Protein 1PXY (pdb70)

Structure (mmCIF, N/CA/C/O backbone):
data_1PXY
#
_entry.id   1PXY
#
_cell.length_a   62.688
_cell.length_b   104.981
_cell.length_c   104.411
_cell.angle_alpha   90.00
_cell.angle_beta   103.93
_cell.angle_gamma   90.00
#
_symmetry.space_group_name_H-M   'P 1 21 1'
#
loop_
_entity.id
_entity.type
_entity.pdbx_description
1 polymer 'fimbrin-like protein'
2 water water
#
loop_
_atom_site.group_PDB
_atom_site.id
_atom_site.type_symbol
_atom_site.label_atom_id
_atom_site.label_alt_id
_atom_site.label_comp_id
_atom_site.label_asym_id
_atom_site.label_entity_id
_atom_site.label_seq_id
_atom_site.pdbx_PDB_ins_code
_atom_site.Cartn_x
_atom_site.Cartn_y
_atom_site.Cartn_z
_atom_site.occupancy
_atom_site.B_iso_or_equiv
_atom_site.auth_seq_id
_atom_site.auth_comp_id
_atom_site.auth_asym_id
_atom_site.auth_atom_id
_atom_site.pdbx_PDB_model_num
ATOM 1 N N . SER A 1 7 ? 46.914 -3.923 21.181 1.00 58.59 124 SER A N 1
ATOM 2 C CA . SER A 1 7 ? 48.127 -3.085 21.407 1.00 58.96 124 SER A CA 1
ATOM 3 C C . SER A 1 7 ? 48.361 -2.887 22.902 1.00 58.77 124 SER A C 1
ATOM 4 O O . SER A 1 7 ? 49.440 -2.469 23.322 1.00 58.47 124 SER A O 1
ATOM 7 N N . GLU A 1 8 ? 47.343 -3.195 23.700 1.00 58.20 125 GLU A N 1
ATOM 8 C CA . GLU A 1 8 ? 47.434 -3.056 25.149 1.00 57.08 125 GLU A CA 1
ATOM 9 C C . GLU A 1 8 ? 48.047 -4.292 25.794 1.00 54.75 125 GLU A C 1
ATOM 10 O O . GLU A 1 8 ? 48.173 -4.366 27.014 1.00 54.98 125 GLU A O 1
ATOM 16 N N . LYS A 1 9 ? 48.425 -5.262 24.969 1.00 51.25 126 LYS A N 1
ATOM 17 C CA . LYS A 1 9 ? 49.023 -6.498 25.458 1.00 48.37 126 LYS A CA 1
ATOM 18 C C . LYS A 1 9 ? 50.284 -6.231 26.280 1.00 46.10 126 LYS A C 1
ATOM 19 O O . LYS A 1 9 ? 50.503 -6.856 27.319 1.00 45.40 126 LYS A O 1
ATOM 25 N N . GLY A 1 10 ? 51.107 -5.298 25.811 1.00 43.49 127 GLY A N 1
ATOM 26 C CA . GLY A 1 10 ? 52.339 -4.975 26.508 1.00 40.95 127 GLY A CA 1
ATOM 27 C C . GLY A 1 10 ? 52.135 -4.488 27.931 1.00 40.48 127 GLY A C 1
ATOM 28 O O . GLY A 1 10 ? 52.629 -5.108 28.875 1.00 40.49 127 GLY A O 1
ATOM 29 N N . PRO A 1 11 ? 51.417 -3.371 28.122 1.00 38.39 128 PRO A N 1
ATOM 30 C CA . PRO A 1 11 ? 51.190 -2.858 29.476 1.00 37.75 128 PRO A CA 1
ATOM 31 C C . PRO A 1 11 ? 50.457 -3.859 30.363 1.00 37.12 128 PRO A C 1
ATOM 32 O O . PRO A 1 11 ? 50.689 -3.915 31.570 1.00 36.98 128 PRO A O 1
ATOM 36 N N . PHE A 1 12 ? 49.578 -4.650 29.754 1.00 36.41 129 PHE A N 1
ATOM 37 C CA . PHE A 1 12 ? 48.808 -5.658 30.480 1.00 36.03 129 PHE A CA 1
ATOM 38 C C . PHE A 1 12 ? 49.723 -6.726 31.069 1.00 34.89 129 PHE A C 1
ATOM 39 O O . PHE A 1 12 ? 49.468 -7.249 32.157 1.00 32.93 129 PHE A O 1
ATOM 47 N N . VAL A 1 13 ? 50.791 -7.042 30.345 1.00 34.41 130 VAL A N 1
ATOM 48 C CA . VAL A 1 13 ? 51.751 -8.038 30.794 1.00 34.22 130 VAL A CA 1
ATOM 49 C C . VAL A 1 13 ? 52.604 -7.442 31.901 1.00 34.91 130 VAL A C 1
ATOM 50 O O . VAL A 1 13 ? 52.748 -8.033 32.973 1.00 36.22 130 VAL A O 1
ATOM 54 N N . GLN A 1 14 ? 53.163 -6.266 31.640 1.00 35.27 131 GLN A N 1
ATOM 55 C CA . GLN A 1 14 ? 53.996 -5.584 32.624 1.00 35.52 131 GLN A CA 1
ATOM 56 C C . GLN A 1 14 ? 53.235 -5.453 33.940 1.00 33.97 131 GLN A C 1
ATOM 57 O O . GLN A 1 14 ? 53.807 -5.604 35.018 1.00 30.37 131 GLN A O 1
ATOM 63 N N . HIS A 1 15 ? 51.937 -5.178 33.837 1.00 33.75 132 HIS A N 1
ATOM 64 C CA . HIS A 1 15 ? 51.085 -5.030 35.009 1.00 32.99 132 HIS A CA 1
ATOM 65 C C . HIS A 1 15 ? 51.065 -6.329 35.818 1.00 32.93 132 HIS A C 1
ATOM 66 O O . HIS A 1 15 ? 51.203 -6.308 37.041 1.00 33.68 132 HIS A O 1
ATOM 73 N N . ILE A 1 16 ? 50.902 -7.454 35.126 1.00 31.96 133 ILE A N 1
ATOM 74 C CA . ILE A 1 16 ? 50.873 -8.764 35.771 1.00 31.87 133 ILE A CA 1
ATOM 75 C C . ILE A 1 16 ? 52.223 -9.113 36.399 1.00 31.50 133 ILE A C 1
ATOM 76 O O . ILE A 1 16 ? 52.288 -9.595 37.531 1.00 30.44 133 ILE A O 1
ATOM 81 N N . ASN A 1 17 ? 53.297 -8.864 35.657 1.00 31.96 134 ASN A N 1
ATOM 82 C CA . ASN A 1 17 ? 54.645 -9.145 36.132 1.00 32.80 134 ASN A CA 1
ATOM 83 C C . ASN A 1 17 ? 54.986 -8.354 37.391 1.00 34.14 134 ASN A C 1
ATOM 84 O O . ASN A 1 17 ? 55.674 -8.856 38.278 1.00 36.64 134 ASN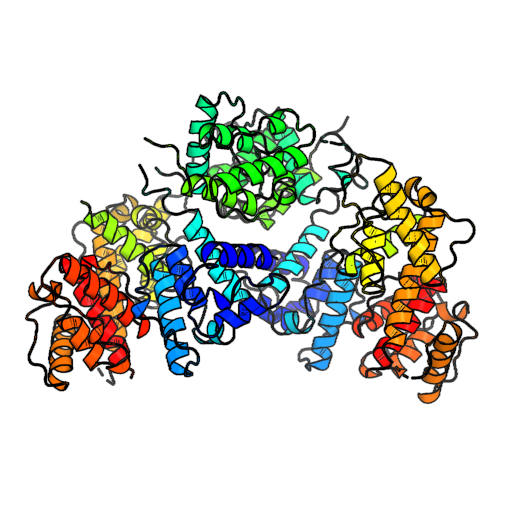 A O 1
ATOM 89 N N . ARG A 1 18 ? 54.501 -7.120 37.471 1.00 34.01 135 ARG A N 1
ATOM 90 C CA . ARG A 1 18 ? 54.774 -6.266 38.622 1.00 34.02 135 ARG A CA 1
ATOM 91 C C . ARG A 1 18 ? 53.959 -6.604 39.865 1.00 33.62 135 ARG A C 1
ATOM 92 O O . ARG A 1 18 ? 54.487 -6.583 40.978 1.00 34.76 135 ARG A O 1
ATOM 100 N N . TYR A 1 19 ? 52.681 -6.919 39.687 1.00 31.55 136 TYR A N 1
ATOM 101 C CA . TYR A 1 19 ? 51.830 -7.228 40.831 1.00 31.44 136 TYR A CA 1
ATOM 102 C C . TYR A 1 19 ? 51.788 -8.695 41.242 1.00 31.40 136 TYR A C 1
ATOM 103 O O . TYR A 1 19 ? 51.370 -9.011 42.352 1.00 30.02 136 TYR A O 1
ATOM 112 N N . LEU A 1 20 ? 52.218 -9.589 40.358 1.00 33.35 137 LEU A N 1
ATOM 113 C CA . LEU A 1 20 ? 52.204 -11.016 40.664 1.00 34.27 137 LEU A CA 1
ATOM 114 C C . LEU A 1 20 ? 53.586 -11.658 40.583 1.00 36.41 137 LEU A C 1
ATOM 115 O O . LEU A 1 20 ? 53.730 -12.860 40.805 1.00 36.64 137 LEU A O 1
ATOM 120 N N . GLY A 1 21 ? 54.597 -10.848 40.277 1.00 38.84 138 GLY A N 1
ATOM 121 C CA . GLY A 1 21 ? 55.959 -11.345 40.154 1.00 40.15 138 GLY A CA 1
ATOM 122 C C . GLY A 1 21 ? 56.556 -12.011 41.381 1.00 42.54 138 GLY A C 1
ATOM 123 O O . GLY A 1 21 ? 57.563 -12.714 41.278 1.00 42.26 138 GLY A O 1
ATOM 124 N N . ASP A 1 22 ? 55.950 -11.790 42.544 1.00 43.14 139 ASP A N 1
ATOM 125 C CA . ASP A 1 22 ? 56.444 -12.389 43.779 1.00 44.54 139 ASP A CA 1
ATOM 126 C C . ASP A 1 22 ? 55.495 -13.449 44.332 1.00 43.43 139 ASP A C 1
ATOM 127 O O . ASP A 1 22 ? 55.756 -14.031 45.386 1.00 42.79 139 ASP A O 1
ATOM 132 N N . ASP A 1 23 ? 54.397 -13.697 43.624 1.00 41.99 140 ASP A N 1
ATOM 133 C CA . ASP A 1 23 ? 53.422 -14.692 44.057 1.00 41.52 140 ASP A CA 1
ATOM 134 C C . ASP A 1 23 ? 54.113 -16.037 44.240 1.00 42.39 140 ASP A C 1
ATOM 135 O O . ASP A 1 23 ? 54.791 -16.518 43.336 1.00 43.33 140 ASP A O 1
ATOM 140 N N . PRO A 1 24 ? 53.943 -16.665 45.415 1.00 42.99 141 PRO A N 1
ATOM 141 C CA . PRO A 1 24 ? 54.546 -17.962 45.740 1.00 44.16 141 PRO A CA 1
ATOM 142 C C . PRO A 1 24 ? 54.441 -19.000 44.623 1.00 45.03 141 PRO A C 1
ATOM 143 O O . PRO A 1 24 ? 55.384 -19.749 44.367 1.00 45.88 141 PRO A O 1
ATOM 147 N N . PHE A 1 25 ? 53.292 -19.034 43.960 1.00 45.08 142 PHE A N 1
ATOM 148 C CA . PHE A 1 25 ? 53.054 -19.985 42.881 1.00 45.26 142 PHE A CA 1
ATOM 149 C C . PHE A 1 25 ? 53.568 -19.495 41.530 1.00 46.35 142 PHE A C 1
ATOM 150 O O . PHE A 1 25 ? 54.335 -20.186 40.860 1.00 46.57 142 PHE A O 1
ATOM 158 N N . LEU A 1 26 ? 53.141 -18.300 41.135 1.00 47.20 143 LEU A N 1
ATOM 159 C CA . LEU A 1 26 ? 53.534 -17.724 39.853 1.00 46.78 143 LEU A CA 1
ATOM 160 C C . LEU A 1 26 ? 54.931 -17.114 39.875 1.00 46.97 143 LEU A C 1
ATOM 161 O O . LEU A 1 26 ? 55.410 -16.609 38.861 1.00 46.51 143 LEU A O 1
ATOM 166 N N . LYS A 1 27 ? 55.585 -17.173 41.029 1.00 48.69 144 LYS A N 1
ATOM 167 C CA . LYS A 1 27 ? 56.923 -16.612 41.183 1.00 50.64 144 LYS A CA 1
ATOM 168 C C . LYS A 1 27 ? 57.911 -17.146 40.156 1.00 50.52 144 LYS A C 1
ATOM 169 O O . LYS A 1 27 ? 58.808 -16.425 39.723 1.00 50.56 144 LYS A O 1
ATOM 175 N N . GLN A 1 28 ? 57.741 -18.406 39.765 1.00 50.51 145 GLN A N 1
ATOM 176 C CA . GLN A 1 28 ? 58.639 -19.038 38.804 1.00 51.37 145 GLN A CA 1
ATOM 177 C C . GLN A 1 28 ? 58.314 -18.759 37.337 1.00 51.22 145 GLN A C 1
ATOM 178 O O . GLN A 1 28 ? 59.214 -18.727 36.499 1.00 52.56 145 GLN A O 1
ATOM 184 N N . PHE A 1 29 ? 57.039 -18.554 37.024 1.00 51.08 146 PHE A N 1
ATOM 185 C CA . PHE A 1 29 ? 56.634 -18.302 35.643 1.00 51.29 146 PHE A CA 1
ATOM 186 C C . PHE A 1 29 ? 56.791 -16.849 35.212 1.00 49.89 146 PHE A C 1
ATOM 187 O O . PHE A 1 29 ? 56.621 -16.523 34.038 1.00 50.18 146 PHE A O 1
ATOM 195 N N . LEU A 1 30 ? 57.118 -15.978 36.158 1.00 48.46 147 LEU A N 1
ATOM 196 C CA . LEU A 1 30 ? 57.285 -14.564 35.851 1.00 47.50 147 LEU A CA 1
ATOM 197 C C . LEU A 1 30 ? 58.746 -14.137 35.996 1.00 46.81 147 LEU A C 1
ATOM 198 O O . LEU A 1 30 ? 59.520 -14.774 36.712 1.00 45.75 147 LEU A O 1
ATOM 203 N N . PRO A 1 31 ? 59.141 -13.050 35.313 1.00 46.49 148 PRO A N 1
ATOM 204 C CA . PRO A 1 31 ? 58.295 -12.231 34.437 1.00 45.84 148 PRO A CA 1
ATOM 205 C C . PRO A 1 31 ? 57.989 -12.869 33.084 1.00 45.30 148 PRO A C 1
ATOM 206 O O . PRO A 1 31 ? 58.640 -13.829 32.676 1.00 44.18 148 PRO A O 1
ATOM 210 N N . LEU A 1 32 ? 56.991 -12.317 32.400 1.00 46.09 149 LEU A N 1
ATOM 211 C CA . LEU A 1 32 ? 56.576 -12.795 31.086 1.00 48.19 149 LEU A CA 1
ATOM 212 C C . LEU A 1 32 ? 56.972 -11.788 30.010 1.00 50.18 149 LEU A C 1
ATOM 213 O O . LEU A 1 32 ? 56.918 -10.580 30.233 1.00 49.45 149 LEU A O 1
ATOM 218 N N . ASP A 1 33 ? 57.367 -12.289 28.844 1.00 53.24 150 ASP A N 1
ATOM 219 C CA . ASP A 1 33 ? 57.754 -11.421 27.739 1.00 56.69 150 ASP A CA 1
ATOM 220 C C . ASP A 1 33 ? 56.510 -10.862 27.055 1.00 57.98 150 ASP A C 1
ATOM 221 O O . ASP A 1 33 ? 55.757 -11.597 26.417 1.00 57.98 150 ASP A O 1
ATOM 226 N N . PRO A 1 34 ? 56.285 -9.544 27.175 1.00 60.02 151 PRO A N 1
ATOM 227 C CA . PRO A 1 34 ? 55.130 -8.866 26.577 1.00 61.58 151 PRO A CA 1
ATOM 228 C C . PRO A 1 34 ? 55.108 -8.916 25.053 1.00 63.09 151 PRO A C 1
ATOM 229 O O . PRO A 1 34 ? 54.148 -8.473 24.425 1.00 64.01 151 PRO A O 1
ATOM 233 N N . HIS A 1 35 ? 56.170 -9.453 24.462 1.00 64.94 152 HIS A N 1
ATOM 234 C CA . HIS A 1 35 ? 56.262 -9.554 23.012 1.00 66.18 152 HIS A CA 1
ATOM 235 C C . HIS A 1 35 ? 55.890 -10.956 22.546 1.00 66.18 152 HIS A C 1
ATOM 236 O O . HIS A 1 35 ? 55.492 -11.155 21.398 1.00 65.90 152 HIS A O 1
ATOM 243 N N . SER A 1 36 ? 56.021 -11.925 23.447 1.00 65.79 153 SER A N 1
ATOM 244 C CA . SER A 1 36 ? 55.693 -13.311 23.138 1.00 66.22 153 SER A CA 1
ATOM 245 C C . SER A 1 36 ? 54.247 -13.594 23.525 1.00 66.65 153 SER A C 1
ATOM 246 O O . SER A 1 36 ? 53.540 -12.705 24.001 1.00 67.45 153 SER A O 1
ATOM 249 N N . ASN A 1 37 ? 53.810 -14.834 23.324 1.00 66.38 154 ASN A N 1
ATOM 250 C CA . ASN A 1 37 ? 52.444 -15.226 23.654 1.00 65.84 154 ASN A CA 1
ATOM 251 C C . ASN A 1 37 ? 52.370 -16.058 24.930 1.00 65.64 154 ASN A C 1
ATOM 252 O O . ASN A 1 37 ? 51.444 -16.850 25.108 1.00 66.89 154 ASN A O 1
ATOM 257 N N . GLN A 1 38 ? 53.344 -15.877 25.815 1.00 63.86 155 GLN A N 1
ATOM 258 C CA . GLN A 1 38 ? 53.371 -16.615 27.072 1.00 62.88 155 GLN A CA 1
ATOM 259 C C . GLN A 1 38 ? 52.149 -16.281 27.925 1.00 62.55 155 GLN A C 1
ATOM 260 O O . GLN A 1 38 ? 51.746 -17.066 28.783 1.00 63.08 155 GLN A O 1
ATOM 266 N N . LEU A 1 39 ? 51.568 -15.109 27.688 1.00 61.06 156 LEU A N 1
ATOM 267 C CA . LEU A 1 39 ? 50.398 -14.667 28.437 1.00 59.89 156 LEU A CA 1
ATOM 268 C C . LEU A 1 39 ? 49.209 -15.596 28.226 1.00 59.70 156 LEU A C 1
ATOM 269 O O . LEU A 1 39 ? 48.613 -16.088 29.185 1.00 59.47 156 LEU A O 1
ATOM 274 N N . TYR A 1 40 ? 48.872 -15.831 26.963 1.00 59.58 157 TYR A N 1
ATOM 275 C CA . TYR A 1 40 ? 47.746 -16.685 26.609 1.00 58.96 157 TYR A CA 1
ATOM 276 C C . TYR A 1 40 ? 47.967 -18.145 26.984 1.00 57.91 157 TYR A C 1
ATOM 277 O O . TYR A 1 40 ? 47.050 -18.959 26.894 1.00 58.77 157 TYR A O 1
ATOM 286 N N . GLU A 1 41 ? 49.183 -18.476 27.399 1.00 56.53 158 GLU A N 1
ATOM 287 C CA . GLU A 1 41 ? 49.498 -19.843 27.789 1.00 56.49 158 GLU A CA 1
ATOM 288 C C . GLU A 1 41 ? 49.408 -20.011 29.303 1.00 54.75 158 GLU A C 1
ATOM 289 O O . GLU A 1 41 ? 49.011 -21.068 29.795 1.00 53.15 158 GLU A O 1
ATOM 295 N N . LEU A 1 42 ? 49.771 -18.962 30.035 1.00 53.40 159 LEU A N 1
ATOM 296 C CA . LEU A 1 42 ? 49.737 -18.995 31.494 1.00 52.33 159 LEU A CA 1
ATOM 297 C C . LEU A 1 42 ? 48.316 -18.807 32.022 1.00 52.35 159 LEU A C 1
ATOM 298 O O . LEU A 1 42 ? 48.077 -18.900 33.226 1.00 52.67 159 LEU A O 1
ATOM 303 N N . VAL A 1 43 ? 47.377 -18.552 31.117 1.00 51.78 160 VAL A N 1
ATOM 304 C CA . VAL A 1 43 ? 45.984 -18.340 31.494 1.00 51.26 160 VAL A CA 1
ATOM 305 C C . VAL A 1 43 ? 45.148 -19.613 31.373 1.00 51.31 160 VAL A C 1
ATOM 306 O O . VAL A 1 43 ? 44.106 -19.751 32.018 1.00 51.58 160 VAL A O 1
ATOM 310 N N . LYS A 1 44 ? 45.620 -20.543 30.550 1.00 50.97 161 LYS A N 1
ATOM 311 C CA . LYS A 1 44 ? 44.919 -21.798 30.305 1.00 49.88 161 LYS A CA 1
ATOM 312 C C . LYS A 1 44 ? 44.505 -22.618 31.528 1.00 48.50 161 LYS A C 1
ATOM 313 O O . LYS A 1 44 ? 43.419 -23.196 31.541 1.00 48.06 161 LYS A O 1
ATOM 319 N N . ASP A 1 45 ? 45.350 -22.674 32.554 1.00 47.50 162 ASP A N 1
ATOM 320 C CA . ASP A 1 45 ? 45.021 -23.453 33.750 1.00 46.12 162 ASP A CA 1
ATOM 321 C C . ASP A 1 45 ? 44.033 -22.793 34.708 1.00 44.06 162 ASP A C 1
ATOM 322 O O . ASP A 1 45 ? 43.377 -23.482 35.490 1.00 45.20 162 ASP A O 1
ATOM 327 N N . GLY A 1 46 ? 43.930 -21.468 34.655 1.00 40.75 163 GLY A N 1
ATOM 328 C CA . GLY A 1 46 ? 42.985 -20.770 35.510 1.00 35.61 163 GLY A CA 1
ATOM 329 C C . GLY A 1 46 ? 43.490 -20.261 36.848 1.00 34.43 163 GLY A C 1
ATOM 330 O O . GLY A 1 46 ? 42.699 -19.782 37.662 1.00 32.81 163 GLY A O 1
ATOM 331 N N . VAL A 1 47 ? 44.794 -20.358 37.090 1.00 32.97 164 VAL A N 1
ATOM 332 C CA . VAL A 1 47 ? 45.357 -19.886 38.354 1.00 33.29 164 VAL A CA 1
ATOM 333 C C . VAL A 1 47 ? 45.723 -18.408 38.256 1.00 32.08 164 VAL A C 1
ATOM 334 O O . VAL A 1 47 ? 45.524 -17.638 39.197 1.00 30.90 164 VAL A O 1
ATOM 338 N N . LEU A 1 48 ? 46.253 -18.025 37.100 1.00 32.55 165 LEU A N 1
ATOM 339 C CA . LEU A 1 48 ? 46.670 -16.653 36.846 1.00 32.53 165 LEU A CA 1
ATOM 340 C C . LEU A 1 48 ? 45.538 -15.641 37.043 1.00 32.85 165 LEU A C 1
ATOM 341 O O . LEU A 1 48 ? 45.637 -14.743 37.884 1.00 32.71 165 LEU A O 1
ATOM 346 N N . LEU A 1 49 ? 44.461 -15.793 36.279 1.00 30.78 166 LEU A N 1
ATOM 347 C CA . LEU A 1 49 ? 43.335 -14.877 36.368 1.00 29.85 166 LEU A CA 1
ATOM 348 C C . LEU A 1 49 ? 42.694 -14.831 37.750 1.00 30.77 166 LEU A C 1
ATOM 349 O O . LEU A 1 49 ? 42.314 -13.758 38.223 1.00 29.64 166 LEU A O 1
ATOM 354 N N . CYS A 1 50 ? 42.567 -15.987 38.398 1.00 30.80 167 CYS A N 1
ATOM 355 C CA . CYS A 1 50 ? 41.978 -16.033 39.732 1.00 28.72 167 CYS A CA 1
ATOM 356 C C . CYS A 1 50 ? 42.785 -15.160 40.687 1.00 28.03 167 CYS A C 1
ATOM 357 O O . CYS A 1 50 ? 42.224 -14.441 41.511 1.00 26.10 167 CYS A O 1
ATOM 360 N N . LYS A 1 51 ? 44.105 -15.224 40.569 1.00 28.90 168 LYS A N 1
ATOM 361 C CA . LYS A 1 51 ? 44.974 -14.424 41.417 1.00 30.27 168 LYS A CA 1
ATOM 362 C C . LYS A 1 51 ? 44.950 -12.950 41.023 1.00 28.98 168 LYS A C 1
ATOM 363 O O . LYS A 1 51 ? 45.085 -12.078 41.879 1.00 28.62 168 LYS A O 1
ATOM 369 N N . LEU A 1 52 ? 44.769 -12.672 39.733 1.00 28.05 169 LEU A N 1
ATOM 370 C CA . LEU A 1 52 ? 44.721 -11.289 39.260 1.00 28.57 169 LEU A CA 1
ATOM 371 C C . LEU A 1 52 ? 43.515 -10.608 39.898 1.00 27.73 169 LEU A C 1
ATOM 372 O O . LEU A 1 52 ? 43.581 -9.441 40.291 1.00 25.32 169 LEU A O 1
ATOM 377 N N . ILE A 1 53 ? 42.416 -11.351 40.002 1.00 26.05 170 ILE A N 1
ATOM 378 C CA . ILE A 1 53 ? 41.190 -10.832 40.590 1.00 25.23 170 ILE A CA 1
ATOM 379 C C . ILE A 1 53 ? 41.382 -10.378 42.033 1.00 26.27 170 ILE A C 1
ATOM 380 O O . ILE A 1 53 ? 40.801 -9.374 42.450 1.00 24.73 170 ILE A O 1
ATOM 385 N N . ASN A 1 54 ? 42.189 -11.109 42.801 1.00 28.12 171 ASN A N 1
ATOM 386 C CA . ASN A 1 54 ? 42.438 -10.722 44.189 1.00 28.39 171 ASN A CA 1
ATOM 387 C C . ASN A 1 54 ? 43.372 -9.518 44.226 1.00 28.64 171 ASN A C 1
ATOM 388 O O . ASN A 1 54 ? 43.443 -8.805 45.226 1.00 29.36 171 ASN A O 1
ATOM 393 N N . VAL A 1 55 ? 44.085 -9.299 43.126 1.00 29.60 172 VAL A N 1
ATOM 394 C CA . VAL A 1 55 ? 44.990 -8.161 43.003 1.00 30.61 172 VAL A CA 1
ATOM 395 C C . VAL A 1 55 ? 44.122 -6.926 42.779 1.00 31.59 172 VAL A C 1
ATOM 396 O O . VAL A 1 55 ? 44.409 -5.844 43.297 1.00 33.70 172 VAL A O 1
ATOM 400 N N . ALA A 1 56 ? 43.056 -7.105 42.002 1.00 30.13 173 ALA A N 1
ATOM 401 C CA . ALA A 1 56 ? 42.121 -6.029 41.703 1.00 28.20 173 ALA A CA 1
ATOM 402 C C . ALA A 1 56 ? 41.277 -5.722 42.937 1.00 29.60 173 ALA A C 1
ATOM 403 O O . ALA A 1 56 ? 41.124 -4.564 43.323 1.00 31.54 173 ALA A O 1
ATOM 405 N N . VAL A 1 57 ? 40.727 -6.766 43.549 1.00 29.14 174 VAL A N 1
ATOM 406 C CA . VAL A 1 57 ? 39.909 -6.611 44.746 1.00 27.93 174 VAL A CA 1
ATOM 407 C C . VAL A 1 57 ? 40.280 -7.691 45.756 1.00 29.03 174 VAL A C 1
ATOM 408 O O . VAL A 1 57 ? 39.718 -8.782 45.752 1.00 30.46 174 VAL A O 1
ATOM 412 N N . PRO A 1 58 ? 41.241 -7.390 46.638 1.00 29.35 175 PRO A N 1
ATOM 413 C CA . PRO A 1 58 ? 41.712 -8.321 47.667 1.00 30.05 175 PRO A CA 1
ATOM 414 C C . PRO A 1 58 ? 40.585 -9.008 48.435 1.00 30.26 175 PRO A C 1
ATOM 415 O O . PRO A 1 58 ? 39.550 -8.404 48.707 1.00 30.42 175 PRO A O 1
ATOM 419 N N . GLY A 1 59 ? 40.796 -10.277 48.771 1.00 30.97 176 GLY A N 1
ATOM 420 C CA . GLY A 1 59 ? 39.810 -11.031 49.523 1.00 31.17 176 GLY A CA 1
ATOM 421 C C . GLY A 1 59 ? 38.591 -11.494 48.751 1.00 31.14 176 GLY A C 1
ATOM 422 O O . GLY A 1 59 ? 37.606 -11.918 49.356 1.00 33.45 176 GLY A O 1
ATOM 423 N N . THR A 1 60 ? 38.644 -11.425 47.425 1.00 29.58 177 THR A N 1
ATOM 424 C CA . THR A 1 60 ? 37.509 -11.847 46.611 1.00 28.14 177 THR A CA 1
ATOM 425 C C . THR A 1 60 ? 37.420 -13.364 46.540 1.00 27.89 177 THR A C 1
ATOM 426 O O . THR A 1 60 ? 36.359 -13.945 46.763 1.00 25.61 177 THR A O 1
ATOM 430 N N . ILE A 1 61 ? 38.544 -13.995 46.223 1.00 27.75 178 ILE A N 1
ATOM 431 C CA . ILE A 1 61 ? 38.612 -15.444 46.104 1.00 28.69 178 ILE A CA 1
ATOM 432 C C . ILE A 1 61 ? 39.498 -16.038 47.190 1.00 29.66 178 ILE A C 1
ATOM 433 O O . ILE A 1 61 ? 40.601 -15.549 47.432 1.00 28.72 178 ILE A O 1
ATOM 438 N N . ASP A 1 62 ? 39.013 -17.085 47.849 1.00 32.38 179 ASP A N 1
ATOM 439 C CA . ASP A 1 62 ? 39.810 -17.758 48.867 1.00 34.16 179 ASP A CA 1
ATOM 440 C C . ASP A 1 62 ? 40.739 -18.645 48.049 1.00 35.32 179 ASP A C 1
ATOM 441 O O . ASP A 1 62 ? 40.327 -19.686 47.539 1.00 36.26 179 ASP A O 1
ATOM 446 N N . GLU A 1 63 ? 41.988 -18.213 47.910 1.00 37.63 180 GLU A N 1
ATOM 447 C CA . GLU A 1 63 ? 42.972 -18.940 47.116 1.00 39.82 180 GLU A CA 1
ATOM 448 C C . GLU A 1 63 ? 43.064 -20.427 47.434 1.00 39.97 180 GLU A C 1
ATOM 449 O O . GLU A 1 63 ? 43.543 -21.209 46.612 1.00 41.12 180 GLU A O 1
ATOM 455 N N . ARG A 1 64 ? 42.607 -20.822 48.618 1.00 40.50 181 ARG A N 1
ATOM 456 C CA . ARG A 1 64 ? 42.649 -22.228 49.011 1.00 39.70 181 ARG A CA 1
ATOM 457 C C . ARG A 1 64 ? 41.708 -23.073 48.153 1.00 38.81 181 ARG A C 1
ATOM 458 O O . ARG A 1 64 ? 41.886 -24.286 48.034 1.00 38.89 181 ARG A O 1
ATOM 466 N N . ALA A 1 65 ? 40.715 -22.424 47.551 1.00 37.09 182 ALA A N 1
ATOM 467 C CA . ALA A 1 65 ? 39.743 -23.111 46.708 1.00 36.11 182 ALA A CA 1
ATOM 468 C C . ALA A 1 65 ? 40.203 -23.235 45.257 1.00 36.07 182 ALA A C 1
ATOM 469 O O . ALA A 1 65 ? 39.487 -23.786 44.419 1.00 35.73 182 ALA A O 1
ATOM 471 N N . ILE A 1 66 ? 41.396 -22.725 44.967 1.00 36.03 183 ILE A N 1
ATOM 472 C CA . ILE A 1 66 ? 41.954 -22.776 43.619 1.00 38.12 183 ILE A CA 1
ATOM 473 C C . ILE A 1 66 ? 42.837 -24.012 43.437 1.00 39.96 183 ILE A C 1
ATOM 474 O O . ILE A 1 66 ? 43.735 -24.259 44.241 1.00 40.27 183 ILE A O 1
ATOM 479 N N . ASN A 1 67 ? 42.585 -24.781 42.382 1.00 41.21 184 ASN A N 1
ATOM 480 C CA . ASN A 1 67 ? 43.376 -25.978 42.112 1.00 44.01 184 ASN A CA 1
ATOM 481 C C . ASN A 1 67 ? 44.778 -25.569 41.660 1.00 47.37 184 ASN A C 1
ATOM 482 O O . ASN A 1 67 ? 45.017 -25.335 40.475 1.00 47.43 184 ASN A O 1
ATOM 487 N N . THR A 1 68 ? 45.703 -25.492 42.615 1.00 51.64 185 THR A N 1
ATOM 488 C CA . THR A 1 68 ? 47.077 -25.080 42.339 1.00 56.35 185 THR A CA 1
ATOM 489 C C . THR A 1 68 ? 48.102 -26.212 42.297 1.00 60.44 185 THR A C 1
ATOM 490 O O . THR A 1 68 ? 49.021 -26.255 43.116 1.00 60.99 185 THR A O 1
ATOM 494 N N . LYS A 1 69 ? 47.953 -27.120 41.339 1.00 64.73 186 LYS A N 1
ATOM 495 C CA . LYS A 1 69 ? 48.884 -28.235 41.198 1.00 68.50 186 LYS A CA 1
ATOM 496 C C . LYS A 1 69 ? 49.796 -28.009 39.997 1.00 70.70 186 LYS A C 1
ATOM 497 O O . LYS A 1 69 ? 49.538 -27.133 39.171 1.00 71.34 186 LYS A O 1
ATOM 503 N N . ARG A 1 70 ? 50.867 -28.792 39.907 1.00 72.35 187 ARG A N 1
ATOM 504 C CA . ARG A 1 70 ? 51.790 -28.674 38.785 1.00 74.08 187 ARG A CA 1
ATOM 505 C C . ARG A 1 70 ? 51.026 -29.036 37.518 1.00 73.41 187 ARG A C 1
ATOM 506 O O . ARG A 1 70 ? 51.022 -28.287 36.541 1.00 73.30 187 ARG A O 1
ATOM 514 N N . VAL A 1 71 ? 50.380 -30.196 37.552 1.00 72.60 188 VAL A N 1
ATOM 515 C CA . VAL A 1 71 ? 49.593 -30.678 36.427 1.00 72.45 188 VAL A CA 1
ATOM 516 C C . VAL A 1 71 ? 48.126 -30.697 36.838 1.00 72.56 188 VAL A C 1
ATOM 517 O O . VAL A 1 71 ? 47.799 -31.050 37.972 1.00 72.78 188 VAL A O 1
ATOM 521 N N . LEU A 1 72 ? 47.247 -30.310 35.919 1.00 72.37 189 LEU A N 1
ATOM 522 C CA . LEU A 1 72 ? 45.818 -30.275 36.204 1.00 71.71 189 LEU A CA 1
ATOM 523 C C . LEU A 1 72 ? 44.998 -31.083 35.211 1.00 71.67 189 LEU A C 1
ATOM 524 O O . LEU A 1 72 ? 45.301 -31.121 34.019 1.00 71.09 189 LEU A O 1
ATOM 529 N N . ASN A 1 73 ? 43.953 -31.728 35.718 1.00 72.45 190 ASN A N 1
ATOM 530 C CA . ASN A 1 73 ? 43.064 -32.525 34.887 1.00 73.17 190 ASN A CA 1
ATOM 531 C C . ASN A 1 73 ? 42.182 -31.552 34.109 1.00 73.20 190 ASN A C 1
ATOM 532 O O . ASN A 1 73 ? 42.146 -30.361 34.414 1.00 73.54 190 ASN A O 1
ATOM 537 N N . PRO A 1 74 ? 41.460 -32.043 33.092 1.00 73.03 191 PRO A N 1
ATOM 538 C CA . PRO A 1 74 ? 40.597 -31.148 32.317 1.00 72.57 191 PRO A CA 1
ATOM 539 C C . PRO A 1 74 ? 39.462 -30.588 33.173 1.00 72.28 191 PRO A C 1
ATOM 540 O O . PRO A 1 74 ? 38.772 -29.649 32.771 1.00 72.31 191 PRO A O 1
ATOM 544 N N . TRP A 1 75 ? 39.279 -31.169 34.356 1.00 71.37 192 TRP A N 1
ATOM 545 C CA . TRP A 1 75 ? 38.228 -30.732 35.264 1.00 70.59 192 TRP A CA 1
ATOM 546 C C . TRP A 1 75 ? 38.752 -29.795 36.341 1.00 67.44 192 TRP A C 1
ATOM 547 O O . TRP A 1 75 ? 38.096 -28.813 36.689 1.00 67.28 192 TRP A O 1
ATOM 558 N N . GLU A 1 76 ? 39.929 -30.100 36.877 1.00 64.04 193 GLU A N 1
ATOM 559 C CA . GLU A 1 76 ? 40.532 -29.245 37.892 1.00 61.30 193 GLU A CA 1
ATOM 560 C C . GLU A 1 76 ? 40.765 -27.899 37.219 1.00 59.53 193 GLU A C 1
ATOM 561 O O . GLU A 1 76 ? 40.749 -26.848 37.859 1.00 58.74 193 GLU A O 1
ATOM 567 N N . ARG A 1 77 ? 40.976 -27.958 35.908 1.00 57.60 194 ARG A N 1
ATOM 568 C CA . ARG A 1 77 ? 41.214 -26.780 35.087 1.00 56.93 194 ARG A CA 1
ATOM 569 C C . ARG A 1 77 ? 39.911 -26.015 34.867 1.00 55.68 194 ARG A C 1
ATOM 570 O O . ARG A 1 77 ? 39.885 -24.785 34.929 1.00 56.13 194 ARG A O 1
ATOM 578 N N . ASN A 1 78 ? 38.832 -26.752 34.616 1.00 53.53 195 ASN A N 1
ATOM 579 C CA . ASN A 1 78 ? 37.526 -26.149 34.374 1.00 50.90 195 ASN A CA 1
ATOM 580 C C . ASN A 1 78 ? 36.967 -25.487 35.626 1.00 48.68 195 ASN A C 1
ATOM 581 O O . ASN A 1 78 ? 36.160 -24.561 35.538 1.00 48.04 195 ASN A O 1
ATOM 586 N N . GLU A 1 79 ? 37.386 -25.969 36.791 1.00 45.28 196 GLU A N 1
ATOM 587 C CA . GLU A 1 79 ? 36.913 -25.398 38.044 1.00 43.32 196 GLU A CA 1
ATOM 588 C C . GLU A 1 79 ? 37.500 -24.007 38.254 1.00 40.96 196 GLU A C 1
ATOM 589 O O . GLU A 1 79 ? 36.786 -23.075 38.627 1.00 39.36 196 GLU A O 1
ATOM 595 N N . ASN A 1 80 ? 38.801 -23.866 38.009 1.00 39.31 197 ASN A N 1
ATOM 596 C CA . ASN A 1 80 ? 39.462 -22.577 38.171 1.00 40.00 197 ASN A CA 1
ATOM 597 C C . ASN A 1 80 ? 38.782 -21.509 37.318 1.00 39.36 197 ASN A C 1
ATOM 598 O O . ASN A 1 80 ? 38.516 -20.406 37.793 1.00 39.15 197 ASN A O 1
ATOM 603 N N . HIS A 1 81 ? 38.500 -21.842 36.062 1.00 38.06 198 HIS A N 1
ATOM 604 C CA . HIS A 1 81 ? 37.851 -20.906 35.150 1.00 38.76 198 HIS A CA 1
ATOM 605 C C . HIS A 1 81 ? 36.432 -20.589 35.595 1.00 37.76 198 HIS A C 1
ATOM 606 O O . HIS A 1 81 ? 35.937 -19.483 35.379 1.00 37.90 198 HIS A O 1
ATOM 613 N N . THR A 1 82 ? 35.779 -21.567 36.213 1.00 37.14 199 THR A N 1
ATOM 614 C CA . THR A 1 82 ? 34.420 -21.380 36.700 1.00 35.63 199 THR A CA 1
ATOM 615 C C . THR A 1 82 ? 34.487 -20.436 37.891 1.00 34.39 199 THR A C 1
ATOM 616 O O . THR A 1 82 ? 33.739 -19.462 37.976 1.00 34.67 199 THR A O 1
ATOM 620 N N . LEU A 1 83 ? 35.397 -20.737 38.810 1.00 32.37 200 LEU A N 1
ATOM 621 C CA . LEU A 1 83 ? 35.592 -19.915 39.993 1.00 30.03 200 LEU A CA 1
ATOM 622 C C . LEU A 1 83 ? 36.020 -18.515 39.562 1.00 29.93 200 LEU A C 1
ATOM 623 O O . LEU A 1 83 ? 35.635 -17.524 40.176 1.00 29.02 200 LEU A O 1
ATOM 628 N N . CYS A 1 84 ? 36.818 -18.451 38.501 1.00 30.52 201 CYS A N 1
ATOM 629 C CA . CYS A 1 84 ? 37.316 -17.186 37.969 1.00 32.63 201 CYS A CA 1
ATOM 630 C C . CYS A 1 84 ? 36.194 -16.305 37.427 1.00 32.58 201 CYS A C 1
ATOM 631 O O . CYS A 1 84 ? 35.994 -15.182 37.889 1.00 32.69 201 CYS A O 1
ATOM 634 N N . LEU A 1 85 ? 35.465 -16.824 36.446 1.00 32.60 202 LEU A N 1
ATOM 635 C CA . LEU A 1 85 ? 34.371 -16.089 35.824 1.00 33.06 202 LEU A CA 1
ATOM 636 C C . LEU A 1 85 ? 33.277 -15.649 36.795 1.00 31.90 202 LEU A C 1
ATOM 637 O O . LEU A 1 85 ? 32.708 -14.566 36.645 1.00 30.70 202 LEU A O 1
ATOM 642 N N . ASN A 1 86 ? 32.978 -16.479 37.789 1.00 30.05 203 ASN A N 1
ATOM 643 C CA . ASN A 1 86 ? 31.951 -16.123 38.761 1.00 27.64 203 ASN A CA 1
ATOM 644 C C . ASN A 1 86 ? 32.476 -15.095 39.756 1.00 25.82 203 ASN A C 1
ATOM 645 O O . ASN A 1 86 ? 31.708 -14.337 40.346 1.00 25.66 203 ASN A O 1
ATOM 650 N N . SER A 1 87 ? 33.789 -15.072 39.943 1.00 24.16 204 SER A N 1
ATOM 651 C CA . SER A 1 87 ? 34.389 -14.117 40.858 1.00 23.71 204 SER A CA 1
ATOM 652 C C . SER A 1 87 ? 34.477 -12.769 40.148 1.00 25.27 204 SER A C 1
ATOM 653 O O . SER A 1 87 ? 34.315 -11.717 40.765 1.00 25.11 204 SER A O 1
ATOM 656 N N . ALA A 1 88 ? 34.723 -12.815 38.841 1.00 25.10 205 ALA A N 1
ATOM 657 C CA . ALA A 1 88 ? 34.828 -11.605 38.034 1.00 25.32 205 ALA A CA 1
ATOM 658 C C . ALA A 1 88 ? 33.539 -10.795 38.125 1.00 25.96 205 ALA A C 1
ATOM 659 O O . ALA A 1 88 ? 33.572 -9.568 38.221 1.00 24.47 205 ALA A O 1
ATOM 661 N N . LYS A 1 89 ? 32.404 -11.487 38.099 1.00 26.72 206 LYS A N 1
ATOM 662 C CA . LYS A 1 89 ? 31.108 -10.826 38.186 1.00 28.21 206 LYS A CA 1
ATOM 663 C C . LYS A 1 89 ? 30.964 -10.182 39.558 1.00 29.02 206 LYS A C 1
ATOM 664 O O . LYS A 1 89 ? 30.436 -9.077 39.685 1.00 31.66 206 LYS A O 1
ATOM 670 N N . ALA A 1 90 ? 31.440 -10.883 40.583 1.00 27.04 207 ALA A N 1
ATOM 671 C CA . ALA A 1 90 ? 31.352 -10.397 41.954 1.00 23.78 207 ALA A CA 1
ATOM 672 C C . ALA A 1 90 ? 32.119 -9.097 42.177 1.00 22.69 207 ALA A C 1
ATOM 673 O O . ALA A 1 90 ? 31.910 -8.417 43.182 1.00 22.25 207 ALA A O 1
ATOM 675 N N . VAL A 1 91 ? 33.008 -8.749 41.251 1.00 22.61 208 VAL A N 1
ATOM 676 C CA . VAL A 1 91 ? 33.765 -7.511 41.392 1.00 27.54 208 VAL A CA 1
ATOM 677 C C . VAL A 1 91 ? 33.341 -6.453 40.370 1.00 31.11 208 VAL A C 1
ATOM 678 O O . VAL A 1 91 ? 33.910 -5.364 40.318 1.00 31.70 208 VAL A O 1
ATOM 682 N N . GLY A 1 92 ? 32.337 -6.779 39.559 1.00 34.34 209 GLY A N 1
ATOM 683 C CA . GLY A 1 92 ? 31.847 -5.826 38.580 1.00 33.98 209 GLY A CA 1
ATOM 684 C C . GLY A 1 92 ? 32.265 -6.025 37.138 1.00 34.52 209 GLY A C 1
ATOM 685 O O . GLY A 1 92 ? 32.089 -5.124 36.321 1.00 36.93 209 GLY A O 1
ATOM 686 N N . CYS A 1 93 ? 32.811 -7.191 36.809 1.00 34.82 210 CYS A N 1
ATOM 687 C CA . CYS A 1 93 ? 33.239 -7.457 35.440 1.00 35.44 210 CYS A CA 1
ATOM 688 C C . CYS A 1 93 ? 32.098 -7.936 34.556 1.00 38.97 210 CYS A C 1
ATOM 689 O O . CYS A 1 93 ? 31.171 -8.604 35.019 1.00 40.08 210 CYS A O 1
ATOM 692 N N . SER A 1 94 ? 32.178 -7.587 33.276 1.00 40.27 211 SER A N 1
ATOM 693 C CA . SER A 1 94 ? 31.174 -7.984 32.301 1.00 41.88 211 SER A CA 1
ATOM 694 C C . SER A 1 94 ? 31.755 -9.161 31.529 1.00 42.99 211 SER A C 1
ATOM 695 O O . SER A 1 94 ? 32.529 -8.983 30.590 1.00 42.42 211 SER A O 1
ATOM 698 N N . VAL A 1 95 ? 31.376 -10.365 31.944 1.00 45.52 212 VAL A N 1
ATOM 699 C CA . VAL A 1 95 ? 31.862 -11.596 31.334 1.00 47.94 212 VAL A CA 1
ATOM 700 C C . VAL A 1 95 ? 30.699 -12.436 30.792 1.00 50.33 212 VAL A C 1
ATOM 701 O O . VAL A 1 95 ? 30.827 -13.647 30.602 1.00 51.03 212 VAL A O 1
ATOM 705 N N . VAL A 1 96 ? 29.571 -11.785 30.528 1.00 52.48 213 VAL A N 1
ATOM 706 C CA . VAL A 1 96 ? 28.384 -12.478 30.033 1.00 54.71 213 VAL A CA 1
ATOM 707 C C . VAL A 1 96 ? 28.593 -13.225 28.712 1.00 56.50 213 VAL A C 1
ATOM 708 O O . VAL A 1 96 ? 27.808 -14.108 28.362 1.00 56.68 213 VAL A O 1
ATOM 712 N N . ASN A 1 97 ? 29.651 -12.884 27.983 1.00 58.15 214 ASN A N 1
ATOM 713 C CA . ASN A 1 97 ? 29.923 -13.532 26.704 1.00 59.47 214 ASN A CA 1
ATOM 714 C C . ASN A 1 97 ? 31.166 -14.421 26.714 1.00 59.48 214 ASN A C 1
ATOM 715 O O . ASN A 1 97 ? 31.474 -15.075 25.717 1.00 60.20 214 ASN A O 1
ATOM 720 N N . ILE A 1 98 ? 31.874 -14.451 27.840 1.00 58.73 215 ILE A N 1
ATOM 721 C CA . ILE A 1 98 ? 33.082 -15.265 27.955 1.00 57.75 215 ILE A CA 1
ATOM 722 C C . ILE A 1 98 ? 32.771 -16.623 28.579 1.00 57.11 215 ILE A C 1
ATOM 723 O O . ILE A 1 98 ? 32.263 -16.701 29.698 1.00 57.21 215 ILE A O 1
ATOM 728 N N . GLY A 1 99 ? 33.080 -17.688 27.845 1.00 56.29 216 GLY A N 1
ATOM 729 C CA . GLY A 1 99 ? 32.820 -19.030 28.335 1.00 55.17 216 GLY A CA 1
ATOM 730 C C . GLY A 1 99 ? 34.040 -19.692 28.943 1.00 55.24 216 GLY A C 1
ATOM 731 O O . GLY A 1 99 ? 35.173 -19.345 28.615 1.00 55.29 216 GLY A O 1
ATOM 732 N N . THR A 1 100 ? 33.802 -20.656 29.827 1.00 56.01 217 THR A N 1
ATOM 733 C CA . THR A 1 100 ? 34.877 -21.375 30.504 1.00 56.75 217 THR A CA 1
ATOM 734 C C . THR A 1 100 ? 35.924 -21.953 29.553 1.00 56.39 217 THR A C 1
ATOM 735 O O . THR A 1 100 ? 37.101 -22.043 29.899 1.00 56.38 217 THR A O 1
ATOM 739 N N . GLN A 1 101 ? 35.496 -22.342 28.357 1.00 56.93 218 GLN A N 1
ATOM 740 C CA . GLN A 1 101 ? 36.410 -22.917 27.377 1.00 57.60 218 GLN A CA 1
ATOM 741 C C . GLN A 1 101 ? 37.232 -21.860 26.647 1.00 57.06 218 GLN A C 1
ATOM 742 O O . GLN A 1 101 ? 38.296 -22.161 26.103 1.00 56.44 218 GLN A O 1
ATOM 748 N N . ASP A 1 102 ? 36.740 -20.625 26.632 1.00 56.58 219 ASP A N 1
ATOM 749 C CA . ASP A 1 102 ? 37.456 -19.540 25.971 1.00 56.72 219 ASP A CA 1
ATOM 750 C C . ASP A 1 102 ? 38.715 -19.178 26.753 1.00 57.24 219 ASP A C 1
ATOM 751 O O . ASP A 1 102 ? 39.686 -18.678 26.185 1.00 57.12 219 ASP A O 1
ATOM 756 N N . LEU A 1 103 ? 38.692 -19.430 28.060 1.00 57.65 220 LEU A N 1
ATOM 757 C CA . LEU A 1 103 ? 39.841 -19.147 28.914 1.00 58.38 220 LEU A CA 1
ATOM 758 C C . LEU A 1 103 ? 40.848 -20.283 28.782 1.00 59.20 220 LEU A C 1
ATOM 759 O O . LEU A 1 103 ? 42.058 -20.056 28.730 1.00 59.43 220 LEU A O 1
ATOM 764 N N . ALA A 1 104 ? 40.337 -21.509 28.728 1.00 60.58 221 ALA A N 1
ATOM 765 C CA . ALA A 1 104 ? 41.178 -22.693 28.601 1.00 61.40 221 ALA A CA 1
ATOM 766 C C . ALA A 1 104 ? 41.977 -22.642 27.303 1.00 61.68 221 ALA A C 1
ATOM 767 O O . ALA A 1 104 ? 43.160 -22.983 27.275 1.00 60.94 221 ALA A O 1
ATOM 769 N N . GLU A 1 105 ? 41.321 -22.218 26.228 1.00 62.65 222 GLU A N 1
ATOM 770 C CA . GLU A 1 105 ? 41.974 -22.109 24.932 1.00 64.12 222 GLU A CA 1
ATOM 771 C C . GLU A 1 105 ? 42.842 -20.855 24.936 1.00 64.92 222 GLU A C 1
ATOM 772 O O . GLU A 1 105 ? 43.941 -20.845 24.380 1.00 65.87 222 GLU A O 1
ATOM 778 N N . GLY A 1 106 ? 42.341 -19.802 25.576 1.00 65.01 223 GLY A N 1
ATOM 779 C CA . GLY A 1 106 ? 43.084 -18.557 25.663 1.00 64.75 223 GLY A CA 1
ATOM 780 C C . GLY A 1 106 ? 42.832 -17.569 24.542 1.00 64.39 223 GLY A C 1
ATOM 781 O O . GLY A 1 106 ? 43.776 -17.073 23.930 1.00 64.08 223 GLY A O 1
ATOM 782 N N . ARG A 1 107 ? 41.565 -17.275 24.270 1.00 65.38 224 ARG A N 1
ATOM 783 C CA . ARG A 1 107 ? 41.225 -16.331 23.213 1.00 67.12 224 ARG A CA 1
ATOM 784 C C . ARG A 1 107 ? 41.590 -14.909 23.634 1.00 66.34 224 ARG A C 1
ATOM 785 O O . ARG A 1 107 ? 41.016 -14.359 24.574 1.00 66.28 224 ARG A O 1
ATOM 793 N N . PRO A 1 108 ? 42.553 -14.297 22.927 1.00 65.50 225 PRO A N 1
ATOM 794 C CA . PRO A 1 108 ? 43.053 -12.941 23.174 1.00 64.58 225 PRO A CA 1
ATOM 795 C C . PRO A 1 108 ? 42.019 -11.827 23.330 1.00 63.79 225 PRO A C 1
ATOM 796 O O . PRO A 1 108 ? 42.035 -11.100 24.324 1.00 63.65 225 PRO A O 1
ATOM 800 N N . HIS A 1 109 ? 41.124 -11.690 22.357 1.00 62.19 226 HIS A N 1
ATOM 801 C CA . HIS A 1 109 ? 40.115 -10.637 22.409 1.00 60.81 226 HIS A CA 1
ATOM 802 C C . HIS A 1 109 ? 39.188 -10.767 23.618 1.00 59.55 226 HIS A C 1
ATOM 803 O O . HIS A 1 109 ? 38.448 -9.837 23.943 1.00 60.54 226 HIS A O 1
ATOM 810 N N . LEU A 1 110 ? 39.230 -11.920 24.281 1.00 56.07 227 LEU A N 1
ATOM 811 C CA . LEU A 1 110 ? 38.404 -12.149 25.463 1.00 50.91 227 LEU A CA 1
ATOM 812 C C . LEU A 1 110 ? 39.258 -12.068 26.721 1.00 48.36 227 LEU A C 1
ATOM 813 O O . LEU A 1 110 ? 38.800 -11.611 27.768 1.00 48.40 227 LEU A O 1
ATOM 818 N N . VAL A 1 111 ? 40.506 -12.511 26.604 1.00 45.86 228 VAL A N 1
ATOM 819 C CA . VAL A 1 111 ? 41.441 -12.494 27.720 1.00 44.22 228 VAL A CA 1
ATOM 820 C C . VAL A 1 111 ? 41.879 -11.067 28.033 1.00 45.32 228 VAL A C 1
ATOM 821 O O . VAL A 1 111 ? 41.879 -10.647 29.191 1.00 43.15 228 VAL A O 1
ATOM 825 N N . LEU A 1 112 ? 42.253 -10.326 26.993 1.00 46.09 229 LEU A N 1
ATOM 826 C CA . LEU A 1 112 ? 42.681 -8.943 27.159 1.00 45.47 229 LEU A CA 1
ATOM 827 C C . LEU A 1 112 ? 41.492 -8.094 27.601 1.00 44.75 229 LEU A C 1
ATOM 828 O O . LEU A 1 112 ? 41.633 -7.189 28.427 1.00 44.67 229 LEU A O 1
ATOM 833 N N . GLY A 1 113 ? 40.322 -8.397 27.047 1.00 43.30 230 GLY A N 1
ATOM 834 C CA . GLY A 1 113 ? 39.125 -7.657 27.400 1.00 41.94 230 GLY A CA 1
ATOM 835 C C . GLY A 1 113 ? 38.751 -7.858 28.856 1.00 43.23 230 GLY A C 1
ATOM 836 O O . GLY A 1 113 ? 38.219 -6.952 29.498 1.00 45.09 230 GLY A O 1
ATOM 837 N N . LEU A 1 114 ? 39.026 -9.050 29.378 1.00 42.21 231 LEU A N 1
ATOM 838 C CA . LEU A 1 114 ? 38.721 -9.362 30.770 1.00 39.92 231 LEU A CA 1
ATOM 839 C C . LEU A 1 114 ? 39.750 -8.709 31.687 1.00 39.37 231 LEU A C 1
ATOM 840 O O . LEU A 1 114 ? 39.391 -8.083 32.687 1.00 38.86 231 LEU A O 1
ATOM 845 N N . ILE A 1 115 ? 41.028 -8.858 31.345 1.00 36.55 232 ILE A N 1
ATOM 846 C CA . ILE A 1 115 ? 42.101 -8.264 32.136 1.00 36.99 232 ILE A CA 1
ATOM 847 C C . ILE A 1 115 ? 41.947 -6.741 32.150 1.00 38.54 232 ILE A C 1
ATOM 848 O O . ILE A 1 115 ? 42.226 -6.087 33.156 1.00 39.32 232 ILE A O 1
ATOM 853 N N . SER A 1 116 ? 41.498 -6.185 31.028 1.00 37.66 233 SER A N 1
ATOM 854 C CA . SER A 1 116 ? 41.307 -4.744 30.912 1.00 37.43 233 SER A CA 1
ATOM 855 C C . SER A 1 116 ? 40.329 -4.228 31.964 1.00 36.27 233 SER A C 1
ATOM 856 O O . SER A 1 116 ? 40.544 -3.172 32.554 1.00 36.50 233 SER A O 1
ATOM 859 N N . GLN A 1 117 ? 39.256 -4.979 32.198 1.00 34.38 234 GLN A N 1
ATOM 860 C CA . GLN A 1 117 ? 38.251 -4.589 33.183 1.00 32.28 234 GLN A CA 1
ATOM 861 C C . GLN A 1 117 ? 38.788 -4.714 34.605 1.00 31.33 234 GLN A C 1
ATOM 862 O O . GLN A 1 117 ? 38.464 -3.905 35.475 1.00 31.61 234 GLN A O 1
ATOM 868 N N . LEU A 1 118 ? 39.607 -5.735 34.838 1.00 30.12 235 LEU A N 1
ATOM 869 C CA . LEU A 1 118 ? 40.187 -5.962 36.155 1.00 29.67 235 LEU A CA 1
ATOM 870 C C . LEU A 1 118 ? 41.174 -4.863 36.536 1.00 29.50 235 LEU A C 1
ATOM 871 O O . LEU A 1 118 ? 41.174 -4.392 37.675 1.00 27.35 235 LEU A O 1
ATOM 876 N N . ILE A 1 119 ? 42.011 -4.456 35.585 1.00 30.00 236 ILE A N 1
ATOM 877 C CA . ILE A 1 119 ? 42.981 -3.394 35.833 1.00 31.64 236 ILE A CA 1
ATOM 878 C C . ILE A 1 119 ? 42.210 -2.132 36.202 1.00 32.31 236 ILE A C 1
ATOM 879 O O . ILE A 1 119 ? 42.560 -1.426 37.148 1.00 32.32 236 ILE A O 1
ATOM 884 N N . LYS A 1 120 ? 41.155 -1.865 35.439 1.00 34.03 237 LYS A N 1
ATOM 885 C CA . LYS A 1 120 ? 40.297 -0.704 35.648 1.00 34.86 237 LYS A CA 1
ATOM 886 C C . LYS A 1 120 ? 39.724 -0.730 37.064 1.00 34.40 237 LYS A C 1
ATOM 887 O O . LYS A 1 120 ? 39.750 0.275 37.775 1.00 33.17 237 LYS A O 1
ATOM 893 N N . ILE A 1 121 ? 39.204 -1.889 37.459 1.00 33.32 238 ILE A N 1
ATOM 894 C CA . ILE A 1 121 ? 38.625 -2.065 38.785 1.00 32.75 238 ILE A CA 1
ATOM 895 C C . ILE A 1 121 ? 39.698 -1.882 39.852 1.00 32.70 238 ILE A C 1
ATOM 896 O O . ILE A 1 121 ? 39.469 -1.239 40.876 1.00 31.26 238 ILE A O 1
ATOM 901 N N . GLN A 1 122 ? 40.870 -2.458 39.603 1.00 33.38 239 GLN A N 1
ATOM 902 C CA . GLN A 1 122 ? 41.994 -2.381 40.533 1.00 34.77 239 GLN A CA 1
ATOM 903 C C . GLN A 1 122 ? 42.469 -0.953 40.784 1.00 35.37 239 GLN A C 1
ATOM 904 O O . GLN A 1 122 ? 42.634 -0.531 41.930 1.00 34.68 239 GLN A O 1
ATOM 910 N N . LEU A 1 123 ? 42.690 -0.217 39.702 1.00 35.95 240 LEU A N 1
ATOM 911 C CA . LEU A 1 123 ? 43.170 1.153 39.789 1.00 39.20 240 LEU A CA 1
ATOM 912 C C . LEU A 1 123 ? 42.138 2.209 40.171 1.00 41.19 240 LEU A C 1
ATOM 913 O O . LEU A 1 123 ? 42.465 3.153 40.887 1.00 41.05 240 LEU A O 1
ATOM 918 N N . LEU A 1 124 ? 40.896 2.056 39.719 1.00 42.85 241 LEU A N 1
ATOM 919 C CA . LEU A 1 124 ? 39.885 3.063 40.020 1.00 45.25 241 LEU A CA 1
ATOM 920 C C . LEU A 1 124 ? 38.899 2.797 41.156 1.00 48.05 241 LEU A C 1
ATOM 921 O O . LEU A 1 124 ? 38.025 3.622 41.417 1.00 47.76 241 LEU A O 1
ATOM 926 N N . ALA A 1 125 ? 39.026 1.663 41.835 1.00 51.44 242 ALA A N 1
ATOM 927 C CA . ALA A 1 125 ? 38.129 1.375 42.950 1.00 54.52 242 ALA A CA 1
ATOM 928 C C . ALA A 1 125 ? 38.687 2.074 44.189 1.00 56.78 242 ALA A C 1
ATOM 929 O O . ALA A 1 125 ? 39.706 2.758 44.109 1.00 58.69 242 ALA A O 1
ATOM 931 N N . ASP A 1 126 ? 38.026 1.906 45.330 1.00 58.25 243 ASP A N 1
ATOM 932 C CA . ASP A 1 126 ? 38.484 2.532 46.570 1.00 59.52 243 ASP A CA 1
ATOM 933 C C . ASP A 1 126 ? 38.487 4.059 46.494 1.00 59.99 243 ASP A C 1
ATOM 934 O O . ASP A 1 126 ? 38.997 4.736 47.388 1.00 58.79 243 ASP A O 1
ATOM 939 N N . LEU A 1 127 ? 37.913 4.597 45.423 1.00 61.68 244 LEU A N 1
ATOM 940 C CA . LEU A 1 127 ? 37.839 6.043 45.251 1.00 63.83 244 LEU A CA 1
ATOM 941 C C . LEU A 1 127 ? 36.470 6.583 45.659 1.00 65.83 244 LEU A C 1
ATOM 942 O O . LEU A 1 127 ? 36.191 7.771 45.506 1.00 66.44 244 LEU A O 1
ATOM 947 N N . ASN A 1 128 ? 35.624 5.701 46.185 1.00 68.79 245 ASN A N 1
ATOM 948 C CA . ASN A 1 128 ? 34.283 6.072 46.632 1.00 71.48 245 ASN A CA 1
ATOM 949 C C . ASN A 1 128 ? 34.057 5.496 48.029 1.00 73.08 245 ASN A C 1
ATOM 950 O O . ASN A 1 128 ? 32.962 5.598 48.590 1.00 73.27 245 ASN A O 1
ATOM 955 N N . LEU A 1 129 ? 35.102 4.885 48.581 1.00 74.34 246 LEU A N 1
ATOM 956 C CA . LEU A 1 129 ? 35.028 4.270 49.903 1.00 74.51 246 LEU A CA 1
ATOM 957 C C . LEU A 1 129 ? 36.129 4.787 50.808 1.00 74.24 246 LEU A C 1
ATOM 958 O O . LEU A 1 129 ? 36.326 4.283 51.915 1.00 75.29 246 LEU A O 1
ATOM 963 N N . LYS A 1 130 ? 36.865 5.784 50.339 1.00 74.40 247 LYS A N 1
ATOM 964 C CA . LYS A 1 130 ? 37.944 6.330 51.146 1.00 72.48 247 LYS A CA 1
ATOM 965 C C . LYS A 1 130 ? 37.421 7.199 52.283 1.00 71.37 247 LYS A C 1
ATOM 966 O O . LYS A 1 130 ? 36.292 7.038 52.749 1.00 73.09 247 LYS A O 1
ATOM 972 N N . LYS A 1 131 ? 38.273 8.114 52.726 1.00 71.77 248 LYS A N 1
ATOM 973 C CA . LYS A 1 131 ? 37.979 9.038 53.822 1.00 68.29 248 LYS A CA 1
ATOM 974 C C . LYS A 1 131 ? 38.187 10.471 53.332 1.00 66.67 248 LYS A C 1
ATOM 975 O O . LYS A 1 131 ? 39.362 10.852 53.120 1.00 64.75 248 LYS A O 1
ATOM 981 N N . LEU A 1 149 ? 30.045 13.859 45.908 1.00 61.97 266 LEU A N 1
ATOM 982 C CA . LEU A 1 149 ? 30.099 12.371 45.949 1.00 62.44 266 LEU A CA 1
ATOM 983 C C . LEU A 1 149 ? 29.515 11.769 44.674 1.00 62.07 266 LEU A C 1
ATOM 984 O O . LEU A 1 149 ? 29.412 10.551 44.536 1.00 60.36 266 LEU A O 1
ATOM 989 N N . ARG A 1 150 ? 29.134 12.632 43.740 1.00 63.21 267 ARG A N 1
ATOM 990 C CA . ARG A 1 150 ? 28.565 12.177 42.480 1.00 63.87 267 ARG A CA 1
ATOM 991 C C . ARG A 1 150 ? 29.601 12.244 41.366 1.00 61.99 267 ARG A C 1
ATOM 992 O O . ARG A 1 150 ? 29.254 12.228 40.185 1.00 61.42 267 ARG A O 1
ATOM 1000 N N . LEU A 1 151 ? 30.873 12.322 41.744 1.00 60.67 268 LEU A N 1
ATOM 1001 C CA . LEU A 1 151 ? 31.957 12.388 40.768 1.00 59.61 268 LEU A CA 1
ATOM 1002 C C . LEU A 1 151 ? 32.500 11.014 40.401 1.00 58.54 268 LEU A C 1
ATOM 1003 O O . LEU A 1 151 ? 32.656 10.142 41.258 1.00 58.14 268 LEU A O 1
ATOM 1008 N N . PRO A 1 152 ? 32.786 10.798 39.109 1.00 57.64 269 PRO A N 1
ATOM 1009 C CA . PRO A 1 152 ? 33.322 9.508 38.673 1.00 57.52 269 PRO A CA 1
ATOM 1010 C C . PRO A 1 152 ? 34.689 9.313 39.332 1.00 57.59 269 PRO A C 1
ATOM 1011 O O . PRO A 1 152 ? 35.318 10.284 39.757 1.00 56.95 269 PRO A O 1
ATOM 1015 N N . PRO A 1 153 ? 35.165 8.061 39.426 1.00 57.29 270 PRO A N 1
ATOM 1016 C CA . PRO A 1 153 ? 36.465 7.775 40.041 1.00 55.71 270 PRO A CA 1
ATOM 1017 C C . PRO A 1 153 ? 37.588 8.654 39.489 1.00 54.62 270 PRO A C 1
ATOM 1018 O O . PRO A 1 153 ? 38.406 9.181 40.242 1.00 54.09 270 PRO A O 1
ATOM 1022 N N . GLU A 1 154 ? 37.613 8.806 38.170 1.00 53.51 271 GLU A N 1
ATOM 1023 C CA . GLU A 1 154 ? 38.627 9.607 37.499 1.00 54.29 271 GLU A CA 1
ATOM 1024 C C . GLU A 1 154 ? 38.668 11.055 37.979 1.00 53.70 271 GLU A C 1
ATOM 1025 O O . GLU A 1 154 ? 39.743 11.626 38.172 1.00 53.89 271 GLU A O 1
ATOM 1031 N N . LYS A 1 155 ? 37.496 11.648 38.166 1.00 52.00 272 LYS A N 1
ATOM 1032 C CA . LYS A 1 155 ? 37.415 13.029 38.615 1.00 49.76 272 LYS A CA 1
ATOM 1033 C C . LYS A 1 155 ? 37.756 13.137 40.097 1.00 48.54 272 LYS A C 1
ATOM 1034 O O . LYS A 1 155 ? 38.242 14.174 40.557 1.00 49.39 272 LYS A O 1
ATOM 1040 N N . VAL A 1 156 ? 37.508 12.063 40.841 1.00 44.56 273 VAL A N 1
ATOM 1041 C CA . VAL A 1 156 ? 37.816 12.042 42.265 1.00 43.23 273 VAL A CA 1
ATOM 1042 C C . VAL A 1 156 ? 39.333 12.034 42.426 1.00 44.09 273 VAL A C 1
ATOM 1043 O O . VAL A 1 156 ? 39.879 12.644 43.345 1.00 43.32 273 VAL A O 1
ATOM 1047 N N . LEU A 1 157 ? 40.005 11.333 41.519 1.00 43.30 274 LEU A N 1
ATOM 1048 C CA . LEU A 1 157 ? 41.455 11.246 41.549 1.00 41.57 274 LEU A CA 1
ATOM 1049 C C . LEU A 1 157 ? 42.036 12.621 41.230 1.00 42.10 274 LEU A C 1
ATOM 1050 O O . LEU A 1 157 ? 43.066 13.010 41.781 1.00 42.37 274 LEU A O 1
ATOM 1055 N N . LEU A 1 158 ? 41.368 13.355 40.343 1.00 41.57 275 LEU A N 1
ATOM 1056 C CA . LEU A 1 158 ? 41.823 14.689 39.965 1.00 41.13 275 LEU A CA 1
ATOM 1057 C C . LEU A 1 158 ? 41.736 15.654 41.145 1.00 42.01 275 LEU A C 1
ATOM 1058 O O . LEU A 1 158 ? 42.594 16.520 41.314 1.00 42.68 275 LEU A O 1
ATOM 1063 N N . LYS A 1 159 ? 40.696 15.505 41.958 1.00 42.16 276 LYS A N 1
ATOM 1064 C CA . LYS A 1 159 ? 40.526 16.357 43.125 1.00 42.57 276 LYS A CA 1
ATOM 1065 C C . LYS A 1 159 ? 41.632 16.057 44.129 1.00 41.13 276 LYS A C 1
ATOM 1066 O O . LYS A 1 159 ? 42.218 16.969 44.710 1.00 42.24 276 LYS A O 1
ATOM 1072 N N . TRP A 1 160 ? 41.915 14.773 44.322 1.00 39.17 277 TRP A N 1
ATOM 1073 C CA . TRP A 1 160 ? 42.955 14.341 45.248 1.00 36.52 277 TRP A CA 1
ATOM 1074 C C . TRP A 1 160 ? 44.306 14.934 44.858 1.00 36.14 277 TRP A C 1
ATOM 1075 O O . TRP A 1 160 ? 45.035 15.462 45.698 1.00 36.42 277 TRP A O 1
ATOM 1086 N N . MET A 1 161 ? 44.631 14.833 43.574 1.00 34.48 278 MET A N 1
ATOM 1087 C CA . MET A 1 161 ? 45.886 15.347 43.052 1.00 34.36 278 MET A CA 1
ATOM 1088 C C . MET A 1 161 ? 45.996 16.858 43.265 1.00 36.74 278 MET A C 1
ATOM 1089 O O . MET A 1 161 ? 46.957 17.338 43.870 1.00 36.99 278 MET A O 1
ATOM 1094 N N . ASN A 1 162 ? 45.009 17.602 42.770 1.00 36.54 279 ASN A N 1
ATOM 1095 C CA . ASN A 1 162 ? 44.997 19.055 42.911 1.00 37.56 279 ASN A CA 1
ATOM 1096 C C . ASN A 1 162 ? 45.086 19.468 44.378 1.00 37.28 279 ASN A C 1
ATOM 1097 O O . ASN A 1 162 ? 45.685 20.491 44.706 1.00 35.66 279 ASN A O 1
ATOM 1102 N N . PHE A 1 163 ? 44.493 18.667 45.256 1.00 36.60 280 PHE A N 1
ATOM 1103 C CA . PHE A 1 163 ? 44.521 18.950 46.688 1.00 38.24 280 PHE A CA 1
ATOM 1104 C C . PHE A 1 163 ? 45.959 19.140 47.171 1.00 39.64 280 PHE A C 1
ATOM 1105 O O . PHE A 1 163 ? 46.294 20.157 47.779 1.00 38.99 280 PHE A O 1
ATOM 1113 N N . HIS A 1 164 ? 46.803 18.153 46.888 1.00 41.01 281 HIS A N 1
ATOM 1114 C CA . HIS A 1 164 ? 48.203 18.189 47.293 1.00 40.89 281 HIS A CA 1
ATOM 1115 C C . HIS A 1 164 ? 48.998 19.230 46.516 1.00 42.24 281 HIS A C 1
ATOM 1116 O O . HIS A 1 164 ? 49.909 19.855 47.058 1.00 41.69 281 HIS A O 1
ATOM 1123 N N . LEU A 1 165 ? 48.648 19.417 45.248 1.00 43.64 282 LEU A N 1
ATOM 1124 C CA . LEU A 1 165 ? 49.333 20.387 44.405 1.00 46.07 282 LEU A CA 1
ATOM 1125 C C . LEU A 1 165 ? 49.159 21.811 44.929 1.00 48.48 282 LEU A C 1
ATOM 1126 O O . LEU A 1 165 ? 50.078 22.626 44.837 1.00 48.31 282 LEU A O 1
ATOM 1131 N N . LYS A 1 166 ? 47.979 22.102 45.473 1.00 50.91 283 LYS A N 1
ATOM 1132 C CA . LYS A 1 166 ? 47.677 23.424 46.022 1.00 53.72 283 LYS A CA 1
ATOM 1133 C C . LYS A 1 166 ? 48.691 23.773 47.103 1.00 54.89 283 LYS A C 1
ATOM 1134 O O . LYS A 1 166 ? 49.335 24.822 47.060 1.00 54.37 283 LYS A O 1
ATOM 1140 N N . LYS A 1 167 ? 48.813 22.881 48.079 1.00 56.07 284 LYS A N 1
ATOM 1141 C CA . LYS A 1 167 ? 49.737 23.065 49.186 1.00 56.57 284 LYS A CA 1
ATOM 1142 C C . LYS A 1 167 ? 51.179 22.982 48.692 1.00 56.01 284 LYS A C 1
ATOM 1143 O O . LYS A 1 167 ? 52.103 23.449 49.357 1.00 56.85 284 LYS A O 1
ATOM 1149 N N . GLY A 1 168 ? 51.362 22.386 47.519 1.00 55.23 285 GLY A N 1
ATOM 1150 C CA . GLY A 1 168 ? 52.692 22.263 46.952 1.00 52.67 285 GLY A CA 1
ATOM 1151 C C . GLY A 1 168 ? 53.065 23.493 46.148 1.00 51.69 285 GLY A C 1
ATOM 1152 O O . GLY A 1 168 ? 54.057 23.495 45.416 1.00 51.12 285 GLY A O 1
ATOM 1153 N N . GLY A 1 169 ? 52.257 24.542 46.280 1.00 50.34 286 GLY A N 1
ATOM 1154 C CA . GLY A 1 169 ? 52.518 25.779 45.567 1.00 48.19 286 GLY A CA 1
ATOM 1155 C C . GLY A 1 169 ? 52.431 25.668 44.056 1.00 47.79 286 GLY A C 1
ATOM 1156 O O . GLY A 1 169 ? 52.981 26.505 43.338 1.00 47.54 286 GLY A O 1
ATOM 1157 N N . TYR A 1 170 ? 51.748 24.638 43.566 1.00 46.40 287 TYR A N 1
ATOM 1158 C CA . TYR A 1 170 ? 51.598 24.453 42.126 1.00 44.89 287 TYR A CA 1
ATOM 1159 C C . TYR A 1 170 ? 50.528 25.426 41.627 1.00 45.47 287 TYR A C 1
ATOM 1160 O O . TYR A 1 170 ? 49.412 25.454 42.147 1.00 44.22 287 TYR A O 1
ATOM 1169 N N . LYS A 1 171 ? 50.878 26.230 40.626 1.00 46.68 288 LYS A N 1
ATOM 1170 C CA . LYS A 1 171 ? 49.954 27.217 40.072 1.00 48.53 288 LYS A CA 1
ATOM 1171 C C . LYS A 1 171 ? 48.818 26.625 39.242 1.00 49.16 288 LYS A C 1
ATOM 1172 O O . LYS A 1 171 ? 47.644 26.774 39.587 1.00 50.69 288 LYS A O 1
ATOM 1178 N N . LYS A 1 172 ? 49.172 25.962 38.146 1.00 48.09 289 LYS A N 1
ATOM 1179 C CA . LYS A 1 172 ? 48.185 25.364 37.254 1.00 47.05 289 LYS A CA 1
ATOM 1180 C C . LYS A 1 172 ? 47.225 24.398 37.944 1.00 47.33 289 LYS A C 1
ATOM 1181 O O . LYS A 1 172 ? 47.466 23.947 39.064 1.00 48.34 289 LYS A O 1
ATOM 1187 N N . THR A 1 173 ? 46.126 24.097 37.262 1.00 46.67 290 THR A N 1
ATOM 1188 C CA . THR A 1 173 ? 45.123 23.176 37.774 1.00 46.46 290 THR A CA 1
ATOM 1189 C C . THR A 1 173 ? 45.067 21.991 36.817 1.00 46.11 290 THR A C 1
ATOM 1190 O O . THR A 1 173 ? 45.179 22.163 35.602 1.00 46.02 290 THR A O 1
ATOM 1194 N N . VAL A 1 174 ? 44.913 20.789 37.361 1.00 45.96 291 VAL A N 1
ATOM 1195 C CA . VAL A 1 174 ? 44.841 19.592 36.528 1.00 46.84 291 VAL A CA 1
ATOM 1196 C C . VAL A 1 174 ? 43.380 19.239 36.269 1.00 44.96 291 VAL A C 1
ATOM 1197 O O . VAL A 1 174 ? 42.579 19.171 37.201 1.00 43.86 291 VAL A O 1
ATOM 1201 N N . SER A 1 175 ? 43.039 19.019 35.002 1.00 44.38 292 SER A N 1
ATOM 1202 C CA . SER A 1 175 ? 41.670 18.680 34.628 1.00 45.39 292 SER A CA 1
ATOM 1203 C C . SER A 1 175 ? 41.600 17.501 33.657 1.00 44.77 292 SER A C 1
ATOM 1204 O O . SER A 1 175 ? 40.513 17.055 33.293 1.00 44.98 292 SER A O 1
ATOM 1207 N N . ASN A 1 176 ? 42.760 17.008 33.235 1.00 44.50 293 ASN A N 1
ATOM 1208 C CA . ASN A 1 176 ? 42.833 15.872 32.317 1.00 44.24 293 ASN A CA 1
ATOM 1209 C C . ASN A 1 176 ? 44.122 15.087 32.565 1.00 44.76 293 ASN A C 1
ATOM 1210 O O . ASN A 1 176 ? 44.998 15.543 33.304 1.00 45.06 293 ASN A O 1
ATOM 1215 N N . PHE A 1 177 ? 44.237 13.909 31.956 1.00 42.93 294 PHE A N 1
ATOM 1216 C CA . PHE A 1 177 ? 45.421 13.075 32.144 1.00 41.15 294 PHE A CA 1
ATOM 1217 C C . PHE A 1 177 ? 46.289 12.961 30.899 1.00 42.13 294 PHE A C 1
ATOM 1218 O O . PHE A 1 177 ? 47.029 11.988 30.740 1.00 41.92 294 PHE A O 1
ATOM 1226 N N . SER A 1 178 ? 46.205 13.951 30.017 1.00 43.53 295 SER A N 1
ATOM 1227 C CA . SER A 1 178 ? 47.000 13.933 28.796 1.00 44.48 295 SER A CA 1
ATOM 1228 C C . SER A 1 178 ? 47.874 15.174 28.647 1.00 44.92 295 SER A C 1
ATOM 1229 O O . SER A 1 178 ? 49.086 15.105 28.843 1.00 45.07 295 SER A O 1
ATOM 1232 N N . ALA A 1 179 ? 47.261 16.306 28.308 1.00 44.68 296 ALA A N 1
ATOM 1233 C CA . ALA A 1 179 ? 48.003 17.552 28.118 1.00 42.18 296 ALA A CA 1
ATOM 1234 C C . ALA A 1 179 ? 48.449 18.188 29.431 1.00 40.52 296 ALA A C 1
ATOM 1235 O O . ALA A 1 179 ? 49.495 18.832 29.491 1.00 39.67 296 ALA A O 1
ATOM 1237 N N . ASP A 1 180 ? 47.655 18.005 30.480 1.00 39.50 297 ASP A N 1
ATOM 1238 C CA . ASP A 1 180 ? 47.978 18.566 31.786 1.00 40.45 297 ASP A CA 1
ATOM 1239 C C . ASP A 1 180 ? 49.089 17.804 32.506 1.00 39.10 297 ASP A C 1
ATOM 1240 O O . ASP A 1 180 ? 49.449 18.148 33.634 1.00 40.15 297 ASP A O 1
ATOM 1245 N N . LEU A 1 181 ? 49.634 16.777 31.860 1.00 35.92 298 LEU A N 1
ATOM 1246 C CA . LEU A 1 181 ? 50.697 15.980 32.468 1.00 34.27 298 LEU A CA 1
ATOM 1247 C C . LEU A 1 181 ? 51.899 15.778 31.552 1.00 34.73 298 LEU A C 1
ATOM 1248 O O . LEU A 1 181 ? 52.966 15.360 32.005 1.00 35.68 298 LEU A O 1
ATOM 1253 N N . LYS A 1 182 ? 51.723 16.079 30.269 1.00 34.45 299 LYS A N 1
ATOM 1254 C CA . LYS A 1 182 ? 52.782 15.914 29.273 1.00 35.30 299 LYS A CA 1
ATOM 1255 C C . LYS A 1 182 ? 54.179 16.362 29.693 1.00 33.39 299 LYS A C 1
ATOM 1256 O O . LYS A 1 182 ? 55.163 15.716 29.334 1.00 33.16 299 LYS A O 1
ATOM 1262 N N . ASP A 1 183 ? 54.273 17.466 30.433 1.00 31.28 300 ASP A N 1
ATOM 1263 C CA . ASP A 1 183 ? 55.578 17.987 30.832 1.00 31.51 300 ASP A CA 1
ATOM 1264 C C . ASP A 1 183 ? 56.147 17.475 32.154 1.00 30.99 300 ASP A C 1
ATOM 1265 O O . ASP A 1 183 ? 57.204 17.929 32.589 1.00 32.20 300 ASP A O 1
ATOM 1270 N N . ALA A 1 184 ? 55.452 16.535 32.788 1.00 31.05 301 ALA A N 1
ATOM 1271 C CA . ALA A 1 184 ? 55.908 15.944 34.049 1.00 30.71 301 ALA A CA 1
ATOM 1272 C C . ALA A 1 184 ? 56.015 16.916 35.229 1.00 31.18 301 ALA A C 1
ATOM 1273 O O . ALA A 1 184 ? 56.404 16.518 36.329 1.00 32.01 301 ALA A O 1
ATOM 1275 N N . GLN A 1 185 ? 55.668 18.180 35.007 1.00 30.70 302 GLN A N 1
ATOM 1276 C CA . GLN A 1 185 ? 55.727 19.189 36.064 1.00 30.42 302 GLN A CA 1
ATOM 1277 C C . GLN A 1 185 ? 54.827 18.840 37.249 1.00 29.64 302 GLN A C 1
ATOM 1278 O O . GLN A 1 185 ? 55.266 18.856 38.400 1.00 29.73 302 GLN A O 1
ATOM 1284 N N . ALA A 1 186 ? 53.565 18.532 36.963 1.00 27.33 303 ALA A N 1
ATOM 1285 C CA . ALA A 1 186 ? 52.602 18.192 38.003 1.00 25.47 303 ALA A CA 1
ATOM 1286 C C . ALA A 1 186 ? 53.007 16.919 38.749 1.00 24.08 303 ALA A C 1
ATOM 1287 O O . ALA A 1 186 ? 52.731 16.770 39.944 1.00 21.37 303 ALA A O 1
ATOM 1289 N N . TYR A 1 187 ? 53.652 16.001 38.036 1.00 22.37 304 TYR A N 1
ATOM 1290 C CA . TYR A 1 187 ? 54.104 14.753 38.637 1.00 22.58 304 TYR A CA 1
ATOM 1291 C C . TYR A 1 187 ? 55.203 15.032 39.657 1.00 21.54 304 TYR A C 1
ATOM 1292 O O . TYR A 1 187 ? 55.173 14.518 40.777 1.00 20.36 304 TYR A O 1
ATOM 1301 N N . ALA A 1 188 ? 56.175 15.845 39.255 1.00 20.52 305 ALA A N 1
ATOM 1302 C CA . ALA A 1 188 ? 57.296 16.192 40.119 1.00 20.65 305 ALA A CA 1
ATOM 1303 C C . ALA A 1 188 ? 56.843 16.882 41.407 1.00 20.92 305 ALA A C 1
ATOM 1304 O O . ALA A 1 188 ? 57.338 16.567 42.492 1.00 19.26 305 ALA A O 1
ATOM 1306 N N . PHE A 1 189 ? 55.901 17.816 41.294 1.00 21.21 306 PHE A N 1
ATOM 1307 C CA . PHE A 1 189 ? 55.399 18.517 42.472 1.00 21.43 306 PHE A CA 1
ATOM 1308 C C . PHE A 1 189 ? 54.699 17.534 43.403 1.00 23.09 306 PHE A C 1
ATOM 1309 O O . PHE A 1 189 ? 55.014 17.450 44.594 1.00 23.93 306 PHE A O 1
ATOM 1317 N N . LEU A 1 190 ? 53.746 16.792 42.846 1.00 22.23 307 LEU A N 1
ATOM 1318 C CA . LEU A 1 190 ? 52.979 15.814 43.608 1.00 21.26 307 LEU A CA 1
ATOM 1319 C C . LEU A 1 190 ? 53.892 14.886 44.398 1.00 21.78 307 LEU A C 1
ATOM 1320 O O . LEU A 1 190 ? 53.766 14.763 45.617 1.00 21.49 307 LEU A O 1
ATOM 1325 N N . LEU A 1 191 ? 54.811 14.237 43.693 1.00 20.53 308 LEU A N 1
ATOM 1326 C CA . LEU A 1 191 ? 55.742 13.314 44.323 1.00 21.15 308 LEU A CA 1
ATOM 1327 C C . LEU A 1 191 ? 56.555 13.980 45.436 1.00 20.85 308 LEU A C 1
ATOM 1328 O O . LEU A 1 191 ? 56.814 13.359 46.470 1.00 17.07 308 LEU A O 1
ATOM 1333 N N . ASN A 1 192 ? 56.953 15.236 45.234 1.00 21.18 309 ASN A N 1
ATOM 1334 C CA . ASN A 1 192 ? 57.719 15.946 46.259 1.00 21.76 309 ASN A CA 1
ATOM 1335 C C . ASN A 1 192 ? 56.855 16.193 47.483 1.00 23.09 309 ASN A C 1
ATOM 1336 O O . ASN A 1 192 ? 57.362 16.275 48.599 1.00 24.47 309 ASN A O 1
ATOM 1341 N N . VAL A 1 193 ? 55.548 16.308 47.267 1.00 23.36 310 VAL A N 1
ATOM 1342 C CA . VAL A 1 193 ? 54.605 16.530 48.356 1.00 23.30 310 VAL A CA 1
ATOM 1343 C C . VAL A 1 193 ? 54.371 15.246 49.147 1.00 24.26 310 VAL A C 1
ATOM 1344 O O . VAL A 1 193 ? 54.393 15.254 50.375 1.00 27.32 310 VAL A O 1
ATOM 1348 N N . LEU A 1 194 ? 54.154 14.143 48.436 1.00 24.88 311 LEU A N 1
ATOM 1349 C CA . LEU A 1 194 ? 53.889 12.852 49.069 1.00 23.20 311 LEU A CA 1
ATOM 1350 C C . LEU A 1 194 ? 55.132 12.122 49.581 1.00 23.50 311 LEU A C 1
ATOM 1351 O O . LEU A 1 194 ? 55.081 11.464 50.623 1.00 24.38 311 LEU A O 1
ATOM 1356 N N . ALA A 1 195 ? 56.241 12.230 48.853 1.00 21.85 312 ALA A N 1
ATOM 1357 C CA . ALA A 1 195 ? 57.478 11.562 49.246 1.00 23.18 312 ALA A CA 1
ATOM 1358 C C . ALA A 1 195 ? 58.695 12.483 49.124 1.00 24.63 312 ALA A C 1
ATOM 1359 O O . ALA A 1 195 ? 59.578 12.262 48.290 1.00 23.58 312 ALA A O 1
ATOM 1361 N N . PRO A 1 196 ? 58.767 13.518 49.973 1.00 24.90 313 PRO A N 1
ATOM 1362 C CA . PRO A 1 196 ? 59.884 14.466 49.943 1.00 24.07 313 PRO A CA 1
ATOM 1363 C C . PRO A 1 196 ? 61.240 13.851 50.269 1.00 24.42 313 PRO A C 1
ATOM 1364 O O . PRO A 1 196 ? 62.273 14.345 49.813 1.00 24.60 313 PRO A O 1
ATOM 1368 N N . GLU A 1 197 ? 61.241 12.774 51.048 1.00 23.91 314 GLU A N 1
ATOM 1369 C CA . GLU A 1 197 ? 62.493 12.123 51.422 1.00 25.06 314 GLU A CA 1
ATOM 1370 C C . GLU A 1 197 ? 63.148 11.402 50.246 1.00 25.87 314 GLU A C 1
ATOM 1371 O O . GLU A 1 197 ? 64.242 10.858 50.377 1.00 27.85 314 GLU A O 1
ATOM 1377 N N . HIS A 1 198 ? 62.477 11.406 49.099 1.00 25.74 315 HIS A N 1
ATOM 1378 C CA . HIS A 1 198 ? 62.991 10.753 47.899 1.00 24.23 315 HIS A CA 1
ATOM 1379 C C . HIS A 1 198 ? 63.166 11.767 46.772 1.00 25.03 315 HIS A C 1
ATOM 1380 O O . HIS A 1 198 ? 63.263 11.407 45.596 1.00 24.90 315 HIS A O 1
ATOM 1387 N N . CYS A 1 199 ? 63.217 13.040 47.148 1.00 24.16 316 CYS A N 1
ATOM 1388 C CA . CYS A 1 199 ? 63.375 14.124 46.193 1.00 23.78 316 CYS A CA 1
ATOM 1389 C C . CYS A 1 199 ? 64.753 14.127 45.541 1.00 24.92 316 CYS A C 1
ATOM 1390 O O . CYS A 1 199 ? 65.751 13.806 46.179 1.00 26.24 316 CYS A O 1
ATOM 1393 N N . ASP A 1 200 ? 64.796 14.486 44.262 1.00 26.16 317 ASP A N 1
ATOM 1394 C CA . ASP A 1 200 ? 66.050 14.559 43.518 1.00 27.27 317 ASP A CA 1
ATOM 1395 C C . ASP A 1 200 ? 66.104 15.956 42.911 1.00 27.91 317 ASP A C 1
ATOM 1396 O O . ASP A 1 200 ? 65.384 16.258 41.961 1.00 26.47 317 ASP A O 1
ATOM 1401 N N . PRO A 1 201 ? 66.956 16.830 43.462 1.00 29.78 318 PRO A N 1
ATOM 1402 C CA . PRO A 1 201 ? 67.097 18.204 42.972 1.00 30.32 318 PRO A CA 1
ATOM 1403 C C . PRO A 1 201 ? 67.430 18.292 41.485 1.00 32.25 318 PRO A C 1
ATOM 1404 O O . PRO A 1 201 ? 67.348 19.363 40.885 1.00 34.10 318 PRO A O 1
ATOM 1408 N N . ALA A 1 202 ? 67.800 17.163 40.891 1.00 32.29 319 ALA A N 1
ATOM 1409 C CA . ALA A 1 202 ? 68.153 17.138 39.480 1.00 32.41 319 ALA A CA 1
ATOM 1410 C C . ALA A 1 202 ? 66.977 17.474 38.572 1.00 33.55 319 ALA A C 1
ATOM 1411 O O . ALA A 1 202 ? 67.173 17.979 37.467 1.00 31.44 319 ALA A O 1
ATOM 1413 N N . THR A 1 203 ? 65.758 17.198 39.031 1.00 36.09 320 THR A N 1
ATOM 1414 C CA . THR A 1 203 ? 64.571 17.479 38.227 1.00 40.10 320 THR A CA 1
ATOM 1415 C C . THR A 1 203 ? 64.481 18.969 37.919 1.00 41.33 320 THR A C 1
ATOM 1416 O O . THR A 1 203 ? 63.952 19.373 36.882 1.00 40.99 320 THR A O 1
ATOM 1420 N N . LEU A 1 204 ? 65.011 19.778 38.829 1.00 42.85 321 LEU A N 1
ATOM 1421 C CA . LEU A 1 204 ? 64.995 21.225 38.680 1.00 43.20 321 LEU A CA 1
ATOM 1422 C C . LEU A 1 204 ? 65.910 21.675 37.548 1.00 44.23 321 LEU A C 1
ATOM 1423 O O . LEU A 1 204 ? 65.711 22.739 36.963 1.00 44.89 321 LEU A O 1
ATOM 1428 N N . ASP A 1 205 ? 66.915 20.861 37.243 1.00 45.64 322 ASP A N 1
ATOM 1429 C CA . ASP A 1 205 ? 67.855 21.175 36.173 1.00 46.03 322 ASP A CA 1
ATOM 1430 C C . ASP A 1 205 ? 67.423 20.507 34.873 1.00 45.30 322 ASP A C 1
ATOM 1431 O O . ASP A 1 205 ? 68.132 20.569 33.870 1.00 45.00 322 ASP A O 1
ATOM 1436 N N . ALA A 1 206 ? 66.259 19.864 34.897 1.00 45.81 323 ALA A N 1
ATOM 1437 C CA . ALA A 1 206 ? 65.736 19.185 33.716 1.00 46.80 323 ALA A CA 1
ATOM 1438 C C . ALA A 1 206 ? 65.172 20.207 32.738 1.00 48.06 323 ALA A C 1
ATOM 1439 O O . ALA A 1 206 ? 64.173 20.867 33.019 1.00 48.14 323 ALA A O 1
ATOM 1441 N N . LYS A 1 207 ? 65.823 20.330 31.587 1.00 49.96 324 LYS A N 1
ATOM 1442 C CA . LYS A 1 207 ? 65.403 21.274 30.560 1.00 52.16 324 LYS A CA 1
ATOM 1443 C C . LYS A 1 207 ? 64.314 20.667 29.688 1.00 52.47 324 LYS A C 1
ATOM 1444 O O . LYS A 1 207 ? 63.283 21.289 29.426 1.00 53.46 324 LYS A O 1
ATOM 1450 N N . ASP A 1 208 ? 64.560 19.438 29.250 1.00 52.57 325 ASP A N 1
ATOM 1451 C CA . ASP A 1 208 ? 63.638 18.706 28.393 1.00 49.85 325 ASP A CA 1
ATOM 1452 C C . ASP A 1 208 ? 62.572 17.997 29.232 1.00 46.63 325 ASP A C 1
ATOM 1453 O O . ASP A 1 208 ? 62.856 17.502 30.324 1.00 45.28 325 ASP A O 1
ATOM 1458 N N . PRO A 1 209 ? 61.325 17.950 28.736 1.00 43.36 326 PRO A N 1
ATOM 1459 C CA . PRO A 1 209 ? 60.235 17.291 29.463 1.00 39.75 326 PRO A CA 1
ATOM 1460 C C . PRO A 1 209 ? 60.445 15.779 29.601 1.00 36.63 326 PRO A C 1
ATOM 1461 O O . PRO A 1 209 ? 59.923 15.148 30.521 1.00 32.82 326 PRO A O 1
ATOM 1465 N N . LEU A 1 210 ? 61.214 15.206 28.681 1.00 33.97 327 LEU A N 1
ATOM 1466 C CA . LEU A 1 210 ? 61.500 13.781 28.712 1.00 31.96 327 LEU A CA 1
ATOM 1467 C C . LEU A 1 210 ? 62.422 13.490 29.891 1.00 31.72 327 LEU A C 1
ATOM 1468 O O . LEU A 1 210 ? 62.236 12.509 30.616 1.00 32.46 327 LEU A O 1
ATOM 1473 N N . GLU A 1 211 ? 63.420 14.351 30.073 1.00 28.61 328 GLU A N 1
ATOM 1474 C CA . GLU A 1 211 ? 64.375 14.200 31.160 1.00 26.42 328 GLU A CA 1
ATOM 1475 C C . GLU A 1 211 ? 63.657 14.318 32.496 1.00 25.83 328 GLU A C 1
ATOM 1476 O O . GLU A 1 211 ? 63.972 13.598 33.447 1.00 25.43 328 GLU A O 1
ATOM 1482 N N . ARG A 1 212 ? 62.684 15.221 32.561 1.00 24.48 329 ARG A N 1
ATOM 1483 C CA . ARG A 1 212 ? 61.924 15.421 33.789 1.00 23.56 329 ARG A CA 1
ATOM 1484 C C . ARG A 1 212 ? 61.076 14.188 34.080 1.00 23.43 329 ARG A C 1
ATOM 1485 O O . ARG A 1 212 ? 60.904 13.801 35.236 1.00 22.36 329 ARG A O 1
ATOM 1493 N N . ALA A 1 213 ? 60.559 13.569 33.021 1.00 24.16 330 ALA A N 1
ATOM 1494 C CA . ALA A 1 213 ? 59.721 12.381 33.147 1.00 22.69 330 ALA A CA 1
ATOM 1495 C C . ALA A 1 213 ? 60.505 11.179 33.673 1.00 21.06 330 ALA A C 1
ATOM 1496 O O . ALA A 1 213 ? 60.028 10.455 34.546 1.00 18.78 330 ALA A O 1
ATOM 1498 N N . GLU A 1 214 ? 61.704 10.971 33.135 1.00 21.36 331 GLU A N 1
ATOM 1499 C CA . GLU A 1 214 ? 62.554 9.859 33.558 1.00 20.20 331 GLU A CA 1
ATOM 1500 C C . GLU A 1 214 ? 62.791 9.976 35.063 1.00 19.65 331 GLU A C 1
ATOM 1501 O O . GLU A 1 214 ? 62.640 8.996 35.790 1.00 18.21 331 GLU A O 1
ATOM 1507 N N . LEU A 1 215 ? 63.143 11.181 35.520 1.00 18.49 332 LEU A N 1
ATOM 1508 C CA . LEU A 1 215 ? 63.378 11.445 36.944 1.00 16.94 332 LEU A CA 1
ATOM 1509 C C . LEU A 1 215 ? 62.110 11.245 37.772 1.00 16.55 332 LEU A C 1
ATOM 1510 O O . LEU A 1 215 ? 62.168 10.767 38.906 1.00 18.91 332 LEU A O 1
ATOM 1515 N N . VAL A 1 216 ? 60.965 11.620 37.211 1.00 16.69 333 VAL A N 1
ATOM 1516 C CA . VAL A 1 216 ? 59.688 11.439 37.896 1.00 16.36 333 VAL A CA 1
ATOM 1517 C C . VAL A 1 216 ? 59.447 9.943 38.119 1.00 18.06 333 VAL A C 1
ATOM 1518 O O . VAL A 1 216 ? 59.029 9.520 39.196 1.00 17.82 333 VAL A O 1
ATOM 1522 N N . LEU A 1 217 ? 59.715 9.150 37.088 1.00 18.17 334 LEU A N 1
ATOM 1523 C CA . LEU A 1 217 ? 59.535 7.709 37.161 1.00 19.11 334 LEU A CA 1
ATOM 1524 C C . LEU A 1 217 ? 60.440 7.121 38.238 1.00 19.50 334 LEU A C 1
ATOM 1525 O O . LEU A 1 217 ? 60.057 6.183 38.936 1.00 16.87 334 LEU A O 1
ATOM 1530 N N . SER A 1 218 ? 61.643 7.673 38.368 1.00 19.21 335 SER A N 1
ATOM 1531 C CA . SER A 1 218 ? 62.583 7.207 39.379 1.00 18.93 335 SER A CA 1
ATOM 1532 C C . SER A 1 218 ? 62.015 7.506 40.764 1.00 19.22 335 SER A C 1
ATOM 1533 O O . SER A 1 218 ? 61.910 6.618 41.615 1.00 20.13 335 SER A O 1
ATOM 1536 N N . HIS A 1 219 ? 61.641 8.762 40.982 1.00 17.54 336 HIS A N 1
ATOM 1537 C CA . HIS A 1 219 ? 61.090 9.170 42.266 1.00 17.56 336 HIS A CA 1
ATOM 1538 C C . HIS A 1 219 ? 59.962 8.225 42.674 1.00 17.84 336 HIS A C 1
ATOM 1539 O O . HIS A 1 219 ? 59.884 7.805 43.824 1.00 16.67 336 HIS A O 1
ATOM 1546 N N . ALA A 1 220 ? 59.100 7.883 41.722 1.00 17.56 337 ALA A N 1
ATOM 1547 C CA . ALA A 1 220 ? 57.991 6.980 41.986 1.00 18.03 337 ALA A CA 1
ATOM 1548 C C . ALA A 1 220 ? 58.505 5.583 42.340 1.00 20.11 337 ALA A C 1
ATOM 1549 O O . ALA A 1 220 ? 57.950 4.906 43.205 1.00 21.96 337 ALA A O 1
ATOM 1551 N N . GLU A 1 221 ? 59.566 5.156 41.665 1.00 20.64 338 GLU A N 1
ATOM 1552 C CA . GLU A 1 221 ? 60.161 3.843 41.908 1.00 22.55 338 GLU A CA 1
ATOM 1553 C C . GLU A 1 221 ? 60.700 3.780 43.338 1.00 23.43 338 GLU A C 1
ATOM 1554 O O . GLU A 1 221 ? 60.557 2.766 44.019 1.00 24.55 338 GLU A O 1
ATOM 1560 N N . ARG A 1 222 ? 61.313 4.872 43.789 1.00 23.58 339 ARG A N 1
ATOM 1561 C CA . ARG A 1 222 ? 61.857 4.936 45.140 1.00 24.09 339 ARG A CA 1
ATOM 1562 C C . ARG A 1 222 ? 60.784 4.718 46.198 1.00 26.16 339 ARG A C 1
ATOM 1563 O O . ARG A 1 222 ? 61.011 4.005 47.175 1.00 27.12 339 ARG A O 1
ATOM 1571 N N . MET A 1 223 ? 59.615 5.327 46.016 1.00 29.10 340 MET A N 1
ATOM 1572 C CA . MET A 1 223 ? 58.548 5.158 46.995 1.00 32.56 340 MET A CA 1
ATOM 1573 C C . MET A 1 223 ? 57.771 3.861 46.785 1.00 33.90 340 MET A C 1
ATOM 1574 O O . MET A 1 223 ? 56.669 3.681 47.306 1.00 35.40 340 MET A O 1
ATOM 1579 N N . ASN A 1 224 ? 58.376 2.960 46.017 1.00 33.95 341 ASN A N 1
ATOM 1580 C CA . ASN A 1 224 ? 57.829 1.640 45.730 1.00 34.85 341 ASN A CA 1
ATOM 1581 C C . ASN A 1 224 ? 56.478 1.543 45.026 1.00 36.40 341 ASN A C 1
ATOM 1582 O O . ASN A 1 224 ? 55.619 0.751 45.417 1.00 35.78 341 ASN A O 1
ATOM 1587 N N . CYS A 1 225 ? 56.282 2.349 43.989 1.00 38.09 342 CYS A N 1
ATOM 1588 C CA . CYS A 1 225 ? 55.050 2.269 43.217 1.00 39.28 342 CYS A CA 1
ATOM 1589 C C . CYS A 1 225 ? 55.370 1.195 42.194 1.00 38.32 342 CYS A C 1
ATOM 1590 O O . CYS A 1 225 ? 56.507 1.107 41.732 1.00 38.07 342 CYS A O 1
ATOM 1593 N N . LYS A 1 226 ? 54.395 0.370 41.842 1.00 38.44 343 LYS A N 1
ATOM 1594 C CA . LYS A 1 226 ? 54.661 -0.665 40.856 1.00 39.70 343 LYS A CA 1
ATOM 1595 C C . LYS A 1 226 ? 54.402 -0.103 39.462 1.00 37.71 343 LYS A C 1
ATOM 1596 O O . LYS A 1 226 ? 53.745 -0.715 38.624 1.00 37.83 343 LYS A O 1
ATOM 1602 N N . ARG A 1 227 ? 54.947 1.088 39.245 1.00 34.90 344 ARG A N 1
ATOM 1603 C CA . ARG A 1 227 ? 54.835 1.815 37.992 1.00 33.27 344 ARG A CA 1
ATOM 1604 C C . ARG A 1 227 ? 55.561 1.084 36.864 1.00 29.87 344 ARG A C 1
ATOM 1605 O O . ARG A 1 227 ? 56.655 0.557 37.062 1.00 30.33 344 ARG A O 1
ATOM 1613 N N . TYR A 1 228 ? 54.947 1.046 35.684 1.00 27.28 345 TYR A N 1
ATOM 1614 C CA . TYR A 1 228 ? 55.560 0.370 34.546 1.00 26.39 345 TYR A CA 1
ATOM 1615 C C . TYR A 1 228 ? 55.514 1.124 33.214 1.00 26.63 345 TYR A C 1
ATOM 1616 O O . TYR A 1 228 ? 55.940 0.592 32.189 1.00 27.06 345 TYR A O 1
ATOM 1625 N N . LEU A 1 229 ? 55.018 2.359 33.219 1.00 27.48 346 LEU A N 1
ATOM 1626 C CA . LEU A 1 229 ? 54.977 3.145 31.986 1.00 29.14 346 LEU A CA 1
ATOM 1627 C C . LEU A 1 229 ? 56.351 3.779 31.773 1.00 30.22 346 LEU A C 1
ATOM 1628 O O . LEU A 1 229 ? 57.128 3.916 32.718 1.00 31.32 346 LEU A O 1
ATOM 1633 N N . THR A 1 230 ? 56.642 4.173 30.537 1.00 29.86 347 THR A N 1
ATOM 1634 C CA . THR A 1 230 ? 57.931 4.776 30.210 1.00 28.80 347 THR A CA 1
ATOM 1635 C C . THR A 1 230 ? 57.884 6.300 30.177 1.00 29.01 347 THR A C 1
ATOM 1636 O O . THR A 1 230 ? 56.811 6.902 30.215 1.00 27.65 347 THR A O 1
ATOM 1640 N N . ALA A 1 231 ? 59.063 6.914 30.098 1.00 28.36 348 ALA A N 1
ATOM 1641 C CA . ALA A 1 231 ? 59.178 8.365 30.046 1.00 29.99 348 ALA A CA 1
ATOM 1642 C C . ALA A 1 231 ? 58.518 8.908 28.784 1.00 30.80 348 ALA A C 1
ATOM 1643 O O . ALA A 1 231 ? 57.973 10.012 28.781 1.00 30.28 348 ALA A O 1
ATOM 1645 N N . GLU A 1 232 ? 58.570 8.127 27.711 1.00 32.61 349 GLU A N 1
ATOM 1646 C CA . GLU A 1 232 ? 57.976 8.543 26.450 1.00 34.09 349 GLU A CA 1
ATOM 1647 C C . GLU A 1 232 ? 56.452 8.530 26.527 1.00 32.91 349 GLU A C 1
ATOM 1648 O O . GLU A 1 232 ? 55.785 9.365 25.916 1.00 34.34 349 GLU A O 1
ATOM 1654 N N . GLU A 1 233 ? 55.905 7.587 27.286 1.00 31.70 350 GLU A N 1
ATOM 1655 C CA . GLU A 1 233 ? 54.461 7.471 27.435 1.00 31.62 350 GLU A CA 1
ATOM 1656 C C . GLU A 1 233 ? 53.877 8.599 28.283 1.00 33.23 350 GLU A C 1
ATOM 1657 O O . GLU A 1 233 ? 52.660 8.797 28.322 1.00 33.57 350 GLU A O 1
ATOM 1663 N N . ILE A 1 234 ? 54.748 9.339 28.961 1.00 34.24 351 ILE A N 1
ATOM 1664 C CA . ILE A 1 234 ? 54.314 10.456 29.790 1.00 36.14 351 ILE A CA 1
ATOM 1665 C C . ILE A 1 234 ? 54.302 11.749 28.980 1.00 37.84 351 ILE A C 1
ATOM 1666 O O . ILE A 1 234 ? 53.373 12.551 29.089 1.00 37.06 351 ILE A O 1
ATOM 1671 N N . VAL A 1 235 ? 55.336 11.942 28.167 1.00 38.77 352 VAL A N 1
ATOM 1672 C CA . VAL A 1 235 ? 55.451 13.140 27.345 1.00 41.84 352 VAL A CA 1
ATOM 1673 C C . VAL A 1 235 ? 54.460 13.127 26.186 1.00 43.78 352 VAL A C 1
ATOM 1674 O O . VAL A 1 235 ? 53.967 14.178 25.773 1.00 44.70 352 VAL A O 1
ATOM 1678 N N . GLU A 1 236 ? 54.167 11.937 25.667 1.00 45.70 353 GLU A N 1
ATOM 1679 C CA . GLU A 1 236 ? 53.226 11.801 24.562 1.00 47.50 353 GLU A CA 1
ATOM 1680 C C . GLU A 1 236 ? 51.788 11.983 25.043 1.00 47.71 353 GLU A C 1
ATOM 1681 O O . GLU A 1 236 ? 50.843 11.903 24.259 1.00 47.78 353 GLU A O 1
ATOM 1687 N N . GLY A 1 237 ? 51.638 12.226 26.342 1.00 46.95 354 GLY A N 1
ATOM 1688 C CA . GLY A 1 237 ? 50.325 12.450 26.923 1.00 46.00 354 GLY A CA 1
ATOM 1689 C C . GLY A 1 237 ? 49.318 11.319 26.839 1.00 45.43 354 GLY A C 1
ATOM 1690 O O . GLY A 1 237 ? 48.114 11.572 26.800 1.00 45.92 354 GLY A O 1
ATOM 1691 N N . SER A 1 238 ? 49.792 10.077 26.816 1.00 45.27 355 SER A N 1
ATOM 1692 C CA . SER A 1 238 ? 48.889 8.931 26.747 1.00 45.01 355 SER A CA 1
ATOM 1693 C C . SER A 1 238 ? 47.918 8.967 27.923 1.00 43.41 355 SER A C 1
ATOM 1694 O O . SER A 1 238 ? 48.294 8.696 29.063 1.00 43.62 355 SER A O 1
ATOM 1697 N N . SER A 1 239 ? 46.666 9.302 27.630 1.00 43.02 356 SER A N 1
ATOM 1698 C CA . SER A 1 239 ? 45.615 9.409 28.639 1.00 41.23 356 SER A CA 1
ATOM 1699 C C . SER A 1 239 ? 45.376 8.165 29.490 1.00 39.34 356 SER A C 1
ATOM 1700 O O . SER A 1 239 ? 45.248 8.256 30.712 1.00 38.59 356 SER A O 1
ATOM 1703 N N . THR A 1 240 ? 45.309 7.005 28.849 1.00 38.26 357 THR A N 1
ATOM 1704 C CA . THR A 1 240 ? 45.060 5.759 29.567 1.00 37.36 357 THR A CA 1
ATOM 1705 C C . THR A 1 240 ? 46.223 5.336 30.466 1.00 34.92 357 THR A C 1
ATOM 1706 O O . THR A 1 240 ? 46.015 4.914 31.605 1.00 33.20 357 THR A O 1
ATOM 1710 N N . LEU A 1 241 ? 47.444 5.458 29.957 1.00 32.66 358 LEU A N 1
ATOM 1711 C CA . LEU A 1 241 ? 48.628 5.080 30.720 1.00 31.29 358 LEU A CA 1
ATOM 1712 C C . LEU A 1 241 ? 48.929 6.026 31.880 1.00 30.14 358 LEU A C 1
ATOM 1713 O O . LEU A 1 241 ? 49.331 5.583 32.955 1.00 29.99 358 LEU A O 1
ATOM 1718 N N . ASN A 1 242 ? 48.740 7.326 31.666 1.00 29.92 359 ASN A N 1
ATOM 1719 C CA . ASN A 1 242 ? 49.002 8.302 32.720 1.00 29.97 359 ASN A CA 1
ATOM 1720 C C . ASN A 1 242 ? 47.980 8.223 33.843 1.00 29.04 359 ASN A C 1
ATOM 1721 O O . ASN A 1 242 ? 48.326 8.375 35.014 1.00 28.48 359 ASN A O 1
ATOM 1726 N N . LEU A 1 243 ? 46.721 7.990 33.481 1.00 28.86 360 LEU A N 1
ATOM 1727 C CA . LEU A 1 243 ? 45.650 7.870 34.465 1.00 28.71 360 LEU A CA 1
ATOM 1728 C C . LEU A 1 243 ? 45.998 6.762 35.455 1.00 27.50 360 LEU A C 1
ATOM 1729 O O . LEU A 1 243 ? 45.820 6.914 36.665 1.00 26.75 360 LEU A O 1
ATOM 1734 N N . ALA A 1 244 ? 46.492 5.648 34.922 1.00 24.54 361 ALA A N 1
ATOM 1735 C CA . ALA A 1 244 ? 46.879 4.504 35.737 1.00 24.82 361 ALA A CA 1
ATOM 1736 C C . ALA A 1 244 ? 48.003 4.885 36.701 1.00 25.39 361 ALA A C 1
ATOM 1737 O O . ALA A 1 244 ? 47.964 4.539 37.881 1.00 24.78 361 ALA A O 1
ATOM 1739 N N . PHE A 1 245 ? 49.001 5.603 36.191 1.00 25.54 362 PHE A N 1
ATOM 1740 C CA . PHE A 1 245 ? 50.134 6.025 37.005 1.00 24.55 362 PHE A CA 1
ATOM 1741 C C . PHE A 1 245 ? 49.692 6.904 38.174 1.00 24.62 362 PHE A C 1
ATOM 1742 O O . PHE A 1 245 ? 50.149 6.717 39.303 1.00 24.63 362 PHE A O 1
ATOM 1750 N N . VAL A 1 246 ? 48.796 7.852 37.916 1.00 23.08 363 VAL A N 1
ATOM 1751 C CA . VAL A 1 246 ? 48.319 8.726 38.981 1.00 23.04 363 VAL A CA 1
ATOM 1752 C C . VAL A 1 246 ? 47.596 7.896 40.038 1.00 22.98 363 VAL A C 1
ATOM 1753 O O . VAL A 1 246 ? 47.723 8.152 41.233 1.00 22.95 363 VAL A O 1
ATOM 1757 N N . ALA A 1 247 ? 46.840 6.898 39.595 1.00 23.43 364 ALA A N 1
ATOM 1758 C CA . ALA A 1 247 ? 46.119 6.028 40.517 1.00 22.53 364 ALA A CA 1
ATOM 1759 C C . ALA A 1 247 ? 47.124 5.229 41.346 1.00 22.47 364 ALA A C 1
ATOM 1760 O O . ALA A 1 247 ? 46.947 5.054 42.556 1.00 20.74 364 ALA A O 1
ATOM 1762 N N . GLN A 1 248 ? 48.178 4.749 40.691 1.00 21.41 365 GLN A N 1
ATOM 1763 C CA . GLN A 1 248 ? 49.212 3.973 41.373 1.00 23.94 365 GLN A CA 1
ATOM 1764 C C . GLN A 1 248 ? 49.898 4.804 42.452 1.00 24.96 365 GLN A C 1
ATOM 1765 O O . GLN A 1 248 ? 50.276 4.278 43.497 1.00 23.38 365 GLN A O 1
ATOM 1771 N N . ILE A 1 249 ? 50.074 6.097 42.189 1.00 26.44 366 ILE A N 1
ATOM 1772 C CA . ILE A 1 249 ? 50.701 6.981 43.167 1.00 27.40 366 ILE A CA 1
ATOM 1773 C C . ILE A 1 249 ? 49.765 7.023 44.367 1.00 29.64 366 ILE A C 1
ATOM 1774 O O . ILE A 1 249 ? 50.186 6.831 45.511 1.00 31.08 366 ILE A O 1
ATOM 1779 N N . PHE A 1 250 ? 48.489 7.277 44.087 1.00 30.28 367 PHE A N 1
ATOM 1780 C CA . PHE A 1 250 ? 47.461 7.358 45.118 1.00 31.08 367 PHE A CA 1
ATOM 1781 C C . PHE A 1 250 ? 47.444 6.132 46.019 1.00 32.21 367 PHE A C 1
ATOM 1782 O O . PHE A 1 250 ? 47.528 6.252 47.243 1.00 33.38 367 PHE A O 1
ATOM 1790 N N . HIS A 1 251 ? 47.333 4.955 45.410 1.00 31.86 368 HIS A N 1
ATOM 1791 C CA . HIS A 1 251 ? 47.287 3.706 46.158 1.00 32.72 368 HIS A CA 1
ATOM 1792 C C . HIS A 1 251 ? 48.510 3.472 47.035 1.00 33.46 368 HIS A C 1
ATOM 1793 O O . HIS A 1 251 ? 48.420 2.797 48.062 1.00 33.94 368 HIS A O 1
ATOM 1800 N N . GLU A 1 252 ? 49.648 4.033 46.639 1.00 32.72 369 GLU A N 1
ATOM 1801 C CA . GLU A 1 252 ? 50.871 3.864 47.411 1.00 31.92 369 GLU A CA 1
ATOM 1802 C C . GLU A 1 252 ? 50.961 4.881 48.547 1.00 32.04 369 GLU A C 1
ATOM 1803 O O . GLU A 1 252 ? 51.485 4.578 49.616 1.00 32.62 369 GLU A O 1
ATOM 1809 N N . ARG A 1 253 ? 50.453 6.087 48.307 1.00 32.75 370 ARG A N 1
ATOM 1810 C CA . ARG A 1 253 ? 50.459 7.149 49.313 1.00 33.20 370 ARG A CA 1
ATOM 1811 C C . ARG A 1 253 ? 49.418 8.209 48.996 1.00 33.35 370 ARG A C 1
ATOM 1812 O O . ARG A 1 253 ? 49.650 9.078 48.156 1.00 33.27 370 ARG A O 1
ATOM 1820 N N . ASN A 1 254 ? 48.275 8.146 49.672 1.00 34.34 371 ASN A N 1
ATOM 1821 C CA . ASN A 1 254 ? 47.217 9.124 49.453 1.00 35.33 371 ASN A CA 1
ATOM 1822 C C . ASN A 1 254 ? 47.543 10.450 50.140 1.00 36.68 371 ASN A C 1
ATOM 1823 O O . ASN A 1 254 ? 46.961 11.488 49.821 1.00 36.61 371 ASN A O 1
ATOM 1828 N N . GLY A 1 255 ? 48.479 10.410 51.082 1.00 37.19 372 GLY A N 1
ATOM 1829 C CA . GLY A 1 255 ? 48.866 11.618 51.787 1.00 39.57 372 GLY A CA 1
ATOM 1830 C C . GLY A 1 255 ? 47.727 12.254 52.560 1.00 41.42 372 GLY A C 1
ATOM 1831 O O . GLY A 1 255 ? 47.613 13.479 52.625 1.00 39.65 372 GLY A O 1
ATOM 1832 N N . LEU A 1 256 ? 46.877 11.420 53.146 1.00 43.13 373 LEU A N 1
ATOM 1833 C CA . LEU A 1 256 ? 45.749 11.909 53.925 1.00 45.98 373 LEU A CA 1
ATOM 1834 C C . LEU A 1 256 ? 45.945 11.527 55.383 1.00 49.19 373 LEU A C 1
ATOM 1835 O O . LEU A 1 256 ? 46.391 10.418 55.686 1.00 48.92 373 LEU A O 1
ATOM 1840 N N . ASN A 1 257 ? 45.611 12.451 56.280 1.00 52.95 374 ASN A N 1
ATOM 1841 C CA . ASN A 1 257 ? 45.755 12.221 57.712 1.00 56.43 374 ASN A CA 1
ATOM 1842 C C . ASN A 1 257 ? 45.173 10.866 58.113 1.00 56.96 374 ASN A C 1
ATOM 1843 O O . ASN A 1 257 ? 44.431 10.276 57.298 1.00 58.07 374 ASN A O 1
ATOM 1848 N N . ASP A 1 271 ? 21.222 1.290 58.790 1.00 72.90 388 ASP A N 1
ATOM 1849 C CA . ASP A 1 271 ? 21.156 1.899 57.428 1.00 73.20 388 ASP A CA 1
ATOM 1850 C C . ASP A 1 271 ? 22.338 1.451 56.576 1.00 71.75 388 ASP A C 1
ATOM 1851 O O . ASP A 1 271 ? 22.505 1.903 55.444 1.00 71.42 388 ASP A O 1
ATOM 1856 N N . VAL A 1 272 ? 23.161 0.567 57.132 1.00 70.13 389 VAL A N 1
ATOM 1857 C CA . VAL A 1 272 ? 24.326 0.055 56.421 1.00 67.04 389 VAL A CA 1
ATOM 1858 C C . VAL A 1 272 ? 23.917 -1.107 55.518 1.00 65.41 389 VAL A C 1
ATOM 1859 O O . VAL A 1 272 ? 24.663 -1.500 54.621 1.00 64.43 389 VAL A O 1
ATOM 1863 N N . GLU A 1 273 ? 22.727 -1.652 55.762 1.00 63.74 390 GLU A N 1
ATOM 1864 C CA . GLU A 1 273 ? 22.219 -2.761 54.961 1.00 62.23 390 GLU A CA 1
ATOM 1865 C C . GLU A 1 273 ? 21.819 -2.246 53.585 1.00 59.28 390 GLU A C 1
ATOM 1866 O O . GLU A 1 273 ? 21.797 -2.996 52.609 1.00 59.51 390 GLU A O 1
ATOM 1872 N N . THR A 1 274 ? 21.503 -0.956 53.519 1.00 55.98 391 THR A N 1
ATOM 1873 C CA . THR A 1 274 ? 21.108 -0.319 52.269 1.00 52.06 391 THR A CA 1
ATOM 1874 C C . THR A 1 274 ? 22.299 -0.286 51.313 1.00 49.10 391 THR A C 1
ATOM 1875 O O . THR A 1 274 ? 22.148 -0.464 50.106 1.00 50.36 391 THR A O 1
ATOM 1879 N N . CYS A 1 275 ? 23.485 -0.067 51.864 1.00 45.12 392 CYS A N 1
ATOM 1880 C CA . CYS A 1 275 ? 24.700 -0.023 51.066 1.00 42.64 392 CYS A CA 1
ATOM 1881 C C . CYS A 1 275 ? 25.045 -1.416 50.542 1.00 40.47 392 CYS A C 1
ATOM 1882 O O . CYS A 1 275 ? 25.531 -1.564 49.420 1.00 38.73 392 CYS A O 1
ATOM 1885 N N . ARG A 1 276 ? 24.797 -2.434 51.361 1.00 37.45 393 ARG A N 1
ATOM 1886 C CA . ARG A 1 276 ? 25.079 -3.811 50.971 1.00 36.28 393 ARG A CA 1
ATOM 1887 C C . ARG A 1 276 ? 24.109 -4.277 49.888 1.00 33.95 393 ARG A C 1
ATOM 1888 O O . ARG A 1 276 ? 24.514 -4.910 48.910 1.00 31.46 393 ARG A O 1
ATOM 1896 N N . ASP A 1 277 ? 22.828 -3.968 50.062 1.00 32.91 394 ASP A N 1
ATOM 1897 C CA . ASP A 1 277 ? 21.833 -4.352 49.068 1.00 33.79 394 ASP A CA 1
ATOM 1898 C C . ASP A 1 277 ? 22.124 -3.629 47.756 1.00 32.47 394 ASP A C 1
ATOM 1899 O O . ASP A 1 277 ? 21.947 -4.192 46.675 1.00 30.49 394 ASP A O 1
ATOM 1904 N N . GLU A 1 278 ? 22.578 -2.382 47.854 1.00 30.67 395 GLU A N 1
ATOM 1905 C CA . GLU A 1 278 ? 22.888 -1.616 46.657 1.00 30.13 395 GLU A CA 1
ATOM 1906 C C . GLU A 1 278 ? 23.930 -2.369 45.842 1.00 29.93 395 GLU A C 1
ATOM 1907 O O . GLU A 1 278 ? 23.793 -2.504 44.626 1.00 29.67 395 GLU A O 1
ATOM 1913 N N . ARG A 1 279 ? 24.968 -2.867 46.511 1.00 29.16 396 ARG A N 1
ATOM 1914 C CA . ARG A 1 279 ? 26.021 -3.613 45.823 1.00 29.04 396 ARG A CA 1
ATOM 1915 C C . ARG A 1 279 ? 25.478 -4.925 45.261 1.00 28.42 396 ARG A C 1
ATOM 1916 O O . ARG A 1 279 ? 25.685 -5.246 44.090 1.00 27.56 396 ARG A O 1
ATOM 1924 N N . CYS A 1 280 ? 24.784 -5.673 46.112 1.00 26.65 397 CYS A N 1
ATOM 1925 C CA . CYS A 1 280 ? 24.218 -6.966 45.743 1.00 28.15 397 CYS A CA 1
ATOM 1926 C C . CYS A 1 280 ? 23.383 -6.971 44.464 1.00 27.36 397 CYS A C 1
ATOM 1927 O O . CYS A 1 280 ? 23.694 -7.691 43.516 1.00 27.66 397 CYS A O 1
ATOM 1930 N N . TYR A 1 281 ? 22.319 -6.175 44.440 1.00 26.46 398 TYR A N 1
ATOM 1931 C CA . TYR A 1 281 ? 21.448 -6.120 43.272 1.00 25.14 398 TYR A CA 1
ATOM 1932 C C . TYR A 1 281 ? 22.128 -5.501 42.061 1.00 24.48 398 TYR A C 1
ATOM 1933 O O . TYR A 1 281 ? 21.776 -5.804 40.923 1.00 26.41 398 TYR A O 1
ATOM 1942 N N . ARG A 1 282 ? 23.110 -4.643 42.306 1.00 23.47 399 ARG A N 1
ATOM 1943 C CA . ARG A 1 282 ? 23.836 -4.009 41.221 1.00 23.18 399 ARG A CA 1
ATOM 1944 C C . ARG A 1 282 ? 24.626 -5.083 40.487 1.00 23.00 399 ARG A C 1
ATOM 1945 O O . ARG A 1 282 ? 24.627 -5.142 39.258 1.00 21.80 399 ARG A O 1
ATOM 1953 N N . LEU A 1 283 ? 25.298 -5.933 41.257 1.00 22.86 400 LEU A N 1
ATOM 1954 C CA . LEU A 1 283 ? 26.106 -7.008 40.698 1.00 22.86 400 LEU A CA 1
ATOM 1955 C C . LEU A 1 283 ? 25.228 -8.054 40.014 1.00 22.99 400 LEU A C 1
ATOM 1956 O O . LEU A 1 283 ? 25.588 -8.586 38.964 1.00 24.46 400 LEU A O 1
ATOM 1961 N N . TRP A 1 284 ? 24.075 -8.338 40.612 1.00 21.69 401 TRP A N 1
ATOM 1962 C CA . TRP A 1 284 ? 23.137 -9.305 40.055 1.00 22.53 401 TRP A CA 1
ATOM 1963 C C . TRP A 1 284 ? 22.611 -8.837 38.695 1.00 23.31 401 TRP A C 1
ATOM 1964 O O . TRP A 1 284 ? 22.626 -9.589 37.720 1.00 23.37 401 TRP A O 1
ATOM 1975 N N . ILE A 1 285 ? 22.150 -7.590 38.637 1.00 24.00 402 ILE A N 1
ATOM 1976 C CA . ILE A 1 285 ? 21.610 -7.026 37.401 1.00 23.11 402 ILE A CA 1
ATOM 1977 C C . ILE A 1 285 ? 22.628 -7.025 36.265 1.00 22.93 402 ILE A C 1
ATOM 1978 O O . ILE A 1 285 ? 22.277 -7.280 35.114 1.00 24.20 402 ILE A O 1
ATOM 1983 N N . ASN A 1 286 ? 23.885 -6.741 36.593 1.00 22.19 403 ASN A N 1
ATOM 1984 C CA . ASN A 1 286 ? 24.950 -6.689 35.595 1.00 22.62 403 ASN A CA 1
ATOM 1985 C C . ASN A 1 286 ? 25.400 -8.054 35.071 1.00 23.14 403 ASN A C 1
ATOM 1986 O O . ASN A 1 286 ? 26.197 -8.130 34.137 1.00 22.15 403 ASN A O 1
ATOM 1991 N N . SER A 1 287 ? 24.887 -9.128 35.661 1.00 25.85 404 SER A N 1
ATOM 1992 C CA . SER A 1 287 ? 25.256 -10.477 35.231 1.00 29.97 404 SER A CA 1
ATOM 1993 C C . SER A 1 287 ? 24.097 -11.186 34.532 1.00 31.34 404 SER A C 1
ATOM 1994 O O . SER A 1 287 ? 24.229 -12.333 34.105 1.00 31.46 404 SER A O 1
ATOM 1997 N N . LEU A 1 288 ? 22.968 -10.494 34.411 1.00 32.27 405 LEU A N 1
ATOM 1998 C CA . LEU A 1 288 ? 21.781 -11.065 33.781 1.00 33.30 405 LEU A CA 1
ATOM 1999 C C . LEU A 1 288 ? 21.806 -11.069 32.253 1.00 31.82 405 LEU A C 1
ATOM 2000 O O . LEU A 1 288 ? 20.966 -11.707 31.619 1.00 30.61 405 LEU A O 1
ATOM 2005 N N . GLY A 1 289 ? 22.769 -10.369 31.663 1.00 31.75 406 GLY A N 1
ATOM 2006 C CA . GLY A 1 289 ? 22.845 -10.314 30.213 1.00 33.48 406 GLY A CA 1
ATOM 2007 C C . GLY A 1 289 ? 22.088 -9.111 29.684 1.00 33.64 406 GLY A C 1
ATOM 2008 O O . GLY A 1 289 ? 21.754 -9.032 28.504 1.00 32.33 406 GLY A O 1
ATOM 2009 N N . ILE A 1 290 ? 21.818 -8.172 30.584 1.00 35.14 407 ILE A N 1
ATOM 2010 C CA . ILE A 1 290 ? 21.108 -6.935 30.273 1.00 37.57 407 ILE A CA 1
ATOM 2011 C C . ILE A 1 290 ? 21.979 -6.051 29.367 1.00 36.93 407 ILE A C 1
ATOM 2012 O O . ILE A 1 290 ? 23.205 -6.148 29.391 1.00 36.33 407 ILE A O 1
ATOM 2017 N N . ASP A 1 291 ? 21.347 -5.196 28.567 1.00 37.68 408 ASP A N 1
ATOM 2018 C CA . ASP A 1 291 ? 22.091 -4.314 27.667 1.00 37.41 408 ASP A CA 1
ATOM 2019 C C . ASP A 1 291 ? 22.621 -3.053 28.340 1.00 37.33 408 ASP A C 1
ATOM 2020 O O . ASP A 1 291 ? 23.510 -2.390 27.810 1.00 38.23 408 ASP A O 1
ATOM 2025 N N . SER A 1 292 ? 22.071 -2.717 29.500 1.00 37.24 409 SER A N 1
ATOM 2026 C CA . SER A 1 292 ? 22.512 -1.534 30.230 1.00 36.21 409 SER A CA 1
ATOM 2027 C C . SER A 1 292 ? 23.417 -1.953 31.380 1.00 35.35 409 SER A C 1
ATOM 2028 O O . SER A 1 292 ? 23.310 -3.070 31.885 1.00 36.28 409 SER A O 1
ATOM 2031 N N . TYR A 1 293 ? 24.311 -1.059 31.788 1.00 31.81 410 TYR A N 1
ATOM 2032 C CA . TYR A 1 293 ? 25.216 -1.351 32.888 1.00 30.99 410 TYR A CA 1
ATOM 2033 C C . TYR A 1 293 ? 24.840 -0.487 34.084 1.00 28.38 410 TYR A C 1
ATOM 2034 O O . TYR A 1 293 ? 24.583 0.701 33.937 1.00 26.56 410 TYR A O 1
ATOM 2043 N N . VAL A 1 294 ? 24.806 -1.095 35.265 1.00 28.37 411 VAL A N 1
ATOM 2044 C CA . VAL A 1 294 ? 24.449 -0.385 36.487 1.00 27.81 411 VAL A CA 1
ATOM 2045 C C . VAL A 1 294 ? 25.664 0.001 37.335 1.00 29.75 411 VAL A C 1
ATOM 2046 O O . VAL A 1 294 ? 26.442 -0.857 37.759 1.00 27.79 411 VAL A O 1
ATOM 2050 N N . ASN A 1 295 ? 25.816 1.302 37.572 1.00 29.89 412 ASN A N 1
ATOM 2051 C CA . ASN A 1 295 ? 26.909 1.816 38.386 1.00 30.08 412 ASN A CA 1
ATOM 2052 C C . ASN A 1 295 ? 26.363 2.111 39.782 1.00 29.41 412 ASN A C 1
ATOM 2053 O O . ASN A 1 295 ? 27.098 2.089 40.769 1.00 29.61 412 ASN A O 1
ATOM 2058 N N . ASN A 1 296 ? 25.061 2.379 39.846 1.00 28.91 413 ASN A N 1
ATOM 2059 C CA . ASN A 1 296 ? 24.369 2.670 41.102 1.00 29.05 413 ASN A CA 1
ATOM 2060 C C . ASN A 1 296 ? 22.880 2.387 40.918 1.00 29.05 413 ASN A C 1
ATOM 2061 O O . ASN A 1 296 ? 22.170 3.157 40.271 1.00 29.24 413 ASN A O 1
ATOM 2066 N N . VAL A 1 297 ? 22.409 1.288 41.500 1.00 28.53 414 VAL A N 1
ATOM 2067 C CA . VAL A 1 297 ? 21.010 0.890 41.366 1.00 29.17 414 VAL A CA 1
ATOM 2068 C C . VAL A 1 297 ? 19.981 1.948 41.743 1.00 28.62 414 VAL A C 1
ATOM 2069 O O . VAL A 1 297 ? 18.960 2.081 41.076 1.00 29.07 414 VAL A O 1
ATOM 2073 N N . PHE A 1 298 ? 20.247 2.693 42.810 1.00 28.33 415 PHE A N 1
ATOM 2074 C CA . PHE A 1 298 ? 19.318 3.716 43.270 1.00 27.42 415 PHE A CA 1
ATOM 2075 C C . PHE A 1 298 ? 19.152 4.870 42.289 1.00 28.78 415 PHE A C 1
ATOM 2076 O O . PHE A 1 298 ? 18.079 5.469 42.208 1.00 31.38 415 PHE A O 1
ATOM 2084 N N . GLU A 1 299 ? 20.208 5.183 41.545 1.00 26.43 416 GLU A N 1
ATOM 2085 C CA . GLU A 1 299 ? 20.155 6.270 40.574 1.00 25.73 416 GLU A CA 1
ATOM 2086 C C . GLU A 1 299 ? 19.805 5.806 39.167 1.00 24.40 416 GLU A C 1
ATOM 2087 O O . GLU A 1 299 ? 18.878 6.322 38.548 1.00 22.20 416 GLU A O 1
ATOM 2093 N N . ASP A 1 300 ? 20.550 4.824 38.674 1.00 22.99 417 ASP A N 1
ATOM 2094 C CA . ASP A 1 300 ? 20.366 4.306 37.324 1.00 24.55 417 ASP A CA 1
ATOM 2095 C C . ASP A 1 300 ? 19.047 3.597 37.036 1.00 23.56 417 ASP A C 1
ATOM 2096 O O . ASP A 1 300 ? 18.776 3.231 35.893 1.00 25.34 417 ASP A O 1
ATOM 2101 N N . VAL A 1 301 ? 18.220 3.424 38.058 1.00 21.64 418 VAL A N 1
ATOM 2102 C CA . VAL A 1 301 ? 16.951 2.727 37.894 1.00 20.11 418 VAL A CA 1
ATOM 2103 C C . VAL A 1 301 ? 15.738 3.671 37.818 1.00 22.01 418 VAL A C 1
ATOM 2104 O O . VAL A 1 301 ? 14.622 3.249 37.500 1.00 22.03 418 VAL A O 1
ATOM 2108 N N . ARG A 1 302 ? 15.974 4.951 38.087 1.00 20.77 419 ARG A N 1
ATOM 2109 C CA . ARG A 1 302 ? 14.920 5.961 38.109 1.00 22.63 419 ARG A CA 1
ATOM 2110 C C . ARG A 1 302 ? 14.161 6.301 36.817 1.00 22.08 419 ARG A C 1
ATOM 2111 O O . ARG A 1 302 ? 13.062 6.850 36.884 1.00 21.47 419 ARG A O 1
ATOM 2119 N N . ASN A 1 303 ? 14.716 5.999 35.646 1.00 20.31 420 ASN A N 1
ATOM 2120 C CA . ASN A 1 303 ? 13.975 6.307 34.428 1.00 20.66 420 ASN A CA 1
ATOM 2121 C C . ASN A 1 303 ? 13.202 5.086 33.936 1.00 19.89 420 ASN A C 1
ATOM 2122 O O . ASN A 1 303 ? 12.631 5.094 32.845 1.00 18.46 420 ASN A O 1
ATOM 2127 N N . GLY A 1 304 ? 13.201 4.038 34.755 1.00 20.34 421 GLY A N 1
ATOM 2128 C CA . GLY A 1 304 ? 12.463 2.822 34.447 1.00 20.02 421 GLY A CA 1
ATOM 2129 C C . GLY A 1 304 ? 12.942 1.846 33.387 1.00 20.29 421 GLY A C 1
ATOM 2130 O O . GLY A 1 304 ? 12.471 0.708 33.350 1.00 22.21 421 GLY A O 1
ATOM 2131 N N . TRP A 1 305 ? 13.873 2.258 32.535 1.00 19.94 422 TRP A N 1
ATOM 2132 C CA . TRP A 1 305 ? 14.350 1.380 31.474 1.00 18.92 422 TRP A CA 1
ATOM 2133 C C . TRP A 1 305 ? 15.004 0.088 31.957 1.00 20.98 422 TRP A C 1
ATOM 2134 O O . TRP A 1 305 ? 14.571 -1.003 31.590 1.00 23.61 422 TRP A O 1
ATOM 2145 N N . ILE A 1 306 ? 16.043 0.203 32.776 1.00 21.52 423 ILE A N 1
ATOM 2146 C CA . ILE A 1 306 ? 16.737 -0.978 33.282 1.00 23.26 423 ILE A CA 1
ATOM 2147 C C . ILE A 1 306 ? 15.784 -1.995 33.908 1.00 23.21 423 ILE A C 1
ATOM 2148 O O . ILE A 1 306 ? 15.884 -3.191 33.640 1.00 24.19 423 ILE A O 1
ATOM 2153 N N . LEU A 1 307 ? 14.861 -1.522 34.739 1.00 22.79 424 LEU A N 1
ATOM 2154 C CA . LEU A 1 307 ? 13.909 -2.420 35.379 1.00 21.19 424 LEU A CA 1
ATOM 2155 C C . LEU A 1 307 ? 13.048 -3.154 34.363 1.00 20.43 424 LEU A C 1
ATOM 2156 O O . LEU A 1 307 ? 12.624 -4.281 34.606 1.00 21.42 424 LEU A O 1
ATOM 2161 N N . LEU A 1 308 ? 12.778 -2.520 33.228 1.00 19.82 425 LEU A N 1
ATOM 2162 C CA . LEU A 1 308 ? 11.983 -3.182 32.205 1.00 18.43 425 LEU A CA 1
ATOM 2163 C C . LEU A 1 308 ? 12.824 -4.297 31.596 1.00 19.89 425 LEU A C 1
ATOM 2164 O O . LEU A 1 308 ? 12.309 -5.376 31.304 1.00 18.49 425 LEU A O 1
ATOM 2169 N N . GLU A 1 309 ? 14.120 -4.035 31.422 1.00 20.17 426 GLU A N 1
ATOM 2170 C CA . GLU A 1 309 ? 15.034 -5.023 30.858 1.00 22.07 426 GLU A CA 1
ATOM 2171 C C . GLU A 1 309 ? 15.113 -6.253 31.756 1.00 24.96 426 GLU A C 1
ATOM 2172 O O . GLU A 1 309 ? 15.036 -7.387 31.284 1.00 26.92 426 GLU A O 1
ATOM 2178 N N . VAL A 1 310 ? 15.276 -6.028 33.053 1.00 25.32 427 VAL A N 1
ATOM 2179 C CA . VAL A 1 310 ? 15.355 -7.133 33.998 1.00 25.08 427 VAL A CA 1
ATOM 2180 C C . VAL A 1 310 ? 14.060 -7.943 33.951 1.00 25.68 427 VAL A C 1
ATOM 2181 O O . VAL A 1 310 ? 14.084 -9.166 34.033 1.00 26.25 427 VAL A O 1
ATOM 2185 N N . LEU A 1 311 ? 12.930 -7.256 33.808 1.00 24.34 428 LEU A N 1
ATOM 2186 C CA . LEU A 1 311 ? 11.641 -7.931 33.747 1.00 22.72 428 LEU A CA 1
ATOM 2187 C C . LEU A 1 311 ? 11.531 -8.798 32.499 1.00 23.91 428 LEU A C 1
ATOM 2188 O O . LEU A 1 311 ? 11.013 -9.910 32.559 1.00 25.67 428 LEU A O 1
ATOM 2193 N N . ASP A 1 312 ? 12.026 -8.290 31.375 1.00 24.67 429 ASP A N 1
ATOM 2194 C CA . ASP A 1 312 ? 11.963 -9.022 30.116 1.00 25.98 429 ASP A CA 1
ATOM 2195 C C . ASP A 1 312 ? 12.849 -10.271 30.154 1.00 28.31 429 ASP A C 1
ATOM 2196 O O . ASP A 1 312 ? 12.568 -11.259 29.476 1.00 28.69 429 ASP A O 1
ATOM 2201 N N . LYS A 1 313 ? 13.915 -10.223 30.949 1.00 30.37 430 LYS A N 1
ATOM 2202 C CA . LYS A 1 313 ? 14.836 -11.352 31.080 1.00 32.47 430 LYS A CA 1
ATOM 2203 C C . LYS A 1 313 ? 14.289 -12.416 32.023 1.00 32.22 430 LYS A C 1
ATOM 2204 O O . LYS A 1 313 ? 14.302 -13.604 31.707 1.00 32.87 430 LYS A O 1
ATOM 2210 N N . VAL A 1 314 ? 13.818 -11.980 33.186 1.00 31.55 431 VAL A N 1
ATOM 2211 C CA . VAL A 1 314 ? 13.279 -12.886 34.192 1.00 33.47 431 VAL A CA 1
ATOM 2212 C C . VAL A 1 314 ? 11.907 -13.444 33.808 1.00 34.34 431 VAL A C 1
ATOM 2213 O O . VAL A 1 314 ? 11.521 -14.525 34.256 1.00 36.25 431 VAL A O 1
ATOM 2217 N N . SER A 1 315 ? 11.176 -12.704 32.980 1.00 34.04 432 SER A N 1
ATOM 2218 C CA . SER A 1 315 ? 9.849 -13.120 32.523 1.00 31.58 432 SER A CA 1
ATOM 2219 C C . SER A 1 315 ? 9.678 -12.731 31.051 1.00 31.24 432 SER A C 1
ATOM 2220 O O . SER A 1 315 ? 8.989 -11.767 30.726 1.00 30.17 432 SER A O 1
ATOM 2223 N N . PRO A 1 316 ? 10.299 -13.500 30.141 1.00 31.44 433 PRO A N 1
ATOM 2224 C CA . PRO A 1 316 ? 10.268 -13.289 28.690 1.00 30.67 433 PRO A CA 1
ATOM 2225 C C . PRO A 1 316 ? 8.933 -12.844 28.097 1.00 30.90 433 PRO A C 1
ATOM 2226 O O . PRO A 1 316 ? 7.878 -13.385 28.427 1.00 31.17 433 PRO A O 1
ATOM 2230 N N . SER A 1 317 ? 9.003 -11.849 27.216 1.00 30.75 434 SER A N 1
ATOM 2231 C CA . SER A 1 317 ? 7.833 -11.307 26.534 1.00 29.96 434 SER A CA 1
ATOM 2232 C C . SER A 1 317 ? 6.839 -10.600 27.447 1.00 29.70 434 SER A C 1
ATOM 2233 O O . SER A 1 317 ? 5.734 -10.262 27.020 1.00 29.37 434 SER A O 1
ATOM 2236 N N . SER A 1 318 ? 7.221 -10.363 28.698 1.00 28.83 435 SER A N 1
ATOM 2237 C CA . SER A 1 318 ? 6.316 -9.692 29.627 1.00 28.75 435 SER A CA 1
ATOM 2238 C C . SER A 1 318 ? 6.220 -8.189 29.372 1.00 27.75 435 SER A C 1
ATOM 2239 O O . SER A 1 318 ? 5.195 -7.573 29.661 1.00 27.86 435 SER A O 1
ATOM 2242 N N . VAL A 1 319 ? 7.285 -7.606 28.829 1.00 26.79 436 VAL A N 1
ATOM 2243 C CA . VAL A 1 319 ? 7.324 -6.170 28.568 1.00 27.45 436 VAL A CA 1
ATOM 2244 C C . VAL A 1 319 ? 6.872 -5.774 27.167 1.00 27.99 436 VAL A C 1
ATOM 2245 O O . VAL A 1 319 ? 7.252 -6.396 26.176 1.00 31.14 436 VAL A O 1
ATOM 2249 N N . ASN A 1 320 ? 6.052 -4.731 27.099 1.00 27.09 437 ASN A N 1
ATOM 2250 C CA . ASN A 1 320 ? 5.563 -4.211 25.827 1.00 25.50 437 ASN A CA 1
ATOM 2251 C C . ASN A 1 320 ? 6.396 -2.973 25.515 1.00 23.39 437 ASN A C 1
ATOM 2252 O O . ASN A 1 320 ? 6.109 -1.876 26.000 1.00 22.51 437 ASN A O 1
ATOM 2257 N N . TRP A 1 321 ? 7.428 -3.163 24.700 1.00 20.07 438 TRP A N 1
ATOM 2258 C CA . TRP A 1 321 ? 8.339 -2.089 24.332 1.00 21.18 438 TRP A CA 1
ATOM 2259 C C . TRP A 1 321 ? 7.721 -1.002 23.461 1.00 22.52 438 TRP A C 1
ATOM 2260 O O . TRP A 1 321 ? 8.305 0.065 23.287 1.00 21.12 438 TRP A O 1
ATOM 2271 N N . LYS A 1 322 ? 6.536 -1.265 22.928 1.00 23.61 439 LYS A N 1
ATOM 2272 C CA . LYS A 1 322 ? 5.861 -0.286 22.094 1.00 25.45 439 LYS A CA 1
ATOM 2273 C C . LYS A 1 322 ? 5.365 0.871 22.967 1.00 25.76 439 LYS A C 1
ATOM 2274 O O . LYS A 1 322 ? 5.068 1.954 22.467 1.00 26.78 439 LYS A O 1
ATOM 2280 N N . HIS A 1 323 ? 5.290 0.638 24.275 1.00 24.22 440 HIS A N 1
ATOM 2281 C CA . HIS A 1 323 ? 4.834 1.663 25.212 1.00 23.98 440 HIS A CA 1
ATOM 2282 C C . HIS A 1 323 ? 5.943 2.105 26.161 1.00 23.61 440 HIS A C 1
ATOM 2283 O O . HIS A 1 323 ? 5.678 2.659 27.228 1.00 22.89 440 HIS A O 1
ATOM 2290 N N . ALA A 1 324 ? 7.186 1.856 25.768 1.00 24.28 441 ALA A N 1
ATOM 2291 C CA . ALA A 1 324 ? 8.330 2.228 26.587 1.00 24.51 441 ALA A CA 1
ATOM 2292 C C . ALA A 1 324 ? 9.234 3.177 25.815 1.00 23.91 441 ALA A C 1
ATOM 2293 O O . ALA A 1 324 ? 9.247 3.169 24.587 1.00 22.62 441 ALA A O 1
ATOM 2295 N N . SER A 1 325 ? 9.987 3.997 26.541 1.00 25.14 442 SER A N 1
ATOM 2296 C CA . SER A 1 325 ? 10.891 4.953 25.918 1.00 25.22 442 SER A CA 1
ATOM 2297 C C . SER A 1 325 ? 12.336 4.678 26.307 1.00 26.36 442 SER A C 1
ATOM 2298 O O . SER A 1 325 ? 12.674 4.607 27.488 1.00 27.41 442 SER A O 1
ATOM 2301 N N . LYS A 1 326 ? 13.185 4.527 25.297 1.00 28.24 443 LYS A N 1
ATOM 2302 C CA . LYS A 1 326 ? 14.602 4.244 25.497 1.00 28.76 443 LYS A CA 1
ATOM 2303 C C . LYS A 1 326 ? 15.418 5.503 25.789 1.00 28.86 443 LYS A C 1
ATOM 2304 O O . LYS A 1 326 ? 15.267 6.521 25.116 1.00 29.38 443 LYS A O 1
ATOM 2310 N N . PRO A 1 327 ? 16.295 5.444 26.806 1.00 28.89 444 PRO A N 1
ATOM 2311 C CA . PRO A 1 327 ? 17.137 6.586 27.181 1.00 29.08 444 PRO A CA 1
ATOM 2312 C C . PRO A 1 327 ? 18.168 6.927 26.105 1.00 29.28 444 PRO A C 1
ATOM 2313 O O . PRO A 1 327 ? 18.440 6.115 25.219 1.00 29.63 444 PRO A O 1
ATOM 2317 N N . PRO A 1 328 ? 18.757 8.135 26.170 1.00 28.24 445 PRO A N 1
ATOM 2318 C CA . PRO A 1 328 ? 18.511 9.162 27.188 1.00 26.59 445 PRO A CA 1
ATOM 2319 C C . PRO A 1 328 ? 17.087 9.703 27.161 1.00 27.18 445 PRO A C 1
ATOM 2320 O O . PRO A 1 328 ? 16.471 9.798 26.100 1.00 28.12 445 PRO A O 1
ATOM 2324 N N . ILE A 1 329 ? 16.570 10.052 28.336 1.00 27.69 446 ILE A N 1
ATOM 2325 C CA . ILE A 1 329 ? 15.217 10.583 28.454 1.00 28.56 446 ILE A CA 1
ATOM 2326 C C . ILE A 1 329 ? 15.221 11.954 29.124 1.00 29.92 446 ILE A C 1
ATOM 2327 O O . ILE A 1 329 ? 15.750 12.122 30.223 1.00 27.55 446 ILE A O 1
ATOM 2332 N N . LYS A 1 330 ? 14.628 12.931 28.449 1.00 29.92 447 LYS A N 1
ATOM 2333 C CA . LYS A 1 330 ? 14.543 14.284 28.975 1.00 32.37 447 LYS A CA 1
ATOM 2334 C C . LYS A 1 330 ? 13.122 14.509 29.469 1.00 33.80 447 LYS A C 1
ATOM 2335 O O . LYS A 1 330 ? 12.900 15.027 30.566 1.00 33.82 447 LYS A O 1
ATOM 2341 N N . MET A 1 331 ? 12.164 14.108 28.643 1.00 32.89 448 MET A N 1
ATOM 2342 C CA . MET A 1 331 ? 10.756 14.258 28.964 1.00 33.31 448 MET A CA 1
ATOM 2343 C C . MET A 1 331 ? 10.371 13.394 30.160 1.00 34.32 448 MET A C 1
ATOM 2344 O O . MET A 1 331 ? 10.501 12.169 30.124 1.00 35.39 448 MET A O 1
ATOM 2349 N N . PRO A 1 332 ? 9.898 14.026 31.244 1.00 33.64 449 PRO A N 1
ATOM 2350 C CA . PRO A 1 332 ? 9.493 13.303 32.451 1.00 31.37 449 PRO A CA 1
ATOM 2351 C C . PRO A 1 332 ? 8.332 12.337 32.225 1.00 29.66 449 PRO A C 1
ATOM 2352 O O . PRO A 1 332 ? 8.243 11.303 32.889 1.00 29.99 449 PRO A O 1
ATOM 2356 N N . PHE A 1 333 ? 7.445 12.664 31.290 1.00 25.95 450 PHE A N 1
ATOM 2357 C CA . PHE A 1 333 ? 6.314 11.787 31.006 1.00 23.50 450 PHE A CA 1
ATOM 2358 C C . PHE A 1 333 ? 6.793 10.386 30.640 1.00 23.12 450 PHE A C 1
ATOM 2359 O O . PHE A 1 333 ? 6.243 9.389 31.107 1.00 24.05 450 PHE A O 1
ATOM 2367 N N . ARG A 1 334 ? 7.816 10.317 29.797 1.00 21.28 451 ARG A N 1
ATOM 2368 C CA . ARG A 1 334 ? 8.353 9.036 29.368 1.00 24.00 451 ARG A CA 1
ATOM 2369 C C . ARG A 1 334 ? 8.955 8.231 30.514 1.00 23.73 451 ARG A C 1
ATOM 2370 O O . ARG A 1 334 ? 8.965 7.004 30.475 1.00 23.62 451 ARG A O 1
ATOM 2378 N N . LYS A 1 335 ? 9.451 8.923 31.535 1.00 23.91 452 LYS A N 1
ATOM 2379 C CA . LYS A 1 335 ? 10.035 8.252 32.691 1.00 21.00 452 LYS A CA 1
ATOM 2380 C C . LYS A 1 335 ? 8.942 7.609 33.529 1.00 20.22 452 LYS A C 1
ATOM 2381 O O . LYS A 1 335 ? 9.037 6.440 33.906 1.00 20.05 452 LYS A O 1
ATOM 2387 N N . VAL A 1 336 ? 7.902 8.385 33.816 1.00 19.15 453 VAL A N 1
ATOM 2388 C CA . VAL A 1 336 ? 6.786 7.904 34.616 1.00 18.67 453 VAL A CA 1
ATOM 2389 C C . VAL A 1 336 ? 6.059 6.756 33.922 1.00 19.32 453 VAL A C 1
ATOM 2390 O O . VAL A 1 336 ? 5.585 5.829 34.575 1.00 19.83 453 VAL A O 1
ATOM 2394 N N . GLU A 1 337 ? 5.989 6.807 32.596 1.00 21.04 454 GLU A N 1
ATOM 2395 C CA . GLU A 1 337 ? 5.312 5.757 31.845 1.00 21.29 454 GLU A CA 1
ATOM 2396 C C . GLU A 1 337 ? 6.065 4.435 31.949 1.00 20.52 454 GLU A C 1
ATOM 2397 O O . GLU A 1 337 ? 5.453 3.385 32.129 1.00 22.05 454 GLU A O 1
ATOM 2403 N N . ASN A 1 338 ? 7.391 4.482 31.835 1.00 19.72 455 ASN A N 1
ATOM 2404 C CA . ASN A 1 338 ? 8.196 3.268 31.932 1.00 18.16 455 ASN A CA 1
ATOM 2405 C C . ASN A 1 338 ? 8.021 2.615 33.297 1.00 18.33 455 ASN A C 1
ATOM 2406 O O . ASN A 1 338 ? 7.782 1.412 33.396 1.00 18.67 455 ASN A O 1
ATOM 2411 N N . CYS A 1 339 ? 8.146 3.420 34.347 1.00 17.70 456 CYS A N 1
ATOM 2412 C CA . CYS A 1 339 ? 8.018 2.935 35.713 1.00 18.20 456 CYS A CA 1
ATOM 2413 C C . CYS A 1 339 ? 6.628 2.386 36.035 1.00 17.66 456 CYS A C 1
ATOM 2414 O O . CYS A 1 339 ? 6.493 1.464 36.840 1.00 18.02 456 CYS A O 1
ATOM 2417 N N . ASN A 1 340 ? 5.594 2.943 35.417 1.00 16.83 457 ASN A N 1
ATOM 2418 C CA . ASN A 1 340 ? 4.244 2.445 35.664 1.00 15.92 457 ASN A CA 1
ATOM 2419 C C . ASN A 1 340 ? 4.068 1.061 35.036 1.00 15.27 457 ASN A C 1
ATOM 2420 O O . ASN A 1 340 ? 3.331 0.233 35.568 1.00 14.13 457 ASN A O 1
ATOM 2425 N N . GLN A 1 341 ? 4.743 0.794 33.918 1.00 13.97 458 GLN A N 1
ATOM 2426 C CA . GLN A 1 341 ? 4.624 -0.529 33.312 1.00 15.99 458 GLN A CA 1
ATOM 2427 C C . GLN A 1 341 ? 5.383 -1.494 34.209 1.00 16.69 458 GLN A C 1
ATOM 2428 O O . GLN A 1 341 ? 4.993 -2.650 34.363 1.00 18.53 458 GLN A O 1
ATOM 2434 N N . VAL A 1 342 ? 6.471 -1.007 34.800 1.00 17.03 459 VAL A N 1
ATOM 2435 C CA . VAL A 1 342 ? 7.270 -1.825 35.704 1.00 18.14 459 VAL A CA 1
ATOM 2436 C C . VAL A 1 342 ? 6.401 -2.277 36.868 1.00 17.13 459 VAL A C 1
ATOM 2437 O O . VAL A 1 342 ? 6.413 -3.448 37.243 1.00 18.73 459 VAL A O 1
ATOM 2441 N N . ILE A 1 343 ? 5.644 -1.344 37.432 1.00 17.46 460 ILE A N 1
ATOM 2442 C CA . ILE A 1 343 ? 4.767 -1.657 38.549 1.00 19.90 460 ILE A CA 1
ATOM 2443 C C . ILE A 1 343 ? 3.650 -2.593 38.109 1.00 21.81 460 ILE A C 1
ATOM 2444 O O . ILE A 1 343 ? 3.333 -3.556 38.806 1.00 23.25 460 ILE A O 1
ATOM 2449 N N . LYS A 1 344 ? 3.059 -2.320 36.949 1.00 22.63 461 LYS A N 1
ATOM 2450 C CA . LYS A 1 344 ? 1.978 -3.163 36.457 1.00 24.12 461 LYS A CA 1
ATOM 2451 C C . LYS A 1 344 ? 2.424 -4.618 36.334 1.00 23.13 461 LYS A C 1
ATOM 2452 O O . LYS A 1 344 ? 1.799 -5.508 36.906 1.00 22.35 461 LYS A O 1
ATOM 2458 N N . ILE A 1 345 ? 3.502 -4.856 35.591 1.00 20.52 462 ILE A N 1
ATOM 2459 C CA . ILE A 1 345 ? 4.006 -6.216 35.410 1.00 22.30 462 ILE A CA 1
ATOM 2460 C C . ILE A 1 345 ? 4.374 -6.841 36.753 1.00 24.02 462 ILE A C 1
ATOM 2461 O O . ILE A 1 345 ? 4.264 -8.054 36.935 1.00 22.04 462 ILE A O 1
ATOM 2466 N N . GLY A 1 346 ? 4.815 -6.005 37.689 1.00 24.30 463 GLY A N 1
ATOM 2467 C CA . GLY A 1 346 ? 5.182 -6.497 39.003 1.00 23.86 463 GLY A CA 1
ATOM 2468 C C . GLY A 1 346 ? 3.973 -7.051 39.726 1.00 23.84 463 GLY A C 1
ATOM 2469 O O . GLY A 1 346 ? 4.035 -8.129 40.311 1.00 25.97 463 GLY A O 1
ATOM 2470 N N . LYS A 1 347 ? 2.870 -6.311 39.684 1.00 24.12 464 LYS A N 1
ATOM 2471 C CA . LYS A 1 347 ? 1.637 -6.742 40.333 1.00 24.71 464 LYS A CA 1
ATOM 2472 C C . LYS A 1 347 ? 1.034 -7.943 39.611 1.00 27.02 464 LYS A C 1
ATOM 2473 O O . LYS A 1 347 ? 0.386 -8.790 40.228 1.00 28.78 464 LYS A O 1
ATOM 2479 N N . GLN A 1 348 ? 1.242 -8.007 38.301 1.00 28.63 465 GLN A N 1
ATOM 2480 C CA . GLN A 1 348 ? 0.734 -9.121 37.515 1.00 30.94 465 GLN A CA 1
ATOM 2481 C C . GLN A 1 348 ? 1.446 -10.406 37.928 1.00 29.51 465 GLN A C 1
ATOM 2482 O O . GLN A 1 348 ? 0.853 -11.481 37.918 1.00 31.08 465 GLN A O 1
ATOM 2488 N N . LEU A 1 349 ? 2.718 -10.282 38.299 1.00 29.62 466 LEU A N 1
ATOM 2489 C CA . LEU A 1 349 ? 3.514 -11.427 38.730 1.00 28.10 466 LEU A CA 1
ATOM 2490 C C . LEU A 1 349 ? 3.211 -11.767 40.186 1.00 28.11 466 LEU A C 1
ATOM 2491 O O . LEU A 1 349 ? 3.900 -12.575 40.803 1.00 29.07 466 LEU A O 1
ATOM 2496 N N . LYS A 1 350 ? 2.174 -11.133 40.726 1.00 29.46 467 LYS A N 1
ATOM 2497 C CA . LYS A 1 350 ? 1.732 -11.354 42.100 1.00 29.69 467 LYS A CA 1
ATOM 2498 C C . LYS A 1 350 ? 2.676 -10.790 43.163 1.00 29.41 467 LYS A C 1
ATOM 2499 O O . LYS A 1 350 ? 2.606 -11.182 44.330 1.00 28.04 467 LYS A O 1
ATOM 2505 N N . PHE A 1 351 ? 3.561 -9.877 42.768 1.00 27.43 468 PHE A N 1
ATOM 2506 C CA . PHE A 1 351 ? 4.480 -9.273 43.728 1.00 27.09 468 PHE A CA 1
ATOM 2507 C C . PHE A 1 351 ? 3.674 -8.414 44.701 1.00 28.10 468 PHE A C 1
ATOM 2508 O O . PHE A 1 351 ? 2.496 -8.130 44.469 1.00 28.78 468 PHE A O 1
ATOM 2516 N N . SER A 1 352 ? 4.310 -8.000 45.789 1.00 27.53 469 SER A N 1
ATOM 2517 C CA . SER A 1 352 ? 3.641 -7.178 46.788 1.00 27.50 469 SER A CA 1
ATOM 2518 C C . SER A 1 352 ? 4.062 -5.709 46.696 1.00 26.45 469 SER A C 1
ATOM 2519 O O . SER A 1 352 ? 5.149 -5.336 47.131 1.00 23.85 469 SER A O 1
ATOM 2522 N N . LEU A 1 353 ? 3.195 -4.884 46.118 1.00 28.51 470 LEU A N 1
ATOM 2523 C CA . LEU A 1 353 ? 3.461 -3.455 45.974 1.00 29.93 470 LEU A CA 1
ATOM 2524 C C . LEU A 1 353 ? 2.233 -2.677 46.442 1.00 30.83 470 LEU A C 1
ATOM 2525 O O . LEU A 1 353 ? 1.225 -2.606 45.737 1.00 32.93 470 LEU A O 1
ATOM 2530 N N . VAL A 1 354 ? 2.317 -2.098 47.634 1.00 30.21 471 VAL A N 1
ATOM 2531 C CA . VAL A 1 354 ? 1.195 -1.347 48.181 1.00 30.37 471 VAL A CA 1
ATOM 2532 C C . VAL A 1 354 ? 1.516 0.122 48.406 1.00 27.55 471 VAL A C 1
ATOM 2533 O O . VAL A 1 354 ? 2.576 0.465 48.931 1.00 28.07 471 VAL A O 1
ATOM 2537 N N . ASN A 1 355 ? 0.587 0.980 47.994 1.00 24.59 472 ASN A N 1
ATOM 2538 C CA . ASN A 1 355 ? 0.720 2.422 48.147 1.00 24.29 472 ASN A CA 1
ATOM 2539 C C . ASN A 1 355 ? 1.867 3.001 47.336 1.00 24.05 472 ASN A C 1
ATOM 2540 O O . ASN A 1 355 ? 2.479 3.998 47.724 1.00 24.47 472 ASN A O 1
ATOM 2545 N N . VAL A 1 356 ? 2.151 2.373 46.202 1.00 21.28 473 VAL A N 1
ATOM 2546 C CA . VAL A 1 356 ? 3.221 2.835 45.330 1.00 18.95 473 VAL A CA 1
ATOM 2547 C C . VAL A 1 356 ? 2.764 2.866 43.880 1.00 18.55 473 VAL A C 1
ATOM 2548 O O . VAL A 1 356 ? 1.721 2.315 43.523 1.00 15.75 473 VAL A O 1
ATOM 2552 N N . ALA A 1 357 ? 3.555 3.528 43.048 1.00 18.32 474 ALA A N 1
ATOM 2553 C CA . ALA A 1 357 ? 3.259 3.641 41.632 1.00 17.15 474 ALA A CA 1
ATOM 2554 C C . ALA A 1 357 ? 4.559 3.963 40.914 1.00 15.84 474 ALA A C 1
ATOM 2555 O O . ALA A 1 357 ? 5.618 3.997 41.533 1.00 13.49 474 ALA A O 1
ATOM 2557 N N . GLY A 1 358 ? 4.472 4.204 39.611 1.00 17.67 475 GLY A N 1
ATOM 2558 C CA . GLY A 1 358 ? 5.657 4.499 38.828 1.00 18.26 475 GLY A CA 1
ATOM 2559 C C . GLY A 1 358 ? 6.494 5.665 39.317 1.00 20.73 475 GLY A C 1
ATOM 2560 O O . GLY A 1 358 ? 7.723 5.580 39.343 1.00 22.61 475 GLY A O 1
ATOM 2561 N N . ASN A 1 359 ? 5.846 6.757 39.707 1.00 20.57 476 ASN A N 1
ATOM 2562 C CA . ASN A 1 359 ? 6.585 7.928 40.167 1.00 23.25 476 ASN A CA 1
ATOM 2563 C C . ASN A 1 359 ? 7.400 7.681 41.434 1.00 23.39 476 ASN A C 1
ATOM 2564 O O . ASN A 1 359 ? 8.255 8.486 41.787 1.00 24.42 476 ASN A O 1
ATOM 2569 N N . ASP A 1 360 ? 7.148 6.563 42.110 1.00 22.42 477 ASP A N 1
ATOM 2570 C CA . ASP A 1 360 ? 7.908 6.222 43.309 1.00 21.29 477 ASP A CA 1
ATOM 2571 C C . ASP A 1 360 ? 9.319 5.793 42.900 1.00 20.64 477 ASP A C 1
ATOM 2572 O O . ASP A 1 360 ? 10.296 6.073 43.599 1.00 19.62 477 ASP A O 1
ATOM 2577 N N . ILE A 1 361 ? 9.419 5.111 41.762 1.00 20.30 478 ILE A N 1
ATOM 2578 C CA . ILE A 1 361 ? 10.711 4.667 41.253 1.00 19.33 478 ILE A CA 1
ATOM 2579 C C . ILE A 1 361 ? 11.476 5.886 40.749 1.00 20.38 478 ILE A C 1
ATOM 2580 O O . ILE A 1 361 ? 12.677 6.020 40.987 1.00 20.87 478 ILE A O 1
ATOM 2585 N N . VAL A 1 362 ? 10.767 6.773 40.053 1.00 19.75 479 VAL A N 1
ATOM 2586 C CA . VAL A 1 362 ? 11.363 7.995 39.519 1.00 17.60 479 VAL A CA 1
ATOM 2587 C C . VAL A 1 362 ? 11.883 8.884 40.649 1.00 17.08 479 VAL A C 1
ATOM 2588 O O . VAL A 1 362 ? 12.909 9.547 40.500 1.00 15.93 479 VAL A O 1
ATOM 2592 N N . GLN A 1 363 ? 11.171 8.893 41.775 1.00 16.85 480 GLN A N 1
ATOM 2593 C CA . GLN A 1 363 ? 11.566 9.706 42.924 1.00 18.56 480 GLN A CA 1
ATOM 2594 C C . GLN A 1 363 ? 12.668 9.039 43.738 1.00 20.07 480 GLN A C 1
ATOM 2595 O O . GLN A 1 363 ? 13.141 9.592 44.732 1.00 20.36 480 GLN A O 1
ATOM 2601 N N . GLY A 1 364 ? 13.065 7.843 43.317 1.00 19.87 481 GLY A N 1
ATOM 2602 C CA . GLY A 1 364 ? 14.122 7.130 44.007 1.00 19.71 481 GLY A CA 1
ATOM 2603 C C . GLY A 1 364 ? 13.753 6.453 45.316 1.00 20.24 481 GLY A C 1
ATOM 2604 O O . GLY A 1 364 ? 14.619 6.266 46.164 1.00 22.29 481 GLY A O 1
ATOM 2605 N N . ASN A 1 365 ? 12.486 6.091 45.495 1.00 20.99 482 ASN A N 1
ATOM 2606 C CA . ASN A 1 365 ? 12.062 5.410 46.720 1.00 24.04 482 ASN A CA 1
ATOM 2607 C C . ASN A 1 365 ? 12.942 4.166 46.863 1.00 25.06 482 ASN A C 1
ATOM 2608 O O . ASN A 1 365 ? 12.722 3.160 46.191 1.00 25.38 482 ASN A O 1
ATOM 2613 N N . LYS A 1 366 ? 13.941 4.247 47.736 1.00 28.63 483 LYS A N 1
ATOM 2614 C CA . LYS A 1 366 ? 14.879 3.148 47.950 1.00 31.57 483 LYS A CA 1
ATOM 2615 C C . LYS A 1 366 ? 14.239 1.918 48.574 1.00 31.74 483 LYS A C 1
ATOM 2616 O O . LYS A 1 366 ? 14.623 0.789 48.276 1.00 32.63 483 LYS A O 1
ATOM 2622 N N . LYS A 1 367 ? 13.261 2.143 49.441 1.00 31.35 484 LYS A N 1
ATOM 2623 C CA . LYS A 1 367 ? 12.569 1.048 50.104 1.00 31.06 484 LYS A CA 1
ATOM 2624 C C . LYS A 1 367 ? 11.776 0.225 49.083 1.00 29.99 484 LYS A C 1
ATOM 2625 O O . LYS A 1 367 ? 11.707 -1.002 49.177 1.00 27.20 484 LYS A O 1
ATOM 2631 N N . LEU A 1 368 ? 11.188 0.907 48.104 1.00 27.70 485 LEU A N 1
ATOM 2632 C CA . LEU A 1 368 ? 10.417 0.241 47.060 1.00 26.56 485 LEU A CA 1
ATOM 2633 C C . LEU A 1 368 ? 11.347 -0.427 46.053 1.00 25.55 485 LEU A C 1
ATOM 2634 O O . LEU A 1 368 ? 11.104 -1.554 45.622 1.00 25.52 485 LEU A O 1
ATOM 2639 N N . ILE A 1 369 ? 12.410 0.279 45.679 1.00 23.23 486 ILE A N 1
ATOM 2640 C CA . ILE A 1 369 ? 13.371 -0.240 44.717 1.00 21.86 486 ILE A CA 1
ATOM 2641 C C . ILE A 1 369 ? 14.033 -1.524 45.217 1.00 23.27 486 ILE A C 1
ATOM 2642 O O . ILE A 1 369 ? 14.195 -2.476 44.456 1.00 23.61 486 ILE A O 1
ATOM 2647 N N . LEU A 1 370 ? 14.408 -1.553 46.494 1.00 21.73 487 LEU A N 1
ATOM 2648 C CA . LEU A 1 370 ? 15.026 -2.744 47.070 1.00 19.84 487 LEU A CA 1
ATOM 2649 C C . LEU A 1 370 ? 14.000 -3.874 47.156 1.00 18.91 487 LEU A C 1
ATOM 2650 O O . LEU A 1 370 ? 14.311 -5.031 46.883 1.00 19.94 487 LEU A O 1
ATOM 2655 N N . GLY A 1 371 ? 12.773 -3.529 47.532 1.00 19.60 488 GLY A N 1
ATOM 2656 C CA . GLY A 1 371 ? 11.724 -4.526 47.637 1.00 19.33 488 GLY A CA 1
ATOM 2657 C C . GLY A 1 371 ? 11.385 -5.155 46.299 1.00 21.96 488 GLY A C 1
ATOM 2658 O O . GLY A 1 371 ? 11.170 -6.367 46.204 1.00 21.60 488 GLY A O 1
ATOM 2659 N N . LEU A 1 372 ? 11.331 -4.327 45.260 1.00 21.06 489 LEU A N 1
ATOM 2660 C CA . LEU A 1 372 ? 11.023 -4.802 43.917 1.00 22.31 489 LEU A CA 1
ATOM 2661 C C . LEU A 1 372 ? 12.154 -5.684 43.399 1.00 23.48 489 LEU A C 1
ATOM 2662 O O . LEU A 1 372 ? 11.914 -6.715 42.773 1.00 24.51 489 LEU A O 1
ATOM 2667 N N . LEU A 1 373 ? 13.389 -5.274 43.667 1.00 24.04 490 LEU A N 1
ATOM 2668 C CA . LEU A 1 373 ? 14.555 -6.026 43.226 1.00 23.25 490 LEU A CA 1
ATOM 2669 C C . LEU A 1 373 ? 14.647 -7.397 43.892 1.00 22.55 490 LEU A C 1
ATOM 2670 O O . LEU A 1 373 ? 14.918 -8.396 43.229 1.00 20.94 490 LEU A O 1
ATOM 2675 N N . TRP A 1 374 ? 14.428 -7.443 45.201 1.00 22.08 491 TRP A N 1
ATOM 2676 C CA . TRP A 1 374 ? 14.468 -8.709 45.922 1.00 23.37 491 TRP A CA 1
ATOM 2677 C C . TRP A 1 374 ? 13.509 -9.697 45.271 1.00 24.53 491 TRP A C 1
ATOM 2678 O O . TRP A 1 374 ? 13.908 -10.787 44.857 1.00 25.78 491 TRP A O 1
ATOM 2689 N N . GLN A 1 375 ? 12.241 -9.306 45.187 1.00 24.90 492 GLN A N 1
ATOM 2690 C CA . GLN A 1 375 ? 11.216 -10.146 44.588 1.00 25.71 492 GLN A CA 1
ATOM 2691 C C . GLN A 1 375 ? 11.564 -10.572 43.162 1.00 27.88 492 GLN A C 1
ATOM 2692 O O . GLN A 1 375 ? 11.189 -11.662 42.728 1.00 28.38 492 GLN A O 1
ATOM 2698 N N . LEU A 1 376 ? 12.280 -9.716 42.438 1.00 25.80 493 LEU A N 1
ATOM 2699 C CA . LEU A 1 376 ? 12.686 -10.044 41.079 1.00 25.04 493 LEU A CA 1
ATOM 2700 C C . LEU A 1 376 ? 13.735 -11.142 41.145 1.00 25.14 493 LEU A C 1
ATOM 2701 O O . LEU A 1 376 ? 13.693 -12.103 40.379 1.00 26.69 493 LEU A O 1
ATOM 2706 N N . MET A 1 377 ? 14.674 -10.989 42.074 1.00 25.41 494 MET A N 1
ATOM 2707 C CA . MET A 1 377 ? 15.750 -11.958 42.266 1.00 24.96 494 MET A CA 1
ATOM 2708 C C . MET A 1 377 ? 15.199 -13.321 42.687 1.00 23.72 494 MET A C 1
ATOM 2709 O O . MET A 1 377 ? 15.602 -14.356 42.154 1.00 21.64 494 MET A O 1
ATOM 2714 N N . ARG A 1 378 ? 14.281 -13.307 43.650 1.00 22.36 495 ARG A N 1
ATOM 2715 C CA . ARG A 1 378 ? 13.660 -14.527 44.150 1.00 22.97 495 ARG A CA 1
ATOM 2716 C C . ARG A 1 378 ? 12.790 -15.176 43.079 1.00 23.28 495 ARG A C 1
ATOM 2717 O O . ARG A 1 378 ? 12.739 -16.401 42.970 1.00 24.16 495 ARG A O 1
ATOM 2725 N N . PHE A 1 379 ? 12.109 -14.346 42.294 1.00 23.19 496 PHE A N 1
ATOM 2726 C CA . PHE A 1 379 ? 11.243 -14.833 41.227 1.00 21.49 496 PHE A CA 1
ATOM 2727 C C . PHE A 1 379 ? 12.062 -15.567 40.170 1.00 21.39 496 PHE A C 1
ATOM 2728 O O . PHE A 1 379 ? 11.693 -16.654 39.733 1.00 21.50 496 PHE A O 1
ATOM 2736 N N . HIS A 1 380 ? 13.175 -14.968 39.764 1.00 20.85 497 HIS A N 1
ATOM 2737 C CA . HIS A 1 380 ? 14.032 -15.569 38.751 1.00 22.39 497 HIS A CA 1
ATOM 2738 C C . HIS A 1 380 ? 14.616 -16.892 39.237 1.00 24.69 497 HIS A C 1
ATOM 2739 O O . HIS A 1 380 ? 14.700 -17.862 38.483 1.00 27.52 497 HIS A O 1
ATOM 2746 N N . MET A 1 381 ? 15.020 -16.923 40.502 1.00 24.96 498 MET A N 1
ATOM 2747 C CA . MET A 1 381 ? 15.604 -18.122 41.089 1.00 25.33 498 MET A CA 1
ATOM 2748 C C . MET A 1 381 ? 14.610 -19.280 41.077 1.00 24.37 498 MET A C 1
ATOM 2749 O O . MET A 1 381 ? 14.945 -20.391 40.676 1.00 23.40 498 MET A O 1
ATOM 2754 N N . LEU A 1 382 ? 13.384 -19.015 41.517 1.00 24.64 499 LEU A N 1
ATOM 2755 C CA . LEU A 1 382 ? 12.357 -20.046 41.558 1.00 25.05 499 LEU A CA 1
ATOM 2756 C C . LEU A 1 382 ? 12.007 -20.542 40.159 1.00 27.76 499 LEU A C 1
ATOM 2757 O O . LEU A 1 382 ? 11.799 -21.737 39.945 1.00 28.18 499 LEU A O 1
ATOM 2762 N N . GLN A 1 383 ? 11.945 -19.619 39.206 1.00 29.19 500 GLN A N 1
ATOM 2763 C CA . GLN A 1 383 ? 11.634 -19.972 37.831 1.00 29.71 500 GLN A CA 1
ATOM 2764 C C . GLN A 1 383 ? 12.718 -20.880 37.260 1.00 30.46 500 GLN A C 1
ATOM 2765 O O . GLN A 1 383 ? 12.418 -21.844 36.555 1.00 31.40 500 GLN A O 1
ATOM 2771 N N . LEU A 1 384 ? 13.975 -20.572 37.568 1.00 30.53 501 LEU A N 1
ATOM 2772 C CA . LEU A 1 384 ? 15.095 -21.379 37.093 1.00 31.24 501 LEU A CA 1
ATOM 2773 C C . LEU A 1 384 ? 14.987 -22.803 37.623 1.00 31.52 501 LEU A C 1
ATOM 2774 O O . LEU A 1 384 ? 15.112 -23.765 36.870 1.00 30.90 501 LEU A O 1
ATOM 2779 N N . LEU A 1 385 ? 14.760 -22.933 38.925 1.00 31.95 502 LEU A N 1
ATOM 2780 C CA . LEU A 1 385 ? 14.626 -24.247 39.539 1.00 34.98 502 LEU A CA 1
ATOM 2781 C C . LEU A 1 385 ? 13.464 -24.998 38.902 1.00 36.57 502 LEU A C 1
ATOM 2782 O O . LEU A 1 385 ? 13.573 -26.183 38.583 1.00 36.98 502 LEU A O 1
ATOM 2787 N N . LYS A 1 386 ? 12.358 -24.289 38.706 1.00 37.80 503 LYS A N 1
ATOM 2788 C CA . LYS A 1 386 ? 11.156 -24.865 38.118 1.00 40.25 503 LYS A CA 1
ATOM 2789 C C . LYS A 1 386 ? 11.396 -25.446 36.722 1.00 41.63 503 LYS A C 1
ATOM 2790 O O . LYS A 1 386 ? 10.785 -26.447 36.347 1.00 40.35 503 LYS A O 1
ATOM 2796 N N . SER A 1 387 ? 12.290 -24.825 35.956 1.00 41.63 504 SER A N 1
ATOM 2797 C CA . SER A 1 387 ? 12.578 -25.296 34.607 1.00 43.38 504 SER A CA 1
ATOM 2798 C C . SER A 1 387 ? 13.318 -26.629 34.608 1.00 46.42 504 SER A C 1
ATOM 2799 O O . SER A 1 387 ? 13.529 -27.230 33.557 1.00 46.84 504 SER A O 1
ATOM 2802 N N . LEU A 1 388 ? 13.715 -27.087 35.789 1.00 49.67 505 LEU A N 1
ATOM 2803 C CA . LEU A 1 388 ? 14.433 -28.351 35.910 1.00 53.44 505 LEU A CA 1
ATOM 2804 C C . LEU A 1 388 ? 13.478 -29.528 36.091 1.00 56.44 505 LEU A C 1
ATOM 2805 O O . LEU A 1 388 ? 13.892 -30.687 36.048 1.00 57.06 505 LEU A O 1
ATOM 2810 N N . ARG A 1 389 ? 12.200 -29.219 36.288 1.00 59.10 506 ARG A N 1
ATOM 2811 C CA . ARG A 1 389 ? 11.173 -30.236 36.479 1.00 61.84 506 ARG A CA 1
ATOM 2812 C C . ARG A 1 389 ? 11.076 -31.191 35.295 1.00 64.12 506 ARG A C 1
ATOM 2813 O O . ARG A 1 389 ? 11.714 -30.981 34.262 1.00 64.80 506 ARG A O 1
ATOM 2821 N N . SER A 1 390 ? 10.267 -32.236 35.455 1.00 65.55 507 SER A N 1
ATOM 2822 C CA . SER A 1 390 ? 10.066 -33.237 34.410 1.00 66.77 507 SER A CA 1
ATOM 2823 C C . SER A 1 390 ? 11.385 -33.889 34.006 1.00 67.50 507 SER A C 1
ATOM 2824 O O . SER A 1 390 ? 12.400 -33.637 34.691 1.00 68.47 507 SER A O 1
ATOM 2826 N N . GLU A 1 396 ? 5.510 -24.280 40.540 1.00 58.61 513 GLU A N 1
ATOM 2827 C CA . GLU A 1 396 ? 4.966 -23.800 41.842 1.00 57.70 513 GLU A CA 1
ATOM 2828 C C . GLU A 1 396 ? 5.957 -23.990 42.991 1.00 55.12 513 GLU A C 1
ATOM 2829 O O . GLU A 1 396 ? 5.615 -24.532 44.043 1.00 54.10 513 GLU A O 1
ATOM 2835 N N . MET A 1 397 ? 7.188 -23.532 42.777 1.00 51.98 514 MET A N 1
ATOM 2836 C CA . MET A 1 397 ? 8.243 -23.632 43.780 1.00 48.96 514 MET A CA 1
ATOM 2837 C C . MET A 1 397 ? 7.976 -22.708 44.964 1.00 45.35 514 MET A C 1
ATOM 2838 O O . MET A 1 397 ? 7.283 -21.699 44.837 1.00 46.17 514 MET A O 1
ATOM 2843 N N . THR A 1 398 ? 8.535 -23.058 46.115 1.00 40.76 515 THR A N 1
ATOM 2844 C CA . THR A 1 398 ? 8.377 -22.255 47.319 1.00 37.25 515 THR A CA 1
ATOM 2845 C C . THR A 1 398 ? 9.689 -22.262 48.091 1.00 34.14 515 THR A C 1
ATOM 2846 O O . THR A 1 398 ? 10.558 -23.095 47.838 1.00 30.09 515 THR A O 1
ATOM 2850 N N . ASP A 1 399 ? 9.832 -21.326 49.024 1.00 31.92 516 ASP A N 1
ATOM 2851 C CA . ASP A 1 399 ? 11.040 -21.252 49.833 1.00 31.19 516 ASP A CA 1
ATOM 2852 C C . ASP A 1 399 ? 11.165 -22.558 50.617 1.00 30.97 516 ASP A C 1
ATOM 2853 O O . ASP A 1 399 ? 12.258 -23.103 50.776 1.00 30.12 516 ASP A O 1
ATOM 2858 N N . ALA A 1 400 ? 10.025 -23.060 51.082 1.00 29.98 517 ALA A N 1
ATOM 2859 C CA . ALA A 1 400 ? 9.969 -24.292 51.856 1.00 29.98 517 ALA A CA 1
ATOM 2860 C C . ALA A 1 400 ? 10.495 -25.507 51.091 1.00 31.06 517 ALA A C 1
ATOM 2861 O O . ALA A 1 400 ? 11.120 -26.391 51.682 1.00 29.07 517 ALA A O 1
ATOM 2863 N N . ASP A 1 401 ? 10.245 -25.558 49.784 1.00 31.06 518 ASP A N 1
ATOM 2864 C CA . ASP A 1 401 ? 10.715 -26.681 48.980 1.00 31.60 518 ASP A CA 1
ATOM 2865 C C . ASP A 1 401 ? 12.238 -26.687 48.931 1.00 31.44 518 ASP A C 1
ATOM 2866 O O . ASP A 1 401 ? 12.869 -27.745 48.859 1.00 31.82 518 ASP A O 1
ATOM 2871 N N . ILE A 1 402 ? 12.820 -25.494 48.969 1.00 31.44 519 ILE A N 1
ATOM 2872 C CA . ILE A 1 402 ? 14.267 -25.341 48.936 1.00 29.22 519 ILE A CA 1
ATOM 2873 C C . ILE A 1 402 ? 14.841 -25.761 50.283 1.00 27.18 519 ILE A C 1
ATOM 2874 O O . ILE A 1 402 ? 15.873 -26.422 50.351 1.00 24.34 519 ILE A O 1
ATOM 2879 N N . LEU A 1 403 ? 14.156 -25.369 51.352 1.00 27.43 520 LEU A N 1
ATOM 2880 C CA . LEU A 1 403 ? 14.567 -25.708 52.709 1.00 28.25 520 LEU A CA 1
ATOM 2881 C C . LEU A 1 403 ? 14.553 -27.232 52.844 1.00 27.89 520 LEU A C 1
ATOM 2882 O O . LEU A 1 403 ? 15.485 -27.830 53.384 1.00 27.92 520 LEU A O 1
ATOM 2887 N N . SER A 1 404 ? 13.494 -27.853 52.333 1.00 27.81 521 SER A N 1
ATOM 2888 C CA . SER A 1 404 ? 13.345 -29.304 52.379 1.00 27.88 521 SER A CA 1
ATOM 2889 C C . SER A 1 404 ? 14.453 -30.006 51.598 1.00 26.81 521 SER A C 1
ATOM 2890 O O . SER A 1 404 ? 15.030 -30.988 52.068 1.00 29.19 521 SER A O 1
ATOM 2893 N N . TRP A 1 405 ? 14.749 -29.503 50.403 1.00 23.77 522 TRP A N 1
ATOM 2894 C CA . TRP A 1 405 ? 15.794 -30.093 49.572 1.00 23.02 522 TRP A CA 1
ATOM 2895 C C . TRP A 1 405 ? 17.162 -30.090 50.255 1.00 24.11 522 TRP A C 1
ATOM 2896 O O . TRP A 1 405 ? 17.870 -31.095 50.240 1.00 24.35 522 TRP A O 1
ATOM 2907 N N . ALA A 1 406 ? 17.535 -28.951 50.833 1.00 24.35 523 ALA A N 1
ATOM 2908 C CA . ALA A 1 406 ? 18.823 -28.816 51.508 1.00 24.71 523 ALA A CA 1
ATOM 2909 C C . ALA A 1 406 ? 18.959 -29.802 52.666 1.00 23.87 523 ALA A C 1
ATOM 2910 O O . ALA A 1 406 ? 19.952 -30.520 52.756 1.00 23.88 523 ALA A O 1
ATOM 2912 N N . ASN A 1 407 ? 17.965 -29.837 53.549 1.00 25.59 524 ASN A N 1
ATOM 2913 C CA . ASN A 1 407 ? 18.002 -30.753 54.687 1.00 27.99 524 ASN A CA 1
ATOM 2914 C C . ASN A 1 407 ? 18.066 -32.199 54.219 1.00 29.15 524 ASN A C 1
ATOM 2915 O O . ASN A 1 407 ? 18.849 -32.995 54.734 1.00 31.15 524 ASN A O 1
ATOM 2920 N N . ARG A 1 408 ? 17.238 -32.533 53.236 1.00 30.70 525 ARG A N 1
ATOM 2921 C CA . ARG A 1 408 ? 17.192 -33.887 52.706 1.00 31.28 525 ARG A CA 1
ATOM 2922 C C . ARG A 1 408 ? 18.502 -34.267 52.026 1.00 30.53 525 ARG A C 1
ATOM 2923 O O . ARG A 1 408 ? 18.987 -35.389 52.182 1.00 29.77 525 ARG A O 1
ATOM 2931 N N . LYS A 1 409 ? 19.080 -33.327 51.284 1.00 28.78 526 LYS A N 1
ATOM 2932 C CA . LYS A 1 409 ? 20.333 -33.576 50.576 1.00 26.47 526 LYS A CA 1
ATOM 2933 C C . LYS A 1 409 ? 21.479 -33.913 51.528 1.00 26.57 526 LYS A C 1
ATOM 2934 O O . LYS A 1 409 ? 22.327 -34.754 51.220 1.00 27.27 526 LYS A O 1
ATOM 2940 N N . VAL A 1 410 ? 21.508 -33.256 52.682 1.00 24.70 527 VAL A N 1
ATOM 2941 C CA . VAL A 1 410 ? 22.559 -33.505 53.658 1.00 25.30 527 VAL A CA 1
ATOM 2942 C C . VAL A 1 410 ? 22.370 -34.865 54.329 1.00 25.61 527 VAL A C 1
ATOM 2943 O O . VAL A 1 410 ? 23.344 -35.555 54.628 1.00 24.18 527 VAL A O 1
ATOM 2947 N N . ARG A 1 411 ? 21.117 -35.251 54.551 1.00 26.42 528 ARG A N 1
ATOM 2948 C CA . ARG A 1 411 ? 20.826 -36.534 55.183 1.00 29.79 528 ARG A CA 1
ATOM 2949 C C . ARG A 1 411 ? 21.264 -37.738 54.355 1.00 31.17 528 ARG A C 1
ATOM 2950 O O . ARG A 1 411 ? 21.391 -38.839 54.886 1.00 32.21 528 ARG A O 1
ATOM 2958 N N . THR A 1 412 ? 21.512 -37.534 53.064 1.00 31.83 529 THR A N 1
ATOM 2959 C CA . THR A 1 412 ? 21.930 -38.634 52.201 1.00 33.28 529 THR A CA 1
ATOM 2960 C C . THR A 1 412 ? 23.404 -38.969 52.399 1.00 35.61 529 THR A C 1
ATOM 2961 O O . THR A 1 412 ? 23.873 -40.023 51.967 1.00 37.05 529 THR A O 1
ATOM 2965 N N . MET A 1 413 ? 24.137 -38.071 53.048 1.00 35.26 530 MET A N 1
ATOM 2966 C CA . MET A 1 413 ? 25.554 -38.299 53.290 1.00 35.58 530 MET A CA 1
ATOM 2967 C C . MET A 1 413 ? 25.785 -38.913 54.661 1.00 35.02 530 MET A C 1
ATOM 2968 O O . MET A 1 413 ? 26.923 -39.167 55.053 1.00 37.51 530 MET A O 1
ATOM 2973 N N . GLY A 1 414 ? 24.699 -39.150 55.388 1.00 34.75 531 GLY A N 1
ATOM 2974 C CA . GLY A 1 414 ? 24.809 -39.750 56.704 1.00 34.42 531 GLY A CA 1
ATOM 2975 C C . GLY A 1 414 ? 24.879 -38.757 57.843 1.00 35.44 531 GLY A C 1
ATOM 2976 O O . GLY A 1 414 ? 24.920 -39.152 59.007 1.00 35.43 531 GLY A O 1
ATOM 2977 N N . ARG A 1 415 ? 24.893 -37.468 57.519 1.00 36.01 532 ARG A N 1
ATOM 2978 C CA . ARG A 1 415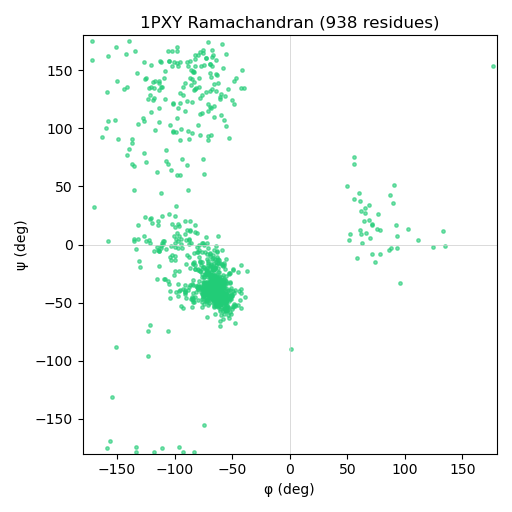 ? 24.959 -36.432 58.541 1.00 36.25 532 ARG A CA 1
ATOM 2979 C C . ARG A 1 415 ? 23.565 -36.125 59.078 1.00 36.72 532 ARG A C 1
ATOM 2980 O O . ARG A 1 415 ? 22.578 -36.242 58.358 1.00 38.19 532 ARG A O 1
ATOM 2988 N N . LYS A 1 416 ? 23.489 -35.729 60.344 1.00 38.72 533 LYS A N 1
ATOM 2989 C CA . LYS A 1 416 ? 22.209 -35.426 60.978 1.00 41.29 533 LYS A CA 1
ATOM 2990 C C . LYS A 1 416 ? 21.895 -33.939 61.161 1.00 40.64 533 LYS A C 1
ATOM 2991 O O . LYS A 1 416 ? 20.767 -33.587 61.511 1.00 39.22 533 LYS A O 1
ATOM 2997 N N . LEU A 1 417 ? 22.873 -33.065 60.937 1.00 39.71 534 LEU A N 1
ATOM 2998 C CA . LEU A 1 417 ? 22.627 -31.634 61.102 1.00 40.88 534 LEU A CA 1
ATOM 2999 C C . LEU A 1 417 ? 21.599 -31.126 60.094 1.00 38.89 534 LEU A C 1
ATOM 3000 O O . LEU A 1 417 ? 21.685 -31.410 58.900 1.00 38.82 534 LEU A O 1
ATOM 3005 N N . GLN A 1 418 ? 20.630 -30.368 60.594 1.00 36.78 535 GLN A N 1
ATOM 3006 C CA . GLN A 1 418 ? 19.560 -29.817 59.773 1.00 36.13 535 GLN A CA 1
ATOM 3007 C C . GLN A 1 418 ? 19.280 -28.386 60.213 1.00 36.68 535 GLN A C 1
ATOM 3008 O O . GLN A 1 418 ? 19.862 -27.901 61.185 1.00 37.88 535 GLN A O 1
ATOM 3014 N N . ILE A 1 419 ? 18.389 -27.711 59.495 1.00 35.62 536 ILE A N 1
ATOM 3015 C CA . ILE A 1 419 ? 18.025 -26.344 59.841 1.00 35.74 536 ILE A CA 1
ATOM 3016 C C . ILE A 1 419 ? 16.510 -26.211 59.833 1.00 35.96 536 ILE A C 1
ATOM 3017 O O . ILE A 1 419 ? 15.827 -26.884 59.064 1.00 36.27 536 ILE A O 1
ATOM 3022 N N . GLU A 1 420 ? 15.984 -25.358 60.703 1.00 36.19 537 GLU A N 1
ATOM 3023 C CA . GLU A 1 420 ? 14.544 -25.158 60.778 1.00 36.63 537 GLU A CA 1
ATOM 3024 C C . GLU A 1 420 ? 14.071 -24.104 59.786 1.00 35.76 537 GLU A C 1
ATOM 3025 O O . GLU A 1 420 ? 12.894 -24.055 59.435 1.00 35.86 537 GLU A O 1
ATOM 3031 N N . SER A 1 421 ? 14.999 -23.265 59.334 1.00 34.71 538 SER A N 1
ATOM 3032 C CA . SER A 1 421 ? 14.689 -22.208 58.379 1.00 33.37 538 SER A CA 1
ATOM 3033 C C . SER A 1 421 ? 15.977 -21.554 57.905 1.00 33.27 538 SER A C 1
ATOM 3034 O O . SER A 1 421 ? 17.060 -21.870 58.396 1.00 33.38 538 SER A O 1
ATOM 3037 N N . PHE A 1 422 ? 15.854 -20.638 56.949 1.00 32.59 539 PHE A N 1
ATOM 3038 C CA . PHE A 1 422 ? 17.011 -19.936 56.411 1.00 33.51 539 PHE A CA 1
ATOM 3039 C C . PHE A 1 422 ? 17.405 -18.766 57.310 1.00 34.90 539 PHE A C 1
ATOM 3040 O O . PHE A 1 422 ? 18.231 -17.931 56.941 1.00 34.22 539 PHE A O 1
ATOM 3048 N N . LYS A 1 423 ? 16.801 -18.726 58.494 1.00 36.58 540 LYS A N 1
ATOM 3049 C CA . LYS A 1 423 ? 17.070 -17.691 59.484 1.00 39.56 540 LYS A CA 1
ATOM 3050 C C . LYS A 1 423 ? 17.743 -18.358 60.682 1.00 40.83 540 LYS A C 1
ATOM 3051 O O . LYS A 1 423 ? 18.173 -17.694 61.624 1.00 41.48 540 LYS A O 1
ATOM 3057 N N . ASP A 1 424 ? 17.827 -19.683 60.627 1.00 40.75 541 ASP A N 1
ATOM 3058 C CA . ASP A 1 424 ? 18.427 -20.477 61.691 1.00 41.26 541 ASP A CA 1
ATOM 3059 C C . ASP A 1 424 ? 19.786 -19.920 62.121 1.00 41.51 541 ASP A C 1
ATOM 3060 O O . ASP A 1 424 ? 20.718 -19.814 61.320 1.00 41.33 541 ASP A O 1
ATOM 3065 N N . LYS A 1 425 ? 19.880 -19.571 63.400 1.00 41.63 542 LYS A N 1
ATOM 3066 C CA . LYS A 1 425 ? 21.087 -18.993 63.993 1.00 41.56 542 LYS A CA 1
ATOM 3067 C C . LYS A 1 425 ? 22.355 -19.825 63.808 1.00 39.30 542 LYS A C 1
ATOM 3068 O O . LYS A 1 425 ? 23.441 -19.276 63.616 1.00 38.29 542 LYS A O 1
ATOM 3074 N N . SER A 1 426 ? 22.218 -21.146 63.872 1.00 36.65 543 SER A N 1
ATOM 3075 C CA . SER A 1 426 ? 23.364 -22.039 63.731 1.00 34.73 543 SER A CA 1
ATOM 3076 C C . SER A 1 426 ? 24.054 -21.927 62.373 1.00 34.07 543 SER A C 1
ATOM 3077 O O . SER A 1 426 ? 25.187 -22.379 62.208 1.00 33.31 543 SER A O 1
ATOM 3080 N N . LEU A 1 427 ? 23.371 -21.324 61.405 1.00 32.93 544 LEU A N 1
ATOM 3081 C CA . LEU A 1 427 ? 23.926 -21.161 60.066 1.00 32.64 544 LEU A CA 1
ATOM 3082 C C . LEU A 1 427 ? 25.241 -20.384 60.062 1.00 31.88 544 LEU A C 1
ATOM 3083 O O . LEU A 1 427 ? 26.120 -20.646 59.242 1.00 31.59 544 LEU A O 1
ATOM 3088 N N . SER A 1 428 ? 25.370 -19.438 60.987 1.00 31.99 545 SER A N 1
ATOM 3089 C CA . SER A 1 428 ? 26.565 -18.601 61.091 1.00 31.15 545 SER A CA 1
ATOM 3090 C C . SER A 1 428 ? 27.884 -19.364 61.169 1.00 30.89 545 SER A C 1
ATOM 3091 O O . SER A 1 428 ? 28.930 -18.830 60.794 1.00 31.36 545 SER A O 1
ATOM 3094 N N . SER A 1 429 ? 27.839 -20.605 61.649 1.00 29.77 546 SER A N 1
ATOM 3095 C CA . SER A 1 429 ? 29.053 -21.409 61.770 1.00 28.05 546 SER A CA 1
ATOM 3096 C C . SER A 1 429 ? 29.589 -21.780 60.399 1.00 27.62 546 SER A C 1
ATOM 3097 O O . SER A 1 429 ? 30.799 -21.903 60.213 1.00 29.10 546 SER A O 1
ATOM 3100 N N . GLY A 1 430 ? 28.681 -21.959 59.444 1.00 26.54 547 GLY A N 1
ATOM 3101 C CA . GLY A 1 430 ? 29.078 -22.311 58.092 1.00 26.31 547 GLY A CA 1
ATOM 3102 C C . GLY A 1 430 ? 29.214 -23.807 57.885 1.00 26.58 547 GLY A C 1
ATOM 3103 O O . GLY A 1 430 ? 29.487 -24.275 56.776 1.00 27.96 547 GLY A O 1
ATOM 3104 N N . LEU A 1 431 ? 29.018 -24.564 58.957 1.00 26.01 548 LEU A N 1
ATOM 3105 C CA . LEU A 1 431 ? 29.136 -26.013 58.896 1.00 27.19 548 LEU A CA 1
ATOM 3106 C C . LEU A 1 431 ? 28.071 -26.658 58.011 1.00 28.31 548 LEU A C 1
ATOM 3107 O O . LEU A 1 431 ? 28.363 -27.585 57.248 1.00 28.07 548 LEU A O 1
ATOM 3112 N N . PHE A 1 432 ? 26.839 -26.169 58.106 1.00 27.04 549 PHE A N 1
ATOM 3113 C CA . PHE A 1 432 ? 25.757 -26.715 57.300 1.00 26.16 549 PHE A CA 1
ATOM 3114 C C . PHE A 1 432 ? 26.052 -26.575 55.809 1.00 24.75 549 PHE A C 1
ATOM 3115 O O . PHE A 1 432 ? 26.001 -27.556 55.067 1.00 23.39 549 PHE A O 1
ATOM 3123 N N . PHE A 1 433 ? 26.357 -25.355 55.373 1.00 23.67 550 PHE A N 1
ATOM 3124 C CA . PHE A 1 433 ? 26.653 -25.108 53.966 1.00 22.62 550 PHE A CA 1
ATOM 3125 C C . PHE A 1 433 ? 27.776 -26.006 53.451 1.00 21.47 550 PHE A C 1
ATOM 3126 O O . PHE A 1 433 ? 27.661 -26.599 52.378 1.00 21.16 550 PHE A O 1
ATOM 3134 N N . LEU A 1 434 ? 28.858 -26.106 54.218 1.00 20.64 551 LEU A N 1
ATOM 3135 C CA . LEU A 1 434 ? 29.994 -26.930 53.819 1.00 20.82 551 LEU A CA 1
ATOM 3136 C C . LEU A 1 434 ? 29.616 -28.402 53.703 1.00 21.83 551 LEU A C 1
ATOM 3137 O O . LEU A 1 434 ? 30.160 -29.125 52.869 1.00 22.79 551 LEU A O 1
ATOM 3142 N N . ASN A 1 435 ? 28.682 -28.845 54.536 1.00 20.54 552 ASN A N 1
ATOM 3143 C CA . ASN A 1 435 ? 28.222 -30.223 54.483 1.00 20.15 552 ASN A CA 1
ATOM 3144 C C . ASN A 1 435 ? 27.350 -30.399 53.238 1.00 19.73 552 ASN A C 1
ATOM 3145 O O . ASN A 1 435 ? 27.467 -31.392 52.517 1.00 15.48 552 ASN A O 1
ATOM 3150 N N . LEU A 1 436 ? 26.487 -29.418 52.984 1.00 19.01 553 LEU A N 1
ATOM 3151 C CA . LEU A 1 436 ? 25.603 -29.453 51.821 1.00 20.79 553 LEU A CA 1
ATOM 3152 C C . LEU A 1 436 ? 26.438 -29.455 50.541 1.00 20.51 553 LEU A C 1
ATOM 3153 O O . LEU A 1 436 ? 26.183 -30.234 49.623 1.00 20.99 553 LEU A O 1
ATOM 3158 N N . LEU A 1 437 ? 27.439 -28.582 50.491 1.00 21.16 554 LEU A N 1
ATOM 3159 C CA . LEU A 1 437 ? 28.321 -28.494 49.332 1.00 23.93 554 LEU A CA 1
ATOM 3160 C C . LEU A 1 437 ? 29.089 -29.798 49.168 1.00 24.59 554 LEU A C 1
ATOM 3161 O O . LEU A 1 437 ? 29.310 -30.270 48.052 1.00 23.87 554 LEU A O 1
ATOM 3166 N N . TRP A 1 438 ? 29.503 -30.367 50.294 1.00 26.51 555 TRP A N 1
ATOM 3167 C CA . TRP A 1 438 ? 30.237 -31.623 50.298 1.00 26.49 555 TRP A CA 1
ATOM 3168 C C . TRP A 1 438 ? 29.304 -32.716 49.789 1.00 25.67 555 TRP A C 1
ATOM 3169 O O . TRP A 1 438 ? 29.719 -33.604 49.044 1.00 26.44 555 TRP A O 1
ATOM 3180 N N . ALA A 1 439 ? 28.040 -32.640 50.194 1.00 24.21 556 ALA A N 1
ATOM 3181 C CA . ALA A 1 439 ? 27.035 -33.610 49.771 1.00 24.67 556 ALA A CA 1
ATOM 3182 C C . ALA A 1 439 ? 26.860 -33.537 48.257 1.00 26.60 556 ALA A C 1
ATOM 3183 O O . ALA A 1 439 ? 26.806 -34.561 47.583 1.00 27.27 556 ALA A O 1
ATOM 3185 N N . VAL A 1 440 ? 26.780 -32.317 47.730 1.00 28.47 557 VAL A N 1
ATOM 3186 C CA . VAL A 1 440 ? 26.617 -32.107 46.295 1.00 29.10 557 VAL A CA 1
ATOM 3187 C C . VAL A 1 440 ? 27.825 -32.624 45.518 1.00 30.56 557 VAL A C 1
ATOM 3188 O O . VAL A 1 440 ? 27.679 -33.396 44.574 1.00 31.63 557 VAL A O 1
ATOM 3192 N N . GLU A 1 441 ? 29.016 -32.196 45.921 1.00 33.14 558 GLU A N 1
ATOM 3193 C CA . GLU A 1 441 ? 30.248 -32.612 45.257 1.00 35.07 558 GLU A CA 1
ATOM 3194 C C . GLU A 1 441 ? 31.391 -32.637 46.270 1.00 36.69 558 GLU A C 1
ATOM 3195 O O . GLU A 1 441 ? 32.077 -31.633 46.470 1.00 37.95 558 GLU A O 1
ATOM 3201 N N . PRO A 1 442 ? 31.616 -33.792 46.915 1.00 37.16 559 PRO A N 1
ATOM 3202 C CA . PRO A 1 442 ? 32.678 -33.949 47.914 1.00 37.76 559 PRO A CA 1
ATOM 3203 C C . PRO A 1 442 ? 34.065 -33.525 47.442 1.00 37.54 559 PRO A C 1
ATOM 3204 O O . PRO A 1 442 ? 34.924 -33.179 48.252 1.00 37.26 559 PRO A O 1
ATOM 3208 N N . ARG A 1 443 ? 34.277 -33.545 46.131 1.00 38.61 560 ARG A N 1
ATOM 3209 C CA . ARG A 1 443 ? 35.568 -33.173 45.560 1.00 39.43 560 ARG A CA 1
ATOM 3210 C C . ARG A 1 443 ? 35.894 -31.675 45.646 1.00 38.21 560 ARG A C 1
ATOM 3211 O O . ARG A 1 443 ? 37.045 -31.283 45.453 1.00 38.94 560 ARG A O 1
ATOM 3219 N N . VAL A 1 444 ? 34.900 -30.839 45.942 1.00 35.14 561 VAL A N 1
ATOM 3220 C CA . VAL A 1 444 ? 35.139 -29.397 46.031 1.00 32.66 561 VAL A CA 1
ATOM 3221 C C . VAL A 1 444 ? 35.301 -28.870 47.454 1.00 32.18 561 VAL A C 1
ATOM 3222 O O . VAL A 1 444 ? 35.533 -27.675 47.653 1.00 31.93 561 VAL A O 1
ATOM 3226 N N . VAL A 1 445 ? 35.174 -29.747 48.443 1.00 29.66 562 VAL A N 1
ATOM 3227 C CA . VAL A 1 445 ? 35.329 -29.322 49.827 1.00 27.80 562 VAL A CA 1
ATOM 3228 C C . VAL A 1 445 ? 36.459 -30.068 50.526 1.00 28.53 562 VAL A C 1
ATOM 3229 O O . VAL A 1 445 ? 36.386 -31.280 50.729 1.00 27.20 562 VAL A O 1
ATOM 3233 N N . ASN A 1 446 ? 37.512 -29.339 50.884 1.00 27.94 563 ASN A N 1
ATOM 3234 C CA . ASN A 1 446 ? 38.640 -29.933 51.590 1.00 26.75 563 ASN A CA 1
ATOM 3235 C C . ASN A 1 446 ? 38.414 -29.622 53.059 1.00 24.79 563 ASN A C 1
ATOM 3236 O O . ASN A 1 446 ? 38.539 -28.476 53.482 1.00 25.89 563 ASN A O 1
ATOM 3241 N N . TRP A 1 447 ? 38.078 -30.646 53.835 1.00 23.35 564 TRP A N 1
ATOM 3242 C CA . TRP A 1 447 ? 37.793 -30.450 55.248 1.00 22.91 564 TRP A CA 1
ATOM 3243 C C . TRP A 1 447 ? 38.964 -30.057 56.137 1.00 22.73 564 TRP A C 1
ATOM 3244 O O . TRP A 1 447 ? 38.755 -29.577 57.252 1.00 22.74 564 TRP A O 1
ATOM 3255 N N . ASN A 1 448 ? 40.189 -30.252 55.661 1.00 21.99 565 ASN A N 1
ATOM 3256 C CA . ASN A 1 448 ? 41.341 -29.849 56.454 1.00 24.51 565 ASN A CA 1
ATOM 3257 C C . ASN A 1 448 ? 41.328 -28.325 56.519 1.00 27.29 565 ASN A C 1
ATOM 3258 O O . ASN A 1 448 ? 41.830 -27.727 57.472 1.00 29.95 565 ASN A O 1
ATOM 3263 N N . LEU A 1 449 ? 40.731 -27.709 55.500 1.00 28.20 566 LEU A N 1
ATOM 3264 C CA . LEU A 1 449 ? 40.652 -26.255 55.397 1.00 26.43 566 LEU A CA 1
ATOM 3265 C C . LEU A 1 449 ? 39.484 -25.633 56.162 1.00 26.44 566 LEU A C 1
ATOM 3266 O O . LEU A 1 449 ? 39.469 -24.427 56.416 1.00 28.90 566 LEU A O 1
ATOM 3271 N N . VAL A 1 450 ? 38.503 -26.449 56.525 1.00 24.78 567 VAL A N 1
ATOM 3272 C CA . VAL A 1 450 ? 37.342 -25.948 57.248 1.00 22.97 567 VAL A CA 1
ATOM 3273 C C . VAL A 1 450 ? 37.617 -25.844 58.744 1.00 25.99 567 VAL A C 1
ATOM 3274 O O . VAL A 1 450 ? 38.383 -26.631 59.303 1.00 25.92 567 VAL A O 1
ATOM 3278 N N . THR A 1 451 ? 36.981 -24.874 59.391 1.00 26.08 568 THR A N 1
ATOM 3279 C CA . THR A 1 451 ? 37.160 -24.672 60.822 1.00 27.58 568 THR A CA 1
ATOM 3280 C C . THR A 1 451 ? 35.834 -24.864 61.538 1.00 29.88 568 THR A C 1
ATOM 3281 O O . THR A 1 451 ? 34.822 -25.176 60.916 1.00 28.45 568 THR A O 1
ATOM 3285 N N . LYS A 1 452 ? 35.852 -24.686 62.854 1.00 34.11 569 LYS A N 1
ATOM 3286 C CA . LYS A 1 452 ? 34.637 -24.788 63.650 1.00 39.24 569 LYS A CA 1
ATOM 3287 C C . LYS A 1 452 ? 33.956 -23.433 63.510 1.00 41.68 569 LYS A C 1
ATOM 3288 O O . LYS A 1 452 ? 34.621 -22.428 63.270 1.00 42.35 569 LYS A O 1
ATOM 3294 N N . GLY A 1 453 ? 32.639 -23.399 63.651 1.00 44.50 570 GLY A N 1
ATOM 3295 C CA . GLY A 1 453 ? 31.940 -22.132 63.534 1.00 46.83 570 GLY A CA 1
ATOM 3296 C C . GLY A 1 453 ? 31.724 -21.525 64.904 1.00 47.54 570 GLY A C 1
ATOM 3297 O O . GLY A 1 453 ? 30.587 -21.297 65.317 1.00 47.84 570 GLY A O 1
ATOM 3298 N N . GLU A 1 454 ? 32.818 -21.261 65.612 1.00 48.03 571 GLU A N 1
ATOM 3299 C CA . GLU A 1 454 ? 32.730 -20.700 66.952 1.00 49.94 571 GLU A CA 1
ATOM 3300 C C . GLU A 1 454 ? 33.098 -19.223 67.020 1.00 50.10 571 GLU A C 1
ATOM 3301 O O . GLU A 1 454 ? 32.224 -18.369 67.161 1.00 50.52 571 GLU A O 1
ATOM 3307 N N . THR A 1 455 ? 34.390 -18.923 66.926 1.00 50.31 572 THR A N 1
ATOM 3308 C CA . THR A 1 455 ? 34.848 -17.539 66.986 1.00 51.10 572 THR A CA 1
ATOM 3309 C C . THR A 1 455 ? 34.422 -16.783 65.733 1.00 52.04 572 THR A C 1
ATOM 3310 O O . THR A 1 455 ? 34.193 -17.382 64.681 1.00 52.84 572 THR A O 1
ATOM 3314 N N . ASP A 1 456 ? 34.314 -15.465 65.851 1.00 52.83 573 ASP A N 1
ATOM 3315 C CA . ASP A 1 456 ? 33.920 -14.630 64.725 1.00 53.25 573 ASP A CA 1
ATOM 3316 C C . ASP A 1 456 ? 34.928 -14.762 63.593 1.00 52.46 573 ASP A C 1
ATOM 3317 O O . ASP A 1 456 ? 34.591 -14.574 62.423 1.00 53.12 573 ASP A O 1
ATOM 3322 N N . ASP A 1 457 ? 36.167 -15.087 63.948 1.00 50.65 574 ASP A N 1
ATOM 3323 C CA . ASP A 1 457 ? 37.227 -15.254 62.962 1.00 50.01 574 ASP A CA 1
ATOM 3324 C C . ASP A 1 457 ? 37.045 -16.567 62.211 1.00 47.75 574 ASP A C 1
ATOM 3325 O O . ASP A 1 457 ? 37.174 -16.615 60.987 1.00 46.66 574 ASP A O 1
ATOM 3330 N N . GLU A 1 458 ? 36.748 -17.629 62.958 1.00 44.88 575 GLU A N 1
ATOM 3331 C CA . GLU A 1 458 ? 36.544 -18.954 62.381 1.00 42.52 575 GLU A CA 1
ATOM 3332 C C . GLU A 1 458 ? 35.356 -18.955 61.426 1.00 40.76 575 GLU A C 1
ATOM 3333 O O . GLU A 1 458 ? 35.405 -19.568 60.361 1.00 38.88 575 GLU A O 1
ATOM 3339 N N . LYS A 1 459 ? 34.288 -18.269 61.817 1.00 40.28 576 LYS A N 1
ATOM 3340 C CA . LYS A 1 459 ? 33.093 -18.185 60.988 1.00 40.10 576 LYS A CA 1
ATOM 3341 C C . LYS A 1 459 ? 33.409 -17.421 59.711 1.00 39.89 576 LYS A C 1
ATOM 3342 O O . LYS A 1 459 ? 33.045 -17.838 58.609 1.00 40.03 576 LYS A O 1
ATOM 3348 N N . ARG A 1 460 ? 34.092 -16.295 59.877 1.00 39.13 577 ARG A N 1
ATOM 3349 C CA . ARG A 1 460 ? 34.476 -15.444 58.763 1.00 38.79 577 ARG A CA 1
ATOM 3350 C C . ARG A 1 460 ? 35.255 -16.269 57.745 1.00 37.19 577 ARG A C 1
ATOM 3351 O O . ARG A 1 460 ? 35.070 -16.132 56.535 1.00 35.77 577 ARG A O 1
ATOM 3359 N N . LEU A 1 461 ? 36.120 -17.139 58.251 1.00 34.64 578 LEU A N 1
ATOM 3360 C CA . LEU A 1 461 ? 36.948 -17.977 57.398 1.00 33.38 578 LEU A CA 1
ATOM 3361 C C . LEU A 1 461 ? 36.148 -19.005 56.599 1.00 30.29 578 LEU A C 1
ATOM 3362 O O . LEU A 1 461 ? 36.401 -19.203 55.410 1.00 28.36 578 LEU A O 1
ATOM 3367 N N . ASN A 1 462 ? 35.189 -19.665 57.240 1.00 26.25 579 ASN A N 1
ATOM 3368 C CA . ASN A 1 462 ? 34.384 -20.651 56.527 1.00 26.32 579 ASN A CA 1
ATOM 3369 C C . ASN A 1 462 ? 33.524 -19.939 55.487 1.00 26.67 579 ASN A C 1
ATOM 3370 O O . ASN A 1 462 ? 33.455 -20.360 54.330 1.00 25.05 579 ASN A O 1
ATOM 3375 N N . ALA A 1 463 ? 32.883 -18.850 55.908 1.00 26.13 580 ALA A N 1
ATOM 3376 C CA . ALA A 1 463 ? 32.025 -18.059 55.031 1.00 24.84 580 ALA A CA 1
ATOM 3377 C C . ALA A 1 463 ? 32.724 -17.727 53.717 1.00 24.38 580 ALA A C 1
ATOM 3378 O O . ALA A 1 463 ? 32.194 -17.990 52.640 1.00 25.60 580 ALA A O 1
ATOM 3380 N N . THR A 1 464 ? 33.921 -17.159 53.805 1.00 24.43 581 THR A N 1
ATOM 3381 C CA . THR A 1 464 ? 34.667 -16.799 52.609 1.00 24.84 581 THR A CA 1
ATOM 3382 C C . THR A 1 464 ? 34.982 -18.041 51.790 1.00 26.20 581 THR A C 1
ATOM 3383 O O . THR A 1 464 ? 35.051 -17.981 50.560 1.00 26.63 581 THR A O 1
ATOM 3387 N N . TYR A 1 465 ? 35.173 -19.167 52.474 1.00 26.27 582 TYR A N 1
ATOM 3388 C CA . TYR A 1 465 ? 35.479 -20.423 51.798 1.00 25.81 582 TYR A CA 1
ATOM 3389 C C . TYR A 1 465 ? 34.224 -20.921 51.087 1.00 26.19 582 TYR A C 1
ATOM 3390 O O . TYR A 1 465 ? 34.283 -21.384 49.949 1.00 27.37 582 TYR A O 1
ATOM 3399 N N . ILE A 1 466 ? 33.087 -20.801 51.765 1.00 25.63 583 ILE A N 1
ATOM 3400 C CA . ILE A 1 466 ? 31.801 -21.221 51.220 1.00 25.39 583 ILE A CA 1
ATOM 3401 C C . ILE A 1 466 ? 31.481 -20.476 49.925 1.00 27.59 583 ILE A C 1
ATOM 3402 O O . ILE A 1 466 ? 31.122 -21.090 48.918 1.00 28.32 583 ILE A O 1
ATOM 3407 N N . VAL A 1 467 ? 31.616 -19.153 49.961 1.00 26.23 584 VAL A N 1
ATOM 3408 C CA . VAL A 1 467 ? 31.331 -18.319 48.801 1.00 26.42 584 VAL A CA 1
ATOM 3409 C C . VAL A 1 467 ? 32.180 -18.685 47.591 1.00 25.65 584 VAL A C 1
ATOM 3410 O O . VAL A 1 467 ? 31.693 -18.667 46.461 1.00 26.58 584 VAL A O 1
ATOM 3414 N N . SER A 1 468 ? 33.444 -19.025 47.823 1.00 24.90 585 SER A N 1
ATOM 3415 C CA . SER A 1 468 ? 34.335 -19.389 46.726 1.00 24.01 585 SER A CA 1
ATOM 3416 C C . SER A 1 468 ? 34.070 -20.795 46.192 1.00 25.14 585 SER A C 1
ATOM 3417 O O . SER A 1 468 ? 34.131 -21.026 44.984 1.00 25.20 585 SER A O 1
ATOM 3420 N N . VAL A 1 469 ? 33.776 -21.736 47.085 1.00 24.82 586 VAL A N 1
ATOM 3421 C CA . VAL A 1 469 ? 33.502 -23.105 46.658 1.00 24.19 586 VAL A CA 1
ATOM 3422 C C . VAL A 1 469 ? 32.207 -23.137 45.849 1.00 22.55 586 VAL A C 1
ATOM 3423 O O . VAL A 1 469 ? 32.124 -23.814 44.826 1.00 20.45 586 VAL A O 1
ATOM 3427 N N . ALA A 1 470 ? 31.204 -22.393 46.307 1.00 20.68 587 ALA A N 1
ATOM 3428 C CA . ALA A 1 470 ? 29.924 -22.333 45.610 1.00 21.67 587 ALA A CA 1
ATOM 3429 C C . ALA A 1 470 ? 30.112 -21.801 44.187 1.00 22.80 587 ALA A C 1
ATOM 3430 O O . ALA A 1 470 ? 29.508 -22.310 43.240 1.00 23.71 587 ALA A O 1
ATOM 3432 N N . ARG A 1 471 ? 30.950 -20.778 44.040 1.00 24.37 588 ARG A N 1
ATOM 3433 C CA . ARG A 1 471 ? 31.217 -20.197 42.729 1.00 25.48 588 ARG A CA 1
ATOM 3434 C C . ARG A 1 471 ? 32.004 -21.180 41.887 1.00 27.53 588 ARG A C 1
ATOM 3435 O O . ARG A 1 471 ? 31.898 -21.192 40.660 1.00 28.03 588 ARG A O 1
ATOM 3443 N N . LYS A 1 472 ? 32.798 -22.003 42.562 1.00 29.95 589 LYS A N 1
ATOM 3444 C CA . LYS A 1 472 ? 33.610 -23.009 41.897 1.00 30.36 589 LYS A CA 1
ATOM 3445 C C . LYS A 1 472 ? 32.685 -24.042 41.251 1.00 31.00 589 LYS A C 1
ATOM 3446 O O . LYS A 1 472 ? 33.018 -24.622 40.220 1.00 31.17 589 LYS A O 1
ATOM 3452 N N . LEU A 1 473 ? 31.519 -24.257 41.859 1.00 30.81 590 LEU A N 1
ATOM 3453 C CA . LEU A 1 473 ? 30.536 -25.205 41.340 1.00 33.15 590 LEU A CA 1
ATOM 3454 C C . LEU A 1 473 ? 29.750 -24.618 40.175 1.00 33.50 590 LEU A C 1
ATOM 3455 O O . LEU A 1 473 ? 29.324 -25.341 39.274 1.00 33.96 590 LEU A O 1
ATOM 3460 N N . GLY A 1 474 ? 29.549 -23.305 40.207 1.00 33.64 591 GLY A N 1
ATOM 3461 C CA . GLY A 1 474 ? 28.812 -22.646 39.146 1.00 31.76 591 GLY A CA 1
ATOM 3462 C C . GLY A 1 474 ? 27.790 -21.660 39.677 1.00 31.16 591 GLY A C 1
ATOM 3463 O O . GLY A 1 474 ? 27.099 -20.998 38.902 1.00 30.87 591 GLY A O 1
ATOM 3464 N N . CYS A 1 475 ? 27.695 -21.558 40.999 1.00 29.78 592 CYS A N 1
ATOM 3465 C CA . CYS A 1 475 ? 26.744 -20.646 41.625 1.00 31.66 592 CYS A CA 1
ATOM 3466 C C . CYS A 1 475 ? 27.136 -19.191 41.407 1.00 31.27 592 CYS A C 1
ATOM 3467 O O . CYS A 1 475 ? 28.200 -18.748 41.836 1.00 29.76 592 CYS A O 1
ATOM 3470 N N . SER A 1 476 ? 26.264 -18.453 40.733 1.00 31.49 593 SER A N 1
ATOM 3471 C CA . SER A 1 476 ? 26.499 -17.044 40.464 1.00 30.51 593 SER A CA 1
ATOM 3472 C C . SER A 1 476 ? 25.822 -16.242 41.575 1.00 29.88 593 SER A C 1
ATOM 3473 O O . SER A 1 476 ? 24.774 -15.633 41.368 1.00 29.79 593 SER A O 1
ATOM 3476 N N . VAL A 1 477 ? 26.426 -16.266 42.760 1.00 29.25 594 VAL A N 1
ATOM 3477 C CA . VAL A 1 477 ? 25.890 -15.559 43.920 1.00 28.40 594 VAL A CA 1
ATOM 3478 C C . VAL A 1 477 ? 26.675 -14.290 44.233 1.00 26.68 594 VAL A C 1
ATOM 3479 O O . VAL A 1 477 ? 27.833 -14.158 43.846 1.00 26.86 594 VAL A O 1
ATOM 3483 N N . PHE A 1 478 ? 26.048 -13.357 44.943 1.00 26.76 595 PHE A N 1
ATOM 3484 C CA . PHE A 1 478 ? 26.718 -12.104 45.258 1.00 27.96 595 PHE A CA 1
ATOM 3485 C C . PHE A 1 478 ? 26.646 -11.670 46.713 1.00 27.64 595 PHE A C 1
ATOM 3486 O O . PHE A 1 478 ? 26.900 -10.507 47.031 1.00 28.03 595 PHE A O 1
ATOM 3494 N N . LEU A 1 479 ? 26.309 -12.599 47.601 1.00 26.37 596 LEU A N 1
ATOM 3495 C CA . LEU A 1 479 ? 26.244 -12.269 49.017 1.00 24.54 596 LEU A CA 1
ATOM 3496 C C . LEU A 1 479 ? 27.678 -12.105 49.512 1.00 23.36 596 LEU A C 1
ATOM 3497 O O . LEU A 1 479 ? 28.615 -12.563 48.865 1.00 21.97 596 LEU A O 1
ATOM 3502 N N . LEU A 1 480 ? 27.846 -11.433 50.645 1.00 24.93 597 LEU A N 1
ATOM 3503 C CA . LEU A 1 480 ? 29.166 -11.226 51.233 1.00 25.15 597 LEU A CA 1
ATOM 3504 C C . LEU A 1 480 ? 29.355 -12.291 52.303 1.00 26.29 597 LEU A C 1
ATOM 3505 O O . LEU A 1 480 ? 28.381 -12.781 52.872 1.00 26.17 597 LEU A O 1
ATOM 3510 N N . PRO A 1 481 ? 30.612 -12.658 52.596 1.00 27.63 598 PRO A N 1
ATOM 3511 C CA . PRO A 1 481 ? 30.897 -13.670 53.615 1.00 28.37 598 PRO A CA 1
ATOM 3512 C C . PRO A 1 481 ? 30.143 -13.369 54.907 1.00 28.76 598 PRO A C 1
ATOM 3513 O O . PRO A 1 481 ? 29.620 -14.274 55.555 1.00 28.18 598 PRO A O 1
ATOM 3517 N N . GLU A 1 482 ? 30.085 -12.090 55.268 1.00 29.68 599 GLU A N 1
ATOM 3518 C CA . GLU A 1 482 ? 29.391 -11.672 56.480 1.00 32.40 599 GLU A CA 1
ATOM 3519 C C . GLU A 1 482 ? 27.882 -11.890 56.400 1.00 32.54 599 GLU A C 1
ATOM 3520 O O . GLU A 1 482 ? 27.179 -11.784 57.406 1.00 32.03 599 GLU A O 1
ATOM 3526 N N . ASP A 1 483 ? 27.381 -12.186 55.204 1.00 32.64 600 ASP A N 1
ATOM 3527 C CA . ASP A 1 483 ? 25.953 -12.442 55.027 1.00 32.68 600 ASP A CA 1
ATOM 3528 C C . ASP A 1 483 ? 25.614 -13.808 55.625 1.00 31.43 600 ASP A C 1
ATOM 3529 O O . ASP A 1 483 ? 24.463 -14.085 55.967 1.00 29.46 600 ASP A O 1
ATOM 3534 N N . ILE A 1 484 ? 26.630 -14.657 55.751 1.00 28.98 601 ILE A N 1
ATOM 3535 C CA . ILE A 1 484 ? 26.448 -15.985 56.323 1.00 27.67 601 ILE A CA 1
ATOM 3536 C C . ILE A 1 484 ? 26.681 -15.913 57.830 1.00 28.43 601 ILE A C 1
ATOM 3537 O O . ILE A 1 484 ? 25.952 -16.521 58.612 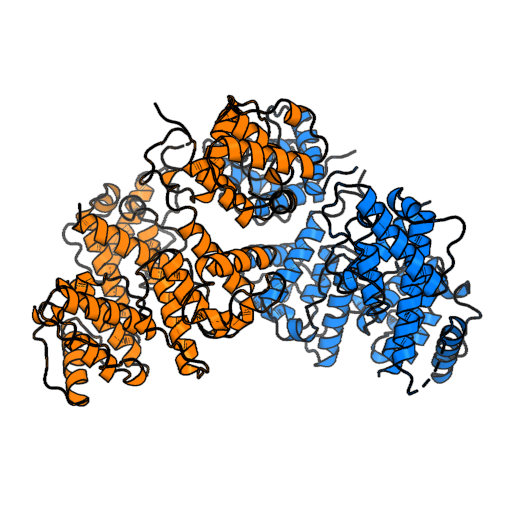1.00 26.89 601 ILE A O 1
ATOM 3542 N N . VAL A 1 485 ? 27.693 -15.147 58.230 1.00 29.56 602 VAL A N 1
ATOM 3543 C CA . VAL A 1 485 ? 28.031 -14.986 59.640 1.00 30.15 602 VAL A CA 1
ATOM 3544 C C . VAL A 1 485 ? 26.917 -14.287 60.414 1.00 31.81 602 VAL A C 1
ATOM 3545 O O . VAL A 1 485 ? 26.688 -14.582 61.587 1.00 31.96 602 VAL A O 1
ATOM 3549 N N . GLU A 1 486 ? 26.227 -13.362 59.752 1.00 32.47 603 GLU A N 1
ATOM 3550 C CA . GLU A 1 486 ? 25.141 -12.615 60.380 1.00 34.29 603 GLU A CA 1
ATOM 3551 C C . GLU A 1 486 ? 23.783 -13.223 60.046 1.00 34.39 603 GLU A C 1
ATOM 3552 O O . GLU A 1 486 ? 22.748 -12.758 60.520 1.00 34.76 603 GLU A O 1
ATOM 3558 N N . VAL A 1 487 ? 23.801 -14.264 59.221 1.00 35.11 604 VAL A N 1
ATOM 3559 C CA . VAL A 1 487 ? 22.591 -14.969 58.807 1.00 34.37 604 VAL A CA 1
ATOM 3560 C C . VAL A 1 487 ? 21.519 -14.078 58.167 1.00 32.86 604 VAL A C 1
ATOM 3561 O O . VAL A 1 487 ? 20.463 -13.837 58.753 1.00 30.32 604 VAL A O 1
ATOM 3565 N N . ASN A 1 488 ? 21.808 -13.587 56.964 1.00 33.81 605 ASN A N 1
ATOM 3566 C CA . ASN A 1 488 ? 20.870 -12.757 56.204 1.00 33.88 605 ASN A CA 1
ATOM 3567 C C . ASN A 1 488 ? 19.985 -13.769 55.472 1.00 32.23 605 ASN A C 1
ATOM 3568 O O . ASN A 1 488 ? 20.344 -14.255 54.397 1.00 30.71 605 ASN A O 1
ATOM 3573 N N . GLN A 1 489 ? 18.833 -14.080 56.060 1.00 30.79 606 GLN A N 1
ATOM 3574 C CA . GLN A 1 489 ? 17.928 -15.083 55.501 1.00 31.49 606 GLN A CA 1
ATOM 3575 C C . GLN A 1 489 ? 17.618 -14.985 54.012 1.00 29.39 606 GLN A C 1
ATOM 3576 O O . GLN A 1 489 ? 17.525 -16.009 53.336 1.00 29.41 606 GLN A O 1
ATOM 3582 N N . LYS A 1 490 ? 17.454 -13.771 53.497 1.00 28.07 607 LYS A N 1
ATOM 3583 C CA . LYS A 1 490 ? 17.171 -13.609 52.076 1.00 25.17 607 LYS A CA 1
ATOM 3584 C C . LYS A 1 490 ? 18.360 -14.091 51.241 1.00 23.87 607 LYS A C 1
ATOM 3585 O O . LYS A 1 490 ? 18.184 -14.779 50.238 1.00 24.46 607 LYS A O 1
ATOM 3591 N N . MET A 1 491 ? 19.569 -13.738 51.665 1.00 22.40 608 MET A N 1
ATOM 3592 C CA . MET A 1 491 ? 20.772 -14.152 50.952 1.00 22.72 608 MET A CA 1
ATOM 3593 C C . MET A 1 491 ? 21.020 -15.645 51.145 1.00 23.48 608 MET A C 1
ATOM 3594 O O . MET A 1 491 ? 21.540 -16.319 50.250 1.00 22.52 608 MET A O 1
ATOM 3599 N N . ILE A 1 492 ? 20.643 -16.157 52.313 1.00 22.12 609 ILE A N 1
ATOM 3600 C CA . ILE A 1 492 ? 20.807 -17.574 52.608 1.00 23.78 609 ILE A CA 1
ATOM 3601 C C . ILE A 1 492 ? 19.948 -18.381 51.636 1.00 25.79 609 ILE A C 1
ATOM 3602 O O . ILE A 1 492 ? 20.413 -19.351 51.034 1.00 27.99 609 ILE A O 1
ATOM 3607 N N . LEU A 1 493 ? 18.694 -17.960 51.485 1.00 25.88 610 LEU A N 1
ATOM 3608 C CA . LEU A 1 493 ? 17.747 -18.625 50.599 1.00 25.07 610 LEU A CA 1
ATOM 3609 C C . LEU A 1 493 ? 18.300 -18.750 49.185 1.00 26.17 610 LEU A C 1
ATOM 3610 O O . LEU A 1 493 ? 18.321 -19.841 48.611 1.00 26.99 610 LEU A O 1
ATOM 3615 N N . ILE A 1 494 ? 18.751 -17.631 48.626 1.00 26.00 611 ILE A N 1
ATOM 3616 C CA . ILE A 1 494 ? 19.288 -17.615 47.268 1.00 25.91 611 ILE A CA 1
ATOM 3617 C C . ILE A 1 494 ? 20.548 -18.464 47.074 1.00 25.06 611 ILE A C 1
ATOM 3618 O O . ILE A 1 494 ? 20.715 -19.093 46.030 1.00 25.82 611 ILE A O 1
ATOM 3623 N N . LEU A 1 495 ? 21.440 -18.479 48.060 1.00 23.90 612 LEU A N 1
ATOM 3624 C CA . LEU A 1 495 ? 22.660 -19.278 47.934 1.00 22.03 612 LEU A CA 1
ATOM 3625 C C . LEU A 1 495 ? 22.256 -20.746 47.844 1.00 20.66 612 LEU A C 1
ATOM 3626 O O . LEU A 1 495 ? 22.670 -21.462 46.932 1.00 18.66 612 LEU A O 1
ATOM 3631 N N . THR A 1 496 ? 21.440 -21.180 48.801 1.00 19.07 613 THR A N 1
ATOM 3632 C CA . THR A 1 496 ? 20.965 -22.557 48.853 1.00 21.03 613 THR A CA 1
ATOM 3633 C C . THR A 1 496 ? 20.258 -22.942 47.556 1.00 23.05 613 THR A C 1
ATOM 3634 O O . THR A 1 496 ? 20.549 -23.987 46.967 1.00 24.33 613 THR A O 1
ATOM 3638 N N . ALA A 1 497 ? 19.328 -22.096 47.118 1.00 22.11 614 ALA A N 1
ATOM 3639 C CA . ALA A 1 497 ? 18.584 -22.350 45.889 1.00 20.67 614 ALA A CA 1
ATOM 3640 C C . ALA A 1 497 ? 19.536 -22.455 44.705 1.00 21.44 614 ALA A C 1
ATOM 3641 O O . ALA A 1 497 ? 19.293 -23.210 43.763 1.00 23.33 614 ALA A O 1
ATOM 3643 N N . SER A 1 498 ? 20.626 -21.699 44.759 1.00 19.86 615 SER A N 1
ATOM 3644 C CA . SER A 1 498 ? 21.614 -21.718 43.687 1.00 20.64 615 SER A CA 1
ATOM 3645 C C . SER A 1 498 ? 22.414 -23.023 43.729 1.00 20.40 615 SER A C 1
ATOM 3646 O O . SER A 1 498 ? 22.756 -23.583 42.686 1.00 17.15 615 SER A O 1
ATOM 3649 N N . ILE A 1 499 ? 22.717 -23.499 44.936 1.00 21.25 616 ILE A N 1
ATOM 3650 C CA . ILE A 1 499 ? 23.449 -24.753 45.096 1.00 21.59 616 ILE A CA 1
ATOM 3651 C C . ILE A 1 499 ? 22.558 -25.843 44.507 1.00 22.39 616 ILE A C 1
ATOM 3652 O O . ILE A 1 499 ? 23.008 -26.696 43.742 1.00 21.05 616 ILE A O 1
ATOM 3657 N N . MET A 1 500 ? 21.284 -25.796 44.887 1.00 22.62 617 MET A N 1
ATOM 3658 C CA . MET A 1 500 ? 20.289 -26.750 44.424 1.00 25.06 617 MET A CA 1
ATOM 3659 C C . MET A 1 500 ? 20.248 -26.755 42.906 1.00 25.39 617 MET A C 1
ATOM 3660 O O . MET A 1 500 ? 20.332 -27.804 42.274 1.00 26.38 617 MET A O 1
ATOM 3665 N N . TYR A 1 501 ? 20.123 -25.566 42.330 1.00 27.32 618 TYR A N 1
ATOM 3666 C CA . TYR A 1 501 ? 20.063 -25.414 40.884 1.00 27.92 618 TYR A CA 1
ATOM 3667 C C . TYR A 1 501 ? 21.116 -26.247 40.163 1.00 29.13 618 TYR A C 1
ATOM 3668 O O . TYR A 1 501 ? 20.794 -27.007 39.250 1.00 28.87 618 TYR A O 1
ATOM 3677 N N . TRP A 1 502 ? 22.372 -26.109 40.579 1.00 31.45 619 TRP A N 1
ATOM 3678 C CA . TRP A 1 502 ? 23.460 -26.844 39.944 1.00 33.41 619 TRP A CA 1
ATOM 3679 C C . TRP A 1 502 ? 23.565 -28.300 40.370 1.00 34.90 619 TRP A C 1
ATOM 3680 O O . TRP A 1 502 ? 24.117 -29.123 39.640 1.00 36.11 619 TRP A O 1
ATOM 3691 N N . SER A 1 503 ? 23.032 -28.626 41.542 1.00 35.90 620 SER A N 1
ATOM 3692 C CA . SER A 1 503 ? 23.074 -30.003 42.019 1.00 36.07 620 SER A CA 1
ATOM 3693 C C . SER A 1 503 ? 22.136 -30.875 41.183 1.00 37.53 620 SER A C 1
ATOM 3694 O O . SER A 1 503 ? 22.466 -32.011 40.844 1.00 38.04 620 SER A O 1
ATOM 3697 N N . LEU A 1 504 ? 20.970 -30.328 40.848 1.00 37.76 621 LEU A N 1
ATOM 3698 C CA . LEU A 1 504 ? 19.973 -31.044 40.062 1.00 40.10 621 LEU A CA 1
ATOM 3699 C C . LEU A 1 504 ? 20.346 -31.193 38.587 1.00 42.54 621 LEU A C 1
ATOM 3700 O O . LEU A 1 504 ? 19.545 -31.669 37.786 1.00 42.90 621 LEU A O 1
ATOM 3705 N N . GLN A 1 505 ? 21.560 -30.793 38.226 1.00 45.80 622 GLN A N 1
ATOM 3706 C CA . GLN A 1 505 ? 22.008 -30.901 36.842 1.00 50.08 622 GLN A CA 1
ATOM 3707 C C . GLN A 1 505 ? 23.272 -31.743 36.726 1.00 54.08 622 GLN A C 1
ATOM 3708 O O . GLN A 1 505 ? 23.833 -31.888 35.640 1.00 54.65 622 GLN A O 1
ATOM 3714 N N . ARG A 1 506 ? 23.710 -32.295 37.852 1.00 59.06 623 ARG A N 1
ATOM 3715 C CA . ARG A 1 506 ? 24.912 -33.122 37.898 1.00 63.67 623 ARG A CA 1
ATOM 3716 C C . ARG A 1 506 ? 24.668 -34.510 37.302 1.00 66.29 623 ARG A C 1
ATOM 3717 O O . ARG A 1 506 ? 24.673 -35.497 38.070 1.00 66.94 623 ARG A O 1
ATOM 3726 N N . GLN B 1 6 ? 35.426 -2.174 20.978 1.00 56.88 123 GLN B N 1
ATOM 3727 C CA . GLN B 1 6 ? 34.282 -2.863 21.642 1.00 56.29 123 GLN B CA 1
ATOM 3728 C C . GLN B 1 6 ? 33.040 -1.971 21.678 1.00 54.83 123 GLN B C 1
ATOM 3729 O O . GLN B 1 6 ? 31.955 -2.381 21.261 1.00 52.87 123 GLN B O 1
ATOM 3735 N N . SER B 1 7 ? 33.213 -0.749 22.173 1.00 52.54 124 SER B N 1
ATOM 3736 C CA . SER B 1 7 ? 32.115 0.205 22.287 1.00 50.02 124 SER B CA 1
ATOM 3737 C C . SER B 1 7 ? 31.813 0.982 21.004 1.00 47.63 124 SER B C 1
ATOM 3738 O O . SER B 1 7 ? 30.758 1.603 20.889 1.00 48.00 124 SER B O 1
ATOM 3741 N N . GLU B 1 8 ? 32.731 0.952 20.044 1.00 44.92 125 GLU B N 1
ATOM 3742 C CA . GLU B 1 8 ? 32.524 1.670 18.790 1.00 44.40 125 GLU B CA 1
ATOM 3743 C C . GLU B 1 8 ? 32.059 0.749 17.663 1.00 43.38 125 GLU B C 1
ATOM 3744 O O . GLU B 1 8 ? 31.962 1.169 16.509 1.00 41.21 125 GLU B O 1
ATOM 3750 N N . LYS B 1 9 ? 31.764 -0.502 18.004 1.00 43.18 126 LYS B N 1
ATOM 3751 C CA . LYS B 1 9 ? 31.309 -1.478 17.019 1.00 42.83 126 LYS B CA 1
ATOM 3752 C C . LYS B 1 9 ? 30.076 -0.964 16.286 1.00 42.29 126 LYS B C 1
ATOM 3753 O O . LYS B 1 9 ? 30.056 -0.897 15.057 1.00 42.18 126 LYS B O 1
ATOM 3759 N N . GLY B 1 10 ? 29.053 -0.595 17.049 1.00 42.41 127 GLY B N 1
ATOM 3760 C CA . GLY B 1 10 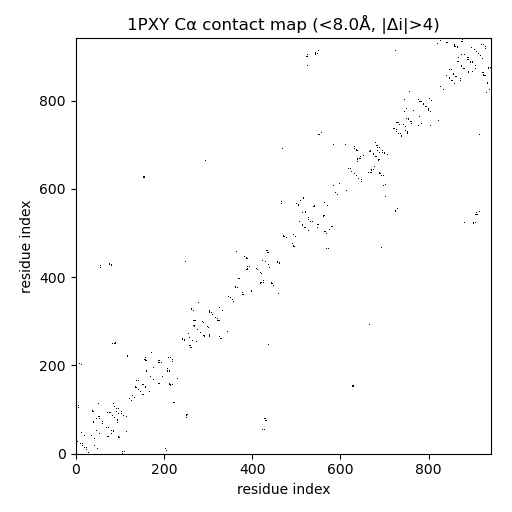? 27.830 -0.087 16.455 1.00 41.15 127 GLY B CA 1
ATOM 3761 C C . GLY B 1 10 ? 28.069 1.092 15.531 1.00 40.80 127 GLY B C 1
ATOM 3762 O O . GLY B 1 10 ? 27.704 1.039 14.358 1.00 42.17 127 GLY B O 1
ATOM 3763 N N . PRO B 1 11 ? 28.678 2.179 16.030 1.00 40.36 128 PRO B N 1
ATOM 3764 C CA . PRO B 1 11 ? 28.959 3.375 15.229 1.00 39.61 128 PRO B CA 1
ATOM 3765 C C . PRO B 1 11 ? 29.683 3.071 13.917 1.00 39.53 128 PRO B C 1
ATOM 3766 O O . PRO B 1 11 ? 29.427 3.714 12.897 1.00 38.08 128 PRO B O 1
ATOM 3770 N N . PHE B 1 12 ? 30.595 2.102 13.950 1.00 39.15 129 PHE B N 1
ATOM 3771 C CA . PHE B 1 12 ? 31.334 1.722 12.751 1.00 38.95 129 PHE B CA 1
ATOM 3772 C C . PHE B 1 12 ? 30.356 1.146 11.730 1.00 39.72 129 PHE B C 1
ATOM 3773 O O . PHE B 1 12 ? 30.395 1.494 10.546 1.00 39.11 129 PHE B O 1
ATOM 3781 N N . VAL B 1 13 ? 29.478 0.267 12.202 1.00 38.76 130 VAL B N 1
ATOM 3782 C CA . VAL B 1 13 ? 28.480 -0.352 11.347 1.00 40.79 130 VAL B CA 1
ATOM 3783 C C . VAL B 1 13 ? 27.671 0.730 10.642 1.00 41.09 130 VAL B C 1
ATOM 3784 O O . VAL B 1 13 ? 27.458 0.667 9.430 1.00 42.11 130 VAL B O 1
ATOM 3788 N N . GLN B 1 14 ? 27.233 1.730 11.401 1.00 41.03 131 GLN B N 1
ATOM 3789 C CA . GLN B 1 14 ? 26.461 2.831 10.838 1.00 41.35 131 GLN B CA 1
ATOM 3790 C C . GLN B 1 14 ? 27.240 3.510 9.721 1.00 40.67 131 GLN B C 1
ATOM 3791 O O . GLN B 1 14 ? 26.665 3.951 8.725 1.00 40.66 131 GLN B O 1
ATOM 3797 N N . HIS B 1 15 ? 28.554 3.595 9.899 1.00 40.53 132 HIS B N 1
ATOM 3798 C CA . HIS B 1 15 ? 29.425 4.223 8.914 1.00 38.92 132 HIS B CA 1
ATOM 3799 C C . HIS B 1 15 ? 29.462 3.367 7.651 1.00 38.94 132 HIS B C 1
ATOM 3800 O O . HIS B 1 15 ? 29.363 3.878 6.535 1.00 38.00 132 HIS B O 1
ATOM 3807 N N . ILE B 1 16 ? 29.592 2.059 7.838 1.00 38.88 133 ILE B N 1
ATOM 3808 C CA . ILE B 1 16 ? 29.632 1.127 6.722 1.00 40.29 133 ILE B CA 1
ATOM 3809 C C . ILE B 1 16 ? 28.316 1.165 5.949 1.00 40.46 133 ILE B C 1
ATOM 3810 O O . ILE B 1 16 ? 28.309 1.198 4.717 1.00 40.08 133 ILE B O 1
ATOM 3815 N N . ASN B 1 17 ? 27.207 1.172 6.681 1.00 39.76 134 ASN B N 1
ATOM 3816 C CA . ASN B 1 17 ? 25.884 1.206 6.072 1.00 39.96 134 ASN B CA 1
ATOM 3817 C C . ASN B 1 17 ? 25.660 2.448 5.217 1.00 41.05 134 ASN B C 1
ATOM 3818 O O . ASN B 1 17 ? 24.928 2.407 4.228 1.00 40.94 134 ASN B O 1
ATOM 3823 N N . ARG B 1 18 ? 26.298 3.549 5.595 1.00 41.45 135 ARG B N 1
ATOM 3824 C CA . ARG B 1 18 ? 26.141 4.801 4.869 1.00 43.32 135 ARG B CA 1
ATOM 3825 C C . ARG B 1 18 ? 26.975 4.923 3.594 1.00 43.85 135 ARG B C 1
ATOM 3826 O O . ARG B 1 18 ? 26.519 5.504 2.608 1.00 44.26 135 ARG B O 1
ATOM 3834 N N . TYR B 1 19 ? 28.189 4.383 3.603 1.00 43.28 136 TYR B N 1
ATOM 3835 C CA . TYR B 1 19 ? 29.047 4.485 2.426 1.00 43.78 136 TYR B CA 1
ATOM 3836 C C . TYR B 1 19 ? 29.154 3.227 1.572 1.00 43.75 136 TYR B C 1
ATOM 3837 O O . TYR B 1 19 ? 29.840 3.231 0.553 1.00 44.52 136 TYR B O 1
ATOM 3846 N N . LEU B 1 20 ? 28.485 2.153 1.981 1.00 44.81 137 LEU B N 1
ATOM 3847 C CA . LEU B 1 20 ? 28.511 0.903 1.221 1.00 45.05 137 LEU B CA 1
ATOM 3848 C C . LEU B 1 20 ? 27.120 0.288 1.093 1.00 45.76 137 LEU B C 1
ATOM 3849 O O . LEU B 1 20 ? 26.965 -0.797 0.535 1.00 44.76 137 LEU B O 1
ATOM 3854 N N . GLY B 1 21 ? 26.113 0.983 1.613 1.00 46.29 138 GLY B N 1
ATOM 3855 C CA . GLY B 1 21 ? 24.751 0.479 1.549 1.00 47.96 138 GLY B CA 1
ATOM 3856 C C . GLY B 1 21 ? 24.214 0.336 0.135 1.00 49.04 138 GLY B C 1
ATOM 3857 O O . GLY B 1 21 ? 23.413 -0.558 -0.148 1.00 48.55 138 GLY B O 1
ATOM 3858 N N . ASP B 1 22 ? 24.652 1.217 -0.758 1.00 50.71 139 ASP B N 1
ATOM 3859 C CA . ASP B 1 22 ? 24.209 1.178 -2.144 1.00 51.02 139 ASP B CA 1
ATOM 3860 C C . ASP B 1 22 ? 25.190 0.454 -3.061 1.00 51.47 139 ASP B C 1
ATOM 3861 O O . ASP B 1 22 ? 25.127 0.608 -4.282 1.00 51.86 139 ASP B O 1
ATOM 3866 N N . ASP B 1 23 ? 26.093 -0.333 -2.479 1.00 49.85 140 ASP B N 1
ATOM 3867 C CA . ASP B 1 23 ? 27.076 -1.074 -3.270 1.00 48.00 140 ASP B CA 1
ATOM 3868 C C . ASP B 1 23 ? 26.399 -2.280 -3.915 1.00 47.60 140 ASP B C 1
ATOM 3869 O O . ASP B 1 23 ? 25.745 -3.073 -3.237 1.00 47.49 140 ASP B O 1
ATOM 3874 N N . PRO B 1 24 ? 26.572 -2.441 -5.235 1.00 46.90 141 PRO B N 1
ATOM 3875 C CA . PRO B 1 24 ? 26.003 -3.524 -6.040 1.00 47.02 141 PRO B CA 1
ATOM 3876 C C . PRO B 1 24 ? 26.054 -4.911 -5.424 1.00 46.64 141 PRO B C 1
ATOM 3877 O O . PRO B 1 24 ? 25.094 -5.665 -5.527 1.00 47.79 141 PRO B O 1
ATOM 3881 N N . PHE B 1 25 ? 27.175 -5.252 -4.798 1.00 45.70 142 PHE B N 1
ATOM 3882 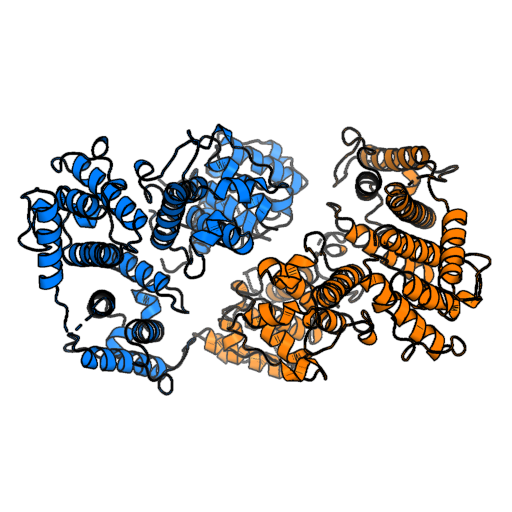C CA . PHE B 1 25 ? 27.325 -6.570 -4.189 1.00 44.84 142 PHE B CA 1
ATOM 3883 C C . PHE B 1 25 ? 26.884 -6.599 -2.739 1.00 45.41 142 PHE B C 1
ATOM 3884 O O . PHE B 1 25 ? 26.271 -7.560 -2.285 1.00 44.55 142 PHE B O 1
ATOM 3892 N N . LEU B 1 26 ? 27.202 -5.538 -2.015 1.00 47.98 143 LEU B N 1
ATOM 3893 C CA . LEU B 1 26 ? 26.869 -5.456 -0.604 1.00 49.64 143 LEU B CA 1
ATOM 3894 C C . LEU B 1 26 ? 25.405 -5.146 -0.294 1.00 50.76 143 LEU B C 1
ATOM 3895 O O . LEU B 1 26 ? 25.024 -5.042 0.871 1.00 49.97 143 LEU B O 1
ATOM 3900 N N . LYS B 1 27 ? 24.581 -5.016 -1.328 1.00 52.72 144 LYS B N 1
ATOM 3901 C CA . LYS B 1 27 ? 23.163 -4.738 -1.126 1.00 53.56 144 LYS B CA 1
ATOM 3902 C C . LYS B 1 27 ? 22.518 -5.881 -0.354 1.00 53.22 144 LYS B C 1
ATOM 3903 O O . LYS B 1 27 ? 21.775 -5.666 0.600 1.00 54.53 144 LYS B O 1
ATOM 3909 N N . GLN B 1 28 ? 22.813 -7.099 -0.793 1.00 52.75 145 GLN B N 1
ATOM 3910 C CA . GLN B 1 28 ? 22.264 -8.314 -0.201 1.00 53.09 145 GLN B CA 1
ATOM 3911 C C . GLN B 1 28 ? 22.518 -8.456 1.293 1.00 52.37 145 GLN B C 1
ATOM 3912 O O . GLN B 1 28 ? 21.807 -9.192 1.978 1.00 53.27 145 GLN B O 1
ATOM 3918 N N . PHE B 1 29 ? 23.527 -7.758 1.802 1.00 52.08 146 PHE B N 1
ATOM 3919 C CA . PHE B 1 29 ? 23.861 -7.871 3.217 1.00 50.98 146 PHE B CA 1
ATOM 3920 C C . PHE B 1 29 ? 23.666 -6.596 4.028 1.00 50.32 146 PHE B C 1
ATOM 3921 O O . PHE B 1 29 ? 23.388 -6.661 5.222 1.00 51.29 146 PHE B O 1
ATOM 3929 N N . LEU B 1 30 ? 23.816 -5.443 3.388 1.00 50.16 147 LEU B N 1
ATOM 3930 C CA . LEU B 1 30 ? 23.648 -4.175 4.085 1.00 50.36 147 LEU B CA 1
ATOM 3931 C C . LEU B 1 30 ? 22.232 -3.646 3.891 1.00 51.52 147 LEU B C 1
ATOM 3932 O O . LEU B 1 30 ? 21.549 -4.013 2.937 1.00 52.33 147 LEU B O 1
ATOM 3937 N N . PRO B 1 31 ? 21.768 -2.779 4.805 1.00 51.86 148 PRO B N 1
ATOM 3938 C CA . PRO B 1 31 ? 22.508 -2.297 5.976 1.00 51.31 148 PRO B CA 1
ATOM 3939 C C . PRO B 1 31 ? 22.422 -3.265 7.157 1.00 50.90 148 PRO B C 1
ATOM 3940 O O . PRO B 1 31 ? 21.367 -3.842 7.419 1.00 50.56 148 PRO B O 1
ATOM 3944 N N . LEU B 1 32 ? 23.537 -3.436 7.865 1.00 50.67 149 LEU B N 1
ATOM 3945 C CA . LEU B 1 32 ? 23.593 -4.328 9.021 1.00 50.55 149 LEU B CA 1
ATOM 3946 C C . LEU B 1 32 ? 23.057 -3.641 10.271 1.00 51.57 149 LEU B C 1
ATOM 3947 O O . LEU B 1 32 ? 22.938 -2.416 10.317 1.00 50.61 149 LEU B O 1
ATOM 3952 N N . ASP B 1 33 ? 22.740 -4.438 11.287 1.00 53.01 150 ASP B N 1
ATOM 3953 C CA . ASP B 1 33 ? 22.239 -3.903 12.547 1.00 54.46 150 ASP B CA 1
ATOM 3954 C C . ASP B 1 33 ? 23.443 -3.524 13.407 1.00 55.61 150 ASP B C 1
ATOM 3955 O O . ASP B 1 33 ? 24.299 -4.361 13.691 1.00 55.46 150 ASP B O 1
ATOM 3960 N N . PRO B 1 34 ? 23.523 -2.251 13.830 1.00 56.84 151 PRO B N 1
ATOM 3961 C CA . PRO B 1 34 ? 24.624 -1.747 14.659 1.00 58.41 151 PRO B CA 1
ATOM 3962 C C . PRO B 1 34 ? 24.808 -2.508 15.966 1.00 59.47 151 PRO B C 1
ATOM 3963 O O . PRO B 1 34 ? 25.916 -2.596 16.491 1.00 59.36 151 PRO B O 1
ATOM 3967 N N . HIS B 1 35 ? 23.715 -3.052 16.488 1.00 61.12 152 HIS B N 1
ATOM 3968 C CA . HIS B 1 35 ? 23.761 -3.804 17.731 1.00 61.98 152 HIS B CA 1
ATOM 3969 C C . HIS B 1 35 ? 23.587 -5.286 17.437 1.00 62.33 152 HIS B C 1
ATOM 3970 O O . HIS B 1 35 ? 22.545 -5.875 17.719 1.00 64.24 152 HIS B O 1
ATOM 3977 N N . SER B 1 36 ? 24.623 -5.879 16.853 1.00 62.35 153 SER B N 1
ATOM 3978 C CA . SER B 1 36 ? 24.623 -7.295 16.500 1.00 62.37 153 SER B CA 1
ATOM 3979 C C . SER B 1 36 ? 26.023 -7.683 16.050 1.00 62.37 153 SER B C 1
ATOM 3980 O O . SER B 1 36 ? 26.812 -6.826 15.651 1.00 62.27 153 SER B O 1
ATOM 3983 N N . ASN B 1 37 ? 26.331 -8.974 16.114 1.00 61.80 154 ASN B N 1
ATOM 3984 C CA . ASN B 1 37 ? 27.648 -9.459 15.711 1.00 61.55 154 ASN B CA 1
ATOM 3985 C C . ASN B 1 37 ? 27.716 -9.757 14.218 1.00 60.57 154 ASN B C 1
ATOM 3986 O O . ASN B 1 37 ? 28.588 -10.500 13.767 1.00 61.39 154 ASN B O 1
ATOM 3991 N N . GLN B 1 38 ? 26.800 -9.173 13.453 1.00 59.09 155 GLN B N 1
ATOM 3992 C CA . GLN B 1 38 ? 26.774 -9.387 12.014 1.00 58.17 155 GLN B CA 1
ATOM 3993 C C . GLN B 1 38 ? 28.060 -8.891 11.361 1.00 56.63 155 GLN B C 1
ATOM 3994 O O . GL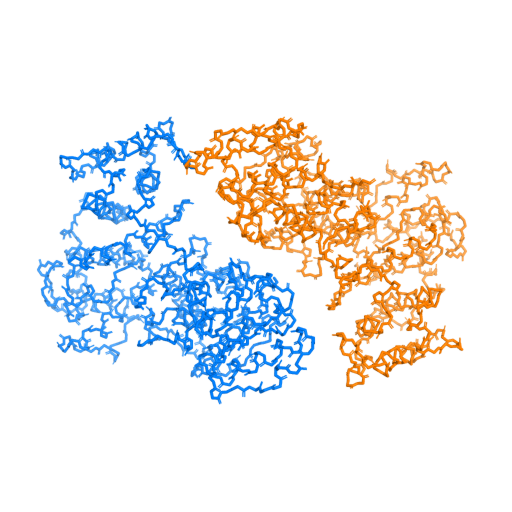N B 1 38 ? 28.600 -9.540 10.465 1.00 57.82 155 GLN B O 1
ATOM 4000 N N . LEU B 1 39 ? 28.547 -7.741 11.817 1.00 54.36 156 LEU B N 1
ATOM 4001 C CA . LEU B 1 39 ? 29.769 -7.158 11.277 1.00 51.89 156 LEU B CA 1
ATOM 4002 C C . LEU B 1 39 ? 30.891 -8.184 11.205 1.00 51.31 156 LEU B C 1
ATOM 4003 O O . LEU B 1 39 ? 31.522 -8.358 10.163 1.00 50.24 156 LEU B O 1
ATOM 4008 N N . TYR B 1 40 ? 31.131 -8.867 12.319 1.00 51.31 157 TYR B N 1
ATOM 4009 C CA . TYR B 1 40 ? 32.190 -9.866 12.392 1.00 51.30 157 TYR B CA 1
ATOM 4010 C C . TYR B 1 40 ? 31.930 -11.066 11.488 1.00 50.75 157 TYR B C 1
ATOM 4011 O O . TYR B 1 40 ? 32.855 -11.796 11.133 1.00 51.13 157 TYR B O 1
ATOM 4020 N N . GLU B 1 41 ? 30.670 -11.270 11.120 1.00 50.47 158 GLU B N 1
ATOM 4021 C CA . GLU B 1 41 ? 30.309 -12.382 10.249 1.00 50.04 158 GLU B CA 1
ATOM 4022 C C . GLU B 1 41 ? 30.518 -12.017 8.788 1.00 48.09 158 GLU B C 1
ATOM 4023 O O . GLU B 1 41 ? 31.094 -12.788 8.023 1.00 48.19 158 GLU B O 1
ATOM 4029 N N . LEU B 1 42 ? 30.052 -10.832 8.411 1.00 45.58 159 LEU B N 1
ATOM 4030 C CA . LEU B 1 42 ? 30.188 -10.357 7.042 1.00 45.09 159 LEU B CA 1
ATOM 4031 C C . LEU B 1 42 ? 31.656 -10.207 6.648 1.00 45.47 159 LEU B C 1
ATOM 4032 O O . LEU B 1 42 ? 32.065 -10.633 5.570 1.00 48.55 159 LEU B O 1
ATOM 4037 N N . VAL B 1 43 ? 32.444 -9.610 7.534 1.00 43.71 160 VAL B N 1
ATOM 4038 C CA . VAL B 1 43 ? 33.862 -9.380 7.284 1.00 43.47 160 VAL B CA 1
ATOM 4039 C C . VAL B 1 43 ? 34.661 -10.650 6.977 1.00 42.62 160 VAL B C 1
ATOM 4040 O O . VAL B 1 43 ? 35.763 -10.576 6.435 1.00 41.29 160 VAL B O 1
ATOM 4044 N N . LYS B 1 44 ? 34.105 -11.810 7.311 1.00 41.74 161 LYS B N 1
ATOM 4045 C CA . LYS B 1 44 ? 34.791 -13.082 7.085 1.00 42.22 161 LYS B CA 1
ATOM 4046 C C . LYS B 1 44 ? 35.093 -13.436 5.628 1.00 41.63 161 LYS B C 1
ATOM 4047 O O . LYS B 1 44 ? 36.067 -14.135 5.352 1.00 41.29 161 LYS B O 1
ATOM 4053 N N . ASP B 1 45 ? 34.266 -12.967 4.700 1.00 42.69 162 ASP B N 1
ATOM 4054 C CA . ASP B 1 45 ? 34.472 -13.267 3.285 1.00 42.25 162 ASP B CA 1
ATOM 4055 C C . ASP B 1 45 ? 35.530 -12.397 2.616 1.00 41.22 162 ASP B C 1
ATOM 4056 O O . ASP B 1 45 ? 35.886 -12.619 1.457 1.00 42.57 162 ASP B O 1
ATOM 4061 N N . GLY B 1 46 ? 36.030 -11.408 3.349 1.00 38.44 163 GLY B N 1
ATOM 4062 C CA . GLY B 1 46 ? 37.065 -10.539 2.817 1.00 36.95 163 GLY B CA 1
ATOM 4063 C C . GLY B 1 46 ? 36.658 -9.607 1.695 1.00 35.29 163 GLY B C 1
ATOM 4064 O O . GLY B 1 46 ? 37.510 -9.133 0.947 1.00 36.31 163 GLY B O 1
ATOM 4065 N N . VAL B 1 47 ? 35.364 -9.335 1.571 1.00 34.97 164 VAL B N 1
ATOM 4066 C CA . VAL B 1 47 ? 34.876 -8.436 0.531 1.00 33.45 164 VAL B CA 1
ATOM 4067 C C . VAL B 1 47 ? 34.514 -7.089 1.153 1.00 34.03 164 VAL B C 1
ATOM 4068 O O . VAL B 1 47 ? 34.783 -6.033 0.575 1.00 34.01 164 VAL B O 1
ATOM 4072 N N . LEU B 1 48 ? 33.908 -7.138 2.337 1.00 34.20 165 LEU B N 1
ATOM 4073 C CA . LEU B 1 48 ? 33.501 -5.932 3.053 1.00 34.15 165 LEU B CA 1
ATOM 4074 C C . LEU B 1 48 ? 34.657 -4.955 3.270 1.00 33.52 165 LEU B C 1
ATOM 4075 O O . LEU B 1 48 ? 34.530 -3.766 2.981 1.00 34.94 165 LEU B O 1
ATOM 4080 N N . LEU B 1 49 ? 35.786 -5.450 3.769 1.00 32.57 166 LEU B N 1
ATOM 4081 C CA . LEU B 1 49 ? 36.930 -4.580 4.021 1.00 33.06 166 LEU B CA 1
ATOM 4082 C C . LEU B 1 49 ? 37.607 -4.068 2.751 1.00 33.89 166 LEU B C 1
ATOM 4083 O O . LEU B 1 49 ? 37.969 -2.891 2.678 1.00 32.89 166 LEU B O 1
ATOM 4088 N N . CYS B 1 50 ? 37.776 -4.936 1.754 1.00 33.32 167 CYS B N 1
ATOM 4089 C CA . CYS B 1 50 ? 38.393 -4.524 0.495 1.00 32.01 167 CYS B CA 1
ATOM 4090 C C . CYS B 1 50 ? 37.681 -3.285 -0.033 1.00 32.96 167 CYS B C 1
ATOM 4091 O O . CYS B 1 50 ? 38.316 -2.313 -0.442 1.00 33.30 167 CYS B O 1
ATOM 4094 N N . LYS B 1 51 ? 36.354 -3.327 -0.022 1.00 32.81 168 LYS B N 1
ATOM 4095 C CA . LYS B 1 51 ? 35.560 -2.209 -0.506 1.00 35.20 168 LYS B CA 1
ATOM 4096 C C . LYS B 1 51 ? 35.622 -1.006 0.423 1.00 34.69 168 LYS B C 1
ATOM 4097 O O . LYS B 1 51 ? 35.475 0.134 -0.018 1.00 35.76 168 LYS B O 1
ATOM 4103 N N . LEU B 1 52 ? 35.839 -1.257 1.708 1.00 34.78 169 LEU B N 1
ATOM 4104 C CA . LEU B 1 52 ? 35.929 -0.166 2.671 1.00 36.11 169 LEU B CA 1
ATOM 4105 C C . LEU B 1 52 ? 37.215 0.616 2.385 1.00 34.67 169 LEU B C 1
ATOM 4106 O O . LEU B 1 52 ? 37.271 1.832 2.575 1.00 33.72 169 LEU B O 1
ATOM 4111 N N . ILE B 1 53 ? 38.242 -0.089 1.917 1.00 32.05 170 ILE B N 1
ATOM 4112 C CA . ILE B 1 53 ? 39.515 0.541 1.597 1.00 31.90 170 ILE B CA 1
ATOM 4113 C C . ILE B 1 53 ? 39.355 1.532 0.445 1.00 33.74 170 ILE B C 1
ATOM 4114 O O . ILE B 1 53 ? 40.003 2.580 0.432 1.00 33.84 170 ILE B O 1
ATOM 4119 N N . ASN B 1 54 ? 38.492 1.206 -0.517 1.00 34.82 171 ASN B N 1
ATOM 4120 C CA . ASN B 1 54 ? 38.253 2.097 -1.653 1.00 36.56 171 ASN B CA 1
ATOM 4121 C C . ASN B 1 54 ? 37.393 3.286 -1.239 1.00 36.76 171 ASN B C 1
ATOM 4122 O O . ASN B 1 54 ? 37.360 4.312 -1.924 1.00 37.42 171 ASN B O 1
ATOM 4127 N N . VAL B 1 55 ? 36.691 3.139 -0.119 1.00 35.97 172 VAL B N 1
ATOM 4128 C CA . VAL B 1 55 ? 35.853 4.211 0.396 1.00 35.21 172 VAL B CA 1
ATOM 4129 C C . VAL B 1 55 ? 36.775 5.262 1.003 1.00 35.37 172 VAL B C 1
ATOM 4130 O O . VAL B 1 55 ? 36.606 6.460 0.776 1.00 34.70 172 VAL B O 1
ATOM 4134 N N . ALA B 1 56 ? 37.759 4.795 1.767 1.00 35.68 173 ALA B N 1
ATOM 4135 C CA . ALA B 1 56 ? 38.724 5.675 2.416 1.00 34.88 173 ALA B CA 1
ATOM 4136 C C . ALA B 1 56 ? 39.687 6.271 1.394 1.00 34.89 173 ALA B C 1
ATOM 4137 O O . ALA B 1 56 ? 39.980 7.466 1.427 1.00 34.87 173 ALA B O 1
ATOM 4139 N N . VAL B 1 57 ? 40.182 5.431 0.491 1.00 34.79 174 VAL B N 1
ATOM 4140 C CA . VAL B 1 57 ? 41.105 5.884 -0.542 1.00 35.64 174 VAL B CA 1
ATOM 4141 C C . VAL B 1 57 ? 40.739 5.259 -1.884 1.00 35.99 174 VAL B C 1
ATOM 4142 O O . VAL B 1 57 ? 41.257 4.209 -2.256 1.00 35.27 174 VAL B O 1
ATOM 4146 N N . PRO B 1 58 ? 39.836 5.911 -2.631 1.00 37.16 175 PRO B N 1
ATOM 4147 C CA . PRO B 1 58 ? 39.358 5.466 -3.945 1.00 37.15 175 PRO B CA 1
ATOM 4148 C C . PRO B 1 58 ? 40.462 5.066 -4.925 1.00 37.57 175 PRO B C 1
ATOM 4149 O O . PRO B 1 58 ? 41.508 5.712 -4.997 1.00 37.92 175 PRO B O 1
ATOM 4153 N N . GLY B 1 59 ? 40.213 3.998 -5.678 1.00 37.31 176 GLY B N 1
ATOM 4154 C CA . GLY B 1 59 ? 41.173 3.535 -6.662 1.00 35.32 176 GLY B CA 1
ATOM 4155 C C . GLY B 1 59 ? 42.346 2.747 -6.115 1.00 34.27 176 GLY B C 1
ATOM 4156 O O . GLY B 1 59 ? 43.321 2.504 -6.826 1.00 33.76 176 GLY B O 1
ATOM 4157 N N . THR B 1 60 ? 42.261 2.340 -4.855 1.00 33.62 177 THR B N 1
ATOM 4158 C CA . THR B 1 60 ? 43.343 1.581 -4.240 1.00 33.75 177 THR B CA 1
ATOM 4159 C C . THR B 1 60 ? 43.285 0.115 -4.642 1.00 33.08 177 THR B C 1
ATOM 4160 O O . THR B 1 60 ? 44.316 -0.521 -4.863 1.00 31.30 177 THR B O 1
ATOM 4164 N N . ILE B 1 61 ? 42.073 -0.416 -4.740 1.00 34.55 178 ILE B N 1
ATOM 4165 C CA . ILE B 1 61 ? 41.887 -1.811 -5.108 1.00 35.98 178 ILE B CA 1
ATOM 4166 C C . ILE B 1 61 ? 41.019 -1.935 -6.351 1.00 38.34 178 ILE B C 1
ATOM 4167 O O . ILE B 1 61 ? 39.992 -1.265 -6.471 1.00 37.80 178 ILE B O 1
ATOM 4172 N N . ASP B 1 62 ? 41.447 -2.783 -7.282 1.00 40.79 179 ASP B N 1
ATOM 4173 C CA . ASP B 1 62 ? 40.695 -3.022 -8.508 1.00 41.83 179 ASP B CA 1
ATOM 4174 C C . ASP B 1 62 ? 39.723 -4.146 -8.167 1.00 41.81 179 ASP B C 1
ATOM 4175 O O . ASP B 1 62 ? 40.039 -5.328 -8.303 1.00 42.05 179 ASP B O 1
ATOM 4180 N N . GLU B 1 63 ? 38.541 -3.753 -7.709 1.00 42.77 180 GLU B N 1
ATOM 4181 C CA . GLU B 1 63 ? 37.501 -4.684 -7.292 1.00 43.63 180 GLU B CA 1
ATOM 4182 C C . GLU B 1 63 ? 37.296 -5.890 -8.202 1.00 42.70 180 GLU B C 1
ATOM 4183 O O . GLU B 1 63 ? 36.698 -6.885 -7.788 1.00 42.82 180 GLU B O 1
ATOM 4189 N N . ARG B 1 64 ? 37.788 -5.811 -9.434 1.00 41.53 181 ARG B N 1
ATOM 4190 C CA . ARG B 1 64 ? 37.653 -6.932 -10.356 1.00 41.09 181 ARG B CA 1
ATOM 4191 C C . ARG B 1 64 ? 38.484 -8.102 -9.843 1.00 40.15 181 ARG B C 1
ATOM 4192 O O . ARG B 1 64 ? 38.232 -9.257 -10.193 1.00 39.84 181 ARG B O 1
ATOM 4200 N N . ALA B 1 65 ? 39.469 -7.791 -9.003 1.00 38.62 182 ALA B N 1
ATOM 4201 C CA . ALA B 1 65 ? 40.347 -8.805 -8.427 1.00 37.60 182 ALA B CA 1
ATOM 4202 C C . ALA B 1 65 ? 39.708 -9.466 -7.210 1.00 37.13 182 ALA B C 1
ATOM 4203 O O . ALA B 1 65 ? 40.090 -10.568 -6.818 1.00 37.19 182 ALA B O 1
ATOM 4205 N N . ILE B 1 66 ? 38.733 -8.787 -6.616 1.00 39.10 183 ILE B N 1
ATOM 4206 C CA . ILE B 1 66 ? 38.033 -9.305 -5.445 1.00 39.37 183 ILE B CA 1
ATOM 4207 C C . ILE B 1 66 ? 37.090 -10.443 -5.831 1.00 41.40 183 ILE B C 1
ATOM 4208 O O . ILE B 1 66 ? 36.313 -10.317 -6.778 1.00 41.01 183 ILE B O 1
ATOM 4213 N N . ASN B 1 67 ? 37.158 -11.551 -5.098 1.00 43.39 184 ASN B N 1
ATOM 4214 C CA . ASN B 1 67 ? 36.287 -12.689 -5.369 1.00 45.44 184 ASN B CA 1
ATOM 4215 C C . ASN B 1 67 ? 34.910 -12.380 -4.785 1.00 47.12 184 ASN B C 1
ATOM 4216 O O . ASN B 1 67 ? 34.651 -12.628 -3.606 1.00 46.96 184 ASN B O 1
ATOM 4221 N N . THR B 1 68 ? 34.031 -11.838 -5.623 1.00 49.26 185 THR B N 1
ATOM 4222 C CA . THR B 1 68 ? 32.687 -11.457 -5.202 1.00 52.16 185 THR B CA 1
ATOM 4223 C C . THR B 1 68 ? 31.589 -12.470 -5.518 1.00 52.98 185 THR B C 1
ATOM 4224 O O . THR B 1 68 ? 30.633 -12.157 -6.227 1.00 51.71 185 THR B O 1
ATOM 4228 N N . LYS B 1 69 ? 31.725 -13.679 -4.986 1.00 55.88 186 LYS B N 1
ATOM 4229 C CA . LYS B 1 69 ? 30.726 -14.720 -5.199 1.00 58.30 186 LYS B CA 1
ATOM 4230 C C . LYS B 1 69 ? 29.765 -14.723 -4.014 1.00 60.67 186 LYS B C 1
ATOM 4231 O O . LYS B 1 69 ? 29.844 -13.858 -3.141 1.00 61.23 186 LYS B O 1
ATOM 4237 N N . ARG B 1 70 ? 28.853 -15.689 -3.989 1.00 62.44 187 ARG B N 1
ATOM 4238 C CA . ARG B 1 70 ? 27.896 -15.800 -2.896 1.00 63.67 187 ARG B CA 1
ATOM 4239 C C . ARG B 1 70 ? 28.505 -16.713 -1.838 1.00 63.05 187 ARG B C 1
ATOM 4240 O O . ARG B 1 70 ? 28.410 -16.451 -0.639 1.00 62.52 187 ARG B O 1
ATOM 4248 N N . VAL B 1 71 ? 29.141 -17.783 -2.303 1.00 62.13 188 VAL B N 1
ATOM 4249 C CA . VAL B 1 71 ? 29.792 -18.746 -1.425 1.00 62.07 188 VAL B CA 1
ATOM 4250 C C . VAL B 1 71 ? 31.270 -18.799 -1.798 1.00 61.88 188 VAL B C 1
ATOM 4251 O O . VAL B 1 71 ? 31.617 -18.840 -2.978 1.00 62.46 188 VAL B O 1
ATOM 4255 N N . LEU B 1 72 ? 32.140 -18.796 -0.794 1.00 60.98 189 LEU B N 1
ATOM 4256 C CA . LEU B 1 72 ? 33.574 -18.824 -1.048 1.00 60.39 189 LEU B CA 1
ATOM 4257 C C . LEU B 1 72 ? 34.301 -19.959 -0.343 1.00 62.36 189 LEU B C 1
ATOM 4258 O O . LEU B 1 72 ? 33.979 -20.314 0.793 1.00 61.39 189 LEU B O 1
ATOM 4263 N N . ASN B 1 73 ? 35.288 -20.523 -1.032 1.00 64.58 190 ASN B N 1
ATOM 4264 C CA . ASN B 1 73 ? 36.093 -21.608 -0.485 1.00 66.77 190 ASN B CA 1
ATOM 4265 C C . ASN B 1 73 ? 37.223 -20.969 0.313 1.00 67.87 190 ASN B C 1
ATOM 4266 O O . ASN B 1 73 ? 37.665 -19.867 -0.007 1.00 68.42 190 ASN B O 1
ATOM 4271 N N . PRO B 1 74 ? 37.705 -21.651 1.364 1.00 68.46 191 PRO B N 1
ATOM 4272 C CA . PRO B 1 74 ? 38.792 -21.118 2.191 1.00 68.89 191 PRO B CA 1
ATOM 4273 C C . PRO B 1 74 ? 39.940 -20.523 1.372 1.00 69.02 191 PRO B C 1
ATOM 4274 O O . PRO B 1 74 ? 40.688 -19.676 1.863 1.00 68.69 191 PRO B O 1
ATOM 4278 N N . TRP B 1 75 ? 40.074 -20.969 0.124 1.00 69.40 192 TRP B N 1
ATOM 4279 C CA . TRP B 1 75 ? 41.124 -20.465 -0.756 1.00 69.68 192 TRP B CA 1
ATOM 4280 C C . TRP B 1 75 ? 40.743 -19.079 -1.263 1.00 66.99 192 TRP B C 1
ATOM 4281 O O . TRP B 1 75 ? 41.504 -18.124 -1.126 1.00 66.03 192 TRP B O 1
ATOM 4292 N N . GLU B 1 76 ? 39.554 -18.986 -1.851 1.00 63.77 193 GLU B N 1
ATOM 4293 C CA . GLU B 1 76 ? 39.048 -17.732 -2.395 1.00 60.66 193 GLU B CA 1
ATOM 4294 C C . GLU B 1 76 ? 38.784 -16.714 -1.290 1.00 58.75 193 GLU B C 1
ATOM 4295 O O . GLU B 1 76 ? 38.688 -15.512 -1.546 1.00 56.95 193 GLU B O 1
ATOM 4301 N N . ARG B 1 77 ? 38.665 -17.207 -0.062 1.00 55.99 194 ARG B N 1
ATOM 4302 C CA . ARG B 1 77 ? 38.408 -16.354 1.090 1.00 53.92 194 ARG B CA 1
ATOM 4303 C C . ARG B 1 77 ? 39.710 -15.741 1.595 1.00 51.60 194 ARG B C 1
ATOM 4304 O O . ARG B 1 77 ? 39.778 -14.547 1.886 1.00 48.96 194 ARG B O 1
ATOM 4312 N N . ASN B 1 78 ? 40.745 -16.571 1.688 1.00 50.88 195 ASN B N 1
ATOM 4313 C CA . ASN B 1 78 ? 42.046 -16.124 2.164 1.00 49.62 195 ASN B CA 1
ATOM 4314 C C . ASN B 1 78 ? 42.690 -15.143 1.188 1.00 47.60 195 ASN B C 1
ATOM 4315 O O . ASN B 1 78 ? 43.474 -14.284 1.588 1.00 48.86 195 ASN B O 1
ATOM 4320 N N . GLU B 1 79 ? 42.357 -15.271 -0.092 1.00 44.32 196 GLU B N 1
ATOM 4321 C CA . GLU B 1 79 ? 42.911 -14.381 -1.103 1.00 41.31 196 GLU B CA 1
ATOM 4322 C C . GLU B 1 79 ? 42.416 -12.956 -0.887 1.00 38.87 196 GLU B C 1
ATOM 4323 O O . GLU B 1 79 ? 43.183 -12.002 -1.012 1.00 36.73 196 GLU B O 1
ATOM 4329 N N . ASN B 1 80 ? 41.133 -12.817 -0.563 1.00 38.26 197 ASN B N 1
ATOM 4330 C CA . ASN B 1 80 ? 40.548 -11.499 -0.331 1.00 39.10 197 ASN B CA 1
ATOM 4331 C C . ASN B 1 80 ? 41.217 -10.795 0.844 1.00 38.11 197 ASN B C 1
ATOM 4332 O O . ASN B 1 80 ? 41.523 -9.605 0.774 1.00 38.75 197 ASN B O 1
ATOM 4337 N N . HIS B 1 81 ? 41.440 -11.530 1.927 1.00 36.59 198 HIS B N 1
ATOM 4338 C CA . HIS B 1 81 ? 42.085 -10.954 3.097 1.00 35.61 198 HIS B CA 1
ATOM 4339 C C . HIS B 1 81 ? 43.507 -10.558 2.730 1.00 35.20 198 HIS B C 1
ATOM 4340 O O . HIS B 1 81 ? 44.006 -9.521 3.169 1.00 37.67 198 HIS B O 1
ATOM 4347 N N . THR B 1 82 ? 44.149 -11.392 1.916 1.00 33.68 199 THR B N 1
ATOM 4348 C CA . THR B 1 82 ? 45.511 -11.144 1.462 1.00 31.59 199 THR B CA 1
ATOM 4349 C C . THR B 1 82 ? 45.562 -9.849 0.658 1.00 31.07 199 THR B C 1
ATOM 4350 O O . THR B 1 82 ? 46.442 -9.016 0.861 1.00 31.68 199 THR B O 1
ATOM 4354 N N . LEU B 1 83 ? 44.618 -9.686 -0.262 1.00 30.47 200 LEU B N 1
ATOM 4355 C CA . LEU B 1 83 ? 44.563 -8.474 -1.069 1.00 29.61 200 LEU B CA 1
ATOM 4356 C C . LEU B 1 83 ? 44.221 -7.311 -0.149 1.00 30.46 200 LEU B C 1
ATOM 4357 O O . LEU B 1 83 ? 44.666 -6.183 -0.358 1.00 29.31 200 LEU B O 1
ATOM 4362 N N . CYS B 1 84 ? 43.426 -7.606 0.875 1.00 30.77 201 CYS B N 1
ATOM 4363 C CA . CYS B 1 84 ? 42.999 -6.608 1.847 1.00 31.34 201 CYS B CA 1
ATOM 4364 C C . CYS B 1 84 ? 44.193 -5.999 2.563 1.00 30.74 201 CYS B C 1
ATOM 4365 O O . CYS B 1 84 ? 44.537 -4.837 2.350 1.00 31.57 201 CYS B O 1
ATOM 4368 N N . LEU B 1 85 ? 44.821 -6.804 3.412 1.00 31.31 202 LEU B N 1
ATOM 4369 C CA . LEU B 1 85 ? 45.975 -6.378 4.191 1.00 30.51 202 LEU B CA 1
ATOM 4370 C C . LEU B 1 85 ? 47.040 -5.661 3.367 1.00 30.87 202 LEU B C 1
ATOM 4371 O O . LEU B 1 85 ? 47.452 -4.556 3.718 1.00 33.48 202 LEU B O 1
ATOM 4376 N N . ASN B 1 86 ? 47.480 -6.270 2.271 1.00 29.58 203 ASN B N 1
ATOM 4377 C CA . ASN B 1 86 ? 48.498 -5.637 1.436 1.00 30.53 203 ASN B CA 1
ATOM 4378 C C . ASN B 1 86 ? 48.033 -4.297 0.874 1.00 29.79 203 ASN B C 1
ATOM 4379 O O . ASN B 1 86 ? 48.831 -3.372 0.711 1.00 30.04 203 ASN B O 1
ATOM 4384 N N . SER B 1 87 ? 46.742 -4.193 0.579 1.00 28.84 204 SER B N 1
ATOM 4385 C CA . SER B 1 87 ? 46.187 -2.952 0.053 1.00 27.89 204 SER B CA 1
ATOM 4386 C C . SER B 1 87 ? 46.091 -1.934 1.187 1.00 28.57 204 SER B C 1
ATOM 4387 O O . SER B 1 87 ? 46.158 -0.726 0.962 1.00 27.00 204 SER B O 1
ATOM 4390 N N . ALA B 1 88 ? 45.937 -2.434 2.409 1.00 29.53 205 ALA B N 1
ATOM 4391 C CA . ALA B 1 88 ? 45.850 -1.569 3.578 1.00 30.86 205 ALA B CA 1
ATOM 4392 C C . ALA B 1 88 ? 47.225 -0.960 3.838 1.00 31.09 205 ALA B C 1
ATOM 4393 O O . ALA B 1 88 ? 47.340 0.184 4.279 1.00 29.61 205 ALA B O 1
ATOM 4395 N N . LYS B 1 89 ? 48.268 -1.735 3.555 1.00 31.39 206 LYS B N 1
ATOM 4396 C CA . LYS B 1 89 ? 49.640 -1.276 3.741 1.00 31.72 206 LYS B CA 1
ATOM 4397 C C . LYS B 1 89 ? 49.934 -0.156 2.751 1.00 32.02 206 LYS B C 1
ATOM 4398 O O . LYS B 1 89 ? 50.638 0.802 3.066 1.00 32.36 206 LYS B O 1
ATOM 4404 N N . ALA B 1 90 ? 49.384 -0.292 1.549 1.00 32.01 207 ALA B N 1
ATOM 4405 C CA . ALA B 1 90 ? 49.589 0.684 0.488 1.00 32.37 207 ALA B CA 1
ATOM 4406 C C . ALA B 1 90 ? 48.904 2.022 0.747 1.00 32.60 207 ALA B C 1
ATOM 4407 O O . ALA B 1 90 ? 49.141 2.988 0.021 1.00 31.59 207 ALA B O 1
ATOM 4409 N N . VAL B 1 91 ? 48.061 2.082 1.776 1.00 34.18 208 VAL B N 1
ATOM 4410 C CA . VAL B 1 91 ? 47.357 3.321 2.098 1.00 36.86 208 VAL B CA 1
ATOM 4411 C C . VAL B 1 91 ? 47.762 3.958 3.426 1.00 38.12 208 VAL B C 1
ATOM 4412 O O . VAL B 1 91 ? 47.307 5.056 3.756 1.00 39.29 208 VAL B O 1
ATOM 4416 N N . GLY B 1 92 ? 48.605 3.275 4.194 1.00 38.69 209 GLY B N 1
ATOM 4417 C CA . GLY B 1 92 ? 49.045 3.838 5.458 1.00 38.11 209 GLY B CA 1
ATOM 4418 C C . GLY B 1 92 ? 48.549 3.154 6.716 1.00 37.48 209 GLY B C 1
ATOM 4419 O O . GLY B 1 92 ? 48.826 3.617 7.819 1.00 38.96 209 GLY B O 1
ATOM 4420 N N . CYS B 1 93 ? 47.815 2.059 6.566 1.00 37.28 210 CYS B N 1
ATOM 4421 C CA . CYS B 1 93 ? 47.308 1.330 7.723 1.00 37.64 210 CYS B CA 1
ATOM 4422 C C . CYS B 1 93 ? 48.393 0.456 8.335 1.00 38.25 210 CYS B C 1
ATOM 4423 O O . CYS B 1 93 ? 49.214 -0.119 7.621 1.00 39.27 210 CYS B O 1
ATOM 4426 N N . SER B 1 94 ? 48.395 0.360 9.660 1.00 38.62 211 SER B N 1
ATOM 4427 C CA . SER B 1 94 ? 49.368 -0.469 10.358 1.00 39.51 211 SER B CA 1
ATOM 4428 C C . SER B 1 94 ? 48.711 -1.825 10.580 1.00 38.86 211 SER B C 1
ATOM 4429 O O . SER B 1 94 ? 47.921 -1.999 11.506 1.00 38.99 211 SER B O 1
ATOM 4432 N N . VAL B 1 95 ? 49.043 -2.782 9.722 1.00 40.69 212 VAL B N 1
ATOM 4433 C CA . VAL B 1 95 ? 48.455 -4.114 9.797 1.00 41.84 212 VAL B CA 1
ATOM 4434 C C . VAL B 1 95 ? 49.482 -5.193 10.151 1.00 42.70 212 VAL B C 1
ATOM 4435 O O . VAL B 1 95 ? 49.231 -6.386 9.977 1.00 42.93 212 VAL B O 1
ATOM 4439 N N . VAL B 1 96 ? 50.633 -4.768 10.662 1.00 44.24 213 VAL B N 1
ATOM 4440 C CA . VAL B 1 96 ? 51.704 -5.689 11.034 1.00 46.04 213 VAL B CA 1
ATOM 4441 C C . VAL B 1 96 ? 51.247 -6.827 11.946 1.00 46.99 213 VAL B C 1
ATOM 4442 O O . VAL B 1 96 ? 51.756 -7.944 11.861 1.00 45.45 213 VAL B O 1
ATOM 4446 N N . ASN B 1 97 ? 50.279 -6.539 12.810 1.00 49.04 214 ASN B N 1
ATOM 4447 C CA . ASN B 1 97 ? 49.779 -7.526 13.761 1.00 49.88 214 ASN B CA 1
ATOM 4448 C C . ASN B 1 97 ? 48.476 -8.216 13.365 1.00 49.87 214 ASN B C 1
ATOM 4449 O O . ASN B 1 97 ? 47.830 -8.845 14.203 1.00 51.07 214 ASN B O 1
ATOM 4454 N N . ILE B 1 98 ? 48.085 -8.106 12.099 1.00 48.70 215 ILE B N 1
ATOM 4455 C CA . ILE B 1 98 ? 46.850 -8.741 11.644 1.00 47.13 215 ILE B CA 1
ATOM 4456 C C . ILE B 1 98 ? 47.121 -9.866 10.648 1.00 46.39 215 ILE B C 1
ATOM 4457 O O . ILE B 1 98 ? 47.659 -9.638 9.563 1.00 45.53 215 ILE B O 1
ATOM 4462 N N . GLY B 1 99 ? 46.745 -11.082 11.028 1.00 45.81 216 GLY B N 1
ATOM 4463 C CA . GLY B 1 99 ? 46.950 -12.228 10.163 1.00 44.96 216 GLY B CA 1
ATOM 4464 C C . GLY B 1 99 ? 45.790 -12.402 9.207 1.00 45.19 216 GLY B C 1
ATOM 4465 O O . GLY B 1 99 ? 44.690 -11.916 9.464 1.00 43.84 216 GLY B O 1
ATOM 4466 N N . THR B 1 100 ? 46.034 -13.097 8.102 1.00 46.36 217 THR B N 1
ATOM 4467 C CA . THR B 1 100 ? 45.001 -13.330 7.101 1.00 48.49 217 THR B CA 1
ATOM 4468 C C . THR B 1 100 ? 43.855 -14.136 7.702 1.00 51.05 217 THR B C 1
ATOM 4469 O O . THR B 1 100 ? 42.697 -13.972 7.316 1.00 52.11 217 THR B O 1
ATOM 4473 N N . GLN B 1 101 ? 44.186 -15.005 8.652 1.00 53.11 218 GLN B N 1
ATOM 4474 C CA . GLN B 1 101 ? 43.187 -15.831 9.318 1.00 54.33 218 GLN B CA 1
ATOM 4475 C C . GLN B 1 101 ? 42.438 -15.064 10.400 1.00 53.49 218 GLN B C 1
ATOM 4476 O O . GLN B 1 101 ? 41.338 -15.450 10.793 1.00 54.11 218 GLN B O 1
ATOM 4482 N N . ASP B 1 102 ? 43.035 -13.979 10.880 1.00 52.85 219 ASP B N 1
ATOM 4483 C CA . ASP B 1 102 ? 42.403 -13.166 11.908 1.00 52.54 219 ASP B CA 1
ATOM 4484 C C . ASP B 1 102 ? 41.141 -12.500 11.367 1.00 50.91 219 ASP B C 1
ATOM 4485 O O . ASP B 1 102 ? 40.183 -12.280 12.107 1.00 51.25 219 ASP B O 1
ATOM 4490 N N . LEU B 1 103 ? 41.140 -12.178 10.076 1.00 49.25 220 LEU B N 1
ATOM 4491 C CA . LEU B 1 103 ? 39.970 -11.561 9.464 1.00 49.26 220 LEU B CA 1
ATOM 4492 C C . LEU B 1 103 ? 38.947 -12.649 9.162 1.00 49.35 220 LEU B C 1
ATOM 4493 O O . LEU B 1 103 ? 37.741 -12.448 9.318 1.00 47.69 220 LEU B O 1
ATOM 4498 N N . ALA B 1 104 ? 39.444 -13.806 8.735 1.00 49.76 221 ALA B N 1
ATOM 4499 C CA . ALA B 1 104 ? 38.590 -14.941 8.412 1.00 50.51 221 ALA B CA 1
ATOM 4500 C C . ALA B 1 104 ? 37.776 -15.361 9.632 1.00 51.01 221 ALA B C 1
ATOM 4501 O O . ALA B 1 104 ? 36.578 -15.622 9.528 1.00 51.36 221 ALA B O 1
ATOM 4503 N N . GLU B 1 105 ? 38.431 -15.423 10.788 1.00 50.69 222 GLU B N 1
ATOM 4504 C CA . GLU B 1 105 ? 37.757 -15.808 12.022 1.00 50.70 222 GLU B CA 1
ATOM 4505 C C . GLU B 1 105 ? 36.945 -14.641 12.572 1.00 50.22 222 GLU B C 1
ATOM 4506 O O . GLU B 1 105 ? 36.097 -14.816 13.448 1.00 49.42 222 GLU B O 1
ATOM 4512 N N . GLY B 1 106 ? 37.212 -13.450 12.047 1.00 50.48 223 GLY B N 1
ATOM 4513 C CA . GLY B 1 106 ? 36.491 -12.263 12.471 1.00 51.67 223 GLY B CA 1
ATOM 4514 C C . GLY B 1 106 ? 36.757 -11.781 13.884 1.00 52.52 223 GLY B C 1
ATOM 4515 O O . GLY B 1 106 ? 35.853 -11.264 14.541 1.00 52.96 223 GLY B O 1
ATOM 4516 N N . ARG B 1 107 ? 37.989 -11.942 14.359 1.00 52.76 224 ARG B N 1
ATOM 4517 C CA . ARG B 1 107 ? 38.337 -11.497 15.705 1.00 52.70 224 ARG B CA 1
ATOM 4518 C C . ARG B 1 107 ? 38.099 -9.992 15.824 1.00 51.45 224 ARG B C 1
ATOM 4519 O O . ARG B 1 107 ? 38.812 -9.187 15.224 1.00 51.04 224 ARG B O 1
ATOM 4527 N N . PRO B 1 108 ? 37.089 -9.601 16.617 1.00 50.78 225 PRO B N 1
ATOM 4528 C CA . PRO B 1 108 ? 36.660 -8.222 16.881 1.00 50.74 225 PRO B CA 1
ATOM 4529 C C . PRO B 1 108 ? 37.713 -7.137 17.115 1.00 50.30 225 PRO B C 1
ATOM 4530 O O . PRO B 1 108 ? 37.695 -6.112 16.434 1.00 50.64 225 PRO B O 1
ATOM 4534 N N . HIS B 1 109 ? 38.615 -7.341 18.072 1.00 49.91 226 HIS B N 1
ATOM 4535 C CA . HIS B 1 109 ? 39.635 -6.333 18.364 1.00 50.18 226 HIS B CA 1
ATOM 4536 C C . HIS B 1 109 ? 40.509 -5.946 17.172 1.00 47.51 226 HIS B C 1
ATOM 4537 O O . HIS B 1 109 ? 40.771 -4.764 16.952 1.00 47.81 226 HIS B O 1
ATOM 4544 N N . LEU B 1 110 ? 40.956 -6.931 16.402 1.00 44.49 227 LEU B N 1
ATOM 4545 C CA . LEU B 1 110 ? 41.779 -6.647 15.233 1.00 41.92 227 LEU B CA 1
ATOM 4546 C C . LEU B 1 110 ? 40.918 -6.037 14.128 1.00 40.59 227 LEU B C 1
ATOM 4547 O O . LEU B 1 110 ? 41.320 -5.080 13.470 1.00 40.70 227 LEU B O 1
ATOM 4552 N N . VAL B 1 111 ? 39.727 -6.594 13.937 1.00 39.94 228 VAL B N 1
ATOM 4553 C CA . VAL B 1 111 ? 38.805 -6.105 12.917 1.00 39.35 228 VAL B CA 1
ATOM 4554 C C . VAL B 1 111 ? 38.427 -4.649 13.165 1.00 38.99 228 VAL B C 1
ATOM 4555 O O . VAL B 1 111 ? 38.472 -3.826 12.249 1.00 38.28 228 VAL B O 1
ATOM 4559 N N . LEU B 1 112 ? 38.051 -4.332 14.402 1.00 38.62 229 LEU B N 1
ATOM 4560 C CA . LEU B 1 112 ? 37.671 -2.965 14.753 1.00 37.75 229 LEU B CA 1
ATOM 4561 C C . LEU B 1 112 ? 38.855 -2.019 14.607 1.00 36.79 229 LEU B C 1
ATOM 4562 O O . LEU B 1 112 ? 38.690 -0.854 14.241 1.00 36.63 229 LEU B O 1
ATOM 4567 N N . GLY B 1 113 ? 40.050 -2.524 14.896 1.00 35.97 230 GLY B N 1
ATOM 4568 C CA . GLY B 1 113 ? 41.238 -1.703 14.776 1.00 36.00 230 GLY B CA 1
ATOM 4569 C C . GLY B 1 113 ? 41.428 -1.224 13.351 1.00 36.09 230 GLY B C 1
ATOM 4570 O O . GLY B 1 113 ? 41.621 -0.032 13.106 1.00 36.46 230 GLY B O 1
ATOM 4571 N N . LEU B 1 114 ? 41.368 -2.157 12.406 1.00 35.47 231 LEU B N 1
ATOM 4572 C CA . LEU B 1 114 ? 41.534 -1.828 10.996 1.00 35.31 231 LEU B CA 1
ATOM 4573 C C . LEU B 1 114 ? 40.477 -0.829 10.531 1.00 35.06 231 LEU B C 1
ATOM 4574 O O . LEU B 1 114 ? 40.804 0.196 9.931 1.00 36.26 231 LEU B O 1
ATOM 4579 N N . ILE B 1 115 ? 39.213 -1.129 10.814 1.00 33.43 232 ILE B N 1
ATOM 4580 C CA . ILE B 1 115 ? 38.115 -0.250 10.426 1.00 32.68 232 ILE B CA 1
ATOM 4581 C C . ILE B 1 115 ? 38.332 1.137 11.026 1.00 33.40 232 ILE B C 1
ATOM 4582 O O . ILE B 1 115 ? 38.099 2.157 10.373 1.00 31.14 232 ILE B O 1
ATOM 4587 N N . SER B 1 116 ? 38.789 1.158 12.274 1.00 34.25 233 SER B N 1
ATOM 4588 C CA . SER B 1 116 ? 39.058 2.400 12.989 1.00 34.40 233 SER B CA 1
ATOM 4589 C C . SER B 1 116 ? 40.070 3.263 12.236 1.00 34.47 233 SER B C 1
ATOM 4590 O O . SER B 1 116 ? 39.908 4.481 12.130 1.00 32.90 233 SER B O 1
ATOM 4593 N N . GLN B 1 117 ? 41.113 2.626 11.714 1.00 34.20 234 GLN B N 1
ATOM 4594 C CA . GLN B 1 117 ? 42.147 3.337 10.968 1.00 35.28 234 GLN B CA 1
ATOM 4595 C C . GLN B 1 117 ? 41.634 3.831 9.619 1.00 35.48 234 GLN B C 1
ATOM 4596 O O . GLN B 1 117 ? 41.900 4.964 9.220 1.00 37.10 234 GLN B O 1
ATOM 4602 N N . LEU B 1 118 ? 40.904 2.969 8.918 1.00 35.12 235 LEU B N 1
ATOM 4603 C CA . LEU B 1 118 ? 40.364 3.314 7.611 1.00 33.16 235 LEU B CA 1
ATOM 4604 C C . LEU B 1 118 ? 39.423 4.509 7.671 1.00 32.62 235 LEU B C 1
ATOM 4605 O O . LEU B 1 118 ? 39.472 5.382 6.804 1.00 33.17 235 LEU B O 1
ATOM 4610 N N . ILE B 1 119 ? 38.570 4.554 8.690 1.00 32.69 236 ILE B N 1
ATOM 4611 C CA . ILE B 1 119 ? 37.635 5.666 8.838 1.00 35.40 236 ILE B CA 1
ATOM 4612 C C . ILE B 1 119 ? 38.391 6.973 9.062 1.00 36.64 236 ILE B C 1
ATOM 4613 O O . ILE B 1 119 ? 38.038 8.008 8.496 1.00 37.67 236 ILE B O 1
ATOM 4618 N N . LYS B 1 120 ? 39.430 6.921 9.891 1.00 38.77 237 LYS B N 1
ATOM 4619 C CA . LYS B 1 120 ? 40.234 8.105 10.177 1.00 41.14 237 LYS B CA 1
ATOM 4620 C C . LYS B 1 120 ? 40.936 8.617 8.924 1.00 40.11 237 LYS B C 1
ATOM 4621 O O . LYS B 1 120 ? 41.129 9.820 8.759 1.00 38.21 237 LYS B O 1
ATOM 4627 N N . ILE B 1 121 ? 41.316 7.696 8.045 1.00 40.38 238 ILE B N 1
ATOM 4628 C CA . ILE B 1 121 ? 41.980 8.052 6.795 1.00 39.81 238 ILE B CA 1
ATOM 4629 C C . ILE B 1 121 ? 40.992 8.810 5.914 1.00 39.76 238 ILE B C 1
ATOM 4630 O O . ILE B 1 121 ? 41.350 9.772 5.235 1.00 40.04 238 ILE B O 1
ATOM 4635 N N . GLN B 1 122 ? 39.741 8.365 5.945 1.00 39.74 239 GLN B N 1
ATOM 4636 C CA . GLN B 1 122 ? 38.671 8.955 5.151 1.00 39.28 239 GLN B CA 1
ATOM 4637 C C . GLN B 1 122 ? 38.157 10.298 5.667 1.00 40.35 239 GLN B C 1
ATOM 4638 O O . GLN B 1 122 ? 37.940 11.220 4.885 1.00 40.38 239 GLN B O 1
ATOM 4644 N N . LEU B 1 123 ? 37.965 10.409 6.979 1.00 42.16 240 LEU B N 1
ATOM 4645 C CA . LEU B 1 123 ? 37.441 11.640 7.569 1.00 43.33 240 LEU B CA 1
ATOM 4646 C C . LEU B 1 123 ? 38.470 12.729 7.850 1.00 45.72 240 LEU B C 1
ATOM 4647 O O . LEU B 1 123 ? 38.208 13.907 7.615 1.00 47.59 240 LEU B O 1
ATOM 4652 N N . LEU B 1 124 ? 39.635 12.339 8.358 1.00 48.22 241 LEU B N 1
ATOM 4653 C CA . LEU B 1 124 ? 40.681 13.301 8.695 1.00 50.75 241 LEU B CA 1
ATOM 4654 C C . LEU B 1 124 ? 41.831 13.274 7.695 1.00 53.02 241 LEU B C 1
ATOM 4655 O O . LEU B 1 124 ? 42.938 12.854 8.030 1.00 54.26 241 LEU B O 1
ATOM 4660 N N . ALA B 1 125 ? 41.571 13.730 6.475 1.00 55.18 242 ALA B N 1
ATOM 4661 C CA . ALA B 1 125 ? 42.592 13.738 5.435 1.00 57.07 242 ALA B CA 1
ATOM 4662 C C . ALA B 1 125 ? 43.181 15.125 5.209 1.00 59.12 242 ALA B C 1
ATOM 4663 O O . ALA B 1 125 ? 44.219 15.268 4.563 1.00 58.93 242 ALA B O 1
ATOM 4665 N N . ASP B 1 126 ? 42.521 16.144 5.748 1.00 61.08 243 ASP B N 1
ATOM 4666 C CA . ASP B 1 126 ? 42.982 17.517 5.582 1.00 62.61 243 ASP B CA 1
ATOM 4667 C C . ASP B 1 126 ? 43.737 18.031 6.800 1.00 63.23 243 ASP B C 1
ATOM 4668 O O . ASP B 1 126 ? 44.398 19.067 6.734 1.00 64.23 243 ASP B O 1
ATOM 4673 N N . LEU B 1 127 ? 43.633 17.308 7.910 1.00 62.97 244 LEU B N 1
ATOM 4674 C CA . LEU B 1 127 ? 44.310 17.700 9.139 1.00 63.60 244 LEU B CA 1
ATOM 4675 C C . LEU B 1 127 ? 45.808 17.431 9.048 1.00 64.77 244 LEU B C 1
ATOM 4676 O O . LEU B 1 127 ? 46.366 16.658 9.826 1.00 63.84 244 LEU B O 1
ATOM 4681 N N . ASN B 1 128 ? 46.446 18.084 8.081 1.00 67.19 245 ASN B N 1
ATOM 4682 C CA . ASN B 1 128 ? 47.879 17.953 7.850 1.00 69.16 245 ASN B CA 1
ATOM 4683 C C . ASN B 1 128 ? 48.403 19.316 7.404 1.00 69.52 245 ASN B C 1
ATOM 4684 O O . ASN B 1 128 ? 47.800 19.966 6.552 1.00 69.63 245 ASN B O 1
ATOM 4689 N N . LEU B 1 129 ? 49.523 19.742 7.982 1.00 70.16 246 LEU B N 1
ATOM 4690 C CA . LEU B 1 129 ? 50.120 21.036 7.654 1.00 70.77 246 LEU B CA 1
ATOM 4691 C C . LEU B 1 129 ? 50.426 21.217 6.167 1.00 70.82 246 LEU B C 1
ATOM 4692 O O . LEU B 1 129 ? 50.379 22.334 5.649 1.00 71.23 246 LEU B O 1
ATOM 4697 N N . LYS B 1 130 ? 50.738 20.120 5.483 1.00 70.49 247 LYS B N 1
ATOM 4698 C CA . LYS B 1 130 ? 51.045 20.172 4.058 1.00 69.63 247 LYS B CA 1
ATOM 4699 C C . LYS B 1 130 ? 49.778 20.382 3.236 1.00 69.06 247 LYS B C 1
ATOM 4700 O O . LYS B 1 130 ? 49.806 21.025 2.186 1.00 69.06 247 LYS B O 1
ATOM 4702 N N . LYS B 1 131 ? 48.667 19.836 3.720 1.00 68.21 248 LYS B N 1
ATOM 4703 C CA . LYS B 1 131 ? 47.388 19.960 3.029 1.00 66.87 248 LYS B CA 1
ATOM 4704 C C . LYS B 1 131 ? 46.687 21.248 3.450 1.00 66.37 248 LYS B C 1
ATOM 4705 O O . LYS B 1 131 ? 46.001 21.882 2.649 1.00 66.61 248 LYS B O 1
ATOM 4711 N N . THR B 1 132 ? 46.867 21.628 4.712 1.00 65.12 249 THR B N 1
ATOM 4712 C CA . THR B 1 132 ? 46.257 22.840 5.250 1.00 63.43 249 THR B CA 1
ATOM 4713 C C . THR B 1 132 ? 47.329 23.723 5.898 1.00 63.60 249 THR B C 1
ATOM 4714 O O . THR B 1 132 ? 47.468 23.758 7.121 1.00 62.71 249 THR B O 1
ATOM 4718 N N . PRO B 1 133 ? 48.097 24.453 5.072 1.00 63.67 250 PRO B N 1
ATOM 4719 C CA . PRO B 1 133 ? 49.178 25.355 5.480 1.00 63.34 250 PRO B CA 1
ATOM 4720 C C . PRO B 1 133 ? 48.959 26.157 6.760 1.00 62.53 250 PRO B C 1
ATOM 4721 O O . PRO B 1 133 ? 49.924 26.588 7.389 1.00 61.80 250 PRO B O 1
ATOM 4725 N N . GLN B 1 134 ? 47.701 26.360 7.144 1.00 62.27 251 GLN B N 1
ATOM 4726 C CA . GLN B 1 134 ? 47.387 27.114 8.358 1.00 62.83 251 GLN B CA 1
ATOM 4727 C C . GLN B 1 134 ? 48.145 26.540 9.557 1.00 62.88 251 GLN B C 1
ATOM 4728 O O . GLN B 1 134 ? 47.661 25.636 10.240 1.00 62.56 251 GLN B O 1
ATOM 4730 N N . LEU B 1 135 ? 49.332 27.087 9.811 1.00 63.17 252 LEU B N 1
ATOM 4731 C CA . LEU B 1 135 ? 50.187 26.630 10.902 1.00 61.82 252 LEU B CA 1
ATOM 4732 C C . LEU B 1 135 ? 49.975 27.357 12.227 1.00 60.90 252 LEU B C 1
ATOM 4733 O O . LEU B 1 135 ? 50.756 27.185 13.161 1.00 59.51 252 LEU B O 1
ATOM 4735 N N . VAL B 1 136 ? 48.932 28.174 12.311 1.00 61.81 253 VAL B N 1
ATOM 4736 C CA . VAL B 1 136 ? 48.647 28.887 13.551 1.00 63.89 253 VAL B CA 1
ATOM 4737 C C . VAL B 1 136 ? 48.206 27.848 14.580 1.00 65.28 253 VAL B C 1
ATOM 4738 O O . VAL B 1 136 ? 47.199 27.168 14.388 1.00 67.20 253 VAL B O 1
ATOM 4740 N N . GLU B 1 137 ? 48.964 27.715 15.663 1.00 66.72 254 GLU B N 1
ATOM 4741 C CA . GLU B 1 137 ? 48.629 26.739 16.697 1.00 68.02 254 GLU B CA 1
ATOM 4742 C C . GLU B 1 137 ? 49.108 27.170 18.080 1.00 69.34 254 GLU B C 1
ATOM 4743 O O . GLU B 1 137 ? 49.940 26.442 18.664 1.00 70.57 254 GLU B O 1
ATOM 4745 N N . ASP B 1 144 ? 58.644 23.510 18.640 1.00 64.04 261 ASP B N 1
ATOM 4746 C CA . ASP B 1 144 ? 57.191 23.199 18.527 1.00 64.05 261 ASP B CA 1
ATOM 4747 C C . ASP B 1 144 ? 56.779 22.984 17.071 1.00 64.09 261 ASP B C 1
ATOM 4748 O O . ASP B 1 144 ? 55.902 22.172 16.780 1.00 64.31 261 ASP B O 1
ATOM 4750 N N . VAL B 1 145 ? 57.422 23.711 16.161 1.00 64.25 262 VAL B N 1
ATOM 4751 C CA . VAL B 1 145 ? 57.118 23.611 14.737 1.00 64.18 262 VAL B CA 1
ATOM 4752 C C . VAL B 1 145 ? 57.440 22.236 14.170 1.00 64.71 262 VAL B C 1
ATOM 4753 O O . VAL B 1 145 ? 57.223 21.981 12.985 1.00 65.22 262 VAL B O 1
ATOM 4755 N N . GLU B 1 146 ? 57.958 21.352 15.016 1.00 65.18 263 GLU B N 1
ATOM 4756 C CA . GLU B 1 146 ? 58.312 20.006 14.586 1.00 66.12 263 GLU B CA 1
ATOM 4757 C C . GLU B 1 146 ? 57.436 18.958 15.263 1.00 66.56 263 GLU B C 1
ATOM 4758 O O . GLU B 1 146 ? 57.535 17.767 14.963 1.00 66.52 263 GLU B O 1
ATOM 4760 N N . GLU B 1 147 ? 56.582 19.403 16.180 1.00 67.45 264 GLU B N 1
ATOM 4761 C CA . GLU B 1 147 ? 55.684 18.500 16.894 1.00 67.65 264 GLU B CA 1
ATOM 4762 C C . GLU B 1 147 ? 54.419 18.250 16.077 1.00 66.80 264 GLU B C 1
ATOM 4763 O O . GLU B 1 147 ? 53.985 17.109 15.925 1.00 66.33 264 GLU B O 1
ATOM 4769 N N . LEU B 1 148 ? 53.838 19.325 15.552 1.00 66.05 265 LEU B N 1
ATOM 4770 C CA . LEU B 1 148 ? 52.622 19.230 14.751 1.00 65.98 265 LEU B CA 1
ATOM 4771 C C . LEU B 1 148 ? 52.796 18.327 13.539 1.00 65.31 265 LEU B C 1
ATOM 4772 O O . LEU B 1 148 ? 51.957 17.466 13.271 1.00 65.48 265 LEU B O 1
ATOM 4777 N N . LEU B 1 149 ? 53.886 18.534 12.806 1.00 64.19 266 LEU B N 1
ATOM 4778 C CA . LEU B 1 149 ? 54.172 17.748 11.611 1.00 63.65 266 LEU B CA 1
ATOM 4779 C C . LEU B 1 149 ? 54.103 16.244 11.849 1.00 63.35 266 LEU B C 1
ATOM 4780 O O . LEU B 1 149 ? 53.872 15.475 10.916 1.00 63.40 266 LEU B O 1
ATOM 4785 N N . ARG B 1 150 ? 54.296 15.828 13.097 1.00 62.72 267 ARG B N 1
ATOM 4786 C CA . ARG B 1 150 ? 54.263 14.409 13.433 1.00 62.95 267 ARG B CA 1
ATOM 4787 C C . ARG B 1 150 ? 53.032 14.019 14.248 1.00 61.30 267 ARG B C 1
ATOM 4788 O O . ARG B 1 150 ? 52.887 12.864 14.651 1.00 60.57 267 ARG B O 1
ATOM 4796 N N . LEU B 1 151 ? 52.149 14.984 14.486 1.00 59.54 268 LEU B N 1
ATOM 4797 C CA . LEU B 1 151 ? 50.927 14.733 15.244 1.00 56.73 268 LEU B CA 1
ATOM 4798 C C . LEU B 1 151 ? 49.840 14.108 14.381 1.00 54.70 268 LEU B C 1
ATOM 4799 O O . LEU B 1 151 ? 49.605 14.539 13.252 1.00 54.19 268 LEU B O 1
ATOM 4804 N N . PRO B 1 152 ? 49.167 13.072 14.900 1.00 53.25 269 PRO B N 1
ATOM 4805 C CA . PRO B 1 152 ? 48.102 12.421 14.135 1.00 51.87 269 PRO B CA 1
ATOM 4806 C C . PRO B 1 152 ? 46.976 13.424 13.885 1.00 49.53 269 PRO B C 1
ATOM 4807 O O . PRO B 1 152 ? 46.710 14.281 14.723 1.00 48.62 269 PRO B O 1
ATOM 4811 N N . PRO B 1 153 ? 46.304 13.328 12.728 1.00 48.87 270 PRO B N 1
ATOM 4812 C CA . PRO B 1 153 ? 45.206 14.238 12.382 1.00 47.44 270 PRO B CA 1
ATOM 4813 C C . PRO B 1 153 ? 44.239 14.507 13.535 1.00 46.09 270 PRO B C 1
ATOM 4814 O O . PRO B 1 153 ? 43.899 15.655 13.819 1.00 45.51 270 PRO B O 1
ATOM 4818 N N . GLU B 1 154 ? 43.804 13.439 14.194 1.00 46.17 271 GLU B N 1
ATOM 4819 C CA . GLU B 1 154 ? 42.874 13.544 15.313 1.00 46.22 271 GLU B CA 1
ATOM 4820 C C . GLU B 1 154 ? 43.396 14.456 16.421 1.00 45.24 271 GLU B C 1
ATOM 4821 O O . GLU B 1 154 ? 42.618 15.126 17.100 1.00 44.41 271 GLU B O 1
ATOM 4827 N N . LYS B 1 155 ? 44.714 14.473 16.604 1.00 45.26 272 LYS B N 1
ATOM 4828 C CA . LYS B 1 155 ? 45.341 15.314 17.621 1.00 44.26 272 LYS B CA 1
ATOM 4829 C C . LYS B 1 155 ? 45.345 16.753 17.124 1.00 42.58 272 LYS B C 1
ATOM 4830 O O . LYS B 1 155 ? 45.195 17.697 17.904 1.00 41.53 272 LYS B O 1
ATOM 4836 N N . VAL B 1 156 ? 45.529 16.906 15.817 1.00 41.07 273 VAL B N 1
ATOM 4837 C CA . VAL B 1 156 ? 45.534 18.217 15.186 1.00 40.27 273 VAL B CA 1
ATOM 4838 C C . VAL B 1 156 ? 44.152 18.824 15.381 1.00 40.04 273 VAL B C 1
ATOM 4839 O O . VAL B 1 156 ? 44.015 20.002 15.711 1.00 38.66 273 VAL B O 1
ATOM 4843 N N . LEU B 1 157 ? 43.132 17.994 15.183 1.00 38.92 274 LEU B N 1
ATOM 4844 C CA . LEU B 1 157 ? 41.748 18.425 15.328 1.00 39.10 274 LEU B CA 1
ATOM 4845 C C . LEU B 1 157 ? 41.489 18.904 16.755 1.00 37.53 274 LEU B C 1
ATOM 4846 O O . LEU B 1 157 ? 40.855 19.939 16.965 1.00 37.50 274 LEU B O 1
ATOM 4851 N N . LEU B 1 158 ? 41.985 18.149 17.732 1.00 36.31 275 LEU B N 1
ATOM 4852 C CA . LEU B 1 158 ? 41.809 18.502 19.139 1.00 34.99 275 LEU B CA 1
ATOM 4853 C C . LEU B 1 158 ? 42.489 19.824 19.457 1.00 35.19 275 LEU B C 1
ATOM 4854 O O . LEU B 1 158 ? 41.973 20.623 20.238 1.00 35.05 275 LEU B O 1
ATOM 4859 N N . LYS B 1 159 ? 43.650 20.050 18.851 1.00 35.73 276 LYS B N 1
ATOM 4860 C CA . LYS B 1 159 ? 44.387 21.284 19.079 1.00 37.79 276 LYS B CA 1
ATOM 4861 C C . LYS B 1 159 ? 43.630 22.454 18.464 1.00 37.96 276 LYS B C 1
ATOM 4862 O O . LYS B 1 159 ? 43.531 23.524 19.064 1.00 38.57 276 LYS B O 1
ATOM 4868 N N . TRP B 1 160 ? 43.097 22.241 17.264 1.00 38.97 277 TRP B N 1
ATOM 4869 C CA . TRP B 1 160 ? 42.326 23.269 16.568 1.00 39.52 277 TRP B CA 1
ATOM 4870 C C . TRP B 1 160 ? 41.151 23.722 17.432 1.00 38.79 277 TRP B C 1
ATOM 4871 O O . TRP B 1 160 ? 40.925 24.916 17.619 1.00 37.62 277 TRP B O 1
ATOM 4882 N N . MET B 1 161 ? 40.410 22.751 17.958 1.00 38.53 278 MET B N 1
ATOM 4883 C CA . MET B 1 161 ? 39.246 23.030 18.787 1.00 39.48 278 MET B CA 1
ATOM 4884 C C . MET B 1 161 ? 39.615 23.769 20.071 1.00 40.14 278 MET B C 1
ATOM 4885 O O . MET B 1 161 ? 38.921 24.702 20.482 1.00 38.21 278 MET B O 1
ATOM 4890 N N . ASN B 1 162 ? 40.702 23.343 20.706 1.00 41.71 279 ASN B N 1
ATOM 4891 C CA . ASN B 1 162 ? 41.159 23.978 21.937 1.00 44.03 279 ASN B CA 1
ATOM 4892 C C . ASN B 1 162 ? 41.720 25.359 21.616 1.00 44.35 279 ASN B C 1
ATOM 4893 O O . ASN B 1 162 ? 41.732 26.252 22.464 1.00 43.62 279 ASN B O 1
ATOM 4898 N N . PHE B 1 163 ? 42.172 25.524 20.376 1.00 45.21 280 PHE B N 1
ATOM 4899 C CA . PHE B 1 163 ? 42.722 26.792 19.912 1.00 45.59 280 PHE B CA 1
ATOM 4900 C C . PHE B 1 163 ? 41.665 27.881 20.045 1.00 46.11 280 PHE B C 1
ATOM 4901 O O . PHE B 1 163 ? 41.934 28.954 20.582 1.00 46.26 280 PHE B O 1
ATOM 4909 N N . HIS B 1 164 ? 40.463 27.593 19.553 1.00 46.17 281 HIS B N 1
ATOM 4910 C CA . HIS B 1 164 ? 39.354 28.541 19.610 1.00 46.33 281 HIS B CA 1
ATOM 4911 C C . HIS B 1 164 ? 38.682 28.554 20.980 1.00 47.76 281 HIS B C 1
ATOM 4912 O O . HIS B 1 164 ? 38.254 29.605 21.458 1.00 48.87 281 HIS B O 1
ATOM 4919 N N . LEU B 1 165 ? 38.582 27.384 21.605 1.00 48.50 282 LEU B N 1
ATOM 4920 C CA . LEU B 1 165 ? 37.964 27.277 22.923 1.00 50.20 282 LEU B CA 1
ATOM 4921 C C . LEU B 1 165 ? 38.646 28.199 23.927 1.00 51.71 282 LEU B C 1
ATOM 4922 O O . LEU B 1 165 ? 37.984 28.863 24.723 1.00 51.01 282 LEU B O 1
ATOM 4927 N N . LYS B 1 166 ? 39.973 28.234 23.878 1.00 54.05 283 LYS B N 1
ATOM 4928 C CA . LYS B 1 166 ? 40.764 29.060 24.781 1.00 56.80 283 LYS B CA 1
ATOM 4929 C C . LYS B 1 166 ? 40.448 30.544 24.611 1.00 57.71 283 LYS B C 1
ATOM 4930 O O . LYS B 1 166 ? 40.380 31.288 25.591 1.00 57.13 283 LYS B O 1
ATOM 4936 N N . LYS B 1 167 ? 40.256 30.969 23.365 1.00 59.04 284 LYS B N 1
ATOM 4937 C CA . LYS B 1 167 ? 39.945 32.365 23.066 1.00 59.73 284 LYS B CA 1
ATOM 4938 C C . LYS B 1 167 ? 38.511 32.689 23.476 1.00 60.41 284 LYS B C 1
ATOM 4939 O O . LYS B 1 167 ? 38.159 33.850 23.680 1.00 59.77 284 LYS B O 1
ATOM 4945 N N . GLY B 1 168 ? 37.687 31.653 23.590 1.00 62.14 285 GLY B N 1
ATOM 4946 C CA . GLY B 1 168 ? 36.304 31.847 23.982 1.00 63.82 285 GLY B CA 1
ATOM 4947 C C . GLY B 1 168 ? 36.144 31.847 25.490 1.00 65.14 285 GLY B C 1
ATOM 4948 O O . GLY B 1 168 ? 35.027 31.903 26.005 1.00 66.11 285 GLY B O 1
ATOM 4949 N N . GLY B 1 169 ? 37.265 31.781 26.201 1.00 65.70 286 GLY B N 1
ATOM 4950 C CA . GLY B 1 169 ? 37.220 31.779 27.651 1.00 66.08 286 GLY B CA 1
ATOM 4951 C C . GLY B 1 169 ? 37.031 30.401 28.260 1.00 66.46 286 GLY B C 1
ATOM 4952 O O . GLY B 1 169 ? 37.051 30.255 29.482 1.00 67.12 286 GLY B O 1
ATOM 4953 N N . TYR B 1 170 ? 36.841 29.389 27.417 1.00 65.76 287 TYR B N 1
ATOM 4954 C CA . TYR B 1 170 ? 36.655 28.025 27.901 1.00 64.96 287 TYR B CA 1
ATOM 4955 C C . TYR B 1 170 ? 37.911 27.623 28.670 1.00 64.87 287 TYR B C 1
ATOM 4956 O O . TYR B 1 170 ? 39.024 27.731 28.156 1.00 64.28 287 TYR B O 1
ATOM 4965 N N . LYS B 1 171 ? 37.730 27.165 29.903 1.00 65.30 288 LYS B N 1
ATOM 4966 C CA . LYS B 1 171 ? 38.860 26.771 30.734 1.00 65.64 288 LYS B CA 1
ATOM 4967 C C . LYS B 1 171 ? 39.317 25.329 30.516 1.00 64.66 288 LYS B C 1
ATOM 4968 O O . LYS B 1 171 ? 40.513 25.068 30.367 1.00 64.61 288 LYS B O 1
ATOM 4974 N N . LYS B 1 172 ? 38.370 24.397 30.489 1.00 62.46 289 LYS B N 1
ATOM 4975 C CA . LYS B 1 172 ? 38.699 22.989 30.287 1.00 60.31 289 LYS B CA 1
ATOM 4976 C C . LYS B 1 172 ? 39.441 22.746 28.970 1.00 58.77 289 LYS B C 1
ATOM 4977 O O . LYS B 1 172 ? 39.278 23.492 28.002 1.00 58.62 289 LYS B O 1
ATOM 4983 N N . THR B 1 173 ? 40.256 21.694 28.944 1.00 56.79 290 THR B N 1
ATOM 4984 C CA . THR B 1 173 ? 41.020 21.332 27.752 1.00 54.58 290 THR B CA 1
ATOM 4985 C C . THR B 1 173 ? 40.519 19.995 27.200 1.00 53.14 290 THR B C 1
ATOM 4986 O O . THR B 1 173 ? 40.798 18.938 27.771 1.00 53.93 290 THR B O 1
ATOM 4990 N N . VAL B 1 174 ? 39.779 20.048 26.096 1.00 49.33 291 VAL B N 1
ATOM 4991 C CA . VAL B 1 174 ? 39.246 18.841 25.471 1.00 45.57 291 VAL B CA 1
ATOM 4992 C C . VAL B 1 174 ? 40.392 17.929 25.051 1.00 43.68 291 VAL B C 1
ATOM 4993 O O . VAL B 1 174 ? 41.288 18.347 24.318 1.00 43.38 291 VAL B O 1
ATOM 4997 N N . SER B 1 175 ? 40.356 16.683 25.515 1.00 42.54 292 SER B N 1
ATOM 4998 C CA . SER B 1 175 ? 41.402 15.716 25.198 1.00 40.91 292 SER B CA 1
ATOM 4999 C C . SER B 1 175 ? 40.880 14.420 24.577 1.00 39.29 292 SER B C 1
ATOM 5000 O O . SER B 1 175 ? 41.648 13.496 24.319 1.00 37.93 292 SER B O 1
ATOM 5003 N N . ASN B 1 176 ? 39.574 14.355 24.343 1.00 37.79 293 ASN B N 1
ATOM 5004 C CA . ASN B 1 176 ? 38.960 13.178 23.732 1.00 36.19 293 ASN B CA 1
ATOM 5005 C C . ASN B 1 176 ? 37.626 13.564 23.103 1.00 35.54 293 ASN B C 1
ATOM 5006 O O . ASN B 1 176 ? 37.067 14.612 23.421 1.00 35.53 293 ASN B O 1
ATOM 5011 N N . PHE B 1 177 ? 37.117 12.718 22.213 1.00 36.13 294 PHE B N 1
ATOM 5012 C CA . PHE B 1 177 ? 35.858 13.000 21.533 1.00 35.39 294 PHE B CA 1
ATOM 5013 C C . PHE B 1 177 ? 34.653 12.274 22.127 1.00 35.93 294 PHE B C 1
ATOM 5014 O O . PHE B 1 177 ? 33.654 12.053 21.438 1.00 36.42 294 PHE B O 1
ATOM 5022 N N . SER B 1 178 ? 34.745 11.910 23.402 1.00 34.92 295 SER B N 1
ATOM 5023 C CA . SER B 1 178 ? 33.652 11.217 24.071 1.00 35.43 295 SER B CA 1
ATOM 5024 C C . SER B 1 178 ? 33.196 11.986 25.310 1.00 34.75 295 SER B C 1
ATOM 5025 O O . SER B 1 178 ? 32.397 12.916 25.213 1.00 33.25 295 SER B O 1
ATOM 5028 N N . ALA B 1 179 ? 33.715 11.597 26.470 1.00 34.78 296 ALA B N 1
ATOM 5029 C CA . ALA B 1 179 ? 33.359 12.241 27.729 1.00 35.09 296 ALA B CA 1
ATOM 5030 C C . ALA B 1 179 ? 33.490 13.762 27.690 1.00 34.85 296 ALA B C 1
ATOM 5031 O O . ALA B 1 179 ? 32.590 14.474 28.125 1.00 35.89 296 ALA B O 1
ATOM 5033 N N . ASP B 1 180 ? 34.604 14.258 27.164 1.00 35.86 297 ASP B N 1
ATOM 5034 C CA . ASP B 1 180 ? 34.837 15.699 27.100 1.00 37.55 297 ASP B CA 1
ATOM 5035 C C . ASP B 1 180 ? 33.800 16.478 26.299 1.00 38.15 297 ASP B C 1
ATOM 5036 O O . ASP B 1 180 ? 33.528 17.640 26.599 1.00 39.55 297 ASP B O 1
ATOM 5041 N N . LEU B 1 181 ? 33.226 15.843 25.283 1.00 37.86 298 LEU B N 1
ATOM 5042 C CA . LEU B 1 181 ? 32.236 16.499 24.433 1.00 37.60 298 LEU B CA 1
ATOM 5043 C C . LEU B 1 181 ? 30.834 15.967 24.693 1.00 38.72 298 LEU B C 1
ATOM 5044 O O . LEU B 1 181 ? 29.857 16.454 24.126 1.00 39.43 298 LEU B O 1
ATOM 5049 N N . LYS B 1 182 ? 30.752 14.971 25.566 1.00 38.53 299 LYS B N 1
ATOM 5050 C CA . LYS B 1 182 ? 29.498 14.314 25.911 1.00 37.65 299 LYS B CA 1
ATOM 5051 C C . LYS B 1 182 ? 28.332 15.225 26.310 1.00 36.43 299 LYS B C 1
ATOM 5052 O O . LYS B 1 182 ? 27.201 15.014 25.866 1.00 33.78 299 LYS B O 1
ATOM 5058 N N . ASP B 1 183 ? 28.598 16.231 27.140 1.00 35.82 300 ASP B N 1
ATOM 5059 C CA . ASP B 1 183 ? 27.537 17.127 27.599 1.00 37.13 300 ASP B CA 1
ATOM 5060 C C . ASP B 1 183 ? 27.325 18.371 26.735 1.00 38.06 300 ASP B C 1
ATOM 5061 O O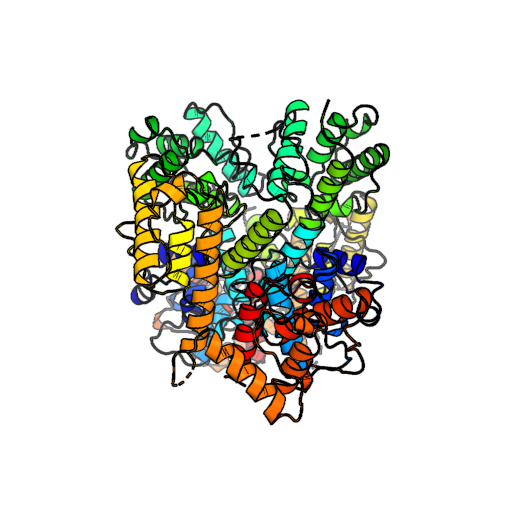 . ASP B 1 183 ? 26.754 19.363 27.187 1.00 39.02 300 ASP B O 1
ATOM 5066 N N . ALA B 1 184 ? 27.792 18.307 25.492 1.00 38.50 301 ALA B N 1
ATOM 5067 C CA . ALA B 1 184 ? 27.638 19.396 24.530 1.00 38.61 301 ALA B CA 1
ATOM 5068 C C . ALA B 1 184 ? 28.098 20.782 24.979 1.00 38.75 301 ALA B C 1
ATOM 5069 O O . ALA B 1 184 ? 27.841 21.766 24.287 1.00 38.49 301 ALA B O 1
ATOM 5071 N N . GLN B 1 185 ? 28.773 20.872 26.121 1.00 39.26 302 GLN B N 1
ATOM 5072 C CA . GLN B 1 185 ? 29.252 22.167 26.600 1.00 39.11 302 GLN B CA 1
ATOM 5073 C C . GLN B 1 185 ? 30.344 22.718 25.686 1.00 37.33 302 GLN B C 1
ATOM 5074 O O . GLN B 1 185 ? 30.310 23.885 25.298 1.00 35.31 302 GLN B O 1
ATOM 5080 N N . ALA B 1 186 ? 31.309 21.873 25.342 1.00 36.19 303 ALA B N 1
ATOM 5081 C CA . ALA B 1 186 ? 32.409 22.277 24.472 1.00 35.37 303 ALA B CA 1
ATOM 5082 C C . ALA B 1 186 ? 31.887 22.736 23.112 1.00 35.41 303 ALA B C 1
ATOM 5083 O O . ALA B 1 186 ? 32.320 23.762 22.586 1.00 35.87 303 ALA B O 1
ATOM 5085 N N . TYR B 1 187 ? 30.961 21.970 22.544 1.00 34.36 304 TYR B N 1
ATOM 5086 C CA . TYR B 1 187 ? 30.381 22.317 21.254 1.00 34.35 304 TYR B CA 1
ATOM 5087 C C . TYR B 1 187 ? 29.790 23.725 21.304 1.00 36.24 304 TYR B C 1
ATOM 5088 O O . TYR B 1 187 ? 29.956 24.515 20.371 1.00 37.10 304 TYR B O 1
ATOM 5097 N N . ALA B 1 188 ? 29.100 24.032 22.399 1.00 36.41 305 ALA B N 1
ATOM 5098 C CA . ALA B 1 188 ? 28.492 25.343 22.577 1.00 36.56 305 ALA B CA 1
ATOM 5099 C C . ALA B 1 188 ? 29.533 26.436 22.367 1.00 36.93 305 ALA B C 1
ATOM 5100 O O . ALA B 1 188 ? 29.419 27.234 21.439 1.00 38.48 305 ALA B O 1
ATOM 5102 N N . PHE B 1 189 ? 30.549 26.465 23.225 1.00 37.69 306 PHE B N 1
ATOM 5103 C CA . PHE B 1 189 ? 31.609 27.465 23.127 1.00 38.76 306 PHE B CA 1
ATOM 5104 C C . PHE B 1 189 ? 32.229 27.517 21.734 1.00 39.24 306 PHE B C 1
ATOM 5105 O O . PHE B 1 189 ? 32.395 28.592 21.158 1.00 38.53 306 PHE B O 1
ATOM 5113 N N . LEU B 1 190 ? 32.576 26.349 21.202 1.00 39.03 307 LEU B N 1
ATOM 5114 C CA . LEU B 1 190 ? 33.194 26.267 19.887 1.00 38.85 307 LEU B CA 1
ATOM 5115 C C . LEU B 1 190 ? 32.396 27.034 18.840 1.00 40.20 307 LEU B C 1
ATOM 5116 O O . LEU B 1 190 ? 32.970 27.740 18.011 1.00 40.09 307 LEU B O 1
ATOM 5121 N N . LEU B 1 191 ? 31.073 26.901 18.889 1.00 41.98 308 LEU B N 1
ATOM 5122 C CA . LEU B 1 191 ? 30.200 27.575 17.936 1.00 42.37 308 LEU B CA 1
ATOM 5123 C C . LEU B 1 191 ? 30.068 29.075 18.196 1.00 43.98 308 LEU B C 1
ATOM 5124 O O . LEU B 1 191 ? 29.991 29.865 17.255 1.00 45.24 308 LEU B O 1
ATOM 5129 N N . ASN B 1 192 ? 30.043 29.470 19.465 1.00 43.65 309 ASN B N 1
ATOM 5130 C CA . ASN B 1 192 ? 29.932 30.885 19.810 1.00 43.76 309 ASN B CA 1
ATOM 5131 C C . ASN B 1 192 ? 31.196 31.646 19.422 1.00 42.70 309 ASN B C 1
ATOM 5132 O O . ASN B 1 192 ? 31.189 32.873 19.324 1.00 42.68 309 ASN B O 1
ATOM 5137 N N . VAL B 1 193 ? 32.281 30.913 19.203 1.00 41.71 310 VAL B N 1
ATOM 5138 C CA . VAL B 1 193 ? 33.545 31.525 18.816 1.00 40.89 310 VAL B CA 1
ATOM 5139 C C . VAL B 1 193 ? 33.630 31.625 17.298 1.00 40.20 310 VAL B C 1
ATOM 5140 O O . VAL B 1 193 ? 33.998 32.664 16.754 1.00 41.30 310 VAL B O 1
ATOM 5144 N N . LEU B 1 194 ? 33.280 30.539 16.619 1.00 40.11 311 LEU B N 1
ATOM 5145 C CA . LEU B 1 194 ? 33.329 30.497 15.163 1.00 40.23 311 LEU B CA 1
ATOM 5146 C C . LEU B 1 194 ? 32.189 31.270 14.505 1.00 40.28 311 LEU B C 1
ATOM 5147 O O . LEU B 1 194 ? 32.387 31.926 13.483 1.00 38.48 311 LEU B O 1
ATOM 5152 N N . ALA B 1 195 ? 30.998 31.191 15.092 1.00 40.66 312 ALA B N 1
ATOM 5153 C CA . ALA B 1 195 ? 29.832 31.881 14.548 1.00 39.31 312 ALA B CA 1
ATOM 5154 C C . ALA B 1 195 ? 29.008 32.553 15.641 1.00 38.50 312 ALA B C 1
ATOM 5155 O O . ALA B 1 195 ? 27.884 32.141 15.930 1.00 38.84 312 ALA B O 1
ATOM 5157 N N . PRO B 1 196 ? 29.556 33.610 16.259 1.00 37.75 313 PRO B N 1
ATOM 5158 C CA . PRO B 1 196 ? 28.857 34.334 17.325 1.00 39.28 313 PRO B CA 1
ATOM 5159 C C . PRO B 1 196 ? 27.589 35.041 16.846 1.00 42.19 313 PRO B C 1
ATOM 5160 O O . PRO B 1 196 ? 26.703 35.349 17.644 1.00 41.93 313 PRO B O 1
ATOM 5164 N N . GLU B 1 197 ? 27.510 35.294 15.542 1.00 44.24 314 GLU B N 1
ATOM 5165 C CA . GLU B 1 197 ? 26.356 35.977 14.965 1.00 45.60 314 GLU B CA 1
ATOM 5166 C C . GLU B 1 197 ? 25.138 35.066 14.844 1.00 45.15 314 GLU B C 1
ATOM 5167 O O . GLU B 1 197 ? 24.048 35.519 14.499 1.00 45.01 314 GLU B O 1
ATOM 5173 N N . HIS B 1 198 ? 25.324 33.783 15.133 1.00 45.46 315 HIS B N 1
ATOM 5174 C CA . HIS B 1 198 ? 24.232 32.821 15.054 1.00 46.61 315 HIS B CA 1
ATOM 5175 C C . HIS B 1 198 ? 23.976 32.159 16.402 1.00 46.97 315 HIS B C 1
ATOM 5176 O O . HIS B 1 198 ? 23.408 31.068 16.474 1.00 45.81 315 HIS B O 1
ATOM 5183 N N . CYS B 1 199 ? 24.391 32.828 17.471 1.00 47.97 316 CYS B N 1
ATOM 5184 C CA . CYS B 1 199 ? 24.208 32.294 18.813 1.00 50.30 316 CYS B CA 1
ATOM 5185 C C . CYS B 1 199 ? 22.751 32.365 19.244 1.00 49.74 316 CYS B C 1
ATOM 5186 O O . CYS B 1 199 ? 21.961 33.129 18.689 1.00 49.76 316 CYS B O 1
ATOM 5189 N N . ASP B 1 200 ? 22.407 31.559 20.241 1.00 50.39 317 ASP B N 1
ATOM 5190 C CA . ASP B 1 200 ? 21.056 31.523 20.780 1.00 49.89 317 ASP B CA 1
ATOM 5191 C C . ASP B 1 200 ? 21.157 31.721 22.290 1.00 51.09 317 ASP B C 1
ATOM 5192 O O . ASP B 1 200 ? 21.626 30.837 23.006 1.00 51.09 317 ASP B O 1
ATOM 5197 N N . PRO B 1 201 ? 20.723 32.887 22.793 1.00 52.43 318 PRO B N 1
ATOM 5198 C CA . PRO B 1 201 ? 20.774 33.185 24.228 1.00 53.56 318 PRO B CA 1
ATOM 5199 C C . PRO B 1 201 ? 20.190 32.080 25.113 1.00 54.21 318 PRO B C 1
ATOM 5200 O O . PRO B 1 201 ? 20.518 31.983 26.295 1.00 54.86 318 PRO B O 1
ATOM 5204 N N . ALA B 1 202 ? 19.330 31.248 24.534 1.00 54.46 319 ALA B N 1
ATOM 5205 C CA . ALA B 1 202 ? 18.698 30.160 25.272 1.00 55.50 319 ALA B CA 1
ATOM 5206 C C . ALA B 1 202 ? 19.682 29.060 25.669 1.00 56.75 319 ALA B C 1
ATOM 5207 O O . ALA B 1 202 ? 19.436 28.316 26.619 1.00 56.59 319 ALA B O 1
ATOM 5209 N N . THR B 1 203 ? 20.793 28.954 24.945 1.00 58.62 320 THR B N 1
ATOM 5210 C CA . THR B 1 203 ? 21.791 27.932 25.247 1.00 59.88 320 THR B CA 1
ATOM 5211 C C . THR B 1 203 ? 22.426 28.191 26.608 1.00 61.35 320 THR B C 1
ATOM 5212 O O . THR B 1 203 ? 22.908 27.267 27.262 1.00 62.08 320 THR B O 1
ATOM 5216 N N . LEU B 1 204 ? 22.421 29.452 27.027 1.00 62.23 321 LEU B N 1
ATOM 5217 C CA . LEU B 1 204 ? 22.993 29.836 28.311 1.00 64.02 321 LEU B CA 1
ATOM 5218 C C . LEU B 1 204 ? 22.255 29.193 29.477 1.00 64.71 321 LEU B C 1
ATOM 5219 O O . LEU B 1 204 ? 22.870 28.774 30.459 1.00 64.97 321 LEU B O 1
ATOM 5224 N N . ASP B 1 205 ? 20.935 29.111 29.359 1.00 65.00 322 ASP B N 1
ATOM 5225 C CA . ASP B 1 205 ? 20.105 28.545 30.415 1.00 65.30 322 ASP B CA 1
ATOM 5226 C C . ASP B 1 205 ? 19.756 27.072 30.218 1.00 64.84 322 ASP B C 1
ATOM 5227 O O . ASP B 1 205 ? 18.847 26.556 30.867 1.00 65.11 322 ASP B O 1
ATOM 5232 N N . ALA B 1 206 ? 20.474 26.397 29.327 1.00 64.44 323 ALA B N 1
ATOM 5233 C CA . ALA B 1 206 ? 20.227 24.980 29.076 1.00 63.62 323 ALA B CA 1
ATOM 5234 C C . ALA B 1 206 ? 20.701 24.179 30.281 1.00 63.61 323 ALA B C 1
ATOM 5235 O O . ALA B 1 206 ? 21.873 24.240 30.653 1.00 63.52 323 ALA B O 1
ATOM 5237 N N . LYS B 1 207 ? 19.788 23.431 30.892 1.00 63.78 324 LYS B N 1
ATOM 5238 C CA . LYS B 1 207 ? 20.122 22.630 32.065 1.00 64.67 324 LYS B CA 1
ATOM 5239 C C . LYS B 1 207 ? 20.431 21.173 31.725 1.00 63.12 324 LYS B C 1
ATOM 5240 O O . LYS B 1 207 ? 21.399 20.604 32.229 1.00 64.17 324 LYS B O 1
ATOM 5246 N N . ASP B 1 208 ? 19.608 20.573 30.871 1.00 60.59 325 ASP B N 1
ATOM 5247 C CA . ASP B 1 208 ? 19.803 19.181 30.482 1.00 57.82 325 ASP B CA 1
ATOM 5248 C C . ASP B 1 208 ? 20.778 19.068 29.311 1.00 54.99 325 ASP B C 1
ATOM 5249 O O . ASP B 1 208 ? 20.712 19.846 28.358 1.00 54.68 325 ASP B O 1
ATOM 5254 N N . PRO B 1 209 ? 21.697 18.091 29.369 1.00 51.93 326 PRO B N 1
ATOM 5255 C CA . PRO B 1 209 ? 22.682 17.891 28.300 1.00 50.02 326 PRO B CA 1
ATOM 5256 C C . PRO B 1 209 ? 22.014 17.554 26.972 1.00 47.73 326 PRO B C 1
ATOM 5257 O O . PRO B 1 209 ? 22.464 17.984 25.911 1.00 47.28 326 PRO B O 1
ATOM 5261 N N . LEU B 1 210 ? 20.935 16.784 27.042 1.00 45.51 327 LEU B N 1
ATOM 5262 C CA . LEU B 1 210 ? 20.199 16.395 25.851 1.00 43.97 327 LEU B CA 1
ATOM 5263 C C . LEU B 1 210 ? 19.575 17.632 25.210 1.00 44.18 327 LEU B C 1
ATOM 5264 O O . LEU B 1 210 ? 19.385 17.688 23.994 1.00 44.15 327 LEU B O 1
ATOM 5269 N N . GLU B 1 211 ? 19.263 18.623 26.040 1.00 44.64 328 GLU B N 1
ATOM 5270 C CA . GLU B 1 211 ? 18.667 19.869 25.573 1.00 44.48 328 GLU B CA 1
ATOM 5271 C C . GLU B 1 211 ? 19.720 20.738 24.894 1.00 43.45 328 GLU B C 1
ATOM 5272 O O . GLU B 1 211 ? 19.455 21.366 23.869 1.00 42.05 328 GLU B O 1
ATOM 5278 N N . ARG B 1 212 ? 20.915 20.771 25.476 1.00 41.66 329 ARG B N 1
ATOM 5279 C CA . ARG B 1 212 ? 22.008 21.565 24.935 1.00 39.98 329 ARG B CA 1
ATOM 5280 C C . ARG B 1 212 ? 22.476 20.997 23.596 1.00 38.29 329 ARG B C 1
ATOM 5281 O O . ARG B 1 212 ? 22.928 21.737 22.724 1.00 37.74 329 ARG B O 1
ATOM 5289 N N . ALA B 1 213 ? 22.359 19.682 23.436 1.00 37.49 330 ALA B N 1
ATOM 5290 C CA . ALA B 1 213 ? 22.767 19.020 22.201 1.00 37.98 330 ALA B CA 1
ATOM 5291 C C . ALA B 1 213 ? 21.880 19.449 21.037 1.00 38.47 330 ALA B C 1
ATOM 5292 O O . ALA B 1 213 ? 22.350 19.592 19.907 1.00 38.32 330 ALA B O 1
ATOM 5294 N N . GLU B 1 214 ? 20.594 19.644 21.314 1.00 39.22 331 GLU B N 1
ATOM 5295 C CA . GLU B 1 214 ? 19.657 20.073 20.283 1.00 41.25 331 GLU B CA 1
ATOM 5296 C C . GLU B 1 214 ? 20.036 21.479 19.831 1.00 40.77 331 GLU B C 1
ATOM 5297 O O . GLU B 1 214 ? 20.094 21.765 18.634 1.00 38.79 331 GLU B O 1
ATOM 5303 N N . LEU B 1 215 ? 20.298 22.350 20.803 1.00 40.58 332 LEU B N 1
ATOM 5304 C CA . LEU B 1 215 ? 20.672 23.733 20.531 1.00 41.47 332 LEU B CA 1
ATOM 5305 C C . LEU B 1 215 ? 21.951 23.821 19.707 1.00 41.39 332 LEU B C 1
ATOM 5306 O O . LEU B 1 215 ? 22.054 24.640 18.795 1.00 41.73 332 LEU B O 1
ATOM 5311 N N . VAL B 1 216 ? 22.924 22.976 20.035 1.00 40.70 333 VAL B N 1
ATOM 5312 C CA . VAL B 1 216 ? 24.193 22.963 19.317 1.00 39.67 333 VAL B CA 1
ATOM 5313 C C . VAL B 1 216 ? 23.990 22.528 17.869 1.00 37.16 333 VAL B C 1
ATOM 5314 O O . VAL B 1 216 ? 24.541 23.126 16.950 1.00 35.55 333 VAL B O 1
ATOM 5318 N N . LEU B 1 217 ? 23.199 21.481 17.669 1.00 36.26 334 LEU B N 1
ATOM 5319 C CA . LEU B 1 217 ? 22.926 20.992 16.326 1.00 37.04 334 LEU B CA 1
ATOM 5320 C C . LEU B 1 217 ? 22.225 22.075 15.507 1.00 38.71 334 LEU B C 1
ATOM 5321 O O . LEU B 1 217 ? 22.386 22.150 14.287 1.00 38.52 334 LEU B O 1
ATOM 5326 N N . SER B 1 218 ? 21.450 22.914 16.186 1.00 38.56 335 SER B N 1
ATOM 5327 C CA . SER B 1 218 ? 20.734 23.994 15.522 1.00 40.12 335 SER B CA 1
ATOM 5328 C C . SER B 1 218 ? 21.702 25.114 15.170 1.00 41.39 335 SER B C 1
ATOM 5329 O O . SER B 1 218 ? 21.666 25.652 14.062 1.00 42.60 335 SER B O 1
ATOM 5332 N N . HIS B 1 219 ? 22.569 25.461 16.117 1.00 41.51 336 HIS B N 1
ATOM 5333 C CA . HIS B 1 219 ? 23.552 26.515 15.899 1.00 40.86 336 HIS B CA 1
ATOM 5334 C C . HIS B 1 219 ? 24.483 26.086 14.773 1.00 42.40 336 HIS B C 1
ATOM 5335 O O . HIS B 1 219 ? 24.916 26.905 13.968 1.00 42.84 336 HIS B O 1
ATOM 5342 N N . ALA B 1 220 ? 24.786 24.794 14.716 1.00 44.82 337 ALA B N 1
ATOM 5343 C CA . ALA B 1 220 ? 25.641 24.271 13.660 1.00 46.50 337 ALA B CA 1
ATOM 5344 C C . ALA B 1 220 ? 24.850 24.383 12.363 1.00 48.01 337 ALA B C 1
ATOM 5345 O O . ALA B 1 220 ? 25.412 24.630 11.299 1.00 47.70 337 ALA B O 1
ATOM 5347 N N . GLU B 1 221 ? 23.536 24.204 12.470 1.00 49.87 338 GLU B N 1
ATOM 5348 C CA . GLU B 1 221 ? 22.637 24.288 11.324 1.00 51.44 338 GLU B CA 1
ATOM 5349 C C . GLU B 1 221 ? 22.637 25.715 10.791 1.00 51.36 338 GLU B C 1
ATOM 5350 O O . GLU B 1 221 ? 22.457 25.940 9.596 1.00 50.53 338 GLU B O 1
ATOM 5356 N N . ARG B 1 222 ? 22.841 26.676 11.689 1.00 52.08 339 ARG B N 1
ATOM 5357 C CA . ARG B 1 222 ? 22.858 28.086 11.312 1.00 53.19 339 ARG B CA 1
ATOM 5358 C C . ARG B 1 222 ? 24.126 28.469 10.558 1.00 54.15 339 ARG B C 1
ATOM 5359 O O . ARG B 1 222 ? 24.126 29.431 9.790 1.00 53.27 339 ARG B O 1
ATOM 5367 N N . MET B 1 223 ? 25.212 27.733 10.781 1.00 56.14 340 MET B N 1
ATOM 5368 C CA . MET B 1 223 ? 26.449 28.039 10.080 1.00 58.23 340 MET B CA 1
ATOM 5369 C C . MET B 1 223 ? 26.656 27.137 8.867 1.00 59.93 340 MET B C 1
ATOM 5370 O O . MET B 1 223 ? 27.779 26.779 8.518 1.00 59.81 340 MET B O 1
ATOM 5375 N N . ASN B 1 224 ? 25.539 26.769 8.247 1.00 63.13 341 ASN B N 1
ATOM 5376 C CA . ASN B 1 224 ? 25.514 25.967 7.027 1.00 66.76 341 ASN B CA 1
ATOM 5377 C C . ASN B 1 224 ? 26.109 24.558 7.024 1.00 68.29 341 ASN B C 1
ATOM 5378 O O . ASN B 1 224 ? 26.305 23.982 5.952 1.00 67.98 341 ASN B O 1
ATOM 5383 N N . CYS B 1 225 ? 26.404 23.989 8.186 1.00 70.11 342 CYS B N 1
ATOM 5384 C CA . CYS B 1 225 ? 26.950 22.636 8.190 1.00 73.19 342 CYS B CA 1
ATOM 5385 C C . CYS B 1 225 ? 25.831 21.625 8.433 1.00 73.76 342 CYS B C 1
ATOM 5386 O O . CYS B 1 225 ? 25.179 21.637 9.479 1.00 74.30 342 CYS B O 1
ATOM 5389 N N . LYS B 1 226 ? 25.614 20.766 7.439 1.00 74.71 343 LYS B N 1
ATOM 5390 C CA . LYS B 1 226 ? 24.572 19.739 7.468 1.00 75.60 343 LYS B CA 1
ATOM 5391 C C . LYS B 1 226 ? 24.912 18.629 8.455 1.00 75.74 343 LYS B C 1
ATOM 5392 O O . LYS B 1 226 ? 25.554 17.645 8.090 1.00 76.47 343 LYS B O 1
ATOM 5398 N N . ARG B 1 227 ? 24.478 18.784 9.701 1.00 75.60 344 ARG B N 1
ATOM 5399 C CA . ARG B 1 227 ? 24.754 17.783 10.726 1.00 74.73 344 ARG B CA 1
ATOM 5400 C C . ARG B 1 227 ? 24.110 16.453 10.346 1.00 73.88 344 ARG B C 1
ATOM 5401 O O . ARG B 1 227 ? 22.984 16.415 9.844 1.00 73.26 344 ARG B O 1
ATOM 5409 N N . TYR B 1 228 ? 24.833 15.363 10.583 1.00 72.37 345 TYR B N 1
ATOM 5410 C CA . TYR B 1 228 ? 24.326 14.037 10.256 1.00 69.98 345 TYR B CA 1
ATOM 5411 C C . TYR B 1 228 ? 24.047 13.201 11.497 1.00 67.13 345 TYR B C 1
ATOM 5412 O O . TYR B 1 228 ? 23.592 12.063 11.388 1.00 67.26 345 TYR B O 1
ATOM 5421 N N . LEU B 1 229 ? 24.325 13.759 12.672 1.00 63.78 346 LEU B N 1
ATOM 5422 C CA . LEU B 1 229 ? 24.091 13.046 13.924 1.00 60.46 346 LEU B CA 1
ATOM 5423 C C . LEU B 1 229 ? 22.969 13.708 14.713 1.00 58.01 346 LEU B C 1
ATOM 5424 O O . LEU B 1 229 ? 22.665 14.885 14.512 1.00 57.84 346 LEU B O 1
ATOM 5429 N N . THR B 1 230 ? 22.358 12.945 15.614 1.00 55.24 347 THR B N 1
ATOM 5430 C CA . THR B 1 230 ? 21.265 13.453 16.434 1.00 51.24 347 THR B CA 1
ATOM 5431 C C . THR B 1 230 ? 21.777 13.880 17.803 1.00 49.56 347 THR B C 1
ATOM 5432 O O . THR B 1 230 ? 22.904 13.558 18.179 1.00 49.02 347 THR B O 1
ATOM 5436 N N . ALA B 1 231 ? 20.944 14.609 18.539 1.00 47.13 348 ALA B N 1
ATOM 5437 C CA . ALA B 1 231 ? 21.301 15.078 19.872 1.00 44.87 348 ALA B CA 1
ATOM 5438 C C . ALA B 1 231 ? 21.633 13.889 20.769 1.00 44.09 348 ALA B C 1
ATOM 5439 O O . ALA B 1 231 ? 22.499 13.977 21.641 1.00 41.61 348 ALA B O 1
ATOM 5441 N N . GLU B 1 232 ? 20.936 12.779 20.545 1.00 43.45 349 GLU B N 1
ATOM 5442 C CA . GLU B 1 232 ? 21.144 11.564 21.324 1.00 44.09 349 GLU B CA 1
ATOM 5443 C C . GLU B 1 232 ? 22.544 11.006 21.098 1.00 43.78 349 GLU B C 1
ATOM 5444 O O . GLU B 1 232 ? 23.191 10.523 22.029 1.00 43.26 349 GLU B O 1
ATOM 5450 N N . GLU B 1 233 ? 23.007 11.072 19.855 1.00 41.78 350 GLU B N 1
ATOM 5451 C CA . GLU B 1 233 ? 24.323 10.561 19.509 1.00 41.05 350 GLU B CA 1
ATOM 5452 C C . GLU B 1 233 ? 25.468 11.375 20.096 1.00 39.79 350 GLU B C 1
ATOM 5453 O O . GLU B 1 233 ? 26.595 10.893 20.175 1.00 40.01 350 GLU B O 1
ATOM 5459 N N . ILE B 1 234 ? 25.180 12.607 20.510 1.00 39.43 351 ILE B N 1
ATOM 5460 C CA . ILE B 1 234 ? 26.199 13.457 21.118 1.00 36.94 351 ILE B CA 1
ATOM 5461 C C . ILE B 1 234 ? 26.281 13.143 22.604 1.00 37.38 351 ILE B C 1
ATOM 5462 O O . ILE B 1 234 ? 27.369 12.995 23.157 1.00 38.24 351 ILE B O 1
ATOM 5467 N N . VAL B 1 235 ? 25.120 13.043 23.244 1.00 37.07 352 VAL B N 1
ATOM 5468 C CA . VAL B 1 235 ? 25.051 12.762 24.672 1.00 37.73 352 VAL B CA 1
ATOM 5469 C C . VAL B 1 235 ? 25.559 11.368 25.030 1.00 38.70 352 VAL B C 1
ATOM 5470 O O . VAL B 1 235 ? 26.092 11.160 26.120 1.00 37.46 352 VAL B O 1
ATOM 5474 N N . GLU B 1 236 ? 25.400 10.418 24.112 1.00 38.85 353 GLU B N 1
ATOM 5475 C CA . GLU B 1 236 ? 25.852 9.052 24.355 1.00 38.93 353 GLU B CA 1
ATOM 5476 C C . GLU B 1 236 ? 27.375 8.941 24.318 1.00 39.02 353 GLU B C 1
ATOM 5477 O O . GLU B 1 236 ? 27.937 7.895 24.641 1.00 39.15 353 GLU B O 1
ATOM 5483 N N . GLY B 1 237 ? 28.033 10.023 23.914 1.00 38.91 354 GLY B N 1
ATOM 5484 C CA . GLY B 1 237 ? 29.486 10.053 23.872 1.00 38.97 354 GLY B CA 1
ATOM 5485 C C . GLY B 1 237 ? 30.210 9.246 22.811 1.00 39.56 354 GLY B C 1
ATOM 5486 O O . GLY B 1 237 ? 31.415 9.017 22.939 1.00 39.67 354 GLY B O 1
ATOM 5487 N N . SER B 1 238 ? 29.507 8.815 21.768 1.00 39.80 355 SER B N 1
ATOM 5488 C CA . SER B 1 238 ? 30.148 8.039 20.709 1.00 39.03 355 SER B CA 1
ATOM 5489 C C . SER B 1 238 ? 31.405 8.738 20.222 1.00 39.72 355 SER B C 1
ATOM 5490 O O . SER B 1 238 ? 31.363 9.893 19.802 1.00 39.88 355 SER B O 1
ATOM 5493 N N . SER B 1 239 ? 32.522 8.023 20.273 1.00 40.62 356 SER B N 1
ATOM 5494 C CA . SER B 1 239 ? 33.806 8.559 19.850 1.00 39.33 356 SER B CA 1
ATOM 5495 C C . SER B 1 239 ? 33.828 8.978 18.381 1.00 39.41 356 SER B C 1
ATOM 5496 O O . SER B 1 239 ? 33.968 10.161 18.069 1.00 39.66 356 SER B O 1
ATOM 5499 N N . THR B 1 240 ? 33.688 8.007 17.482 1.00 39.11 357 THR B N 1
ATOM 5500 C CA . THR B 1 240 ? 33.719 8.274 16.047 1.00 39.39 357 THR B CA 1
ATOM 5501 C C . THR B 1 240 ? 32.672 9.276 15.563 1.00 38.43 357 THR B C 1
ATOM 5502 O O . THR B 1 240 ? 32.972 10.142 14.743 1.00 37.70 357 THR B O 1
ATOM 5506 N N . LEU B 1 241 ? 31.447 9.158 16.061 1.00 38.44 358 LEU B N 1
ATOM 5507 C CA . LEU B 1 241 ? 30.386 10.072 15.656 1.00 38.48 358 LEU B CA 1
ATOM 5508 C C . LEU B 1 241 ? 30.739 11.517 15.996 1.00 37.80 358 LEU B C 1
ATOM 5509 O O . LEU B 1 241 ? 30.593 12.412 15.164 1.00 39.06 358 LEU B O 1
ATOM 5514 N N . ASN B 1 242 ? 31.205 11.741 17.219 1.00 37.12 359 ASN B N 1
ATOM 5515 C CA . ASN B 1 242 ? 31.572 13.082 17.654 1.00 37.18 359 ASN B CA 1
ATOM 5516 C C . ASN B 1 242 ? 32.852 13.563 16.972 1.00 37.52 359 ASN B C 1
ATOM 5517 O O . ASN B 1 242 ? 33.081 14.767 16.847 1.00 39.00 359 ASN B O 1
ATOM 5522 N N . LEU B 1 243 ? 33.681 12.624 16.526 1.00 35.89 360 LEU B N 1
ATOM 5523 C CA . LEU B 1 243 ? 34.915 12.979 15.833 1.00 34.37 360 LEU B CA 1
ATOM 5524 C C . LEU B 1 243 ? 34.535 13.571 14.485 1.00 35.09 360 LEU B C 1
ATOM 5525 O O . LEU B 1 243 ? 35.058 14.608 14.072 1.00 34.68 360 LEU B O 1
ATOM 5530 N N . ALA B 1 244 ? 33.622 12.887 13.802 1.00 34.37 361 ALA B N 1
ATOM 5531 C CA . ALA B 1 244 ? 33.153 13.316 12.494 1.00 33.66 361 ALA B CA 1
ATOM 5532 C C . ALA B 1 244 ? 32.513 14.695 12.578 1.00 33.44 361 ALA B C 1
ATOM 5533 O O . ALA B 1 244 ? 32.774 15.558 11.738 1.00 33.19 361 ALA B O 1
ATOM 5535 N N . PHE B 1 245 ? 31.684 14.908 13.596 1.00 33.88 362 PHE B N 1
ATOM 5536 C CA . PHE B 1 245 ? 31.022 16.196 13.755 1.00 34.36 362 PHE B CA 1
ATOM 5537 C C . PHE B 1 245 ? 32.046 17.315 13.904 1.00 34.10 362 PHE B C 1
ATOM 5538 O O . PHE B 1 245 ? 31.942 18.344 13.238 1.00 33.76 362 PHE B O 1
ATOM 5546 N N . VAL B 1 246 ? 33.036 17.116 14.771 1.00 35.65 363 VAL B N 1
ATOM 5547 C CA . VAL B 1 246 ? 34.069 18.130 14.971 1.00 36.17 363 VAL B CA 1
ATOM 5548 C C . VAL B 1 246 ? 34.786 18.384 13.651 1.00 36.33 363 VAL B C 1
ATOM 5549 O O . VAL B 1 246 ? 35.220 19.504 13.376 1.00 36.21 363 VAL B O 1
ATOM 5553 N N . ALA B 1 247 ? 34.901 17.338 12.837 1.00 36.51 364 ALA B N 1
ATOM 5554 C CA . ALA B 1 247 ? 35.555 17.442 11.538 1.00 39.13 364 ALA B CA 1
ATOM 5555 C C . ALA B 1 247 ? 34.697 18.280 10.593 1.00 41.51 364 ALA B C 1
ATOM 5556 O O . ALA B 1 247 ? 35.213 19.104 9.834 1.00 41.18 364 ALA B O 1
ATOM 5558 N N . GLN B 1 248 ? 33.385 18.063 10.648 1.00 42.40 365 GLN B N 1
ATOM 5559 C CA . GLN B 1 248 ? 32.446 18.805 9.813 1.00 44.16 365 GLN B CA 1
ATOM 5560 C C . GLN B 1 248 ? 32.503 20.288 10.161 1.00 44.08 365 GLN B C 1
ATOM 5561 O O . GLN B 1 248 ? 32.518 21.140 9.273 1.00 44.86 365 GLN B O 1
ATOM 5567 N N . ILE B 1 249 ? 32.524 20.592 11.457 1.00 43.41 366 ILE B N 1
ATOM 5568 C CA . ILE B 1 249 ? 32.593 21.978 11.909 1.00 42.85 366 ILE B CA 1
ATOM 5569 C C . ILE B 1 249 ? 33.854 22.591 11.301 1.00 42.87 366 ILE B C 1
ATOM 5570 O O . ILE B 1 249 ? 33.832 23.705 10.775 1.00 42.52 366 ILE B O 1
ATOM 5575 N N . PHE B 1 250 ? 34.950 21.840 11.377 1.00 41.59 367 PHE B N 1
ATOM 5576 C CA . PHE B 1 250 ? 36.239 22.276 10.851 1.00 43.75 367 PHE B CA 1
ATOM 5577 C C . PHE B 1 250 ? 36.179 22.604 9.362 1.00 45.18 367 PHE B C 1
ATOM 5578 O O . PHE B 1 250 ? 36.511 23.716 8.952 1.00 44.76 367 PHE B O 1
ATOM 5586 N N . HIS B 1 251 ? 35.758 21.629 8.559 1.00 47.97 368 HIS B N 1
ATOM 5587 C CA . HIS B 1 251 ? 35.670 21.798 7.111 1.00 51.49 368 HIS B CA 1
ATOM 5588 C C . HIS B 1 251 ? 34.691 22.889 6.686 1.00 52.31 368 HIS B C 1
ATOM 5589 O O . HIS B 1 251 ? 34.423 23.059 5.496 1.00 52.63 368 HIS B O 1
ATOM 5596 N N . GLU B 1 252 ? 34.169 23.630 7.659 1.00 52.89 369 GLU B N 1
ATOM 5597 C CA . GLU B 1 252 ? 33.217 24.701 7.391 1.00 53.27 369 GLU B CA 1
ATOM 5598 C C . GLU B 1 252 ? 33.608 26.008 8.074 1.00 52.64 369 GLU B C 1
ATOM 5599 O O . GLU B 1 252 ? 33.149 27.082 7.682 1.00 51.31 369 GLU B O 1
ATOM 5605 N N . ARG B 1 253 ? 34.458 25.920 9.094 1.00 53.44 370 ARG B N 1
ATOM 5606 C CA . ARG B 1 253 ? 34.877 27.112 9.824 1.00 54.26 370 ARG B CA 1
ATOM 5607 C C . ARG B 1 253 ? 36.192 26.914 10.576 1.00 55.42 370 ARG B C 1
ATOM 5608 O O . ARG B 1 253 ? 36.363 25.929 11.294 1.00 56.75 370 ARG B O 1
ATOM 5616 N N . ASN B 1 254 ? 37.114 27.859 10.410 1.00 56.20 371 ASN B N 1
ATOM 5617 C CA . ASN B 1 254 ? 38.403 27.817 11.091 1.00 56.62 371 ASN B CA 1
ATOM 5618 C C . ASN B 1 254 ? 38.965 29.232 11.243 1.00 59.20 371 ASN B C 1
ATOM 5619 O O . ASN B 1 254 ? 38.254 30.134 11.683 1.00 58.18 371 ASN B O 1
ATOM 5624 N N . GLY B 1 255 ? 40.231 29.429 10.885 1.00 61.70 372 GLY B N 1
ATOM 5625 C CA . GLY B 1 255 ? 40.827 30.748 11.008 1.00 64.62 372 GLY B CA 1
ATOM 5626 C C . GLY B 1 255 ? 41.908 31.060 9.988 1.00 67.74 372 GLY B C 1
ATOM 5627 O O . GLY B 1 255 ? 42.716 30.199 9.643 1.00 68.46 372 GLY B O 1
ATOM 5628 N N . LEU B 1 256 ? 41.917 32.302 9.508 1.00 70.34 373 LEU B N 1
ATOM 5629 C CA . LEU B 1 256 ? 42.897 32.771 8.526 1.00 73.13 373 LEU B CA 1
ATOM 5630 C C . LEU B 1 256 ? 42.581 34.213 8.130 1.00 74.66 373 LEU B C 1
ATOM 5631 O O . LEU B 1 256 ? 41.431 34.646 8.214 1.00 75.41 373 LEU B O 1
ATOM 5636 N N . ASN B 1 257 ? 43.599 34.953 7.700 1.00 76.73 374 ASN B N 1
ATOM 5637 C CA . ASN B 1 257 ? 43.408 36.344 7.296 1.00 78.95 374 ASN B CA 1
ATOM 5638 C C . ASN B 1 257 ? 44.658 36.908 6.618 1.00 79.03 374 ASN B C 1
ATOM 5639 O O . ASN B 1 257 ? 44.591 37.215 5.408 1.00 78.80 374 ASN B O 1
ATOM 5644 N N . ASP B 1 271 ? 57.952 18.499 -6.915 1.00 78.76 388 ASP B N 1
ATOM 5645 C CA . ASP B 1 271 ? 58.430 17.584 -7.991 1.00 78.99 388 ASP B CA 1
ATOM 5646 C C . ASP B 1 271 ? 57.508 16.375 -8.114 1.00 78.92 388 ASP B C 1
ATOM 5647 O O . ASP B 1 271 ? 56.725 16.088 -7.209 1.00 79.12 388 ASP B O 1
ATOM 5652 N N . VAL B 1 272 ? 57.604 15.672 -9.238 1.00 79.11 389 VAL B N 1
ATOM 5653 C CA . VAL B 1 272 ? 56.779 14.492 -9.482 1.00 79.23 389 VAL B CA 1
ATOM 5654 C C . VAL B 1 272 ? 57.500 13.220 -9.042 1.00 78.66 389 VAL B C 1
ATOM 5655 O O . VAL B 1 272 ? 56.976 12.437 -8.248 1.00 78.22 389 VAL B O 1
ATOM 5659 N N . GLU B 1 273 ? 58.705 13.027 -9.566 1.00 78.20 390 GLU B N 1
ATOM 5660 C CA . GLU B 1 273 ? 59.522 11.861 -9.248 1.00 77.29 390 GLU B CA 1
ATOM 5661 C C . GLU B 1 273 ? 59.817 11.782 -7.752 1.00 75.62 390 GLU B C 1
ATOM 5662 O O . GLU B 1 273 ? 59.617 10.741 -7.126 1.00 75.62 390 GLU B O 1
ATOM 5668 N N . THR B 1 274 ? 60.297 12.887 -7.189 1.00 73.80 391 THR B N 1
ATOM 5669 C CA . THR B 1 274 ? 60.617 12.949 -5.768 1.00 71.65 391 THR B CA 1
ATOM 5670 C C . THR B 1 274 ? 59.396 12.579 -4.934 1.00 70.53 391 THR B C 1
ATOM 5671 O O . THR B 1 274 ? 59.481 11.752 -4.025 1.00 69.92 391 THR B O 1
ATOM 5675 N N . CYS B 1 275 ? 58.262 13.191 -5.255 1.00 69.04 392 CYS B N 1
ATOM 5676 C CA . CYS B 1 275 ? 57.019 12.929 -4.540 1.00 68.21 392 CYS B CA 1
ATOM 5677 C C . CYS B 1 275 ? 56.705 11.433 -4.525 1.00 67.01 392 CYS B C 1
ATOM 5678 O O . CYS B 1 275 ? 56.313 10.884 -3.494 1.00 66.35 392 CYS B O 1
ATOM 5681 N N . ARG B 1 276 ? 56.880 10.779 -5.671 1.00 66.26 393 ARG B N 1
ATOM 5682 C CA . ARG B 1 276 ? 56.622 9.345 -5.786 1.00 65.15 393 ARG B CA 1
ATOM 5683 C C . ARG B 1 276 ? 57.466 8.546 -4.805 1.00 62.83 393 ARG B C 1
ATOM 5684 O O . ARG B 1 276 ? 56.942 7.889 -3.905 1.00 61.76 393 ARG B O 1
ATOM 5692 N N . ASP B 1 277 ? 58.779 8.610 -5.000 1.00 60.28 394 ASP B N 1
ATOM 5693 C CA . ASP B 1 277 ? 59.733 7.886 -4.169 1.00 57.24 394 ASP B CA 1
ATOM 5694 C C . ASP B 1 277 ? 59.524 8.095 -2.673 1.00 54.52 394 ASP B C 1
ATOM 5695 O O . ASP B 1 277 ? 59.576 7.140 -1.897 1.00 54.29 394 ASP B O 1
ATOM 5700 N N . GLU B 1 278 ? 59.293 9.339 -2.266 1.00 51.38 395 GLU B N 1
ATOM 5701 C CA . GLU B 1 278 ? 59.084 9.633 -0.855 1.00 48.52 395 GLU B CA 1
ATOM 5702 C C . GLU B 1 278 ? 57.942 8.781 -0.316 1.00 47.74 395 GLU B C 1
ATOM 5703 O O . GLU B 1 278 ? 58.092 8.095 0.697 1.00 45.99 395 GLU B O 1
ATOM 5709 N N . ARG B 1 279 ? 56.803 8.820 -1.000 1.00 47.05 396 ARG B N 1
ATOM 5710 C CA . ARG B 1 279 ? 55.642 8.045 -0.582 1.00 47.03 396 ARG B CA 1
ATOM 5711 C C . ARG B 1 279 ? 55.945 6.551 -0.630 1.00 45.60 396 ARG B C 1
ATOM 5712 O O . ARG B 1 279 ? 55.617 5.812 0.301 1.00 46.16 396 ARG B O 1
ATOM 5720 N N . CYS B 1 280 ? 56.568 6.114 -1.721 1.00 42.35 397 CYS B N 1
ATOM 5721 C CA . CYS B 1 280 ? 56.909 4.707 -1.910 1.00 39.98 397 CYS B CA 1
ATOM 5722 C C . CYS B 1 280 ? 57.682 4.102 -0.741 1.00 39.19 397 CYS B C 1
ATOM 5723 O O . CYS B 1 280 ? 57.248 3.117 -0.139 1.00 38.46 397 CYS B O 1
ATOM 5726 N N . TYR B 1 281 ? 58.827 4.690 -0.420 1.00 37.89 398 TYR B N 1
ATOM 5727 C CA . TYR B 1 281 ? 59.648 4.169 0.662 1.00 37.28 398 TYR B CA 1
ATOM 5728 C C . TYR B 1 281 ? 59.077 4.436 2.045 1.00 36.07 398 TYR B C 1
ATOM 5729 O O . TYR B 1 281 ? 59.356 3.698 2.988 1.00 33.25 398 TYR B O 1
ATOM 5738 N N . ARG B 1 282 ? 58.271 5.485 2.165 1.00 35.56 399 ARG B N 1
ATOM 5739 C CA . ARG B 1 282 ? 57.648 5.808 3.440 1.00 35.44 399 ARG B CA 1
ATOM 5740 C C . ARG B 1 282 ? 56.707 4.653 3.776 1.00 35.70 399 ARG B C 1
ATOM 5741 O O . ARG B 1 282 ? 56.708 4.135 4.893 1.00 34.46 399 ARG B O 1
ATOM 5749 N N . LEU B 1 283 ? 55.909 4.256 2.790 1.00 34.54 400 LEU B N 1
ATOM 5750 C CA . LEU B 1 283 ? 54.957 3.167 2.953 1.00 34.79 400 LEU B CA 1
ATOM 5751 C C . LEU B 1 283 ? 55.675 1.844 3.185 1.00 34.66 400 LEU B C 1
ATOM 5752 O O . LEU B 1 283 ? 55.283 1.057 4.048 1.00 34.42 400 LEU B O 1
ATOM 5757 N N . TRP B 1 284 ? 56.724 1.599 2.408 1.00 33.54 401 TRP B N 1
ATOM 5758 C CA . TRP B 1 284 ? 57.490 0.367 2.543 1.00 33.19 401 TRP B CA 1
ATOM 5759 C C . TRP B 1 284 ? 58.005 0.226 3.976 1.00 32.98 401 TRP B C 1
ATOM 5760 O O . TRP B 1 284 ? 57.729 -0.769 4.649 1.00 33.55 401 TRP B O 1
ATOM 5771 N N . ILE B 1 285 ? 58.743 1.232 4.440 1.00 32.02 402 ILE B N 1
ATOM 5772 C CA . ILE B 1 285 ? 59.298 1.227 5.790 1.00 31.02 402 ILE B CA 1
ATOM 5773 C C . ILE B 1 285 ? 58.214 1.026 6.840 1.00 30.14 402 ILE B C 1
ATOM 5774 O O . ILE B 1 285 ? 58.357 0.199 7.736 1.00 30.31 402 ILE B O 1
ATOM 5779 N N . ASN B 1 286 ? 57.127 1.780 6.721 1.00 30.54 403 ASN B N 1
ATOM 5780 C CA . ASN B 1 286 ? 56.026 1.686 7.670 1.00 30.17 403 ASN B CA 1
ATOM 5781 C C . ASN B 1 286 ? 55.359 0.314 7.708 1.00 30.96 403 ASN B C 1
ATOM 5782 O O . ASN B 1 286 ? 54.592 0.024 8.625 1.00 31.27 403 ASN B O 1
ATOM 5787 N N . SER B 1 287 ? 55.655 -0.535 6.727 1.00 31.39 404 SER B N 1
ATOM 5788 C CA . SER B 1 287 ? 55.058 -1.867 6.685 1.00 33.14 404 SER B CA 1
ATOM 5789 C C . SER B 1 287 ? 55.996 -2.953 7.211 1.00 34.12 404 SER B C 1
ATOM 5790 O O . SER B 1 287 ? 55.577 -4.092 7.410 1.00 35.20 404 SER B O 1
ATOM 5793 N N . LEU B 1 288 ? 57.260 -2.601 7.435 1.00 34.08 405 LEU B N 1
ATOM 5794 C CA . LEU B 1 288 ? 58.244 -3.565 7.922 1.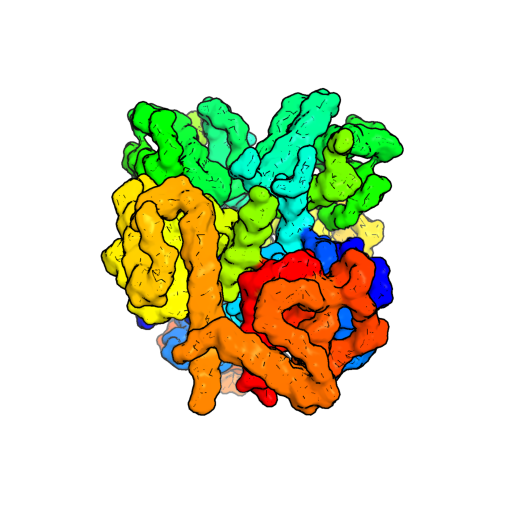00 33.63 405 LEU B CA 1
ATOM 5795 C C . LEU B 1 288 ? 58.063 -3.980 9.382 1.00 34.15 405 LEU B C 1
ATOM 5796 O O . LEU B 1 288 ? 58.565 -5.023 9.796 1.00 35.36 405 LEU B O 1
ATOM 5801 N N . GLY B 1 289 ? 57.349 -3.174 10.160 1.00 34.17 406 GLY B N 1
ATOM 5802 C CA . GLY B 1 289 ? 57.151 -3.504 11.561 1.00 35.76 406 GLY B CA 1
ATOM 5803 C C . GLY B 1 289 ? 58.262 -2.922 12.417 1.00 37.95 406 GLY B C 1
ATOM 5804 O O . GLY B 1 289 ? 58.696 -3.524 13.399 1.00 38.88 406 GLY B O 1
ATOM 5805 N N . ILE B 1 290 ? 58.723 -1.741 12.023 1.00 36.96 407 ILE B N 1
ATOM 5806 C CA . ILE B 1 290 ? 59.781 -1.020 12.721 1.00 39.85 407 ILE B CA 1
ATOM 5807 C C . ILE B 1 290 ? 59.157 -0.359 13.957 1.00 38.81 407 ILE B C 1
ATOM 5808 O O . ILE B 1 290 ? 57.936 -0.277 14.060 1.00 40.78 407 ILE B O 1
ATOM 5813 N N . ASP B 1 291 ? 59.977 0.100 14.898 1.00 38.14 408 ASP B N 1
ATOM 5814 C CA . ASP B 1 291 ? 59.443 0.740 16.101 1.00 37.29 408 ASP B CA 1
ATOM 5815 C C . ASP B 1 291 ? 59.211 2.237 15.922 1.00 36.99 408 ASP B C 1
ATOM 5816 O O . ASP B 1 291 ? 58.595 2.879 16.771 1.00 38.32 408 ASP B O 1
ATOM 5821 N N . SER B 1 292 ? 59.709 2.792 14.823 1.00 35.81 409 SER B N 1
ATOM 5822 C CA . SER B 1 292 ? 59.530 4.212 14.541 1.00 34.16 409 SER B CA 1
ATOM 5823 C C . SER B 1 292 ? 58.477 4.399 13.452 1.00 34.06 409 SER B C 1
ATOM 5824 O O . SER B 1 292 ? 58.203 3.486 12.674 1.00 32.46 409 SER B O 1
ATOM 5827 N N . TYR B 1 293 ? 57.879 5.583 13.402 1.00 34.25 410 TYR B N 1
ATOM 5828 C CA . TYR B 1 293 ? 56.883 5.869 12.381 1.00 35.17 410 TYR B CA 1
ATOM 5829 C C . TYR B 1 293 ? 57.450 6.907 11.426 1.00 33.75 410 TYR B C 1
ATOM 5830 O O . TYR B 1 293 ? 58.048 7.889 11.858 1.00 33.10 410 TYR B O 1
ATOM 5839 N N . VAL B 1 294 ? 57.268 6.684 10.129 1.00 33.85 411 VAL B N 1
ATOM 5840 C CA . VAL B 1 294 ? 57.781 7.612 9.128 1.00 34.55 411 VAL B CA 1
ATOM 5841 C C . VAL B 1 294 ? 56.709 8.537 8.567 1.00 35.91 411 VAL B C 1
ATOM 5842 O O . VAL B 1 294 ? 55.704 8.080 8.025 1.00 36.20 411 VAL B O 1
ATOM 5846 N N . ASN B 1 295 ? 56.935 9.840 8.705 1.00 38.06 412 ASN B N 1
ATOM 5847 C CA . ASN B 1 295 ? 56.010 10.844 8.191 1.00 40.02 412 ASN B CA 1
ATOM 5848 C C . ASN B 1 295 ? 56.624 11.473 6.940 1.00 41.01 412 ASN B C 1
ATOM 5849 O O . ASN B 1 295 ? 55.912 11.866 6.017 1.00 40.27 412 ASN B O 1
ATOM 5854 N N . ASN B 1 296 ? 57.953 11.552 6.921 1.00 42.35 413 ASN B N 1
ATOM 5855 C CA . ASN B 1 296 ? 58.698 12.120 5.796 1.00 44.37 413 ASN B CA 1
ATOM 5856 C C . ASN B 1 296 ? 60.077 11.455 5.739 1.00 45.14 413 ASN B C 1
ATOM 5857 O O . ASN B 1 296 ? 60.945 11.738 6.567 1.00 45.64 413 ASN B O 1
ATOM 5862 N N . VAL B 1 297 ? 60.274 10.586 4.751 1.00 45.47 414 VAL B N 1
ATOM 5863 C CA . VAL B 1 297 ? 61.524 9.840 4.597 1.00 45.77 414 VAL B CA 1
ATOM 5864 C C . VAL B 1 297 ? 62.809 10.648 4.464 1.00 45.95 414 VAL B C 1
ATOM 5865 O O . VAL B 1 297 ? 63.898 10.099 4.616 1.00 46.14 414 VAL B O 1
ATOM 5869 N N . PHE B 1 298 ? 62.698 11.940 4.181 1.00 46.06 415 PHE B N 1
ATOM 5870 C CA . PHE B 1 298 ? 63.893 12.763 4.026 1.00 45.90 415 PHE B CA 1
ATOM 5871 C C . PHE B 1 298 ? 64.351 13.422 5.322 1.00 46.24 415 PHE B C 1
ATOM 5872 O O . PHE B 1 298 ? 65.551 13.581 5.552 1.00 46.44 415 PHE B O 1
ATOM 5880 N N . GLU B 1 299 ? 63.399 13.799 6.168 1.00 45.14 416 GLU B N 1
ATOM 5881 C CA . GLU B 1 299 ? 63.722 14.442 7.435 1.00 45.38 416 GLU B CA 1
ATOM 5882 C C . GLU B 1 299 ? 63.786 13.460 8.599 1.00 43.46 416 GLU B C 1
ATOM 5883 O O . GLU B 1 299 ? 64.649 13.568 9.469 1.00 43.50 416 GLU B O 1
ATOM 5889 N N . ASP B 1 300 ? 62.871 12.499 8.603 1.00 40.74 417 ASP B N 1
ATOM 5890 C CA . ASP B 1 300 ? 62.802 11.507 9.667 1.00 39.28 417 ASP B CA 1
ATOM 5891 C C . ASP B 1 300 ? 63.935 10.484 9.621 1.00 37.31 417 ASP B C 1
ATOM 5892 O O . ASP B 1 300 ? 64.002 9.585 10.458 1.00 37.31 417 ASP B O 1
ATOM 5897 N N . VAL B 1 301 ? 64.838 10.630 8.659 1.00 34.44 418 VAL B N 1
ATOM 5898 C CA . VAL B 1 301 ? 65.935 9.684 8.519 1.00 32.17 418 VAL B CA 1
ATOM 5899 C C . VAL B 1 301 ? 67.316 10.302 8.773 1.00 32.00 418 VAL B C 1
ATOM 5900 O O . VAL B 1 301 ? 68.328 9.603 8.751 1.00 29.41 418 VAL B O 1
ATOM 5904 N N . ARG B 1 302 ? 67.348 11.604 9.043 1.00 31.19 419 ARG B N 1
ATOM 5905 C CA . ARG B 1 302 ? 68.602 12.319 9.264 1.00 32.17 419 ARG B CA 1
ATOM 5906 C C . ARG B 1 302 ? 69.431 11.962 10.499 1.00 32.50 419 ARG B C 1
ATOM 5907 O O . ARG B 1 302 ? 70.654 12.111 10.468 1.00 33.18 419 ARG B O 1
ATOM 5915 N N . ASN B 1 303 ? 68.800 11.505 11.581 1.00 32.40 420 ASN B N 1
ATOM 5916 C CA . ASN B 1 303 ? 69.575 11.130 12.768 1.00 31.48 420 ASN B CA 1
ATOM 5917 C C . ASN B 1 303 ? 70.030 9.671 12.697 1.00 30.49 420 ASN B C 1
ATOM 5918 O O . ASN B 1 303 ? 70.622 9.147 13.639 1.00 30.01 420 ASN B O 1
ATOM 5923 N N . GLY B 1 304 ? 69.738 9.026 11.570 1.00 30.19 421 GLY B N 1
ATOM 5924 C CA . GLY B 1 304 ? 70.138 7.644 11.353 1.00 29.92 421 GLY B CA 1
ATOM 5925 C C . GLY B 1 304 ? 69.430 6.546 12.129 1.00 30.35 421 GLY B C 1
ATOM 5926 O O . GLY B 1 304 ? 69.627 5.364 11.839 1.00 32.76 421 GLY B O 1
ATOM 5927 N N . TRP B 1 305 ? 68.597 6.913 13.096 1.00 26.49 422 TRP B N 1
ATOM 5928 C CA . TRP B 1 305 ? 67.904 5.916 13.903 1.00 25.19 422 TRP B CA 1
ATOM 5929 C C . TRP B 1 305 ? 66.974 4.969 13.136 1.00 24.90 422 TRP B C 1
ATOM 5930 O O . TRP B 1 305 ? 66.965 3.766 13.395 1.00 24.48 422 TRP B O 1
ATOM 5941 N N . ILE B 1 306 ? 66.195 5.500 12.199 1.00 25.69 423 ILE B N 1
ATOM 5942 C CA . ILE B 1 306 ? 65.278 4.668 11.429 1.00 25.50 423 ILE B CA 1
ATOM 5943 C C . ILE B 1 306 ? 65.997 3.720 10.473 1.00 25.51 423 ILE B C 1
ATOM 5944 O O . ILE B 1 306 ? 65.581 2.573 10.312 1.00 26.71 423 ILE B O 1
ATOM 5949 N N . LEU B 1 307 ? 67.071 4.189 9.840 1.00 25.26 424 LEU B N 1
ATOM 5950 C CA . LEU B 1 307 ? 67.830 3.339 8.922 1.00 23.68 424 LEU B CA 1
ATOM 5951 C C . LEU B 1 307 ? 68.428 2.159 9.682 1.00 23.20 424 LEU B C 1
ATOM 5952 O O . LEU B 1 307 ? 68.464 1.035 9.177 1.00 23.76 424 LEU B O 1
ATOM 5957 N N . LEU B 1 308 ? 68.890 2.410 10.902 1.00 21.25 425 LEU B N 1
ATOM 5958 C CA . LEU B 1 308 ? 69.452 1.340 11.714 1.00 21.64 425 LEU B CA 1
ATOM 5959 C C . LEU B 1 308 ? 68.358 0.312 11.988 1.00 22.79 425 LEU B C 1
ATOM 5960 O O . LEU B 1 308 ? 68.592 -0.894 11.914 1.00 21.23 425 LEU B O 1
ATOM 5965 N N . GLU B 1 309 ? 67.158 0.800 12.294 1.00 22.76 426 GLU B N 1
ATOM 5966 C CA . GLU B 1 309 ? 66.026 -0.077 12.557 1.00 24.44 426 GLU B CA 1
ATOM 5967 C C . GLU B 1 309 ? 65.645 -0.871 11.307 1.00 23.61 426 GLU B C 1
ATOM 5968 O O . GLU B 1 309 ? 65.353 -2.066 11.387 1.00 20.29 426 GLU B O 1
ATOM 5974 N N . VAL B 1 310 ? 65.649 -0.208 10.155 1.00 23.68 427 VAL B N 1
ATOM 5975 C CA . VAL B 1 310 ? 65.317 -0.877 8.902 1.00 26.56 427 VAL B CA 1
ATOM 5976 C C . VAL B 1 310 ? 66.351 -1.964 8.608 1.00 27.99 427 VAL B C 1
ATOM 5977 O O . VAL B 1 310 ? 66.000 -3.089 8.261 1.00 28.71 427 VAL B O 1
ATOM 5981 N N . LEU B 1 311 ? 67.627 -1.619 8.755 1.00 29.61 428 LEU B N 1
ATOM 5982 C CA . LEU B 1 311 ? 68.714 -2.561 8.514 1.00 28.17 428 LEU B CA 1
ATOM 5983 C C . LEU B 1 311 ? 68.642 -3.784 9.424 1.00 29.96 428 LEU B C 1
ATOM 5984 O O . LEU B 1 311 ? 68.948 -4.899 8.999 1.00 32.63 428 LEU B O 1
ATOM 5989 N N . ASP B 1 312 ? 68.234 -3.582 10.673 1.00 29.20 429 ASP B N 1
ATOM 5990 C CA . ASP B 1 312 ? 68.148 -4.694 11.610 1.00 30.45 429 ASP B CA 1
ATOM 5991 C C . ASP B 1 312 ? 66.995 -5.620 11.226 1.00 31.99 429 ASP B C 1
ATOM 5992 O O . ASP B 1 312 ? 66.990 -6.800 11.582 1.00 31.20 429 ASP B O 1
ATOM 5997 N N . LYS B 1 313 ? 66.017 -5.079 10.502 1.00 34.25 430 LYS B N 1
ATOM 5998 C CA . LYS B 1 313 ? 64.861 -5.858 10.062 1.00 34.56 430 LYS B CA 1
ATOM 5999 C C . LYS B 1 313 ? 65.176 -6.622 8.781 1.00 34.96 430 LYS B C 1
ATOM 6000 O O . LYS B 1 313 ? 64.932 -7.825 8.683 1.00 33.83 430 LYS B O 1
ATOM 6006 N N . VAL B 1 314 ? 65.718 -5.910 7.800 1.00 34.49 431 VAL B N 1
ATOM 6007 C CA . VAL B 1 314 ? 66.066 -6.507 6.520 1.00 34.87 431 VAL B CA 1
ATOM 6008 C C . VAL B 1 314 ? 67.243 -7.474 6.657 1.00 35.77 431 VAL B C 1
ATOM 6009 O O . VAL B 1 314 ? 67.372 -8.424 5.883 1.00 36.09 431 VAL B O 1
ATOM 6013 N N . SER B 1 315 ? 68.093 -7.232 7.652 1.00 36.42 432 SER B N 1
ATOM 6014 C CA . SER B 1 315 ? 69.262 -8.075 7.893 1.00 36.43 432 SER B CA 1
ATOM 6015 C C . SER B 1 315 ? 69.473 -8.297 9.395 1.00 36.76 432 SER B C 1
ATOM 6016 O O . SER B 1 315 ? 70.292 -7.629 10.027 1.00 37.17 432 SER B O 1
ATOM 6019 N N . PRO B 1 316 ? 68.737 -9.253 9.981 1.00 36.92 433 PRO B N 1
ATOM 6020 C CA . PRO B 1 316 ? 68.799 -9.602 11.405 1.00 37.22 433 PRO B CA 1
ATOM 6021 C C . PRO B 1 316 ? 70.203 -9.669 12.002 1.00 37.35 433 PRO B C 1
ATOM 6022 O O . PRO B 1 316 ? 71.115 -10.240 11.406 1.00 37.72 433 PRO B O 1
ATOM 6026 N N . SER B 1 317 ? 70.356 -9.079 13.186 1.00 36.51 434 SER B N 1
ATOM 6027 C CA . SER B 1 317 ? 71.625 -9.058 13.911 1.00 35.88 434 SER B CA 1
ATOM 6028 C C . SER B 1 317 ? 72.722 -8.199 13.287 1.00 34.52 434 SER B C 1
ATOM 6029 O O . SER B 1 317 ? 73.858 -8.195 13.768 1.00 34.48 434 SER B O 1
ATOM 6032 N N . SER B 1 318 ? 72.393 -7.464 12.231 1.00 31.20 435 SER B N 1
ATOM 6033 C CA . SER B 1 318 ? 73.390 -6.624 11.574 1.00 29.75 435 SER B CA 1
ATOM 6034 C C . SER B 1 318 ? 73.762 -5.397 12.400 1.00 30.27 435 SER B C 1
ATOM 6035 O O . SER B 1 318 ? 74.924 -4.988 12.427 1.00 30.52 435 SER B O 1
ATOM 6038 N N . VAL B 1 319 ? 72.777 -4.814 13.076 1.00 28.37 436 VAL B N 1
ATOM 6039 C CA . VAL B 1 319 ? 73.014 -3.619 13.876 1.00 26.45 436 VAL B CA 1
ATOM 6040 C C . VAL B 1 319 ? 73.553 -3.865 15.282 1.00 26.04 436 VAL B C 1
ATOM 6041 O O . VAL B 1 319 ? 73.054 -4.710 16.019 1.00 25.99 436 VAL B O 1
ATOM 6045 N N . ASN B 1 320 ? 74.588 -3.113 15.633 1.00 25.38 437 ASN B N 1
ATOM 6046 C CA . ASN B 1 320 ? 75.193 -3.194 16.954 1.00 26.29 437 ASN B CA 1
ATOM 6047 C C . ASN B 1 320 ? 74.587 -2.028 17.735 1.00 25.33 437 ASN B C 1
ATOM 6048 O O . ASN B 1 320 ? 75.049 -0.891 17.630 1.00 22.65 437 ASN B O 1
ATOM 6053 N N . TRP B 1 321 ? 73.546 -2.321 18.508 1.00 25.02 438 TRP B N 1
ATOM 6054 C CA . TRP B 1 321 ? 72.847 -1.301 19.274 1.00 26.59 438 TRP B CA 1
ATOM 6055 C C . TRP B 1 321 ? 73.651 -0.617 20.376 1.00 28.30 438 TRP B C 1
ATOM 6056 O O . TRP B 1 321 ? 73.287 0.471 20.816 1.00 28.46 438 TRP B O 1
ATOM 6067 N N . LYS B 1 322 ? 74.740 -1.235 20.820 1.00 29.93 439 LYS B N 1
ATOM 6068 C CA . LYS B 1 322 ? 75.570 -0.629 21.859 1.00 30.31 439 LYS B CA 1
ATOM 6069 C C . LYS B 1 322 ? 76.206 0.650 21.331 1.00 31.48 439 LYS B C 1
ATOM 6070 O O . LYS B 1 322 ? 76.517 1.569 22.090 1.00 32.56 439 LYS B O 1
ATOM 6076 N N . HIS B 1 323 ? 76.400 0.702 20.019 1.00 31.04 440 HIS B N 1
ATOM 6077 C CA . HIS B 1 323 ? 77.008 1.858 19.380 1.00 30.72 440 HIS B CA 1
ATOM 6078 C C . HIS B 1 323 ? 75.956 2.800 18.801 1.00 30.68 440 HIS B C 1
ATOM 6079 O O . HIS B 1 323 ? 76.284 3.739 18.078 1.00 30.64 440 HIS B O 1
ATOM 6086 N N . ALA B 1 324 ? 74.692 2.550 19.128 1.00 30.50 441 ALA B N 1
ATOM 6087 C CA . ALA B 1 324 ? 73.599 3.384 18.636 1.00 29.28 441 ALA B CA 1
ATOM 6088 C C . ALA B 1 324 ? 73.000 4.248 19.743 1.00 28.24 441 ALA B C 1
ATOM 6089 O O . ALA B 1 324 ? 72.981 3.855 20.911 1.00 28.25 441 ALA B O 1
ATOM 6091 N N . SER B 1 325 ? 72.507 5.423 19.364 1.00 25.98 442 SER B N 1
ATOM 6092 C CA . SER B 1 325 ? 71.896 6.351 20.308 1.00 25.70 442 SER B CA 1
ATOM 6093 C C . SER B 1 325 ? 70.440 6.600 19.929 1.00 26.85 442 SER B C 1
ATOM 6094 O O . SER B 1 325 ? 70.144 7.003 18.804 1.00 27.52 442 SER B O 1
ATOM 6097 N N . LYS B 1 326 ? 69.535 6.360 20.872 1.00 28.00 443 LYS B N 1
ATOM 6098 C CA . LYS B 1 326 ? 68.111 6.562 20.629 1.00 30.29 443 LYS B CA 1
ATOM 6099 C C . LYS B 1 326 ? 67.736 8.046 20.720 1.00 30.87 443 LYS B C 1
ATOM 6100 O O . LYS B 1 326 ? 68.178 8.753 21.624 1.00 30.89 443 LYS B O 1
ATOM 6106 N N . PRO B 1 327 ? 66.927 8.537 19.768 1.00 31.45 444 PRO B N 1
ATOM 6107 C CA . PRO B 1 327 ? 66.494 9.941 19.746 1.00 32.09 444 PRO B CA 1
ATOM 6108 C C . PRO B 1 327 ? 65.561 10.242 20.922 1.00 33.07 444 PRO B C 1
ATOM 6109 O O . PRO B 1 327 ? 64.986 9.325 21.510 1.00 32.82 444 PRO B O 1
ATOM 6113 N N . PRO B 1 328 ? 65.380 11.530 21.266 1.00 33.38 445 PRO B N 1
ATOM 6114 C CA . PRO B 1 328 ? 65.973 12.722 20.647 1.00 33.31 445 PRO B CA 1
ATOM 6115 C C . PRO B 1 328 ? 67.475 12.855 20.882 1.00 33.12 445 PRO B C 1
ATOM 6116 O O . PRO B 1 328 ? 67.992 12.450 21.924 1.00 32.14 445 PRO B O 1
ATOM 6120 N N . ILE B 1 329 ? 68.166 13.434 19.905 1.00 34.57 446 ILE B N 1
ATOM 6121 C CA . ILE B 1 329 ? 69.609 13.619 19.984 1.00 36.37 446 ILE B CA 1
ATOM 6122 C C . ILE B 1 329 ? 69.976 15.085 20.184 1.00 36.47 446 ILE B C 1
ATOM 6123 O O . ILE B 1 329 ? 69.582 15.947 19.401 1.00 35.92 446 ILE B O 1
ATOM 6128 N N . LYS B 1 330 ? 70.740 15.359 21.234 1.00 38.03 447 LYS B N 1
ATOM 6129 C CA . LYS B 1 330 ? 71.169 16.717 21.528 1.00 39.07 447 LYS B CA 1
ATOM 6130 C C . LYS B 1 330 ? 72.660 16.834 21.225 1.00 39.15 447 LYS B C 1
ATOM 6131 O O . LYS B 1 330 ? 73.147 17.905 20.865 1.00 40.64 447 LYS B O 1
ATOM 6137 N N . MET B 1 331 ? 73.377 15.722 21.373 1.00 39.13 448 MET B N 1
ATOM 6138 C CA . MET B 1 331 ? 74.816 15.680 21.113 1.00 37.80 448 MET B CA 1
ATOM 6139 C C . MET B 1 331 ? 75.095 15.283 19.661 1.00 38.75 448 MET B C 1
ATOM 6140 O O . MET B 1 331 ? 74.795 14.164 19.244 1.00 39.72 448 MET B O 1
ATOM 6145 N N . PRO B 1 332 ? 75.681 16.202 18.877 1.00 38.92 449 PRO B N 1
ATOM 6146 C CA . PRO B 1 332 ? 76.021 16.007 17.465 1.00 37.55 449 PRO B CA 1
ATOM 6147 C C . PRO B 1 332 ? 76.769 14.721 17.124 1.00 36.14 449 PRO B C 1
ATOM 6148 O O . PRO B 1 332 ? 76.477 14.076 16.115 1.00 35.45 449 PRO B O 1
ATOM 6152 N N . PHE B 1 333 ? 77.733 14.349 17.958 1.00 34.76 450 PHE B N 1
ATOM 6153 C CA . PHE B 1 333 ? 78.517 13.148 17.699 1.00 35.01 450 PHE B CA 1
ATOM 6154 C C . PHE B 1 333 ? 77.661 11.890 17.709 1.00 35.64 450 PHE B C 1
ATOM 6155 O O . PHE B 1 333 ? 78.055 10.863 17.158 1.00 37.41 450 PHE B O 1
ATOM 6163 N N . ARG B 1 334 ? 76.488 11.971 18.330 1.00 37.51 451 ARG B N 1
ATOM 6164 C CA . ARG B 1 334 ? 75.591 10.824 18.390 1.00 38.68 451 ARG B CA 1
ATOM 6165 C C . ARG B 1 334 ? 74.835 10.613 17.082 1.00 38.77 451 ARG B C 1
ATOM 6166 O O . ARG B 1 334 ? 74.592 9.478 16.678 1.00 37.46 451 ARG B O 1
ATOM 6174 N N . LYS B 1 335 ? 74.464 11.706 16.421 1.00 39.68 452 LYS B N 1
ATOM 6175 C CA . LYS B 1 335 ? 73.764 11.606 15.146 1.00 39.70 452 LYS B CA 1
ATOM 6176 C C . LYS B 1 335 ? 74.730 11.066 14.097 1.00 38.17 452 LYS B C 1
ATOM 6177 O O . LYS B 1 335 ? 74.392 10.171 13.322 1.00 36.62 452 LYS B O 1
ATOM 6183 N N . VAL B 1 336 ? 75.940 11.619 14.087 1.00 37.98 453 VAL B N 1
ATOM 6184 C CA . VAL B 1 336 ? 76.968 11.212 13.139 1.00 36.83 453 VAL B CA 1
ATOM 6185 C C . VAL B 1 336 ? 77.331 9.739 13.291 1.00 37.12 453 VAL B C 1
ATOM 6186 O O . VAL B 1 336 ? 77.477 9.027 12.298 1.00 38.17 453 VAL B O 1
ATOM 6190 N N . GLU B 1 337 ? 77.477 9.273 14.527 1.00 35.47 454 GLU B N 1
ATOM 6191 C CA . GLU B 1 337 ? 77.825 7.873 14.730 1.00 35.80 454 GLU B CA 1
ATOM 6192 C C . GLU B 1 337 ? 76.705 6.921 14.334 1.00 33.98 454 GLU B C 1
ATOM 6193 O O . GLU B 1 337 ? 76.969 5.797 13.911 1.00 33.34 454 GLU B O 1
ATOM 6199 N N . ASN B 1 338 ? 75.457 7.359 14.471 1.00 32.84 455 ASN B N 1
ATOM 6200 C CA . ASN B 1 338 ? 74.338 6.514 14.074 1.00 30.35 455 ASN B CA 1
ATOM 6201 C C . ASN B 1 338 ? 74.417 6.338 12.562 1.00 30.54 455 ASN B C 1
ATOM 6202 O O . ASN B 1 338 ? 74.436 5.216 12.054 1.00 28.98 455 ASN B O 1
ATOM 6207 N N . CYS B 1 339 ? 74.477 7.457 11.848 1.00 30.42 456 CYS B N 1
ATOM 6208 C CA . CYS B 1 339 ? 74.563 7.430 10.395 1.00 33.35 456 CYS B CA 1
ATOM 6209 C C . CYS B 1 339 ? 75.815 6.699 9.928 1.00 32.78 456 CYS B C 1
ATOM 6210 O O . CYS B 1 339 ? 75.788 6.000 8.917 1.00 32.50 456 CYS B O 1
ATOM 6213 N N . ASN B 1 340 ? 76.909 6.859 10.667 1.00 32.85 457 ASN B N 1
ATOM 6214 C CA . ASN B 1 340 ? 78.158 6.197 10.316 1.00 32.27 457 ASN B CA 1
ATOM 6215 C C . ASN B 1 340 ? 77.984 4.685 10.297 1.00 32.62 457 ASN B C 1
ATOM 6216 O O . ASN B 1 340 ? 78.462 4.013 9.381 1.00 32.90 457 ASN B O 1
ATOM 6221 N N . GLN B 1 341 ? 77.301 4.149 11.306 1.00 31.46 458 GLN B N 1
ATOM 6222 C CA . GLN B 1 341 ? 77.086 2.709 11.375 1.00 31.14 458 GLN B CA 1
ATOM 6223 C C . GLN B 1 341 ? 76.192 2.253 10.226 1.00 30.99 458 GLN B C 1
ATOM 6224 O O . GLN B 1 341 ? 76.284 1.111 9.775 1.00 30.88 458 GLN B O 1
ATOM 6230 N N . VAL B 1 342 ? 75.325 3.146 9.757 1.00 30.95 459 VAL B N 1
ATOM 6231 C CA . VAL B 1 342 ? 74.429 2.823 8.653 1.00 32.80 459 VAL B CA 1
ATOM 6232 C C . VAL B 1 342 ? 75.233 2.603 7.374 1.00 33.60 459 VAL B C 1
ATOM 6233 O O . VAL B 1 342 ? 75.060 1.593 6.693 1.00 33.36 459 VAL B O 1
ATOM 6237 N N . ILE B 1 343 ? 76.110 3.551 7.055 1.00 36.12 460 ILE B N 1
ATOM 6238 C CA . ILE B 1 343 ? 76.949 3.450 5.863 1.00 38.60 460 ILE B CA 1
ATOM 6239 C C . ILE B 1 343 ? 77.861 2.235 5.973 1.00 39.22 460 ILE B C 1
ATOM 6240 O O . ILE B 1 343 ? 78.004 1.462 5.026 1.00 39.99 460 ILE B O 1
ATOM 6245 N N . LYS B 1 344 ? 78.476 2.077 7.139 1.00 40.60 461 LYS B N 1
ATOM 6246 C CA . LYS B 1 344 ? 79.375 0.959 7.384 1.00 41.40 461 LYS B CA 1
ATOM 6247 C C . LYS B 1 344 ? 78.672 -0.361 7.078 1.00 41.75 461 LYS B C 1
ATOM 6248 O O . LYS B 1 344 ? 79.168 -1.167 6.290 1.00 41.66 461 LYS B O 1
ATOM 6254 N N . ILE B 1 345 ? 77.516 -0.575 7.702 1.00 41.41 462 ILE B N 1
ATOM 6255 C CA . ILE B 1 345 ? 76.748 -1.799 7.489 1.00 41.41 462 ILE B CA 1
ATOM 6256 C C . ILE B 1 345 ? 76.367 -1.934 6.016 1.00 40.32 462 ILE B C 1
ATOM 6257 O O . ILE B 1 345 ? 76.506 -3.005 5.425 1.00 36.83 462 ILE B O 1
ATOM 6262 N N . GLY B 1 346 ? 75.889 -0.841 5.430 1.00 40.28 463 GLY B N 1
ATOM 6263 C CA . GLY B 1 346 ? 75.509 -0.861 4.030 1.00 42.15 463 GLY B CA 1
ATOM 6264 C C . GLY B 1 346 ? 76.638 -1.366 3.153 1.00 43.71 463 GLY B C 1
ATOM 6265 O O . GLY B 1 346 ? 76.420 -2.169 2.246 1.00 43.59 463 GLY B O 1
ATOM 6266 N N . LYS B 1 347 ? 77.851 -0.892 3.422 1.00 44.52 464 LYS B N 1
ATOM 6267 C CA . LYS B 1 347 ? 79.015 -1.314 2.657 1.00 45.45 464 LYS B CA 1
ATOM 6268 C C . LYS B 1 347 ? 79.325 -2.775 2.954 1.00 46.19 464 LYS B C 1
ATOM 6269 O O . LYS B 1 347 ? 79.763 -3.513 2.073 1.00 46.79 464 LYS B O 1
ATOM 6275 N N . GLN B 1 348 ? 79.096 -3.192 4.195 1.00 46.19 465 GLN B N 1
ATOM 6276 C CA . GLN B 1 348 ? 79.336 -4.578 4.574 1.00 48.47 465 GLN B CA 1
ATOM 6277 C C . GLN B 1 348 ? 78.353 -5.472 3.822 1.00 49.22 465 GLN B C 1
ATOM 6278 O O . GLN B 1 348 ? 78.639 -6.639 3.552 1.00 49.77 465 GLN B O 1
ATOM 6284 N N . LEU B 1 349 ? 77.193 -4.913 3.482 1.00 49.31 466 LEU B N 1
ATOM 6285 C CA . LEU B 1 349 ? 76.171 -5.648 2.742 1.00 48.61 466 LEU B CA 1
ATOM 6286 C C . LEU B 1 349 ? 76.441 -5.519 1.246 1.00 48.15 466 LEU B C 1
ATOM 6287 O O . LEU B 1 349 ? 75.600 -5.855 0.409 1.00 47.91 466 LEU B O 1
ATOM 6292 N N . LYS B 1 350 ? 77.631 -5.022 0.927 1.00 46.22 467 LYS B N 1
ATOM 6293 C CA . LYS B 1 350 ? 78.069 -4.848 -0.448 1.00 45.74 467 LYS B CA 1
ATOM 6294 C C . LYS B 1 350 ? 77.256 -3.814 -1.212 1.00 45.45 467 LYS B C 1
ATOM 6295 O O . LYS B 1 350 ? 77.129 -3.894 -2.433 1.00 45.64 467 LYS B O 1
ATOM 6301 N N . PHE B 1 351 ? 76.696 -2.846 -0.495 1.00 46.08 468 PHE B N 1
ATOM 6302 C CA . PHE B 1 351 ? 75.933 -1.793 -1.151 1.00 46.30 468 PHE B CA 1
ATOM 6303 C C . PHE B 1 351 ? 76.924 -0.906 -1.897 1.00 47.70 468 PHE B C 1
ATOM 6304 O O . PHE B 1 351 ? 78.138 -1.088 -1.784 1.00 47.52 468 PHE B O 1
ATOM 6312 N N . SER B 1 352 ? 76.409 0.055 -2.654 1.00 49.10 469 SER B N 1
ATOM 6313 C CA . SER B 1 352 ? 77.263 0.959 -3.411 1.00 50.98 469 SER B CA 1
ATOM 6314 C C . SER B 1 352 ? 77.270 2.355 -2.791 1.00 52.97 469 SER B C 1
ATOM 6315 O O . SER B 1 352 ? 76.557 3.251 -3.243 1.00 53.11 469 SER B O 1
ATOM 6318 N N . LEU B 1 353 ? 78.076 2.532 -1.749 1.00 55.05 470 LEU B N 1
ATOM 6319 C CA . LEU B 1 353 ? 78.177 3.820 -1.070 1.00 57.01 470 LEU B CA 1
ATOM 6320 C C . LEU B 1 353 ? 79.546 4.453 -1.297 1.00 59.07 470 LEU B C 1
ATOM 6321 O O . LEU B 1 353 ? 80.165 4.967 -0.365 1.00 59.56 470 LEU B O 1
ATOM 6326 N N . VAL B 1 354 ? 80.012 4.415 -2.540 1.00 61.73 471 VAL B N 1
ATOM 6327 C CA . VAL B 1 354 ? 81.312 4.978 -2.882 1.00 63.26 471 VAL B CA 1
ATOM 6328 C C . VAL B 1 354 ? 81.394 6.469 -2.569 1.00 63.69 471 VAL B C 1
ATOM 6329 O O . VAL B 1 354 ? 80.522 7.248 -2.959 1.00 62.98 471 VAL B O 1
ATOM 6333 N N . ASN B 1 355 ? 82.450 6.854 -1.858 1.00 64.39 472 ASN B N 1
ATOM 6334 C CA . ASN B 1 355 ? 82.666 8.246 -1.479 1.00 65.26 472 ASN B CA 1
ATOM 6335 C C . ASN B 1 355 ? 81.458 8.790 -0.723 1.00 64.58 472 ASN B C 1
ATOM 6336 O O . ASN B 1 355 ? 81.050 9.936 -0.920 1.00 64.41 472 ASN B O 1
ATOM 6341 N N . VAL B 1 356 ? 80.883 7.955 0.135 1.00 63.71 473 VAL B N 1
ATOM 6342 C CA . VAL B 1 356 ? 79.729 8.356 0.928 1.00 62.55 473 VAL B CA 1
ATOM 6343 C C . VAL B 1 356 ? 80.087 8.266 2.405 1.00 61.09 473 VAL B C 1
ATOM 6344 O O . VAL B 1 356 ? 80.764 7.330 2.833 1.00 60.46 473 VAL B O 1
ATOM 6348 N N . ALA B 1 357 ? 79.635 9.247 3.177 1.00 58.98 474 ALA B N 1
ATOM 6349 C CA . ALA B 1 357 ? 79.911 9.280 4.605 1.00 57.21 474 ALA B CA 1
ATOM 6350 C C . ALA B 1 357 ? 78.621 9.411 5.404 1.00 56.47 474 ALA B C 1
ATOM 6351 O O . ALA B 1 357 ? 77.605 9.884 4.891 1.00 56.84 474 ALA B O 1
ATOM 6353 N N . GLY B 1 358 ? 78.670 8.989 6.662 1.00 54.76 475 GLY B N 1
ATOM 6354 C CA . GLY B 1 358 ? 77.498 9.067 7.512 1.00 52.24 475 GLY B CA 1
ATOM 6355 C C . GLY B 1 358 ? 76.962 10.479 7.641 1.00 50.48 475 GLY B C 1
ATOM 6356 O O . GLY B 1 358 ? 75.752 10.682 7.731 1.00 51.32 475 GLY B O 1
ATOM 6357 N N . ASN B 1 359 ? 77.854 11.463 7.640 1.00 48.90 476 ASN B N 1
ATOM 6358 C CA . ASN B 1 359 ? 77.432 12.850 7.768 1.00 48.18 476 ASN B CA 1
ATOM 6359 C C . ASN B 1 359 ? 76.612 13.326 6.569 1.00 46.63 476 ASN B C 1
ATOM 6360 O O . ASN B 1 359 ? 75.943 14.358 6.641 1.00 46.10 476 ASN B O 1
ATOM 6365 N N . ASP B 1 360 ? 76.658 12.577 5.469 1.00 45.01 477 ASP B N 1
ATOM 6366 C CA . ASP B 1 360 ? 75.885 12.941 4.282 1.00 43.60 477 ASP B CA 1
ATOM 6367 C C . ASP B 1 360 ? 74.392 12.763 4.555 1.00 42.78 477 ASP B C 1
ATOM 6368 O O . ASP B 1 360 ? 73.561 13.496 4.017 1.00 42.75 477 ASP B O 1
ATOM 6373 N N . ILE B 1 361 ? 74.059 11.783 5.390 1.00 41.38 478 ILE B N 1
ATOM 6374 C CA . ILE B 1 361 ? 72.670 11.513 5.748 1.00 39.68 478 ILE B CA 1
ATOM 6375 C C . ILE B 1 361 ? 72.172 12.602 6.689 1.00 40.78 478 ILE B C 1
ATOM 6376 O O . ILE B 1 361 ? 71.025 13.042 6.602 1.00 40.16 478 ILE B O 1
ATOM 6381 N N . VAL B 1 362 ? 73.049 13.030 7.591 1.00 42.05 479 VAL B N 1
ATOM 6382 C CA . VAL B 1 362 ? 72.720 14.069 8.557 1.00 42.20 479 VAL B CA 1
ATOM 6383 C C . VAL B 1 362 ? 72.344 15.358 7.837 1.00 43.33 479 VAL B C 1
ATOM 6384 O O . VAL B 1 362 ? 71.347 15.998 8.170 1.00 41.08 479 VAL B O 1
ATOM 6388 N N . GLN B 1 363 ? 73.149 15.730 6.846 1.00 45.17 480 GLN B N 1
ATOM 6389 C CA . GLN B 1 363 ? 72.904 16.943 6.078 1.00 48.12 480 GLN B CA 1
ATOM 6390 C C . GLN B 1 363 ? 71.610 16.833 5.275 1.00 48.64 480 GLN B C 1
ATOM 6391 O O . GLN B 1 363 ? 71.026 17.841 4.883 1.00 48.85 480 GLN B O 1
ATOM 6397 N N . GLY B 1 364 ? 71.166 15.603 5.041 1.00 49.77 481 GLY B N 1
ATOM 6398 C CA . GLY B 1 364 ? 69.934 15.389 4.303 1.00 50.19 481 GLY B CA 1
ATOM 6399 C C . GLY B 1 364 ? 70.077 15.329 2.795 1.00 50.90 481 GLY B C 1
ATOM 6400 O O . GLY B 1 364 ? 69.264 15.903 2.069 1.00 50.21 481 GLY B O 1
ATOM 6401 N N . ASN B 1 365 ? 71.108 14.641 2.317 1.00 51.49 482 ASN B N 1
ATOM 6402 C CA . ASN B 1 365 ? 71.325 14.509 0.881 1.00 53.14 482 ASN B CA 1
ATOM 6403 C C . ASN B 1 365 ? 70.206 13.642 0.308 1.00 52.98 482 ASN B C 1
ATOM 6404 O O . ASN B 1 365 ? 70.293 12.412 0.310 1.00 52.92 482 ASN B O 1
ATOM 6409 N N . LYS B 1 366 ? 69.157 14.295 -0.182 1.00 52.01 483 LYS B N 1
ATOM 6410 C CA . LYS B 1 366 ? 68.002 13.599 -0.738 1.00 51.69 483 LYS B CA 1
ATOM 6411 C C . LYS B 1 366 ? 68.341 12.525 -1.764 1.00 51.25 483 LYS B C 1
ATOM 6412 O O . LYS B 1 366 ? 67.770 11.435 -1.735 1.00 51.16 483 LYS B O 1
ATOM 6418 N N . LYS B 1 367 ? 69.270 12.820 -2.666 1.00 51.48 484 LYS B N 1
ATOM 6419 C CA . LYS B 1 367 ? 69.651 11.847 -3.682 1.00 50.49 484 LYS B CA 1
ATOM 6420 C C . LYS B 1 367 ? 70.289 10.618 -3.043 1.00 48.68 484 LYS B C 1
ATOM 6421 O O . LYS B 1 367 ? 70.018 9.488 -3.448 1.00 48.16 484 LYS B O 1
ATOM 6427 N N . LEU B 1 368 ? 71.137 10.840 -2.042 1.00 47.12 485 LEU B N 1
ATOM 6428 C CA . LEU B 1 368 ? 71.800 9.739 -1.355 1.00 44.99 485 LEU B CA 1
ATOM 6429 C C . LEU B 1 368 ? 70.781 8.898 -0.605 1.00 43.53 485 LEU B C 1
ATOM 6430 O O . LEU B 1 368 ? 70.834 7.669 -0.632 1.00 43.17 485 LEU B O 1
ATOM 6435 N N . ILE B 1 369 ? 69.852 9.571 0.067 1.00 41.77 486 ILE B N 1
ATOM 6436 C CA . ILE B 1 369 ? 68.813 8.888 0.824 1.00 40.02 486 ILE B CA 1
ATOM 6437 C C . ILE B 1 369 ? 68.054 7.925 -0.088 1.00 39.35 486 ILE B C 1
ATOM 6438 O O . ILE B 1 369 ? 67.979 6.727 0.186 1.00 38.18 486 ILE B O 1
ATOM 6443 N N . LEU B 1 370 ? 67.501 8.456 -1.175 1.00 39.74 487 LEU B N 1
ATOM 6444 C CA . LEU B 1 370 ? 66.747 7.646 -2.126 1.00 41.35 487 LEU B CA 1
ATOM 6445 C C . LEU B 1 370 ? 67.592 6.499 -2.668 1.00 39.83 487 LEU B C 1
ATOM 6446 O O . LEU B 1 370 ? 67.091 5.393 -2.879 1.00 39.16 487 LEU B O 1
ATOM 6451 N N . GLY B 1 371 ? 68.875 6.766 -2.888 1.00 38.72 488 GLY B N 1
ATOM 6452 C CA . GLY B 1 371 ? 69.761 5.734 -3.394 1.00 37.79 488 GLY B CA 1
ATOM 6453 C C . GLY B 1 371 ? 69.977 4.648 -2.359 1.00 37.81 488 GLY B C 1
ATOM 6454 O O . GLY B 1 371 ? 70.101 3.468 -2.690 1.00 38.06 488 GLY B O 1
ATOM 6455 N N . LEU B 1 372 ? 70.015 5.056 -1.095 1.00 38.18 489 LEU B N 1
ATOM 6456 C CA . LEU B 1 372 ? 70.217 4.129 0.011 1.00 37.92 489 LEU B CA 1
ATOM 6457 C C . LEU B 1 372 ? 68.947 3.327 0.275 1.00 36.91 489 LEU B C 1
ATOM 6458 O O . LEU B 1 372 ? 69.006 2.161 0.659 1.00 36.98 489 LEU B O 1
ATOM 6463 N N . LEU B 1 373 ? 67.801 3.965 0.066 1.00 36.72 490 LEU B N 1
ATOM 6464 C CA . LEU B 1 373 ? 66.512 3.317 0.269 1.00 37.93 490 LEU B CA 1
ATOM 6465 C C . LEU B 1 373 ? 66.289 2.223 -0.773 1.00 39.10 490 LEU B C 1
ATOM 6466 O O . LEU B 1 373 ? 65.865 1.113 -0.439 1.00 39.30 490 LEU B O 1
ATOM 6471 N N . TRP B 1 374 ? 66.579 2.536 -2.033 1.00 39.17 491 TRP B N 1
ATOM 6472 C CA . TRP B 1 374 ? 66.409 1.562 -3.102 1.00 39.43 491 TRP B CA 1
ATOM 6473 C C . TRP B 1 374 ? 67.209 0.298 -2.821 1.00 39.45 491 TRP B C 1
ATOM 6474 O O . TRP B 1 374 ? 66.668 -0.807 -2.861 1.00 38.81 491 TRP B O 1
ATOM 6485 N N . GLN B 1 375 ? 68.498 0.463 -2.538 1.00 39.70 492 GLN B N 1
ATOM 6486 C CA . GLN B 1 375 ? 69.355 -0.682 -2.262 1.00 40.21 492 GLN B CA 1
ATOM 6487 C C . GLN B 1 375 ? 68.878 -1.461 -1.042 1.00 39.53 492 GLN B C 1
ATOM 6488 O O . GLN B 1 375 ? 69.093 -2.669 -0.944 1.00 40.45 492 GLN B O 1
ATOM 6494 N N . LEU B 1 376 ? 68.223 -0.770 -0.115 1.00 38.44 493 LEU B N 1
ATOM 6495 C CA . LEU B 1 376 ? 67.704 -1.419 1.080 1.00 36.92 493 LEU B CA 1
ATOM 6496 C C . LEU B 1 376 ? 66.484 -2.262 0.718 1.00 36.44 493 LEU B C 1
ATOM 6497 O O . LEU B 1 376 ? 66.309 -3.367 1.233 1.00 35.67 493 LEU B O 1
ATOM 6502 N N . MET B 1 377 ? 65.648 -1.740 -0.176 1.00 36.69 494 MET B N 1
ATOM 6503 C CA . MET B 1 377 ? 64.450 -2.456 -0.606 1.00 37.07 494 MET B CA 1
ATOM 6504 C C . MET B 1 377 ? 64.839 -3.662 -1.458 1.00 37.05 494 MET B C 1
ATOM 6505 O O . MET B 1 377 ? 64.384 -4.783 -1.212 1.00 38.05 494 MET B O 1
ATOM 6510 N N . ARG B 1 378 ? 65.682 -3.431 -2.460 1.00 35.69 495 ARG B N 1
ATOM 6511 C CA . ARG B 1 378 ? 66.131 -4.512 -3.325 1.00 35.91 495 ARG B CA 1
ATOM 6512 C C . ARG B 1 378 ? 66.790 -5.605 -2.488 1.00 35.89 495 ARG B C 1
ATOM 6513 O O . ARG B 1 378 ? 66.536 -6.793 -2.690 1.00 35.19 495 ARG B O 1
ATOM 6521 N N . PHE B 1 379 ? 67.632 -5.195 -1.544 1.00 34.23 496 PHE B N 1
ATOM 6522 C CA . PHE B 1 379 ? 68.327 -6.135 -0.674 1.00 33.22 496 PHE B CA 1
ATOM 6523 C C . PHE B 1 379 ? 67.334 -7.049 0.039 1.00 32.99 496 PHE B C 1
ATOM 6524 O O . PHE B 1 379 ? 67.493 -8.269 0.049 1.00 34.30 496 PHE B O 1
ATOM 6532 N N . HIS B 1 380 ? 66.314 -6.445 0.640 1.00 31.65 497 HIS B N 1
ATOM 6533 C CA . HIS B 1 380 ? 65.294 -7.185 1.372 1.00 28.57 497 HIS B CA 1
ATOM 6534 C C . HIS B 1 380 ? 64.636 -8.222 0.476 1.00 29.26 497 HIS B C 1
ATOM 6535 O O . HIS B 1 380 ? 64.414 -9.361 0.886 1.00 28.01 497 HIS B O 1
ATOM 6542 N N . MET B 1 381 ? 64.320 -7.811 -0.747 1.00 31.63 498 MET B N 1
ATOM 6543 C CA . MET B 1 381 ? 63.677 -8.687 -1.719 1.00 33.73 498 MET B CA 1
ATOM 6544 C C . MET B 1 381 ? 64.573 -9.875 -2.054 1.00 34.95 498 MET B C 1
ATOM 6545 O O . MET B 1 381 ? 64.119 -11.021 -2.072 1.00 35.62 498 MET B O 1
ATOM 6550 N N . LEU B 1 382 ? 65.847 -9.598 -2.319 1.00 36.13 499 LEU B N 1
ATOM 6551 C CA . LEU B 1 382 ? 66.801 -10.650 -2.645 1.00 38.87 499 LEU B CA 1
ATOM 6552 C C . LEU B 1 382 ? 66.999 -11.575 -1.453 1.00 40.38 499 LEU B C 1
ATOM 6553 O O . LEU B 1 382 ? 67.194 -12.780 -1.615 1.00 42.14 499 LEU B O 1
ATOM 6558 N N . GLN B 1 383 ? 66.949 -11.002 -0.254 1.00 40.96 500 GLN B N 1
ATOM 6559 C CA . GLN B 1 383 ? 67.110 -11.777 0.970 1.00 40.54 500 GLN B CA 1
ATOM 6560 C C . GLN B 1 383 ? 65.939 -12.724 1.163 1.00 40.31 500 GLN B C 1
ATOM 6561 O O . GLN B 1 383 ? 66.100 -13.828 1.684 1.00 40.74 500 GLN B O 1
ATOM 6567 N N . LEU B 1 384 ? 64.755 -12.290 0.747 1.00 38.32 501 LEU B N 1
ATOM 6568 C CA . LEU B 1 384 ? 63.574 -13.128 0.873 1.00 37.09 501 LEU B CA 1
ATOM 6569 C C . LEU B 1 384 ? 63.716 -14.309 -0.080 1.00 36.73 501 LEU B C 1
ATOM 6570 O O . LEU B 1 384 ? 63.462 -15.451 0.296 1.00 35.57 501 LEU B O 1
ATOM 6575 N N . LEU B 1 385 ? 64.133 -14.033 -1.313 1.00 37.14 502 LEU B N 1
ATOM 6576 C CA . LEU B 1 385 ? 64.315 -15.093 -2.298 1.00 37.94 502 LEU B CA 1
ATOM 6577 C C . LEU B 1 385 ? 65.406 -16.052 -1.845 1.00 39.98 502 LEU B C 1
ATOM 6578 O O . LEU B 1 385 ? 65.258 -17.270 -1.957 1.00 39.44 502 LEU B O 1
ATOM 6583 N N . LYS B 1 386 ? 66.494 -15.498 -1.316 1.00 41.96 503 LYS B N 1
ATOM 6584 C CA . LYS B 1 386 ? 67.618 -16.300 -0.842 1.00 44.45 503 LYS B CA 1
ATOM 6585 C C . LYS B 1 386 ? 67.204 -17.303 0.235 1.00 45.96 503 LYS B C 1
ATOM 6586 O O . LYS B 1 386 ? 67.791 -18.381 0.345 1.00 45.27 503 LYS B O 1
ATOM 6592 N N . SER B 1 387 ? 66.195 -16.947 1.025 1.00 46.94 504 SER B N 1
ATOM 6593 C CA . SER B 1 387 ? 65.720 -17.831 2.084 1.00 48.32 504 SER B CA 1
ATOM 6594 C C . SER B 1 387 ? 65.024 -19.047 1.482 1.00 50.70 504 SER B C 1
ATOM 6595 O O . SER B 1 387 ? 64.676 -19.993 2.193 1.00 50.35 504 SER B O 1
ATOM 6598 N N . LEU B 1 388 ? 64.828 -19.017 0.167 1.00 52.71 505 LEU B N 1
ATOM 6599 C CA . LEU B 1 388 ? 64.179 -20.117 -0.537 1.00 55.48 505 LEU B CA 1
ATOM 6600 C C . LEU B 1 388 ? 65.134 -20.792 -1.520 1.00 56.50 505 LEU B C 1
ATOM 6601 O O . LEU B 1 388 ? 66.318 -20.392 -1.568 1.00 57.08 505 LEU B O 1
ATOM 6606 N N . GLY B 1 394 ? 68.810 -23.218 -3.796 1.00 63.81 511 GLY B N 1
ATOM 6607 C CA . GLY B 1 394 ? 70.079 -23.613 -4.478 1.00 63.86 511 GLY B CA 1
ATOM 6608 C C . GLY B 1 394 ? 71.035 -22.445 -4.619 1.00 64.02 511 GLY B C 1
ATOM 6609 O O . GLY B 1 394 ? 71.862 -22.198 -3.741 1.00 63.93 511 GLY B O 1
ATOM 6610 N N . LYS B 1 395 ? 70.924 -21.726 -5.731 1.00 64.51 512 LYS B N 1
ATOM 6611 C CA . LYS B 1 395 ? 71.772 -20.568 -5.992 1.00 63.92 512 LYS B CA 1
ATOM 6612 C C . LYS B 1 395 ? 71.123 -19.316 -5.412 1.00 65.33 512 LYS B C 1
ATOM 6613 O O . LYS B 1 395 ? 69.902 -19.250 -5.270 1.00 65.84 512 LYS B O 1
ATOM 6619 N N . GLU B 1 396 ? 71.944 -18.325 -5.081 1.00 66.30 513 GLU B N 1
ATOM 6620 C CA . GLU B 1 396 ? 71.447 -17.073 -4.521 1.00 66.46 513 GLU B CA 1
ATOM 6621 C C . GLU B 1 396 ? 71.109 -16.122 -5.674 1.00 65.34 513 GLU B C 1
ATOM 6622 O O . GLU B 1 396 ? 71.985 -15.456 -6.224 1.00 65.06 513 GLU B O 1
ATOM 6628 N N . MET B 1 397 ? 69.827 -16.075 -6.028 1.00 63.53 514 MET B N 1
ATOM 6629 C CA . MET B 1 397 ? 69.329 -15.249 -7.127 1.00 62.50 514 MET B CA 1
ATOM 6630 C C . MET B 1 397 ? 69.900 -13.837 -7.247 1.00 60.88 514 MET B C 1
ATOM 6631 O O . MET B 1 397 ? 70.282 -13.214 -6.257 1.00 61.77 514 MET B O 1
ATOM 6636 N N . THR B 1 398 ? 69.942 -13.348 -8.484 1.00 58.23 515 THR B N 1
ATOM 6637 C CA . THR B 1 398 ? 70.442 -12.014 -8.802 1.00 56.02 515 THR B CA 1
ATOM 6638 C C . THR B 1 398 ? 69.447 -11.360 -9.762 1.00 55.42 515 THR B C 1
ATOM 6639 O O . THR B 1 398 ? 68.395 -11.931 -10.042 1.00 55.47 515 THR B O 1
ATOM 6643 N N . ASP B 1 399 ? 69.772 -10.174 -10.271 1.00 54.31 516 ASP B N 1
ATOM 6644 C CA . ASP B 1 399 ? 68.873 -9.479 -11.194 1.00 54.63 516 ASP B CA 1
ATOM 6645 C C . ASP B 1 399 ? 68.574 -10.269 -12.466 1.00 55.87 516 ASP B C 1
ATOM 6646 O O . ASP B 1 399 ? 67.426 -10.333 -12.910 1.00 56.30 516 ASP B O 1
ATOM 6651 N N . ALA B 1 400 ? 69.607 -10.861 -13.055 1.00 56.32 517 ALA B N 1
ATOM 6652 C CA . ALA B 1 400 ? 69.439 -11.638 -14.274 1.00 56.29 517 ALA B CA 1
ATOM 6653 C C . ALA B 1 400 ? 68.721 -12.952 -13.995 1.00 56.69 517 ALA B C 1
ATOM 6654 O O . ALA B 1 400 ? 67.957 -13.435 -14.831 1.00 57.85 517 ALA B O 1
ATOM 6656 N N . ASP B 1 401 ? 68.967 -13.530 -12.823 1.00 56.32 518 ASP B N 1
ATOM 6657 C CA . ASP B 1 401 ? 68.333 -14.792 -12.449 1.00 57.70 518 ASP B CA 1
ATOM 6658 C C . ASP B 1 401 ? 66.815 -14.653 -12.377 1.00 57.58 518 ASP B C 1
ATOM 6659 O O . ASP B 1 401 ? 66.081 -15.586 -12.708 1.00 58.14 518 ASP B O 1
ATOM 6664 N N . ILE B 1 402 ? 66.348 -13.488 -11.936 1.00 56.04 519 ILE B N 1
ATOM 6665 C CA . ILE B 1 402 ? 64.917 -13.231 -11.829 1.00 54.65 519 ILE B CA 1
ATOM 6666 C C . ILE B 1 402 ? 64.329 -13.084 -13.226 1.00 54.44 519 ILE B C 1
ATOM 6667 O O . ILE B 1 402 ? 63.261 -13.619 -13.524 1.00 53.30 519 ILE B O 1
ATOM 6672 N N . LEU B 1 403 ? 65.042 -12.357 -14.079 1.00 54.83 520 LEU B N 1
ATOM 6673 C CA . LEU B 1 403 ? 64.611 -12.135 -15.452 1.00 55.62 520 LEU B CA 1
ATOM 6674 C C . LEU B 1 403 ? 64.494 -13.483 -16.165 1.00 55.78 520 LEU B C 1
ATOM 6675 O O . LEU B 1 403 ? 63.622 -13.675 -17.013 1.00 56.26 520 LEU B O 1
ATOM 6680 N N . SER B 1 404 ? 65.370 -14.417 -15.803 1.00 55.06 521 SER B N 1
ATOM 6681 C CA . SER B 1 404 ? 65.383 -15.750 -16.400 1.00 55.62 521 SER B CA 1
ATOM 6682 C C . SER B 1 404 ? 64.186 -16.598 -15.968 1.00 55.75 521 SER B C 1
ATOM 6683 O O . SER B 1 404 ? 63.475 -17.159 -16.802 1.00 55.85 521 SER B O 1
ATOM 6686 N N . TRP B 1 405 ? 63.976 -16.696 -14.660 1.00 55.75 522 TRP B N 1
ATOM 6687 C CA . TRP B 1 405 ? 62.866 -17.470 -14.115 1.00 54.56 522 TRP B CA 1
ATOM 6688 C C . TRP B 1 405 ? 61.537 -17.019 -14.719 1.00 54.88 522 TRP B C 1
ATOM 6689 O O . TRP B 1 405 ? 60.711 -17.842 -15.111 1.00 54.91 522 TRP B O 1
ATOM 6700 N N . ALA B 1 406 ? 61.340 -15.706 -14.786 1.00 55.04 523 ALA B N 1
ATOM 6701 C CA . ALA B 1 406 ? 60.115 -15.135 -15.332 1.00 55.21 523 ALA B CA 1
ATOM 6702 C C . ALA B 1 406 ? 59.841 -15.617 -16.755 1.00 55.51 523 ALA B C 1
ATOM 6703 O O . ALA B 1 406 ? 58.735 -16.062 -17.061 1.00 56.14 523 ALA B O 1
ATOM 6705 N N . ASN B 1 407 ? 60.844 -15.525 -17.623 1.00 55.98 524 ASN B N 1
ATOM 6706 C CA . ASN B 1 407 ? 60.687 -15.965 -19.008 1.00 56.43 524 ASN B CA 1
ATOM 6707 C C . ASN B 1 407 ? 60.514 -17.479 -19.100 1.00 57.42 524 ASN B C 1
ATOM 6708 O O . ASN B 1 407 ? 59.794 -17.976 -19.965 1.00 57.80 524 ASN B O 1
ATOM 6713 N N . ARG B 1 408 ? 61.172 -18.207 -18.204 1.00 58.51 525 ARG B N 1
ATOM 6714 C CA . ARG B 1 408 ? 61.083 -19.663 -18.195 1.00 60.14 525 ARG B CA 1
ATOM 6715 C C . ARG B 1 408 ? 59.759 -20.149 -17.607 1.00 60.13 525 ARG B C 1
ATOM 6716 O O . ARG B 1 408 ? 59.387 -21.312 -17.770 1.00 60.52 525 ARG B O 1
ATOM 6724 N N . LYS B 1 409 ? 59.045 -19.257 -16.927 1.00 60.02 526 LYS B N 1
ATOM 6725 C CA . LYS B 1 409 ? 57.763 -19.614 -16.322 1.00 59.06 526 LYS B CA 1
ATOM 6726 C C . LYS B 1 409 ? 56.635 -19.415 -17.330 1.00 59.34 526 LYS B C 1
ATOM 6727 O O . LYS B 1 409 ? 55.675 -20.186 -17.365 1.00 58.53 526 LYS B O 1
ATOM 6733 N N . VAL B 1 410 ? 56.763 -18.377 -18.150 1.00 60.25 527 VAL B N 1
ATOM 6734 C CA . VAL B 1 410 ? 55.766 -18.066 -19.166 1.00 62.09 527 VAL B CA 1
ATOM 6735 C C . VAL B 1 410 ? 55.818 -19.087 -20.299 1.00 64.34 527 VAL B C 1
ATOM 6736 O O . VAL B 1 410 ? 54.842 -19.277 -21.024 1.00 64.93 527 VAL B O 1
ATOM 6740 N N . ARG B 1 411 ? 56.966 -19.742 -20.443 1.00 65.63 528 ARG B N 1
ATOM 6741 C CA . ARG B 1 411 ? 57.159 -20.745 -21.483 1.00 66.84 528 ARG B CA 1
ATOM 6742 C C . ARG B 1 411 ? 56.624 -22.112 -21.074 1.00 67.32 528 ARG B C 1
ATOM 6743 O O . ARG B 1 411 ? 55.886 -22.748 -21.825 1.00 67.00 528 ARG B O 1
ATOM 6751 N N . THR B 1 412 ? 56.998 -22.556 -19.880 1.00 68.54 529 THR B N 1
ATOM 6752 C CA . THR B 1 412 ? 56.566 -23.853 -19.371 1.00 69.84 529 THR B CA 1
ATOM 6753 C C . THR B 1 412 ? 55.044 -23.970 -19.300 1.00 71.21 529 THR B C 1
ATOM 6754 O O . THR B 1 412 ? 54.503 -25.075 -19.229 1.00 72.20 529 THR B O 1
ATOM 6758 N N . MET B 1 413 ? 54.353 -22.833 -19.317 1.00 71.89 530 MET B N 1
ATOM 6759 C CA . MET B 1 413 ? 52.895 -22.846 -19.272 1.00 72.10 530 MET B CA 1
ATOM 6760 C C . MET B 1 413 ? 52.339 -23.016 -20.687 1.00 71.91 530 MET B C 1
ATOM 6761 O O . MET B 1 413 ? 51.297 -23.646 -20.878 1.00 71.78 530 MET B O 1
ATOM 6766 N N . GLY B 1 414 ? 53.035 -22.451 -21.673 1.00 71.12 531 GLY B N 1
ATOM 6767 C CA . GLY B 1 414 ? 52.593 -22.574 -23.052 1.00 70.54 531 GLY B CA 1
ATOM 6768 C C . GLY B 1 414 ? 52.572 -21.306 -23.890 1.00 70.56 531 GLY B C 1
ATOM 6769 O O . GLY B 1 414 ? 52.008 -21.302 -24.984 1.00 70.25 531 GLY B O 1
ATOM 6770 N N . ARG B 1 415 ? 53.181 -20.230 -23.399 1.00 70.46 532 ARG B N 1
ATOM 6771 C CA . ARG B 1 415 ? 53.203 -18.972 -24.142 1.00 70.39 532 ARG B CA 1
ATOM 6772 C C . ARG B 1 415 ? 54.525 -18.694 -24.849 1.00 70.47 532 ARG B C 1
ATOM 6773 O O . ARG B 1 415 ? 55.533 -19.350 -24.581 1.00 70.97 532 ARG B O 1
ATOM 6781 N N . LYS B 1 416 ? 54.511 -17.714 -25.750 1.00 70.55 533 LYS B N 1
ATOM 6782 C CA . LYS B 1 416 ? 55.699 -17.358 -26.523 1.00 70.05 533 LYS B CA 1
ATOM 6783 C C . LYS B 1 416 ? 56.265 -15.967 -26.230 1.00 69.01 533 LYS B C 1
ATOM 6784 O O . LYS B 1 416 ? 57.419 -15.689 -26.555 1.00 69.11 533 LYS B O 1
ATOM 6790 N N . LEU B 1 417 ? 55.467 -15.092 -25.626 1.00 67.74 534 LEU B N 1
ATOM 6791 C CA . LEU B 1 417 ? 55.941 -13.744 -25.324 1.00 67.56 534 LEU B CA 1
ATOM 6792 C C . LEU B 1 417 ? 57.011 -13.730 -24.232 1.00 66.61 534 LEU B C 1
ATOM 6793 O O . LEU B 1 417 ? 56.858 -14.357 -23.183 1.00 66.00 534 LEU B O 1
ATOM 6798 N N . GLN B 1 418 ? 58.094 -13.003 -24.497 1.00 65.54 535 GLN B N 1
ATOM 6799 C CA . GLN B 1 418 ? 59.215 -12.891 -23.570 1.00 64.41 535 GLN B CA 1
ATOM 6800 C C . GLN B 1 418 ? 59.651 -11.432 -23.429 1.00 63.54 535 GLN B C 1
ATOM 6801 O O . GLN B 1 418 ? 59.065 -10.534 -24.038 1.00 62.82 535 GLN B O 1
ATOM 6807 N N . ILE B 1 419 ? 60.687 -11.205 -22.625 1.00 62.46 536 ILE B N 1
ATOM 6808 C CA . ILE B 1 419 ? 61.213 -9.862 -22.399 1.00 61.40 536 ILE B CA 1
ATOM 6809 C C . ILE B 1 419 ? 62.738 -9.887 -22.319 1.00 60.57 536 ILE B C 1
ATOM 6810 O O . ILE B 1 419 ? 63.320 -10.755 -21.666 1.00 60.83 536 ILE B O 1
ATOM 6815 N N . GLU B 1 420 ? 63.382 -8.936 -22.987 1.00 59.67 537 GLU B N 1
ATOM 6816 C CA . GLU B 1 420 ? 64.839 -8.862 -22.982 1.00 59.10 537 GLU B CA 1
ATOM 6817 C C . GLU B 1 420 ? 65.345 -8.522 -21.585 1.00 57.24 537 GLU B C 1
ATOM 6818 O O . GLU B 1 420 ? 66.317 -9.108 -21.106 1.00 57.56 537 GLU B O 1
ATOM 6824 N N . SER B 1 421 ? 64.676 -7.571 -20.939 1.00 53.92 538 SER B N 1
ATOM 6825 C CA . SER B 1 421 ? 65.049 -7.143 -19.597 1.00 50.47 538 SER B CA 1
ATOM 6826 C C . SER B 1 421 ? 63.857 -6.533 -18.872 1.00 49.36 538 SER B C 1
ATOM 6827 O O . SER B 1 421 ? 62.719 -6.633 -19.330 1.00 49.37 538 SER B O 1
ATOM 6830 N N . PHE B 1 422 ? 64.127 -5.900 -17.735 1.00 48.03 539 PHE B N 1
ATOM 6831 C CA . PHE B 1 422 ? 63.085 -5.259 -16.943 1.00 46.31 539 PHE B CA 1
ATOM 6832 C C . PHE B 1 422 ? 62.903 -3.823 -17.408 1.00 48.14 539 PHE B C 1
ATOM 6833 O O . PHE B 1 422 ? 62.249 -3.019 -16.742 1.00 47.37 539 PHE B O 1
ATOM 6841 N N . LYS B 1 423 ? 63.485 -3.510 -18.560 1.00 50.30 540 LYS B N 1
ATOM 6842 C CA . LYS B 1 423 ? 63.394 -2.170 -19.118 1.00 52.43 540 LYS B CA 1
ATOM 6843 C C . LYS B 1 423 ? 62.677 -2.190 -20.462 1.00 52.87 540 LYS B C 1
ATOM 6844 O O . LYS B 1 423 ? 62.397 -1.142 -21.044 1.00 52.60 540 LYS B O 1
ATOM 6850 N N . ASP B 1 424 ? 62.375 -3.391 -20.946 1.00 53.89 541 ASP B N 1
ATOM 6851 C CA . ASP B 1 424 ? 61.687 -3.553 -22.220 1.00 55.06 541 ASP B CA 1
ATOM 6852 C C . ASP B 1 424 ? 60.405 -2.726 -22.232 1.00 55.26 541 ASP B C 1
ATOM 6853 O O . ASP B 1 424 ? 59.631 -2.756 -21.276 1.00 56.40 541 ASP B O 1
ATOM 6858 N N . LYS B 1 425 ? 60.180 -1.999 -23.322 1.00 55.86 542 LYS B N 1
ATOM 6859 C CA . LYS B 1 425 ? 58.999 -1.151 -23.448 1.00 56.36 542 LYS B CA 1
ATOM 6860 C C . LYS B 1 425 ? 57.694 -1.921 -23.632 1.00 56.24 542 LYS B C 1
ATOM 6861 O O . LYS B 1 425 ? 56.612 -1.361 -23.454 1.00 55.97 542 LYS B O 1
ATOM 6867 N N . SER B 1 426 ? 57.789 -3.199 -23.984 1.00 56.27 543 SER B N 1
ATOM 6868 C CA . SER B 1 426 ? 56.590 -4.008 -24.184 1.00 56.71 543 SER B CA 1
ATOM 6869 C C . SER B 1 426 ? 55.873 -4.278 -22.862 1.00 56.83 543 SER B C 1
ATOM 6870 O O . SER B 1 426 ? 54.684 -4.602 -22.846 1.00 57.64 543 SER B O 1
ATOM 6873 N N . LEU B 1 427 ? 56.597 -4.140 -21.756 1.00 55.98 544 LEU B N 1
ATOM 6874 C CA . LEU B 1 427 ? 56.024 -4.373 -20.434 1.00 54.80 544 LEU B CA 1
ATOM 6875 C C . LEU B 1 427 ? 54.815 -3.483 -20.169 1.00 53.78 544 LEU B C 1
ATOM 6876 O O . LEU B 1 427 ? 53.936 -3.840 -19.385 1.00 53.37 544 LEU B O 1
ATOM 6881 N N . SER B 1 428 ? 54.771 -2.330 -20.832 1.00 52.89 545 SER B N 1
ATOM 6882 C CA . SER B 1 428 ? 53.678 -1.377 -20.659 1.00 52.74 545 SER B CA 1
ATOM 6883 C C . SER B 1 428 ? 52.294 -1.921 -21.020 1.00 52.87 545 SER B C 1
ATOM 6884 O O . SER B 1 428 ? 51.277 -1.336 -20.643 1.00 53.55 545 SER B O 1
ATOM 6887 N N . SER B 1 429 ? 52.251 -3.035 -21.745 1.00 51.63 546 SER B N 1
ATOM 6888 C CA . SER B 1 429 ? 50.977 -3.629 -22.135 1.00 50.03 546 SER B CA 1
ATOM 6889 C C . SER B 1 429 ? 50.407 -4.479 -21.004 1.00 49.50 546 SER B C 1
ATOM 6890 O O . SER B 1 429 ? 49.206 -4.747 -20.963 1.00 50.54 546 SER B O 1
ATOM 6893 N N . GLY B 1 430 ? 51.277 -4.900 -20.089 1.00 48.61 547 GLY B N 1
ATOM 6894 C CA . GLY B 1 430 ? 50.852 -5.711 -18.962 1.00 46.06 547 GLY B CA 1
ATOM 6895 C C . GLY B 1 430 ? 50.627 -7.173 -19.304 1.00 45.72 547 GLY B C 1
ATOM 6896 O O . GLY B 1 430 ? 50.418 -8.003 -18.417 1.00 46.09 547 GLY B O 1
ATOM 6897 N N . LEU B 1 431 ? 50.678 -7.494 -20.592 1.00 44.67 548 LEU B N 1
ATOM 6898 C CA . LEU B 1 431 ? 50.462 -8.861 -21.048 1.00 42.72 548 LEU B CA 1
ATOM 6899 C C . LEU B 1 431 ? 51.453 -9.862 -20.470 1.00 41.13 548 LEU B C 1
ATOM 6900 O O . LEU B 1 431 ? 51.073 -10.975 -20.110 1.00 40.72 548 LEU B O 1
ATOM 6905 N N . PHE B 1 432 ? 52.720 -9.476 -20.373 1.00 41.77 549 PHE B N 1
ATOM 6906 C CA . PHE B 1 432 ? 53.724 -10.383 -19.830 1.00 41.39 549 PHE B CA 1
ATOM 6907 C C . PHE B 1 432 ? 53.411 -10.734 -18.377 1.00 40.93 549 PHE B C 1
ATOM 6908 O O . PHE B 1 432 ? 53.340 -11.910 -18.019 1.00 40.36 549 PHE B O 1
ATOM 6916 N N . PHE B 1 433 ? 53.229 -9.712 -17.544 1.00 41.20 550 PHE B N 1
ATOM 6917 C CA . PHE B 1 433 ? 52.919 -9.930 -16.135 1.00 40.52 550 PHE B CA 1
ATOM 6918 C C . PHE B 1 433 ? 51.676 -10.796 -15.973 1.00 40.27 550 PHE B C 1
ATOM 6919 O O . PHE B 1 433 ? 51.688 -11.771 -15.220 1.00 41.78 550 PHE B O 1
ATOM 6927 N N . LEU B 1 434 ? 50.605 -10.442 -16.679 1.00 38.66 551 LEU B N 1
ATOM 6928 C CA . LEU B 1 434 ? 49.366 -11.206 -16.600 1.00 36.91 551 LEU B CA 1
ATOM 6929 C C . LEU B 1 434 ? 49.589 -12.657 -17.000 1.00 37.29 551 LEU B C 1
ATOM 6930 O O . LEU B 1 434 ? 49.060 -13.568 -16.361 1.00 37.28 551 LEU B O 1
ATOM 6935 N N . ASN B 1 435 ? 50.375 -12.875 -18.050 1.00 37.26 552 ASN B N 1
ATOM 6936 C CA . ASN B 1 435 ? 50.675 -14.234 -18.490 1.00 38.04 552 ASN B CA 1
ATOM 6937 C C . ASN B 1 435 ? 51.518 -14.911 -17.413 1.00 37.58 552 ASN B C 1
ATOM 6938 O O . ASN B 1 435 ? 51.446 -16.125 -17.221 1.00 36.63 552 ASN B O 1
ATOM 6943 N N . LEU B 1 436 ? 52.309 -14.108 -16.706 1.00 38.07 553 LEU B N 1
ATOM 6944 C CA . LEU B 1 436 ? 53.172 -14.613 -15.643 1.00 37.67 553 LEU B CA 1
ATOM 6945 C C . LEU B 1 436 ? 52.358 -14.994 -14.411 1.00 37.75 553 LEU B C 1
ATOM 6946 O O . LEU B 1 436 ? 52.537 -16.073 -13.852 1.00 37.67 553 LEU B O 1
ATOM 6951 N N . LEU B 1 437 ? 51.468 -14.099 -13.991 1.00 38.99 554 LEU B N 1
ATOM 6952 C CA . LEU B 1 437 ? 50.625 -14.347 -12.827 1.00 39.95 554 LEU B CA 1
ATOM 6953 C C . LEU B 1 437 ? 49.768 -15.579 -13.055 1.00 41.23 554 LEU B C 1
ATOM 6954 O O . LEU B 1 437 ? 49.555 -16.382 -12.147 1.00 41.20 554 LEU B O 1
ATOM 6959 N N . TRP B 1 438 ? 49.283 -15.723 -14.282 1.00 43.87 555 TRP B N 1
ATOM 6960 C CA . TRP B 1 438 ? 48.450 -16.857 -14.651 1.00 45.50 555 TRP B CA 1
ATOM 6961 C C . TRP B 1 438 ? 49.258 -18.145 -14.515 1.00 44.52 555 TRP B C 1
ATOM 6962 O O . TRP B 1 438 ? 48.747 -19.167 -14.051 1.00 43.76 555 TRP B O 1
ATOM 6973 N N . ALA B 1 439 ? 50.526 -18.081 -14.911 1.00 43.95 556 ALA B N 1
ATOM 6974 C CA . ALA B 1 439 ? 51.422 -19.232 -14.843 1.00 42.54 556 ALA B CA 1
ATOM 6975 C C . ALA B 1 439 ? 51.751 -19.628 -13.406 1.00 41.83 556 ALA B C 1
ATOM 6976 O O . ALA B 1 439 ? 52.042 -20.789 -13.129 1.00 41.98 556 ALA B O 1
ATOM 6978 N N . VAL B 1 440 ? 51.708 -18.660 -12.497 1.00 42.12 557 VAL B N 1
ATOM 6979 C CA . VAL B 1 440 ? 51.998 -18.912 -11.087 1.00 42.37 557 VAL B CA 1
ATOM 6980 C C . VAL B 1 440 ? 50.774 -19.479 -10.378 1.00 42.31 557 VAL B C 1
ATOM 6981 O O . VAL B 1 440 ? 50.891 -20.318 -9.487 1.00 40.89 557 VAL B O 1
ATOM 6985 N N . GLU B 1 441 ? 49.600 -19.006 -10.782 1.00 43.51 558 GLU B N 1
ATOM 6986 C CA . GLU B 1 441 ? 48.338 -19.448 -10.201 1.00 44.69 558 GLU B CA 1
ATOM 6987 C C . GLU B 1 441 ? 47.207 -19.045 -11.144 1.00 44.43 558 GLU B C 1
ATOM 6988 O O . GLU B 1 441 ? 46.682 -17.935 -11.057 1.00 43.57 558 GLU B O 1
ATOM 6994 N N . PRO B 1 442 ? 46.820 -19.949 -12.062 1.00 44.28 559 PRO B N 1
ATOM 6995 C CA . PRO B 1 442 ? 45.753 -19.712 -13.041 1.00 43.95 559 PRO B CA 1
ATOM 6996 C C . PRO B 1 442 ? 44.407 -19.310 -12.437 1.00 42.98 559 PRO B C 1
ATOM 6997 O O . PRO B 1 442 ? 43.614 -18.620 -13.076 1.00 42.67 559 PRO B O 1
ATOM 7001 N N . ARG B 1 443 ? 44.161 -19.738 -11.204 1.00 43.48 560 ARG B N 1
ATOM 7002 C CA . ARG B 1 443 ? 42.916 -19.423 -10.511 1.00 44.23 560 ARG B CA 1
ATOM 7003 C C . ARG B 1 443 ? 42.681 -17.930 -10.291 1.00 43.47 560 ARG B C 1
ATOM 7004 O O . ARG B 1 443 ? 41.539 -17.503 -10.135 1.00 44.90 560 ARG B O 1
ATOM 7012 N N . VAL B 1 444 ? 43.747 -17.134 -10.286 1.00 42.37 561 VAL B N 1
ATOM 7013 C CA . VAL B 1 444 ? 43.607 -15.699 -10.036 1.00 42.05 561 VAL B CA 1
ATOM 7014 C C . VAL B 1 444 ? 43.541 -14.773 -11.250 1.00 41.35 561 VAL B C 1
ATOM 7015 O O . VAL B 1 444 ? 43.471 -13.556 -11.090 1.00 39.78 561 VAL B O 1
ATOM 7019 N N . VAL B 1 445 ? 43.557 -15.331 -12.456 1.00 42.80 562 VAL B N 1
ATOM 7020 C CA . VAL B 1 445 ? 43.497 -14.503 -13.658 1.00 44.49 562 VAL B CA 1
ATOM 7021 C C . VAL B 1 445 ? 42.301 -14.828 -14.552 1.00 44.56 562 VAL B C 1
ATOM 7022 O O . VAL B 1 445 ? 42.070 -15.987 -14.904 1.00 44.80 562 VAL B O 1
ATOM 7026 N N . ASN B 1 446 ? 41.547 -13.790 -14.911 1.00 42.77 563 ASN B N 1
ATOM 7027 C CA . ASN B 1 446 ? 40.374 -13.920 -15.774 1.00 42.38 563 ASN B CA 1
ATOM 7028 C C . ASN B 1 446 ? 40.630 -13.135 -17.063 1.00 41.51 563 ASN B C 1
ATOM 7029 O O . ASN B 1 446 ? 40.457 -11.916 -17.102 1.00 40.97 563 ASN B O 1
ATOM 7034 N N . TRP B 1 447 ? 41.031 -13.839 -18.117 1.00 40.32 564 TRP B N 1
ATOM 7035 C CA . TRP B 1 447 ? 41.331 -13.196 -19.390 1.00 39.38 564 TRP B CA 1
ATOM 7036 C C . TRP B 1 447 ? 40.157 -12.498 -20.058 1.00 40.86 564 TRP B C 1
ATOM 7037 O O . TRP B 1 447 ? 40.331 -11.829 -21.079 1.00 40.72 564 TRP B O 1
ATOM 7048 N N . ASN B 1 448 ? 38.963 -12.652 -19.495 1.00 41.23 565 ASN B N 1
ATOM 7049 C CA . ASN B 1 448 ? 37.792 -11.991 -20.056 1.00 42.20 565 ASN B CA 1
ATOM 7050 C C . ASN B 1 448 ? 37.806 -10.538 -19.604 1.00 41.77 565 ASN B C 1
ATOM 7051 O O . ASN B 1 448 ? 36.988 -9.731 -20.042 1.00 41.66 565 ASN B O 1
ATOM 7056 N N . LEU B 1 449 ? 38.754 -10.218 -18.727 1.00 42.09 566 LEU B N 1
ATOM 7057 C CA . LEU B 1 449 ? 38.904 -8.871 -18.186 1.00 42.10 566 LEU B CA 1
ATOM 7058 C C . LEU B 1 449 ? 40.163 -8.204 -18.735 1.00 42.26 566 LEU B C 1
ATOM 7059 O O . LEU B 1 449 ? 40.221 -6.981 -18.863 1.00 40.60 566 LEU B O 1
ATOM 7064 N N . VAL B 1 450 ? 41.167 -9.015 -19.055 1.00 43.09 567 VAL B N 1
ATOM 7065 C CA . VAL B 1 450 ? 42.426 -8.513 -19.598 1.00 44.30 567 VAL B CA 1
ATOM 7066 C C . VAL B 1 450 ? 42.206 -7.943 -20.994 1.00 46.68 567 VAL B C 1
ATOM 7067 O O . VAL B 1 450 ? 41.546 -8.562 -21.827 1.00 46.87 567 VAL B O 1
ATOM 7071 N N . THR B 1 451 ? 42.766 -6.764 -21.246 1.00 49.74 568 THR B N 1
ATOM 7072 C CA . THR B 1 451 ? 42.622 -6.107 -22.540 1.00 53.75 568 THR B CA 1
ATOM 7073 C C . THR B 1 451 ? 43.943 -6.081 -23.303 1.00 56.19 568 THR B C 1
ATOM 7074 O O . THR B 1 451 ? 44.938 -6.655 -22.860 1.00 57.24 568 THR B O 1
ATOM 7078 N N . LYS B 1 452 ? 43.940 -5.417 -24.455 1.00 59.04 569 LYS B N 1
ATOM 7079 C CA . LYS B 1 452 ? 45.141 -5.291 -25.271 1.00 61.78 569 LYS B CA 1
ATOM 7080 C C . LYS B 1 452 ? 45.901 -4.042 -24.843 1.00 63.64 569 LYS B C 1
ATOM 7081 O O . LYS B 1 452 ? 45.355 -2.938 -24.858 1.00 64.91 569 LYS B O 1
ATOM 7087 N N . GLY B 1 453 ? 47.161 -4.221 -24.461 1.00 64.45 570 GLY B N 1
ATOM 7088 C CA . GLY B 1 453 ? 47.966 -3.095 -24.024 1.00 65.22 570 GLY B CA 1
ATOM 7089 C C . GLY B 1 453 ? 48.442 -2.210 -25.159 1.00 66.12 570 GLY B C 1
ATOM 7090 O O . GLY B 1 453 ? 49.619 -2.236 -25.522 1.00 66.49 570 GLY B O 1
ATOM 7091 N N . GLU B 1 454 ? 47.528 -1.423 -25.719 1.00 67.07 571 GLU B N 1
ATOM 7092 C CA . GLU B 1 454 ? 47.864 -0.522 -26.815 1.00 68.10 571 GLU B CA 1
ATOM 7093 C C . GLU B 1 454 ? 47.548 0.927 -26.455 1.00 68.00 571 GLU B C 1
ATOM 7094 O O . GLU B 1 454 ? 48.457 1.738 -26.276 1.00 67.52 571 GLU B O 1
ATOM 7100 N N . THR B 1 455 ? 46.264 1.254 -26.350 1.00 68.50 572 THR B N 1
ATOM 7101 C CA . THR B 1 455 ? 45.873 2.612 -25.991 1.00 69.45 572 THR B CA 1
ATOM 7102 C C . THR B 1 455 ? 46.148 2.805 -24.504 1.00 69.85 572 THR B C 1
ATOM 7103 O O . THR B 1 455 ? 46.164 1.839 -23.742 1.00 70.12 572 THR B O 1
ATOM 7107 N N . ASP B 1 456 ? 46.364 4.051 -24.095 1.00 69.96 573 ASP B N 1
ATOM 7108 C CA . ASP B 1 456 ? 46.648 4.353 -22.696 1.00 69.84 573 ASP B CA 1
ATOM 7109 C C . ASP B 1 456 ? 45.590 3.813 -21.737 1.00 69.10 573 ASP B C 1
ATOM 7110 O O . ASP B 1 456 ? 45.920 3.184 -20.731 1.00 68.12 573 ASP B O 1
ATOM 7115 N N . ASP B 1 457 ? 44.321 4.056 -22.051 1.00 68.50 574 ASP B N 1
ATOM 7116 C CA . ASP B 1 457 ? 43.223 3.590 -21.209 1.00 68.26 574 ASP B CA 1
ATOM 7117 C C . ASP B 1 457 ? 43.150 2.064 -21.124 1.00 67.62 574 ASP B C 1
ATOM 7118 O O . ASP B 1 457 ? 42.413 1.519 -20.300 1.00 67.81 574 ASP B O 1
ATOM 7123 N N . GLU B 1 458 ? 43.911 1.379 -21.974 1.00 65.98 575 GLU B N 1
ATOM 7124 C CA . GLU B 1 458 ? 43.933 -0.082 -21.969 1.00 64.85 575 GLU B CA 1
ATOM 7125 C C . GLU B 1 458 ? 45.104 -0.605 -21.148 1.00 63.13 575 GLU B C 1
ATOM 7126 O O . GLU B 1 458 ? 44.970 -1.589 -20.421 1.00 63.46 575 GLU B O 1
ATOM 7132 N N . LYS B 1 459 ? 46.252 0.051 -21.270 1.00 60.99 576 LYS B N 1
ATOM 7133 C CA . LYS B 1 459 ? 47.434 -0.353 -20.522 1.00 59.59 576 LYS B CA 1
ATOM 7134 C C . LYS B 1 459 ? 47.215 -0.086 -19.037 1.00 58.65 576 LYS B C 1
ATOM 7135 O O . LYS B 1 459 ? 47.598 -0.890 -18.188 1.00 57.33 576 LYS B O 1
ATOM 7141 N N . ARG B 1 460 ? 46.593 1.048 -18.731 1.00 58.29 577 ARG B N 1
ATOM 7142 C CA . ARG B 1 460 ? 46.315 1.417 -17.350 1.00 58.11 577 ARG B CA 1
ATOM 7143 C C . ARG B 1 460 ? 45.304 0.451 -16.750 1.00 57.12 577 ARG B C 1
ATOM 7144 O O . ARG B 1 460 ? 45.388 0.099 -15.573 1.00 57.39 577 ARG B O 1
ATOM 7152 N N . LEU B 1 461 ? 44.344 0.029 -17.566 1.00 56.11 578 LEU B N 1
ATOM 7153 C CA . LEU B 1 461 ? 43.309 -0.893 -17.115 1.00 54.60 578 LEU B CA 1
ATOM 7154 C C . LEU B 1 461 ? 43.933 -2.241 -16.751 1.00 52.88 578 LEU B C 1
ATOM 7155 O O . LEU B 1 461 ? 43.502 -2.903 -15.805 1.00 51.81 578 LEU B O 1
ATOM 7160 N N . ASN B 1 462 ? 44.954 -2.638 -17.503 1.00 51.05 579 ASN B N 1
ATOM 7161 C CA . ASN B 1 462 ? 45.649 -3.893 -17.248 1.00 50.08 579 ASN B CA 1
ATOM 7162 C C . ASN B 1 462 ? 46.560 -3.751 -16.033 1.00 49.57 579 ASN B C 1
ATOM 7163 O O . ASN B 1 462 ? 46.620 -4.639 -15.183 1.00 48.29 579 ASN B O 1
ATOM 7168 N N . ALA B 1 463 ? 47.262 -2.623 -15.963 1.00 49.08 580 ALA B N 1
ATOM 7169 C CA . ALA B 1 463 ? 48.185 -2.339 -14.868 1.00 48.40 580 ALA B CA 1
ATOM 7170 C C . ALA B 1 463 ? 47.497 -2.372 -13.506 1.00 47.63 580 ALA B C 1
ATOM 7171 O O . ALA B 1 463 ? 48.005 -2.974 -12.558 1.00 48.20 580 ALA B O 1
ATOM 7173 N N . THR B 1 464 ? 46.345 -1.716 -13.411 1.00 45.70 581 THR B N 1
ATOM 7174 C CA . THR B 1 464 ? 45.591 -1.679 -12.165 1.00 45.35 581 THR B CA 1
ATOM 7175 C C . THR B 1 464 ? 45.207 -3.096 -11.757 1.00 44.73 581 THR B C 1
ATOM 7176 O O . THR B 1 464 ? 45.105 -3.411 -10.571 1.00 45.83 581 THR B O 1
ATOM 7180 N N . TYR B 1 465 ? 44.999 -3.948 -12.756 1.00 43.52 582 TYR B N 1
ATOM 7181 C CA . TYR B 1 465 ? 44.629 -5.339 -12.528 1.00 39.91 582 TYR B CA 1
ATOM 7182 C C . TYR B 1 465 ? 45.854 -6.091 -12.023 1.00 39.24 582 TYR B C 1
ATOM 7183 O O . TYR B 1 465 ? 45.766 -6.912 -11.109 1.00 38.22 582 TYR B O 1
ATOM 7192 N N . ILE B 1 466 ? 47.000 -5.793 -12.628 1.00 39.05 583 ILE B N 1
ATOM 7193 C CA . ILE B 1 466 ? 48.265 -6.410 -12.249 1.00 38.60 583 ILE B CA 1
ATOM 7194 C C . ILE B 1 466 ? 48.490 -6.232 -10.748 1.00 37.60 583 ILE B C 1
ATOM 7195 O O . ILE B 1 466 ? 48.596 -7.206 -10.000 1.00 37.50 583 ILE B O 1
ATOM 7200 N N . VAL B 1 467 ? 48.556 -4.971 -10.327 1.00 35.81 584 VAL B N 1
ATOM 7201 C CA . VAL B 1 467 ? 48.791 -4.608 -8.933 1.00 34.52 584 VAL B CA 1
ATOM 7202 C C . VAL B 1 467 ? 47.934 -5.353 -7.914 1.00 33.51 584 VAL B C 1
ATOM 7203 O O . VAL B 1 467 ? 48.460 -5.938 -6.969 1.00 33.13 584 VAL B O 1
ATOM 7207 N N . SER B 1 468 ? 46.618 -5.336 -8.100 1.00 33.52 585 SER B N 1
ATOM 7208 C CA . SER B 1 468 ? 45.724 -6.008 -7.163 1.00 32.12 585 SER B CA 1
ATOM 7209 C C . SER B 1 468 ? 45.875 -7.525 -7.147 1.00 31.50 585 SER B C 1
ATOM 7210 O O . SER B 1 468 ? 45.893 -8.134 -6.075 1.00 31.66 585 SER B O 1
ATOM 7213 N N . VAL B 1 469 ? 45.983 -8.138 -8.324 1.00 29.72 586 VAL B N 1
ATOM 7214 C CA . VAL B 1 469 ? 46.140 -9.589 -8.391 1.00 29.24 586 VAL B CA 1
ATOM 7215 C C . VAL B 1 469 ? 47.436 -10.003 -7.702 1.00 28.84 586 VAL B C 1
ATOM 7216 O O . VAL B 1 469 ? 47.479 -11.016 -7.007 1.00 28.41 586 VAL B O 1
ATOM 7220 N N . ALA B 1 470 ? 48.489 -9.213 -7.899 1.00 28.94 587 ALA B N 1
ATOM 7221 C CA . ALA B 1 470 ? 49.784 -9.488 -7.281 1.00 30.47 587 ALA B CA 1
ATOM 7222 C C . ALA B 1 470 ? 49.642 -9.445 -5.761 1.00 30.80 587 ALA B C 1
ATOM 7223 O O . ALA B 1 470 ? 50.111 -10.341 -5.059 1.00 29.06 587 ALA B O 1
ATOM 7225 N N . ARG B 1 471 ? 48.991 -8.395 -5.262 1.00 32.00 588 ARG B N 1
ATOM 7226 C CA . ARG B 1 471 ? 48.768 -8.243 -3.826 1.00 32.33 588 ARG B CA 1
ATOM 7227 C C . ARG B 1 471 ? 47.917 -9.400 -3.334 1.00 32.18 588 ARG B C 1
ATOM 7228 O O . ARG B 1 471 ? 48.091 -9.885 -2.216 1.00 32.64 588 ARG B O 1
ATOM 7236 N N . LYS B 1 472 ? 47.000 -9.843 -4.187 1.00 33.37 589 LYS B N 1
ATOM 7237 C CA . LYS B 1 472 ? 46.113 -10.950 -3.858 1.00 36.71 589 LYS B CA 1
ATOM 7238 C C . LYS B 1 472 ? 46.918 -12.230 -3.633 1.00 35.55 589 LYS B C 1
ATOM 7239 O O . LYS B 1 472 ? 46.528 -13.086 -2.838 1.00 35.55 589 LYS B O 1
ATOM 7245 N N . LEU B 1 473 ? 48.039 -12.354 -4.338 1.00 36.39 590 LEU B N 1
ATOM 7246 C CA . LEU B 1 473 ? 48.909 -13.520 -4.200 1.00 38.18 590 LEU B CA 1
ATOM 7247 C C . LEU B 1 473 ? 49.726 -13.434 -2.915 1.00 38.71 590 LEU B C 1
ATOM 7248 O O . LEU B 1 473 ? 50.219 -14.444 -2.416 1.00 38.26 590 LEU B O 1
ATOM 7253 N N . GLY B 1 474 ? 49.870 -12.220 -2.392 1.00 39.08 591 GLY B N 1
ATOM 7254 C CA . GLY B 1 474 ? 50.628 -12.020 -1.171 1.00 39.48 591 GLY B CA 1
ATOM 7255 C C . GLY B 1 474 ? 51.747 -11.012 -1.348 1.00 39.49 591 GLY B C 1
ATOM 7256 O O . GLY B 1 474 ? 52.461 -10.690 -0.398 1.00 40.05 591 GLY B O 1
ATOM 7257 N N . CYS B 1 475 ? 51.896 -10.510 -2.570 1.00 39.44 592 CYS B N 1
ATOM 7258 C CA . CYS B 1 475 ? 52.933 -9.537 -2.886 1.00 38.16 592 CYS B CA 1
ATOM 7259 C C . CYS B 1 475 ? 52.728 -8.212 -2.168 1.00 38.70 592 CYS B C 1
ATOM 7260 O O . CYS B 1 475 ? 51.808 -7.458 -2.483 1.00 36.68 592 CYS B O 1
ATOM 7263 N N . SER B 1 476 ? 53.591 -7.930 -1.200 1.00 39.36 593 SER B N 1
ATOM 7264 C CA . SER B 1 476 ? 53.506 -6.682 -0.463 1.00 39.97 593 SER B CA 1
ATOM 7265 C C . SER B 1 476 ? 54.340 -5.646 -1.207 1.00 39.34 593 SER B C 1
ATOM 7266 O O . SER B 1 476 ? 55.385 -5.211 -0.729 1.00 40.37 593 SER B O 1
ATOM 7269 N N . VAL B 1 477 ? 53.873 -5.267 -2.391 1.00 38.62 594 VAL B N 1
ATOM 7270 C CA . VAL B 1 477 ? 54.573 -4.288 -3.213 1.00 38.58 594 VAL B CA 1
ATOM 7271 C C . VAL B 1 477 ? 53.927 -2.913 -3.091 1.00 38.28 594 VAL B C 1
ATOM 7272 O O . VAL B 1 477 ? 52.748 -2.803 -2.747 1.00 38.23 594 VAL B O 1
ATOM 7276 N N . PHE B 1 478 ? 54.699 -1.866 -3.375 1.00 37.56 595 PHE B N 1
ATOM 7277 C CA . PHE B 1 478 ? 54.196 -0.503 -3.267 1.00 38.57 595 PHE B CA 1
ATOM 7278 C C . PHE B 1 478 ? 54.367 0.316 -4.537 1.00 40.95 595 PHE B C 1
ATOM 7279 O O . PHE B 1 478 ? 54.396 1.551 -4.495 1.00 40.78 595 PHE B O 1
ATOM 7287 N N . LEU B 1 479 ? 54.469 -0.374 -5.667 1.00 42.09 596 LEU B N 1
ATOM 7288 C CA . LEU B 1 479 ? 54.623 0.299 -6.948 1.00 43.44 596 LEU B CA 1
ATOM 7289 C C . LEU B 1 479 ? 53.269 0.845 -7.373 1.00 43.61 596 LEU B C 1
ATOM 7290 O O . LEU B 1 479 ? 52.229 0.321 -6.977 1.00 43.23 596 LEU B O 1
ATOM 7295 N N . LEU B 1 480 ? 53.287 1.899 -8.179 1.00 45.07 597 LEU B N 1
ATOM 7296 C CA . LEU B 1 480 ? 52.056 2.496 -8.679 1.00 45.87 597 LEU B CA 1
ATOM 7297 C C . LEU B 1 480 ? 51.673 1.814 -9.988 1.00 46.37 597 LEU B C 1
ATOM 7298 O O . LEU B 1 480 ? 52.518 1.224 -10.661 1.00 46.41 597 LEU B O 1
ATOM 7303 N N . PRO B 1 481 ? 50.387 1.873 -10.360 1.00 46.99 598 PRO B N 1
ATOM 7304 C CA . PRO B 1 481 ? 49.955 1.245 -11.609 1.00 47.65 598 PRO B CA 1
ATOM 7305 C C . PRO B 1 481 ? 50.747 1.808 -12.790 1.00 47.73 598 PRO B C 1
ATOM 7306 O O . PRO B 1 481 ? 51.216 1.064 -13.653 1.00 46.02 598 PRO B O 1
ATOM 7310 N N . GLU B 1 482 ? 50.902 3.129 -12.811 1.00 48.50 599 GLU B N 1
ATOM 7311 C CA . GLU B 1 482 ? 51.630 3.796 -13.882 1.00 50.46 599 GLU B CA 1
ATOM 7312 C C . GLU B 1 482 ? 53.106 3.409 -13.940 1.00 51.35 599 GLU B C 1
ATOM 7313 O O . GLU B 1 482 ? 53.784 3.671 -14.936 1.00 50.87 599 GLU B O 1
ATOM 7319 N N . ASP B 1 483 ? 53.605 2.786 -12.878 1.00 51.97 600 ASP B N 1
ATOM 7320 C CA . ASP B 1 483 ? 54.999 2.361 -12.850 1.00 52.89 600 ASP B CA 1
ATOM 7321 C C . ASP B 1 483 ? 55.208 1.261 -13.883 1.00 53.39 600 ASP B C 1
ATOM 7322 O O . ASP B 1 483 ? 56.331 1.011 -14.316 1.00 54.34 600 ASP B O 1
ATOM 7327 N N . ILE B 1 484 ? 54.116 0.609 -14.275 1.00 53.90 601 ILE B N 1
ATOM 7328 C CA . ILE B 1 484 ? 54.176 -0.461 -15.265 1.00 54.11 601 ILE B CA 1
ATOM 7329 C C . ILE B 1 484 ? 53.943 0.118 -16.657 1.00 54.90 601 ILE B C 1
ATOM 7330 O O . ILE B 1 484 ? 54.570 -0.304 -17.627 1.00 56.11 601 ILE B O 1
ATOM 7335 N N . VAL B 1 485 ? 53.040 1.090 -16.745 1.00 55.14 602 VAL B N 1
ATOM 7336 C CA . VAL B 1 485 ? 52.718 1.738 -18.013 1.00 54.99 602 VAL B CA 1
ATOM 7337 C C . VAL B 1 485 ? 53.914 2.530 -18.541 1.00 54.92 602 VAL B C 1
ATOM 7338 O O . VAL B 1 485 ? 54.139 2.603 -19.750 1.00 54.33 602 VAL B O 1
ATOM 7342 N N . GLU B 1 486 ? 54.679 3.119 -17.626 1.00 55.19 603 GLU B N 1
ATOM 7343 C CA . GLU B 1 486 ? 55.854 3.904 -17.987 1.00 54.50 603 GLU B CA 1
ATOM 7344 C C . GLU B 1 486 ? 57.095 3.015 -17.949 1.00 54.49 603 GLU B C 1
ATOM 7345 O O . GLU B 1 486 ? 58.201 3.453 -18.270 1.00 54.65 603 GLU B O 1
ATOM 7351 N N . VAL B 1 487 ? 56.895 1.762 -17.554 1.00 54.30 604 VAL B N 1
ATOM 7352 C CA . VAL B 1 487 ? 57.975 0.786 -17.463 1.00 54.84 604 VAL B CA 1
ATOM 7353 C C . VAL B 1 487 ? 59.107 1.270 -16.558 1.00 55.23 604 VAL B C 1
ATOM 7354 O O . VAL B 1 487 ? 60.165 1.685 -17.036 1.00 55.98 604 VAL B O 1
ATOM 7358 N N . ASN B 1 488 ? 58.874 1.218 -15.249 1.00 54.94 605 ASN B N 1
ATOM 7359 C CA . ASN B 1 488 ? 59.866 1.634 -14.260 1.00 54.27 605 ASN B CA 1
ATOM 7360 C C . ASN B 1 488 ? 60.618 0.383 -13.814 1.00 53.62 605 ASN B C 1
ATOM 7361 O O . ASN B 1 488 ? 60.224 -0.280 -12.854 1.00 54.04 605 ASN B O 1
ATOM 7366 N N . GLN B 1 489 ? 61.700 0.071 -14.523 1.00 52.56 606 GLN B N 1
ATOM 7367 C CA . GLN B 1 489 ? 62.509 -1.115 -14.252 1.00 51.44 606 GLN B CA 1
ATOM 7368 C C . GLN B 1 489 ? 62.720 -1.458 -12.780 1.00 48.81 606 GLN B C 1
ATOM 7369 O O . GLN B 1 489 ? 62.594 -2.618 -12.391 1.00 48.54 606 GLN B O 1
ATOM 7375 N N . LYS B 1 490 ? 63.045 -0.463 -11.963 1.00 46.55 607 LYS B N 1
ATOM 7376 C CA . LYS B 1 490 ? 63.261 -0.711 -10.542 1.00 44.81 607 LYS B CA 1
ATOM 7377 C C . LYS B 1 490 ? 62.061 -1.413 -9.912 1.00 42.46 607 LYS B C 1
ATOM 7378 O O . LYS B 1 490 ? 62.195 -2.487 -9.323 1.00 40.22 607 LYS B O 1
ATOM 7384 N N . MET B 1 491 ? 60.887 -0.804 -10.039 1.00 41.29 608 MET B N 1
ATOM 7385 C CA . MET B 1 491 ? 59.669 -1.381 -9.485 1.00 41.26 608 MET B CA 1
ATOM 7386 C C . MET B 1 491 ? 59.315 -2.681 -10.203 1.00 40.96 608 MET B C 1
ATOM 7387 O O . MET B 1 491 ? 58.802 -3.622 -9.591 1.00 41.13 608 MET B O 1
ATOM 7392 N N . ILE B 1 492 ? 59.598 -2.726 -11.501 1.00 40.11 609 ILE B N 1
ATOM 7393 C CA . ILE B 1 492 ? 59.325 -3.910 -12.309 1.00 39.50 609 ILE B CA 1
ATOM 7394 C C . ILE B 1 492 ? 60.110 -5.087 -11.747 1.00 37.79 609 ILE B C 1
ATOM 7395 O O . ILE B 1 492 ? 59.625 -6.216 -11.717 1.00 38.51 609 ILE B O 1
ATOM 7400 N N . LEU B 1 493 ? 61.326 -4.805 -11.296 1.00 37.13 610 LEU B N 1
ATOM 7401 C CA . LEU B 1 493 ? 62.199 -5.828 -10.739 1.00 37.81 610 LEU B CA 1
ATOM 7402 C C . LEU B 1 493 ? 61.601 -6.407 -9.462 1.00 37.10 610 LEU B C 1
ATOM 7403 O O . LEU B 1 493 ? 61.467 -7.626 -9.323 1.00 37.03 610 LEU B O 1
ATOM 7408 N N . ILE B 1 494 ? 61.247 -5.525 -8.532 1.00 36.65 611 ILE B N 1
ATOM 7409 C CA . ILE B 1 494 ? 60.668 -5.941 -7.262 1.00 35.69 611 ILE B CA 1
ATOM 7410 C C . ILE B 1 494 ? 59.372 -6.717 -7.464 1.00 33.92 611 ILE B C 1
ATOM 7411 O O . ILE B 1 494 ? 59.130 -7.711 -6.780 1.00 34.09 611 ILE B O 1
ATOM 7416 N N . LEU B 1 495 ? 58.540 -6.264 -8.398 1.00 34.53 612 LEU B N 1
ATOM 7417 C CA . LEU B 1 495 ? 57.271 -6.936 -8.673 1.00 34.60 612 LEU B CA 1
ATOM 7418 C C . LEU B 1 495 ? 57.538 -8.373 -9.119 1.00 35.24 612 LEU B C 1
ATOM 7419 O O . LEU B 1 495 ? 56.974 -9.319 -8.566 1.00 33.95 612 LEU B O 1
ATOM 7424 N N . THR B 1 496 ? 58.402 -8.530 -10.119 1.00 34.92 613 THR B N 1
ATOM 7425 C CA . THR B 1 496 ? 58.741 -9.853 -10.635 1.00 35.01 613 THR B CA 1
ATOM 7426 C C . THR B 1 496 ? 59.291 -10.736 -9.521 1.00 34.91 613 THR B C 1
ATOM 7427 O O . THR B 1 496 ? 58.880 -11.889 -9.366 1.00 36.11 613 THR B O 1
ATOM 7431 N N . ALA B 1 497 ? 60.222 -10.183 -8.748 1.00 34.47 614 ALA B N 1
ATOM 7432 C CA . ALA B 1 497 ? 60.852 -10.906 -7.648 1.00 33.87 614 ALA B CA 1
ATOM 7433 C C . ALA B 1 497 ? 59.848 -11.261 -6.561 1.00 34.08 614 ALA B C 1
ATOM 7434 O O . ALA B 1 497 ? 59.995 -12.272 -5.876 1.00 33.82 614 ALA B O 1
ATOM 7436 N N . SER B 1 498 ? 58.834 -10.420 -6.396 1.00 34.94 615 SER B N 1
ATOM 7437 C CA . SER B 1 498 ? 57.804 -10.669 -5.396 1.00 36.00 615 SER B CA 1
ATOM 7438 C C . SER B 1 498 ? 56.944 -11.845 -5.874 1.00 35.68 615 SER B C 1
ATOM 7439 O O . SER B 1 498 ? 56.659 -12.775 -5.114 1.00 33.13 615 SER B O 1
ATOM 7442 N N . ILE B 1 499 ? 56.547 -11.803 -7.143 1.00 35.00 616 ILE B N 1
ATOM 7443 C CA . ILE B 1 499 ? 55.739 -12.870 -7.726 1.00 36.76 616 ILE B CA 1
ATOM 7444 C C . ILE B 1 499 ? 56.506 -14.189 -7.663 1.00 37.30 616 ILE B C 1
ATOM 7445 O O . ILE B 1 499 ? 55.928 -15.239 -7.381 1.00 37.95 616 ILE B O 1
ATOM 7450 N N . MET B 1 500 ? 57.809 -14.127 -7.922 1.00 39.32 617 MET B N 1
ATOM 7451 C CA . MET B 1 500 ? 58.653 -15.319 -7.887 1.00 41.14 617 MET B CA 1
ATOM 7452 C C . MET B 1 500 ? 58.720 -15.889 -6.476 1.00 40.58 617 MET B C 1
ATOM 7453 O O . MET B 1 500 ? 58.625 -17.099 -6.278 1.00 41.79 617 MET B O 1
ATOM 7458 N N . TYR B 1 501 ? 58.892 -15.004 -5.501 1.00 40.55 618 TYR B N 1
ATOM 7459 C CA . TYR B 1 501 ? 58.986 -15.396 -4.099 1.00 40.63 618 TYR B CA 1
ATOM 7460 C C . TYR B 1 501 ? 57.800 -16.245 -3.652 1.00 40.04 618 TYR B C 1
ATOM 7461 O O . TYR B 1 501 ? 57.970 -17.276 -3.001 1.00 38.44 618 TYR B O 1
ATOM 7470 N N . TRP B 1 502 ? 56.597 -15.799 -3.996 1.00 40.68 619 TRP B N 1
ATOM 7471 C CA . TRP B 1 502 ? 55.396 -16.524 -3.616 1.00 41.64 619 TRP B CA 1
ATOM 7472 C C . TRP B 1 502 ? 55.179 -17.771 -4.456 1.00 42.35 619 TRP B C 1
ATOM 7473 O O . TRP B 1 502 ? 54.642 -18.762 -3.968 1.00 41.98 619 TRP B O 1
ATOM 7484 N N . SER B 1 503 ? 55.602 -17.728 -5.714 1.00 43.50 620 SER B N 1
ATOM 7485 C CA . SER B 1 503 ? 55.449 -18.887 -6.585 1.00 45.66 620 SER B CA 1
ATOM 7486 C C . SER B 1 503 ? 56.299 -20.040 -6.062 1.00 46.83 620 SER B C 1
ATOM 7487 O O . SER B 1 503 ? 55.847 -21.184 -6.008 1.00 46.80 620 SER B O 1
ATOM 7490 N N . LEU B 1 504 ? 57.529 -19.718 -5.666 1.00 48.61 621 LEU B N 1
ATOM 7491 C CA . LEU B 1 504 ? 58.478 -20.702 -5.151 1.00 50.66 621 LEU B CA 1
ATOM 7492 C C . LEU B 1 504 ? 57.995 -21.463 -3.920 1.00 52.61 621 LEU B C 1
ATOM 7493 O O . LEU B 1 504 ? 58.672 -22.373 -3.442 1.00 53.55 621 LEU B O 1
ATOM 7498 N N . GLN B 1 505 ? 56.830 -21.093 -3.403 1.00 55.53 622 GLN B N 1
ATOM 7499 C CA . GLN B 1 505 ? 56.279 -21.769 -2.238 1.00 58.62 622 GLN B CA 1
ATOM 7500 C C . GLN B 1 505 ? 54.793 -22.054 -2.433 1.00 61.29 622 GLN B C 1
ATOM 7501 O O . GLN B 1 505 ? 53.972 -21.797 -1.551 1.00 62.10 622 GLN B O 1
ATOM 7507 N N . ARG B 1 506 ? 54.465 -22.592 -3.605 1.00 64.54 623 ARG B N 1
ATOM 7508 C CA . ARG B 1 506 ? 53.091 -22.937 -3.957 1.00 66.91 623 ARG B CA 1
ATOM 7509 C C . ARG B 1 506 ? 52.925 -24.454 -4.013 1.00 68.12 623 ARG B C 1
ATOM 7510 O O . ARG B 1 506 ? 52.536 -24.969 -5.084 1.00 68.70 623 ARG B O 1
#

Nearest PDB structures (foldseek):
  1pxy-assembly1_A  TM=1.002E+00  e=2.703E-69  Arabidopsis thaliana
  1pxy-assembly2_B  TM=8.662E-01  e=2.439E-60  Arabidopsis thaliana
  1rt8-assembly1_A  TM=8.608E-01  e=5.141E-36  Schizosaccharomyces pombe
  3byh-assembly1_B-1  TM=8.763E-01  e=1.387E-30  Homo sapiens
  1aoa-assembly1_A  TM=8.919E-01  e=6.302E-15  Homo sapiens

Organism: Arabidopsis thaliana (NCBI:txid3702)

GO terms:
  GO:0051639 actin filament network formation (P, IDA)
  GO:0007623 circadian rhythm (P, IEP)

CATH classification: 1.10.418.10 (+3 more: 1.10.418.10, 1.10.418.10, 1.10.418.10)

Foldseek 3Di:
DCLQVLLLVLCLQCCCPPQCVVVDDDDSVDPVVLVVQQQQLSLQVLLCLLPNLLFPSVLQPRDPDDDPLSSLLSLLLNVLSLLLLPFQCLPPDSVCRNNRPPVNNVSSSVVSLVSRLQPPLPVDVHPDGSLVSLQCLLQVQCVVLVNDDGDDAQFPSQLQVPSLLSSLCSFPVVLHDCVLVVDPGSLSNQQVSVVSLVVLPQSQDDHSVCRNRRVRVNRSSVSSSSCVSTSPDPVVVLVQLQSFLLSVLSNLPFPDHDPTLLPVPQLQPSLLRLCCSLPPPLDDCVQADDDPDDDVVRSLSNQQSSVVSCVVLVADDPPDGSVCSNVRVSVVSSSSSLCSLVSSLQVLLVVLPCPDDLVVLLVCLCVLLVVVVDNDHAPALQGLLQLQLVSLLSSLCSLPVVSHDCVQQDGRDDNVNSLSSLSSSVSSLSSLNQSGNHHSVCRNNRVSSSSSSSSSSSVSSSSVD/DVQQLVLLVVLQVQCCPPPLCVVPPSDHSPDCVVLVVLLQLLSQQVLLCLLPNLLADCVLQPRDPDDDPLSRLLSLLLRVLSLLLQPDACLPPDSVCSNNSPPVSVVSSSVVSVCSRLQVCLACVNPVPPPQVSPPSNPDRSLVSLQSQLQRQCVVLVNDDRDDAQFPSCQLVPSLLSSLCRFPVVLHDPVLVVDDGSLRNLQRSCVSLVVLVQDQPDHSVVSNRRNRSSSSNVSSSSVVRTGDDVDDVLVQLQSFLLSVLSHLPFPDHGSTLQPVPQLLPSLLRLCCSLPPPLHDCVQADDDPDPDPVRSQSSLQSSVVSCVVLVHPQPPHGSNCSNVRVVVVSSSSSLSSLVSSLQVLVCVQPDRDDQVNLLVVLQVLLPVVPDDDHAPHLQGLVLLQVVSLLSSLCSLPVVSHDVVQQDGRDDPVRSLSNLSSSVSSLSSLNQSHNDDSVCRNNRVSSSSSSSSSSSVSSSSPD

InterPro domains:
  IPR001589 Actinin-type actin-binding domain, conserved site [PS00020] (212-236)
  IPR001589 Actinin-type actin-binding domain, conserved site [PS00020] (470-494)
  IPR001715 Calponin homology domain [PF00307] (152-237)
  IPR001715 Calponin homology domain [PF00307] (269-369)
  IPR001715 Calponin homology domain [PF00307] (399-497)
  IPR001715 Calponin homology domain [PF00307] (516-618)
  IPR001715 Calponin homology domain [PS50021] (123-240)
  IPR001715 Calponin homology domain [PS50021] (268-371)
  IPR001715 Calponin homology domain [PS50021] (392-498)
  IPR001715 Calponin homology domain [PS50021] (513-621)
  IPR001715 Calponin homology domain [SM00033] (125-238)
  IPR001715 Calponin homology domain [SM00033] (270-369)
  IPR001715 Calponin homology domain [SM00033] (394-496)
  IPR001715 Calponin homology domain [SM00033] (515-619)
  IPR011992 EF-hand domain pair [SSF47473] (14-98)
  IPR036872 CH domain superfamily [G3DSA:1.10.418.10] (119-245)
  IPR036872 CH domain superfamily [G3DSA:1.10.418.10] (246-374)
  IPR036872 CH domain superfamily [G3DSA:1.10.418.10] (388-505)
  IPR036872 CH domain superfamily [G3DSA:1.10.418.10] (507-618)
  IPR036872 CH domain superfamily [SSF47576] (125-621)

Solvent-accessible surface area: 45697 Å² total; per-residue (Å²): 145,86,40,23,36,17,0,63,1,0,18,81,52,9,20,123,21,118,48,1,114,121,86,17,113,11,62,27,161,35,94,84,1,29,100,30,0,64,45,0,5,1,0,0,13,2,0,21,34,8,48,108,60,19,5,19,74,91,4,7,24,62,125,213,125,20,74,98,185,27,60,45,38,0,0,24,0,0,16,10,0,0,45,9,18,12,5,52,6,83,110,15,30,42,110,26,0,21,102,7,117,31,41,15,0,23,14,0,0,40,49,0,17,104,42,19,10,15,31,88,4,78,149,85,167,196,236,81,72,44,54,77,20,1,14,135,7,0,20,73,8,3,143,160,25,45,29,186,144,101,6,49,9,11,16,46,35,0,93,48,0,64,0,0,10,71,0,0,54,54,16,0,81,108,46,55,45,101,42,25,158,106,8,192,40,54,52,82,30,0,100,33,1,9,52,10,0,69,131,2,108,4,89,50,40,10,70,9,111,53,0,30,118,7,32,58,87,34,0,19,15,0,0,0,10,0,14,82,76,78,45,45,50,182,157,87,106,44,79,73,38,21,57,9,6,61,4,19,1,15,26,30,23,21,144,32,106,1,109,57,1,20,98,46,2,79,37,0,40,11,0,0,17,0,0,38,105,8,21,104,110,34,10,64,91,185,105,19,15,124,34,40,22,87,106,91,133,113,63,53,59,0,0,63,20,0,10,121,4,0,104,105,36,177,24,83,14,110,153,32,38,0,71,27,0,34,131,13,54,112,178,12,0,31,31,0,0,28,38,1,11,74,38,39,17,18,71,56,5,82,86,44,112,150,152,42,60,49,70,62,0,31,48,22,0,13,115,53,0,117,96,63,62,104,176,48,67,11,166,46,17,132,33,176,70,2,13,17,1,64,9,1,0,5,0,0,65,9,16,49,60,204,6,8,72,90,145,46,22,36,133,14,118,70,110,114,47,39,107,74,1,1,19,4,0,5,1,0,0,9,17,16,10,0,47,6,9,6,46,18,38,12,0,30,105,26,52,92,89,14,0,10,18,1,1,0,9,1,4,37,86,15,97,90,164,164,97,33,32,5,19,13,0,69,22,2,28,128,86,11,17,137,22,106,34,0,122,95,59,13,102,16,81,36,159,33,103,70,0,28,99,26,0,62,40,1,4,1,1,0,12,3,0,22,33,13,51,106,69,22,7,16,70,84,5,6,20,60,104,154,123,9,82,105,180,34,55,46,33,0,0,21,0,0,15,9,0,0,48,15,24,30,9,61,8,90,98,15,31,41,100,24,0,15,98,3,84,26,71,41,0,12,29,0,0,32,54,0,3,71,58,38,33,8,62,62,7,56,38,77,139,40,106,50,68,81,64,105,90,67,109,21,99,145,60,56,50,45,88,30,0,20,76,25,0,28,76,14,2,170,152,31,52,28,197,138,47,5,29,52,18,37,66,40,0,99,55,0,68,0,1,14,73,0,2,55,46,20,0,74,108,61,66,37,99,58,23,156,114,10,188,43,55,28,61,20,0,97,33,4,6,45,5,0,88,84,3,112,2,144,92,140,16,75,3,63,40,0,12,102,9,15,45,14,33,0,11,35,5,0,6,30,0,19,92,82,70,77,40,168,189,128,108,126,49,83,69,48,25,70,11,10,64,8,14,3,30,29,33,22,24,144,30,136,2,55,62,2,15,96,15,5,76,37,0,37,11,0,0,15,0,1,38,107,5,18,104,109,33,11,64,98,195,130,20,19,148,38,76,21,146,105,96,110,97,76,41,88,0,0,50,18,0,10,125,4,0,96,101,37,176,23,73,7,124,153,26,52,2,61,40,0,31,125,18,69,121,178,27,1,37,37,3,1,33,48,0,12,66,25,40,14,27,60,58,3,104,83,83,113,142,89,48,60,56,74,24,0,25,52,24,0,13,106,63,0,134,117,55,45,107,188,56,70,12,159,47,19,84,32,132,61,0,11,16,1,59,9,1,0,10,0,0,79,20,15,42,76,184,8,14,57,91,140,57,23,38,140,11,122,81,101,94,49,43,126,81,2,0,43,6,0,5,2,0,0,14,11,12,9,0,47,7,10,5,41,36,66,8,1,30,96,4,51,81,98,18,0,12,15,0,1,0,6,0,0,36,79,14,85,78,164

Radius of gyration: 32.44 Å; Cα contacts (8 Å, |Δi|>4): 1311; chains: 2; bounding box: 82×76×94 Å

B-factor: mean 41.5, std 14.45, range [4.25, 89.36]

Sequence (942 aa):
SEKGPFVQHINRYLGDDPFLKQFLPLDPHSNQLYELVKDGVLLCKLINVAVPGTIDERAINTKRVLNPWERNENHTLCLNSAKAVGCSVVNIGTQDLAEGRPHLVLGLISQLIKIQLLADLNLKKLRLPPEKVLLKWMNFHLKKGGYKKTVSNFSADLKDAQAYAFLLNVLAPEHCDPATLDAKDPLERAELVLSHAERMNCKRYLTAEEIVEGSSTLNLAFVAQIFHERNGLNDVETCRDERCYRLWINSLGIDSYVNNVFEDVRNGWILLEVLDKVSPSSVNWKHASKPPIKMPFRKVENCNQVIKIGKQLKFSLVNVAGNDIVQGNKKLILGLLWQLMRFHMLQLLKSLRSEMTDADILSWANRKVRTMGRKLQIESFKDKSLSSGLFFLNLLWAVEPRVVNWNLVTKGETDDEKRLNATYIVSVARKLGCSVFLLPEDIVEVNQKMILILTASIMYWSLQRQSEKGPFVQHINRYLGDDPFLKQFLPLDPHSNQLYELVKDGVLLCKLINVAVPGTIDERAINTKRVLNPWERNENHTLCLNSAKAVGCSVVNIGTQDLAEGRPHLVLGLISQLIKIQLLADLNLKKTPQLVEDVEELLRLPPEKVLLKWMNFHLKKGGYKKTVSNFSADLKDAQAYAFLLNVLAPEHCDPATLDAKDPLERAELVLSHAERMNCKRYLTAEEIVEGSSTLNLAFVAQIFHERNGLNDVETCRDERCYRLWINSLGIDSYVNNVFEDVRNGWILLEVLDKVSPSSVNWKHASKPPIKMPFRKVENCNQVIKIGKQLKFSLVNVAGNDIVQGNKKLILGLLWQLMRFHMLQLLKSLGKEMTDADILSWANRKVRTMGRKLQIESFKDKSLSSGLFFLNLLWAVEPRVVNWNLVTKGETDDEKRLNATYIVSVARKLGCSVFLLPEDIVEVNQKMILILTASIMYWSLQR

Secondary structure (DSSP, 8-state):
-THHHHHHHHHHHHTT-TTTTTT-S--TTSSHHHHHSTTSHHHHHHHHHHSTTSS-GGGS---SS--HHHHHHHHHHHHHHHHHTT---TT--HHHHHHT-HHHHHHHHHHHHHHHHHSSSSS----S-HHHHHHHHHHHHHHHTT--S----SSTTTTTSHHHHHHHHHH-GGG--GGGGG--SHHHHHHHHHHHHHHTT------HHHHHTT-HHHHHHHHHHHHHH-------HHHHHHHHHHHHHTTTT-SS--S-HHHHTTTSHHHHHHHHHHSTT---GGG--PSS---HHHHHHHHHHHHHHHHHTT----S--HHHHHTT-HHHHHHHHHHHHHHHHHHHHHTT-----HHHHHHHHHHHHHTTT-----SSTT-GGGGG-HHHHHHHHHH-GGG--TTS---S-SHHHHHHHHHHHHHHHHHHT------HHHHHTT-HHHHHHHHHHHHHHHTT-/-TTHHHHHHHHHHHHTT-TTGGGTPSPPSSSTHHHHHGGGSSHHHHHHHHHSTTSS-GGGS---SS--HHHHHHHHHHHHHHHHTTT---TT--HHHHHTT-HHHHHHHHHHHHHHHH-SS-STTTS------TTTGGGS-HHHHHHHHHHHHHHHTT--S----SSHHHHTSHHHHHHHHHH-GGG--GGGGG--SHHHHHHHHHHHHHHTT----S-HHHHHTT-HHHHHHHHHHHHTT-------HHHHHHHHHHHHHHHTT-SS--S-TTTTTTTSHHHHHHHHHHSTT---GGG--PSS--SHHHHHHHHHHHHHHHHHTT---TT--HHHHHHT-HHHHHHHHHHHHHHHHHHHHHT------HHHHHHHHHHHHHHHT-----SSTT-GGGGG-HHHHHHHHHH-GGG--TTT---S-SHHHHHHHHHHHHHHHHHHT------THHHHTT-HHHHHHHHHHHHHHHTT-